Protein AF-0000000073405864 (afdb_homodimer)

Sequence (1328 aa):
MVEESKVNSRLVKSPLDPLDENEIEIAAQVIREKIVLEKGESIKFIAIMLNEPEKDDYLKWKRGEKSVERQALVKFYNPAEEGKVYEAIVSIESRSIVSVHEIKNVHAPITLDEFGECEKAVRNDKRVQEALQKRGILPNDLNLLIVDCWSPGYVNEAERNKRLAIGYMWIKKDLKDNNYARPVHGLMPWVDLNKMEVVRIDDFGEAPLPELSSDYTPERRKDIQVDSLKPIEILQPQGSSVEVNGYEIKWYRWRLRIGYTPREGLVIYDVRYNYKGRERQIIYRASVVDLMVPYGDPSPFHYRKMVLDAGDYGLGNFIVPLKHGNGELYDCDCLGEGIYHFDVVRASSDGKPVKVKKAICVHEEDFNVIWRHTDLRSGDSEVRRNRRLVVSFWATLANYDYGFFWHFYQDGSIELMVKLTGIINDDAAPKGQKRKYGTLVTPEVYGPIHIHWFNIRLDLDIDGQINRVYEVNLKPESIGPENPLGNAFYAEETLLKNELEARRHVNPQSGRYWKIVNLKKSNYLGEPVAYRFIPRENVACPLPDESFVRKRGGYINYHLWVTPYDPNERYATGDYPYERIGEGLPKYVEKNRSIVDKDIVLWYTLGVEHVVRVEDWPVMPVEMAGFMLRPDGFFDENPCIDLPRELPSNNENKYRMKHTHGSHMVEESKVNSRLVKSPLDPLDENEIEIAAQVIREKIVLEKGESIKFIAIMLNEPEKDDYLKWKRGEKSVERQALVKFYNPAEEGKVYEAIVSIESRSIVSVHEIKNVHAPITLDEFGECEKAVRNDKRVQEALQKRGILPNDLNLLIVDCWSPGYVNEAERNKRLAIGYMWIKKDLKDNNYARPVHGLMPWVDLNKMEVVRIDDFGEAPLPELSSDYTPERRKDIQVDSLKPIEILQPQGSSVEVNGYEIKWYRWRLRIGYTPREGLVIYDVRYNYKGRERQIIYRASVVDLMVPYGDPSPFHYRKMVLDAGDYGLGNFIVPLKHGNGELYDCDCLGEGIYHFDVVRASSDGKPVKVKKAICVHEEDFNVIWRHTDLRSGDSEVRRNRRLVVSFWATLANYDYGFFWHFYQDGSIELMVKLTGIINDDAAPKGQKRKYGTLVTPEVYGPIHIHWFNIRLDLDIDGQINRVYEVNLKPESIGPENPLGNAFYAEETLLKNELEARRHVNPQSGRYWKIVNLKKSNYLGEPVAYRFIPRENVACPLPDESFVRKRGGYINYHLWVTPYDPNERYATGDYPYERIGEGLPKYVEKNRSIVDKDIVLWYTLGVEHVVRVEDWPVMPVEMAGFMLRPDGFFDENPCIDLPRELPSNNENKYRMKHTHGSH

pLDDT: mean 91.91, std 14.3, range [20.2, 98.94]

Organism: Sulfolobus acidocaldarius (strain ATCC 33909 / DSM 639 / JCM 8929 / NBRC 15157 / NCIMB 11770) (NCBI:txid330779)

Radius of gyration: 32.43 Å; Cα contacts (8 Å, |Δi|>4): 3631; chains: 2; bounding box: 83×105×88 Å

Nearest PDB structures (foldseek):
  3wa2-assembly1_X  TM=9.561E-01  e=4.089E-72  Arthrobacter globiformis
  8j6g-assembly1_A  TM=9.573E-01  e=1.390E-70  Arthrobacter globiformis
  2yx9-assembly1_B  TM=9.577E-01  e=3.778E-70  Arthrobacter globiformis
  2cwt-assembly1_B  TM=9.562E-01  e=3.400E-70  Arthrobacter globiformis
  6l9c-assembly1_X  TM=9.553E-01  e=3.400E-70  Arthrobacter globiformis

Foldseek 3Di:
DFDAPPPVPPLPDQLFAKDDQLLLLLQLVLCVVPPDDDPPWDKWWLWKIWPRDDPVQNVCVVVVNDDDFTWIWTWIFILVVLTWIKIWIAGSVVSHTPDMDTDPPFHRFQEPVLQVLLLVQLLPDPVNQVVCVVLVRRDPDSLQKDWGWFFFLADDPVCSSFQKTKTWIAGAPDPQFDRAQWTQPAWIFMARSSVSHGDDITGPGDFHTDDDRQDDDPVPDDPDDPVDDDDDAAEDPPAAQWYDRNQWIDHQQWIWGWYQTQLFGTKIAFIWGQFPNDTFTWFGIKTWRWKWKQFDDCDPRRRRRTGTCRQRYHQNSQWAAADPPPDDPDDHPDGYPNKDADKDWIAGRSSRIDIHTRRKIKHKDWDAWPDKDADPVVRDIDTDTKMWIWIKTWGDDPFKIKIWIWIAILQGKIKIKIKIKGAARKHFDQFPDDDPQADDLDRTITGGWMKMKIKMKTQTAGSHQWKWKWKWFKDWDDDDPVHPPRPDIDIDTDTQWWFVSFQAADDVPRPIWMKIWDQVDAEPVRHTWIKIKFFDAADQDPDDPPDSSCFLQVLSNGFKGKDADDPLQRHQRHNRSRNHGCHHSNVRRVVGDTSHGGRMMMMGMGMDIDRDDSCPPPMHPMDMGIIMMHIDNSYHDRSCPPPDGDDDPPDPPPVPPPPPPPPD/DFDAPPPVPPLPDQLFAKDDQLLLLLQLVLCVVPPDDPPPWDKWWLWKIWPRDDPVQNVCVVVVNHDDFTWIWTWIFILVVLTWIKIWIAGSVVSHTPDMDTDPPFHRFQEPVLQVLLLVQLLPDPVNQVVCVVLVRRDPDSLQKDWGWFFFQADDPVCSSFQKTKTWIAGAPDPQFDRAQWTQPAWIFMARSSVSHGDDITGPGDFHTDDDRQDDDPVPDDPDDPVDDDDDAAEDPPAAQWYDRNQWIDHQQWIWGWYQTQLFGTKIAFIWGQFPNDTFTWFGIKTWRWKWKQFDDCDPRRRRRTGTCRQRYHQNSQWAAAAPPPDDPPPHPDGYPNKDADKDWIAGRSSRIDIHTRRKIKHKDWDAWPDKDADPVVRDIDTDTKMWIWIKTWGDDPFKIKIWIWIAILQGKIKIKMKIKGAARKHFDQFPDDDPQADDLDRTITGGWMKMKIKMKTQTAGSHQWKWKWKWFKDWDDDDPVHPPRPDIDIDTDTQWWFVSFQAADDVPRPIWMKIWDQVDAEPVRHTWIKIKFFDAADQDPDDPPDSSCFLQVLSNGFKGKDADDPLQRHQRHNRSRNHGCHHSNVRRVVGDTSHGGRMMMMGMGMDIDRDDSCPPPMHPMDMGIIMMHIDNSYHDRSCPPPDGDDDPPDPPPVVPPPPPPPD

Structure (mmCIF, N/CA/C/O backbone):
data_AF-0000000073405864-model_v1
#
loop_
_entity.id
_entity.type
_entity.pdbx_description
1 polymer 'Amine oxidase'
#
loop_
_atom_site.group_PDB
_atom_site.id
_atom_site.type_symbol
_atom_site.label_atom_id
_atom_site.label_alt_id
_atom_site.label_comp_id
_atom_site.label_asym_id
_atom_site.label_entity_id
_atom_site.label_seq_id
_atom_site.pdbx_PDB_ins_code
_atom_site.Cartn_x
_atom_site.Cartn_y
_atom_site.Cartn_z
_atom_site.occupancy
_atom_site.B_iso_or_equiv
_atom_site.auth_seq_id
_atom_site.auth_comp_id
_atom_site.auth_asym_id
_atom_site.auth_atom_id
_atom_site.pdbx_PDB_model_num
ATOM 1 N N . MET A 1 1 ? -2.008 -22 22.172 1 33.5 1 MET A N 1
ATOM 2 C CA . MET A 1 1 ? -2.783 -22.984 21.422 1 33.5 1 MET A CA 1
ATOM 3 C C . MET A 1 1 ? -4.133 -22.422 21 1 33.5 1 MET A C 1
ATOM 5 O O . MET A 1 1 ? -4.809 -21.766 21.797 1 33.5 1 MET A O 1
ATOM 9 N N . VAL A 1 2 ? -4.324 -22.328 19.781 1 44.97 2 VAL A N 1
ATOM 10 C CA . VAL A 1 2 ? -5.641 -21.969 19.266 1 44.97 2 VAL A CA 1
ATOM 11 C C . VAL A 1 2 ? -6.695 -22.938 19.812 1 44.97 2 VAL A C 1
ATOM 13 O O . VAL A 1 2 ? -6.48 -24.141 19.828 1 44.97 2 VAL A O 1
ATOM 16 N N . GLU A 1 3 ? -7.703 -22.484 20.562 1 39.84 3 GLU A N 1
ATOM 17 C CA . GLU A 1 3 ? -8.773 -23.312 21.094 1 39.84 3 GLU A CA 1
ATOM 18 C C . GLU A 1 3 ? -9.562 -23.984 19.969 1 39.84 3 GLU A C 1
ATOM 20 O O . GLU A 1 3 ? -10.094 -23.312 19.094 1 39.84 3 GLU A O 1
ATOM 25 N N . GLU A 1 4 ? -9.156 -25.172 19.797 1 45.38 4 GLU A N 1
ATOM 26 C CA . GLU A 1 4 ? -10.117 -25.938 19.031 1 45.38 4 GLU A CA 1
ATOM 27 C C . GLU A 1 4 ? -11.398 -26.188 19.828 1 45.38 4 GLU A C 1
ATOM 29 O O . GLU A 1 4 ? -11.352 -26.75 20.922 1 45.38 4 GLU A O 1
ATOM 34 N N . SER A 1 5 ? -12.344 -25.406 19.922 1 42.16 5 SER A N 1
ATOM 35 C CA . SER A 1 5 ? -13.578 -25.672 20.656 1 42.16 5 SER A CA 1
ATOM 36 C C . SER A 1 5 ? -14.039 -27.109 20.453 1 42.16 5 SER A C 1
ATOM 38 O O . SER A 1 5 ? -14.297 -27.531 19.328 1 42.16 5 SER A O 1
ATOM 40 N N . LYS A 1 6 ? -13.898 -27.969 21.469 1 38.06 6 LYS A N 1
ATOM 41 C CA . LYS A 1 6 ? -14.422 -29.328 21.547 1 38.06 6 LYS A CA 1
ATOM 42 C C . LYS A 1 6 ? -15.938 -29.328 21.656 1 38.06 6 LYS A C 1
ATOM 44 O O . LYS A 1 6 ? -16.484 -29.672 22.719 1 38.06 6 LYS A O 1
ATOM 49 N N . VAL A 1 7 ? -16.672 -28.547 21.172 1 36.38 7 VAL A N 1
ATOM 50 C CA . VAL A 1 7 ? -18.062 -28.953 21.266 1 36.38 7 VAL A CA 1
ATOM 51 C C . VAL A 1 7 ? -18.25 -30.312 20.594 1 36.38 7 VAL A C 1
ATOM 53 O O . VAL A 1 7 ? -17.906 -30.5 19.438 1 36.38 7 VAL A O 1
ATOM 56 N N . ASN A 1 8 ? -18.219 -31.391 21.359 1 34.47 8 ASN A N 1
ATOM 57 C CA . ASN A 1 8 ? -18.609 -32.75 20.953 1 34.47 8 ASN A CA 1
ATOM 58 C C . ASN A 1 8 ? -19.766 -32.719 19.969 1 34.47 8 ASN A C 1
ATOM 60 O O . ASN A 1 8 ? -20.547 -33.656 19.906 1 34.47 8 ASN A O 1
ATOM 64 N N . SER A 1 9 ? -20.406 -31.641 19.688 1 36.41 9 SER A N 1
ATOM 65 C CA . SER A 1 9 ? -21.5 -31.828 18.75 1 36.41 9 SER A CA 1
ATOM 66 C C . SER A 1 9 ? -21 -32.438 17.438 1 36.41 9 SER A C 1
ATOM 68 O O . SER A 1 9 ? -19.859 -32.219 17.031 1 36.41 9 SER A O 1
ATOM 70 N N . ARG A 1 10 ? -21.453 -33.438 17.078 1 38.75 10 ARG A N 1
ATOM 71 C CA . ARG A 1 10 ? -21.234 -34.062 15.766 1 38.75 10 ARG A CA 1
ATOM 72 C C . ARG A 1 10 ? -20.875 -32.969 14.734 1 38.75 10 ARG A C 1
ATOM 74 O O . ARG A 1 10 ? -21.734 -32.188 14.336 1 38.75 10 ARG A O 1
ATOM 81 N N . LEU A 1 11 ? -19.781 -32.406 14.711 1 49.97 11 LEU A N 1
ATOM 82 C CA . LEU A 1 11 ? -19.281 -31.406 13.758 1 49.97 11 LEU A CA 1
ATOM 83 C C . LEU A 1 11 ? -19.797 -31.703 12.352 1 49.97 11 LEU A C 1
ATOM 85 O O . LEU A 1 11 ? -19.375 -32.656 11.711 1 49.97 11 LEU A O 1
ATOM 89 N N . VAL A 1 12 ? -21.016 -31.469 12.102 1 59.59 12 VAL A N 1
ATOM 90 C CA . VAL A 1 12 ? -21.578 -31.594 10.758 1 59.59 12 VAL A CA 1
ATOM 91 C C . VAL A 1 12 ? -20.656 -30.875 9.758 1 59.59 12 VAL A C 1
ATOM 93 O O . VAL A 1 12 ? -20.406 -29.688 9.875 1 59.59 12 VAL A O 1
ATOM 96 N N . LYS A 1 13 ? -19.953 -31.594 8.961 1 84.12 13 LYS A N 1
ATOM 97 C CA . LYS A 1 13 ? -19.094 -31.125 7.871 1 84.12 13 LYS A CA 1
ATOM 98 C C . LYS A 1 13 ? -19.859 -30.156 6.961 1 84.12 13 LYS A C 1
ATOM 100 O O . LYS A 1 13 ? -21 -30.422 6.602 1 84.12 13 LYS A O 1
ATOM 105 N N . SER A 1 14 ? -19.281 -29.062 6.73 1 93.31 14 SER A N 1
ATOM 106 C CA . SER A 1 14 ? -19.859 -28.109 5.781 1 93.31 14 SER A CA 1
ATOM 107 C C . SER A 1 14 ? -19.75 -28.625 4.352 1 93.31 14 SER A C 1
ATOM 109 O O . SER A 1 14 ? -18.781 -29.297 3.992 1 93.31 14 SER A O 1
ATOM 111 N N . PRO A 1 15 ? -20.797 -28.328 3.572 1 95.81 15 PRO A N 1
ATOM 112 C CA . PRO A 1 15 ? -20.734 -28.688 2.154 1 95.81 15 PRO A CA 1
ATOM 113 C C . PRO A 1 15 ? -19.547 -28.031 1.437 1 95.81 15 PRO A C 1
ATOM 115 O O . PRO A 1 15 ? -19.188 -28.453 0.331 1 95.81 15 PRO A O 1
ATOM 118 N N . LEU A 1 16 ? -18.938 -27.016 2.002 1 97.38 16 LEU A N 1
ATOM 119 C CA . LEU A 1 16 ? -17.875 -26.281 1.332 1 97.38 16 LEU A CA 1
ATOM 120 C C . LEU A 1 16 ? -16.5 -26.672 1.883 1 97.38 16 LEU A C 1
ATOM 122 O O . LEU A 1 16 ? -15.477 -26.172 1.421 1 97.38 16 LEU A O 1
ATOM 126 N N . ASP A 1 17 ? -16.438 -27.578 2.855 1 96.88 17 ASP A N 1
ATOM 127 C CA . ASP A 1 17 ? -15.156 -28.062 3.346 1 96.88 17 ASP A CA 1
ATOM 128 C C . ASP A 1 17 ? -14.375 -28.766 2.238 1 96.88 17 ASP A C 1
ATOM 130 O O . ASP A 1 17 ? -14.953 -29.516 1.436 1 96.88 17 ASP A O 1
ATOM 134 N N . PRO A 1 18 ? -13.102 -28.516 2.16 1 97.38 18 PRO A N 1
ATOM 135 C CA . PRO A 1 18 ? -12.32 -29.266 1.168 1 97.38 18 PRO A CA 1
ATOM 136 C C . PRO A 1 18 ? -12.367 -30.781 1.401 1 97.38 18 PRO A C 1
ATOM 138 O O . PRO A 1 18 ? -12.672 -31.219 2.51 1 97.38 18 PRO A O 1
ATOM 141 N N . LEU A 1 19 ? -12.062 -31.516 0.382 1 97.69 19 LEU A N 1
ATOM 142 C CA . LEU A 1 19 ? -12.07 -32.969 0.521 1 97.69 19 LEU A CA 1
ATOM 143 C C . LEU A 1 19 ? -10.945 -33.438 1.45 1 97.69 19 LEU A C 1
ATOM 145 O O . LEU A 1 19 ? -9.852 -32.875 1.431 1 97.69 19 LEU A O 1
ATOM 149 N N . ASP A 1 20 ? -11.227 -34.406 2.262 1 96.38 20 ASP A N 1
ATOM 150 C CA . ASP A 1 20 ? -10.188 -35.031 3.078 1 96.38 20 ASP A CA 1
ATOM 151 C C . ASP A 1 20 ? -9.57 -36.219 2.365 1 96.38 20 ASP A C 1
ATOM 153 O O . ASP A 1 20 ? -9.906 -36.5 1.212 1 96.38 20 ASP A O 1
ATOM 157 N N . GLU A 1 21 ? -8.656 -36.906 2.977 1 97.88 21 GLU A N 1
ATOM 158 C CA . GLU A 1 21 ? -7.91 -38 2.373 1 97.88 21 GLU A CA 1
ATOM 159 C C . GLU A 1 21 ? -8.844 -39.156 1.962 1 97.88 21 GLU A C 1
ATOM 161 O O . GLU A 1 21 ? -8.719 -39.688 0.862 1 97.88 21 GLU A O 1
ATOM 166 N N . ASN A 1 22 ? -9.758 -39.469 2.859 1 97.31 22 ASN A N 1
ATOM 167 C CA . ASN A 1 22 ? -10.688 -40.562 2.582 1 97.31 22 ASN A CA 1
ATOM 168 C C . ASN A 1 22 ? -11.578 -40.25 1.383 1 97.31 22 ASN A C 1
ATOM 170 O O . ASN A 1 22 ? -11.812 -41.125 0.536 1 97.31 22 ASN A O 1
ATOM 174 N N . GLU A 1 23 ? -12.07 -39.094 1.326 1 97.88 23 GLU A N 1
ATOM 175 C CA . GLU A 1 23 ? -12.953 -38.688 0.232 1 97.88 23 GLU A CA 1
ATOM 176 C C . GLU A 1 23 ? -12.219 -38.719 -1.105 1 97.88 23 GLU A C 1
ATOM 178 O O . GLU A 1 23 ? -12.789 -39.094 -2.125 1 97.88 23 GLU A O 1
ATOM 183 N N . ILE A 1 24 ? -10.992 -38.312 -1.16 1 98.25 24 ILE A N 1
ATOM 184 C CA . ILE A 1 24 ? -10.188 -38.344 -2.373 1 98.25 24 ILE A CA 1
ATOM 185 C C . ILE A 1 24 ? -9.969 -39.781 -2.805 1 98.25 24 ILE A C 1
ATOM 187 O O . ILE A 1 24 ? -10.086 -40.125 -3.988 1 98.25 24 ILE A O 1
ATOM 191 N N . GLU A 1 25 ? -9.719 -40.625 -1.861 1 97.75 25 GLU A N 1
ATOM 192 C CA . GLU A 1 25 ? -9.523 -42.031 -2.16 1 97.75 25 GLU A CA 1
ATOM 193 C C . GLU A 1 25 ? -10.789 -42.656 -2.762 1 97.75 25 GLU A C 1
ATOM 195 O O . GLU A 1 25 ? -10.719 -43.406 -3.727 1 97.75 25 GLU A O 1
ATOM 200 N N . ILE A 1 26 ? -11.898 -42.312 -2.139 1 97.75 26 ILE A N 1
ATOM 201 C CA . ILE A 1 26 ? -13.18 -42.844 -2.625 1 97.75 26 ILE A CA 1
ATOM 202 C C . ILE A 1 26 ? -13.398 -42.375 -4.066 1 97.75 26 ILE A C 1
ATOM 204 O O . ILE A 1 26 ? -13.734 -43.188 -4.934 1 97.75 26 ILE A O 1
ATOM 208 N N . ALA A 1 27 ? -13.203 -41.156 -4.328 1 98.31 27 ALA A N 1
ATOM 209 C CA . ALA A 1 27 ? -13.438 -40.594 -5.66 1 98.31 27 ALA A CA 1
ATOM 210 C C . ALA A 1 27 ? -12.531 -41.281 -6.691 1 98.31 27 ALA A C 1
ATOM 212 O O . ALA A 1 27 ? -12.977 -41.625 -7.781 1 98.31 27 ALA A O 1
ATOM 213 N N . ALA A 1 28 ? -11.297 -41.406 -6.363 1 97.38 28 ALA A N 1
ATOM 214 C CA . ALA A 1 28 ? -10.344 -42.062 -7.27 1 97.38 28 ALA A CA 1
ATOM 215 C C . ALA A 1 28 ? -10.742 -43.5 -7.555 1 97.38 28 ALA A C 1
ATOM 217 O O . ALA A 1 28 ? -10.664 -43.938 -8.695 1 97.38 28 ALA A O 1
ATOM 218 N N . GLN A 1 29 ? -11.133 -44.188 -6.562 1 96.19 29 GLN A N 1
ATOM 219 C CA . GLN A 1 29 ? -11.523 -45.562 -6.691 1 96.19 29 GLN A CA 1
ATOM 220 C C . GLN A 1 29 ? -12.742 -45.719 -7.594 1 96.19 29 GLN A C 1
ATOM 222 O O . GLN A 1 29 ? -12.789 -46.625 -8.445 1 96.19 29 GLN A O 1
ATOM 227 N N . VAL A 1 30 ? -13.68 -44.875 -7.32 1 97 30 VAL A N 1
ATOM 228 C CA . VAL A 1 30 ? -14.906 -44.906 -8.109 1 97 30 VAL A CA 1
ATOM 229 C C . VAL A 1 30 ? -14.57 -44.719 -9.586 1 97 30 VAL A C 1
ATOM 231 O O . VAL A 1 30 ? -15.094 -45.438 -10.445 1 97 30 VAL A O 1
ATOM 234 N N . ILE A 1 31 ? -13.688 -43.812 -9.922 1 95.88 31 ILE A N 1
ATOM 235 C CA . ILE A 1 31 ? -13.305 -43.562 -11.297 1 95.88 31 ILE A CA 1
ATOM 236 C C . ILE A 1 31 ? -12.555 -44.75 -11.875 1 95.88 31 ILE A C 1
ATOM 238 O O . ILE A 1 31 ? -12.828 -45.188 -12.992 1 95.88 31 ILE A O 1
ATOM 242 N N . ARG A 1 32 ? -11.68 -45.375 -11.148 1 91.56 32 ARG A N 1
ATOM 243 C CA . ARG A 1 32 ? -10.891 -46.5 -11.617 1 91.56 32 ARG A CA 1
ATOM 244 C C . ARG A 1 32 ? -11.789 -47.719 -11.906 1 91.56 32 ARG A C 1
ATOM 246 O O . ARG A 1 32 ? -11.539 -48.469 -12.844 1 91.56 32 ARG A O 1
ATOM 253 N N . GLU A 1 33 ? -12.773 -47.812 -11.125 1 90.19 33 GLU A N 1
ATOM 254 C CA . GLU A 1 33 ? -13.648 -48.969 -11.25 1 90.19 33 GLU A CA 1
ATOM 255 C C . GLU A 1 33 ? -14.641 -48.781 -12.391 1 90.19 33 GLU A C 1
ATOM 257 O O . GLU A 1 33 ? -15.023 -49.781 -13.039 1 90.19 33 GLU A O 1
ATOM 262 N N . LYS A 1 34 ? -14.992 -47.625 -12.586 1 86.75 34 LYS A N 1
ATOM 263 C CA . LYS A 1 34 ? -16.141 -47.406 -13.469 1 86.75 34 LYS A CA 1
ATOM 264 C C . LYS A 1 34 ? -15.688 -47 -14.867 1 86.75 34 LYS A C 1
ATOM 266 O O . LYS A 1 34 ? -16.438 -47.156 -15.836 1 86.75 34 LYS A O 1
ATOM 271 N N . ILE A 1 35 ? -14.578 -46.5 -14.93 1 82.5 35 ILE A N 1
ATOM 272 C CA . ILE A 1 35 ? -14.102 -46.094 -16.25 1 82.5 35 ILE A CA 1
ATOM 273 C C . ILE A 1 35 ? -13.414 -47.281 -16.922 1 82.5 35 ILE A C 1
ATOM 275 O O . ILE A 1 35 ? -12.547 -47.938 -16.328 1 82.5 35 ILE A O 1
ATOM 279 N N . VAL A 1 36 ? -13.93 -47.625 -18 1 69.56 36 VAL A N 1
ATOM 280 C CA . VAL A 1 36 ? -13.438 -48.781 -18.75 1 69.56 36 VAL A CA 1
ATOM 281 C C . VAL A 1 36 ? -12.195 -48.375 -19.547 1 69.56 36 VAL A C 1
ATOM 283 O O . VAL A 1 36 ? -12.234 -47.469 -20.359 1 69.56 36 VAL A O 1
ATOM 286 N N . LEU A 1 37 ? -11.203 -48.875 -19.078 1 72.69 37 LEU A N 1
ATOM 287 C CA . LEU A 1 37 ? -9.938 -48.656 -19.766 1 72.69 37 LEU A CA 1
ATOM 288 C C . LEU A 1 37 ? -9.531 -49.875 -20.578 1 72.69 37 LEU A C 1
ATOM 290 O O . LEU A 1 37 ? -9.875 -51 -20.219 1 72.69 37 LEU A O 1
ATOM 294 N N . GLU A 1 38 ? -9.133 -49.594 -21.766 1 69.88 38 GLU A N 1
ATOM 295 C CA . GLU A 1 38 ? -8.539 -50.719 -22.516 1 69.88 38 GLU A CA 1
ATOM 296 C C . GLU A 1 38 ? -7.309 -51.25 -21.797 1 69.88 38 GLU A C 1
ATOM 298 O O . GLU A 1 38 ? -6.766 -50.594 -20.891 1 69.88 38 GLU A O 1
ATOM 303 N N . LYS A 1 39 ? -7.004 -52.531 -22.203 1 64.75 39 LYS A N 1
ATOM 304 C CA . LYS A 1 39 ? -5.859 -53.219 -21.594 1 64.75 39 LYS A CA 1
ATOM 305 C C . LYS A 1 39 ? -4.59 -52.375 -21.75 1 64.75 39 LYS A C 1
ATOM 307 O O . LYS A 1 39 ? -4.27 -51.906 -22.844 1 64.75 39 LYS A O 1
ATOM 312 N N . GLY A 1 40 ? -3.971 -52.062 -20.641 1 65.44 40 GLY A N 1
ATOM 313 C CA . GLY A 1 40 ? -2.713 -51.344 -20.656 1 65.44 40 GLY A CA 1
ATOM 314 C C . GLY A 1 40 ? -2.891 -49.844 -20.5 1 65.44 40 GLY A C 1
ATOM 315 O O . GLY A 1 40 ? -1.917 -49.125 -20.297 1 65.44 40 GLY A O 1
ATOM 316 N N . GLU A 1 41 ? -4.133 -49.469 -20.531 1 73.75 41 GLU A N 1
ATOM 317 C CA . GLU A 1 41 ? -4.387 -48.031 -20.391 1 73.75 41 GLU A CA 1
ATOM 318 C C . GLU A 1 41 ? -4.5 -47.625 -18.906 1 73.75 41 GLU A C 1
ATOM 320 O O . GLU A 1 41 ? -4.863 -48.469 -18.078 1 73.75 41 GLU A O 1
ATOM 325 N N . SER A 1 42 ? -3.893 -46.469 -18.75 1 83.12 42 SER A N 1
ATOM 326 C CA . SER A 1 42 ? -4.059 -45.906 -17.406 1 83.12 42 SER A CA 1
ATOM 327 C C . SER A 1 42 ? -4.496 -44.438 -17.469 1 83.12 42 SER A C 1
ATOM 329 O O . SER A 1 42 ? -4.152 -43.719 -18.406 1 83.12 42 SER A O 1
ATOM 331 N N . ILE A 1 43 ? -5.352 -44.156 -16.562 1 91.31 43 ILE A N 1
ATOM 332 C CA . ILE A 1 43 ? -5.758 -42.75 -16.469 1 91.31 43 ILE A CA 1
ATOM 333 C C . ILE A 1 43 ? -4.836 -42.031 -15.5 1 91.31 43 ILE A C 1
ATOM 335 O O . ILE A 1 43 ? -4.25 -42.625 -14.602 1 91.31 43 ILE A O 1
ATOM 339 N N . LYS A 1 44 ? -4.629 -40.781 -15.781 1 94.5 44 LYS A N 1
ATOM 340 C CA . LYS A 1 44 ? -3.92 -39.875 -14.875 1 94.5 44 LYS A CA 1
ATOM 341 C C . LYS A 1 44 ? -4.852 -38.812 -14.336 1 94.5 44 LYS A C 1
ATOM 343 O O . LYS A 1 44 ? -5.598 -38.188 -15.094 1 94.5 44 LYS A O 1
ATOM 348 N N . PHE A 1 45 ? -4.82 -38.656 -13.047 1 96.56 45 PHE A N 1
ATOM 349 C CA . PHE A 1 45 ? -5.664 -37.656 -12.406 1 96.56 45 PHE A CA 1
ATOM 350 C C . PHE A 1 45 ? -5.008 -36.281 -12.469 1 96.56 45 PHE A C 1
ATOM 352 O O . PHE A 1 45 ? -3.836 -36.125 -12.125 1 96.56 45 PHE A O 1
ATOM 359 N N . ILE A 1 46 ? -5.766 -35.312 -12.961 1 96.88 46 ILE A N 1
ATOM 360 C CA . ILE A 1 46 ? -5.355 -33.906 -12.969 1 96.88 46 ILE A CA 1
ATOM 361 C C . ILE A 1 46 ? -5.648 -33.281 -11.609 1 96.88 46 ILE A C 1
ATOM 363 O O . ILE A 1 46 ? -4.805 -32.594 -11.055 1 96.88 46 ILE A O 1
ATOM 367 N N . ALA A 1 47 ? -6.82 -33.5 -11.133 1 97.25 47 ALA A N 1
ATOM 368 C CA . ALA A 1 47 ? -7.281 -32.969 -9.859 1 97.25 47 ALA A CA 1
ATOM 369 C C . ALA A 1 47 ? -8.477 -33.75 -9.328 1 97.25 47 ALA A C 1
ATOM 371 O O . ALA A 1 47 ? -9.312 -34.219 -10.109 1 97.25 47 ALA A O 1
ATOM 372 N N . ILE A 1 48 ? -8.5 -33.969 -8.07 1 98.25 48 ILE A N 1
ATOM 373 C CA . ILE A 1 48 ? -9.672 -34.406 -7.312 1 98.25 48 ILE A CA 1
ATOM 374 C C . ILE A 1 48 ? -9.992 -33.375 -6.23 1 98.25 48 ILE A C 1
ATOM 376 O O . ILE A 1 48 ? -9.219 -33.188 -5.289 1 98.25 48 ILE A O 1
ATOM 380 N N . MET A 1 49 ? -11.109 -32.688 -6.402 1 98.12 49 MET A N 1
ATOM 381 C CA . MET A 1 49 ? -11.445 -31.594 -5.496 1 98.12 49 MET A CA 1
ATOM 382 C C . MET A 1 49 ? -12.953 -31.562 -5.23 1 98.12 49 MET A C 1
ATOM 384 O O . MET A 1 49 ? -13.711 -32.312 -5.824 1 98.12 49 MET A O 1
ATOM 388 N N . LEU A 1 50 ? -13.266 -30.719 -4.285 1 98.12 50 LEU A N 1
ATOM 389 C CA . LEU A 1 50 ? -14.672 -30.547 -3.953 1 98.12 50 LEU A CA 1
ATOM 390 C C . LEU A 1 50 ? -15.453 -30.031 -5.156 1 98.12 50 LEU A C 1
ATOM 392 O O . LEU A 1 50 ? -15.031 -29.094 -5.824 1 98.12 50 LEU A O 1
ATOM 396 N N . ASN A 1 51 ? -16.484 -30.75 -5.52 1 98.12 51 ASN A N 1
ATOM 397 C CA . ASN A 1 51 ? -17.5 -30.125 -6.355 1 98.12 51 ASN A CA 1
ATOM 398 C C . ASN A 1 51 ? -18.391 -29.188 -5.547 1 98.12 51 ASN A C 1
ATOM 400 O O . ASN A 1 51 ? -19.344 -29.625 -4.898 1 98.12 51 ASN A O 1
ATOM 404 N N . GLU A 1 52 ? -18.031 -27.953 -5.609 1 97.69 52 GLU A N 1
ATOM 405 C CA . GLU A 1 52 ? -18.781 -26.984 -4.809 1 97.69 52 GLU A CA 1
ATOM 406 C C . GLU A 1 52 ? -20.281 -27.062 -5.086 1 97.69 52 GLU A C 1
ATOM 408 O O . GLU A 1 52 ? -20.688 -27.219 -6.234 1 97.69 52 GLU A O 1
ATOM 413 N N . PRO A 1 53 ? -21.094 -27.031 -4.059 1 97.06 53 PRO A N 1
ATOM 414 C CA . PRO A 1 53 ? -22.531 -27.031 -4.277 1 97.06 53 PRO A CA 1
ATOM 415 C C . PRO A 1 53 ? -23.031 -25.766 -4.973 1 97.06 53 PRO A C 1
ATOM 417 O O . PRO A 1 53 ? -22.328 -24.75 -4.98 1 97.06 53 PRO A O 1
ATOM 420 N N . GLU A 1 54 ? -24.203 -25.953 -5.57 1 96.38 54 GLU A N 1
ATOM 421 C CA . GLU A 1 54 ? -24.859 -24.734 -6.039 1 96.38 54 GLU A CA 1
ATOM 422 C C . GLU A 1 54 ? -25 -23.719 -4.914 1 96.38 54 GLU A C 1
ATOM 424 O O . GLU A 1 54 ? -25.266 -24.078 -3.768 1 96.38 54 GLU A O 1
ATOM 429 N N . LYS A 1 55 ? -24.812 -22.484 -5.297 1 96.12 55 LYS A N 1
ATOM 430 C CA . LYS A 1 55 ? -24.875 -21.406 -4.316 1 96.12 55 LYS A CA 1
ATOM 431 C C . LYS A 1 55 ? -26.156 -21.453 -3.504 1 96.12 55 LYS A C 1
ATOM 433 O O . LYS A 1 55 ? -26.125 -21.359 -2.275 1 96.12 55 LYS A O 1
ATOM 438 N N . ASP A 1 56 ? -27.281 -21.609 -4.141 1 95.5 56 ASP A N 1
ATOM 439 C CA . ASP A 1 56 ? -28.578 -21.656 -3.473 1 95.5 56 ASP A CA 1
ATOM 440 C C . ASP A 1 56 ? -28.656 -22.844 -2.516 1 95.5 56 ASP A C 1
ATOM 442 O O . ASP A 1 56 ? -29.234 -22.734 -1.435 1 95.5 56 ASP A O 1
ATOM 446 N N . ASP A 1 57 ? -28.109 -23.953 -2.922 1 96.31 57 ASP A N 1
ATOM 447 C CA . ASP A 1 57 ? -28.125 -25.141 -2.07 1 96.31 57 ASP A CA 1
ATOM 448 C C . ASP A 1 57 ? -27.328 -24.906 -0.795 1 96.31 57 ASP A C 1
ATOM 450 O O . ASP A 1 57 ? -27.734 -25.312 0.291 1 96.31 57 ASP A O 1
ATOM 454 N N . TYR A 1 58 ? -26.203 -24.359 -0.866 1 96.31 58 TYR A N 1
ATOM 455 C CA . TYR A 1 58 ? -25.406 -24.047 0.311 1 96.31 58 TYR A CA 1
ATOM 456 C C . TYR A 1 58 ? -26.156 -23.109 1.252 1 96.31 58 TYR A C 1
ATOM 458 O O . TYR A 1 58 ? -26.156 -23.312 2.469 1 96.31 58 TYR A O 1
ATOM 466 N N . LEU A 1 59 ? -26.734 -22.031 0.612 1 95.62 59 LEU A N 1
ATOM 467 C CA . LEU A 1 59 ? -27.453 -21.047 1.43 1 95.62 59 LEU A CA 1
ATOM 468 C C . LEU A 1 59 ? -28.625 -21.703 2.148 1 95.62 59 LEU A C 1
ATOM 470 O O . LEU A 1 59 ? -28.891 -21.391 3.307 1 95.62 59 LEU A O 1
ATOM 474 N N . LYS A 1 60 ? -29.312 -22.625 1.493 1 96 60 LYS A N 1
ATOM 475 C CA . LYS A 1 60 ? -30.391 -23.375 2.123 1 96 60 LYS A CA 1
ATOM 476 C C . LYS A 1 60 ? -29.859 -24.297 3.217 1 96 60 LYS A C 1
ATOM 478 O O . LYS A 1 60 ? -30.5 -24.469 4.258 1 96 60 LYS A O 1
ATOM 483 N N . TRP A 1 61 ? -28.703 -24.906 2.965 1 96.19 61 TRP A N 1
ATOM 484 C CA . TRP A 1 61 ? -28.062 -25.734 3.971 1 96.19 61 TRP A CA 1
ATOM 485 C C . TRP A 1 61 ? -27.719 -24.922 5.215 1 96.19 61 TRP A C 1
ATOM 487 O O . TRP A 1 61 ? -27.953 -25.375 6.34 1 96.19 61 TRP A O 1
ATOM 497 N N . LYS A 1 62 ? -27.203 -23.797 4.945 1 93.69 62 LYS A N 1
ATOM 498 C CA . LYS A 1 62 ? -26.797 -22.906 6.035 1 93.69 62 LYS A CA 1
ATOM 499 C C . LYS A 1 62 ? -27.984 -22.562 6.926 1 93.69 62 LYS A C 1
ATOM 501 O O . LYS A 1 62 ? -27.828 -22.406 8.141 1 93.69 62 LYS A O 1
ATOM 506 N N . ARG A 1 63 ? -29.141 -22.516 6.312 1 93.94 63 ARG A N 1
ATOM 507 C CA . ARG A 1 63 ? -30.359 -22.188 7.055 1 93.94 63 ARG A CA 1
ATOM 508 C C . ARG A 1 63 ? -31.016 -23.438 7.629 1 93.94 63 ARG A C 1
ATOM 510 O O . ARG A 1 63 ? -32.062 -23.375 8.242 1 93.94 63 ARG A O 1
ATOM 517 N N . GLY A 1 64 ? -30.469 -24.531 7.398 1 93 64 GLY A N 1
ATOM 518 C CA . GLY A 1 64 ? -31.016 -25.781 7.891 1 93 64 GLY A CA 1
ATOM 519 C C . GLY A 1 64 ? -32.188 -26.297 7.07 1 93 64 GLY A C 1
ATOM 520 O O . GLY A 1 64 ? -32.969 -27.125 7.539 1 93 64 GLY A O 1
ATOM 521 N N . GLU A 1 65 ? -32.25 -25.859 5.875 1 95.06 65 GLU A N 1
ATOM 522 C CA . GLU A 1 65 ? -33.438 -26.156 5.074 1 95.06 65 GLU A CA 1
ATOM 523 C C . GLU A 1 65 ? -33.188 -27.328 4.133 1 95.06 65 GLU A C 1
ATOM 525 O O . GLU A 1 65 ? -34.125 -27.922 3.623 1 95.06 65 GLU A O 1
ATOM 530 N N . LYS A 1 66 ? -31.984 -27.531 3.85 1 93 66 LYS A N 1
ATOM 531 C CA . LYS A 1 66 ? -31.656 -28.547 2.844 1 93 66 LYS A CA 1
ATOM 532 C C . LYS A 1 66 ? -30.359 -29.266 3.195 1 93 66 LYS A C 1
ATOM 534 O O . LYS A 1 66 ? -29.406 -28.656 3.672 1 93 66 LYS A O 1
ATOM 539 N N . SER A 1 67 ? -30.422 -30.516 3.047 1 93.94 67 SER A N 1
ATOM 540 C CA . SER A 1 67 ? -29.172 -31.266 3.098 1 93.94 67 SER A CA 1
ATOM 541 C C . SER A 1 67 ? -28.469 -31.25 1.745 1 93.94 67 SER A C 1
ATOM 543 O O . SER A 1 67 ? -29.125 -31.266 0.7 1 93.94 67 SER A O 1
ATOM 545 N N . VAL A 1 68 ? -27.172 -31.203 1.826 1 95.12 68 VAL A N 1
ATOM 546 C CA . VAL A 1 68 ? -26.391 -31.172 0.597 1 95.12 68 VAL A CA 1
ATOM 547 C C . VAL A 1 68 ? -25.391 -32.344 0.589 1 95.12 68 VAL A C 1
ATOM 549 O O . VAL A 1 68 ? -24.594 -32.469 1.509 1 95.12 68 VAL A O 1
ATOM 552 N N . GLU A 1 69 ? -25.531 -33.156 -0.416 1 93.94 69 GLU A N 1
ATOM 553 C CA . GLU A 1 69 ? -24.578 -34.25 -0.57 1 93.94 69 GLU A CA 1
ATOM 554 C C . GLU A 1 69 ? -23.219 -33.75 -1.041 1 93.94 69 GLU A C 1
ATOM 556 O O . GLU A 1 69 ? -23.141 -32.875 -1.917 1 93.94 69 GLU A O 1
ATOM 561 N N . ARG A 1 70 ? -22.234 -34.281 -0.444 1 95.81 70 ARG A N 1
ATOM 562 C CA . ARG A 1 70 ? -20.875 -33.906 -0.857 1 95.81 70 ARG A CA 1
ATOM 563 C C . ARG A 1 70 ? -20.453 -34.688 -2.1 1 95.81 70 ARG A C 1
ATOM 565 O O . ARG A 1 70 ? -20.688 -35.875 -2.197 1 95.81 70 ARG A O 1
ATOM 572 N N . GLN A 1 71 ? -19.938 -33.969 -2.998 1 97.88 71 GLN A N 1
ATOM 573 C CA . GLN A 1 71 ? -19.5 -34.531 -4.27 1 97.88 71 GLN A CA 1
ATOM 574 C C . GLN A 1 71 ? -18.078 -34.094 -4.613 1 97.88 71 GLN A C 1
ATOM 576 O O . GLN A 1 71 ? -17.641 -33.031 -4.168 1 97.88 71 GLN A O 1
ATOM 581 N N . ALA A 1 72 ? -17.391 -34.906 -5.375 1 98.62 72 ALA A N 1
ATOM 582 C CA . ALA A 1 72 ? -16.062 -34.562 -5.875 1 98.62 72 ALA A CA 1
ATOM 583 C C . ALA A 1 72 ? -16.094 -34.281 -7.371 1 98.62 72 ALA A C 1
ATOM 585 O O . ALA A 1 72 ? -16.797 -34.938 -8.125 1 98.62 72 ALA A O 1
ATOM 586 N N . LEU A 1 73 ? -15.461 -33.219 -7.727 1 98.56 73 LEU A N 1
ATOM 587 C CA . LEU A 1 73 ? -15.109 -33 -9.125 1 98.56 73 LEU A CA 1
ATOM 588 C C . LEU A 1 73 ? -13.766 -33.656 -9.453 1 98.56 73 LEU A C 1
ATOM 590 O O . LEU A 1 73 ? -12.742 -33.281 -8.875 1 98.56 73 LEU A O 1
ATOM 594 N N . VAL A 1 74 ? -13.805 -34.625 -10.336 1 98.31 74 VAL A N 1
ATOM 595 C CA . VAL A 1 74 ? -12.602 -35.344 -10.727 1 98.31 74 VAL A CA 1
ATOM 596 C C . VAL A 1 74 ? -12.227 -35 -12.164 1 98.31 74 VAL A C 1
ATOM 598 O O . VAL A 1 74 ? -13.031 -35.188 -13.086 1 98.31 74 VAL A O 1
ATOM 601 N N . LYS A 1 75 ? -11.078 -34.5 -12.336 1 97.75 75 LYS A N 1
ATOM 602 C CA . LYS A 1 75 ? -10.492 -34.219 -13.648 1 97.75 75 LYS A CA 1
ATOM 603 C C . LYS A 1 75 ? -9.367 -35.188 -13.961 1 97.75 75 LYS A C 1
ATOM 605 O O . LYS A 1 75 ? -8.461 -35.375 -13.148 1 97.75 75 LYS A O 1
ATOM 610 N N . PHE A 1 76 ? -9.453 -35.844 -15.047 1 96.44 76 PHE A N 1
ATOM 611 C CA . PHE A 1 76 ? -8.438 -36.812 -15.414 1 96.44 76 PHE A CA 1
ATOM 612 C C . PHE A 1 76 ? -8.289 -36.906 -16.922 1 96.44 76 PHE A C 1
ATOM 614 O O . PHE A 1 76 ? -9.086 -36.344 -17.672 1 96.44 76 PHE A O 1
ATOM 621 N N . TYR A 1 77 ? -7.215 -37.531 -17.359 1 94.69 77 TYR A N 1
ATOM 622 C CA . TYR A 1 77 ? -6.984 -37.719 -18.781 1 94.69 77 TYR A CA 1
ATOM 623 C C . TYR A 1 77 ? -6.355 -39.094 -19.047 1 94.69 77 TYR A C 1
ATOM 625 O O . TYR A 1 77 ? -5.902 -39.75 -18.125 1 94.69 77 TYR A O 1
ATOM 633 N N . ASN A 1 78 ? -6.5 -39.5 -20.219 1 90.5 78 ASN A N 1
ATOM 634 C CA . ASN A 1 78 ? -5.914 -40.75 -20.703 1 90.5 78 ASN A CA 1
ATOM 635 C C . ASN A 1 78 ? -4.793 -40.5 -21.703 1 90.5 78 ASN A C 1
ATOM 637 O O . ASN A 1 78 ? -5.047 -40.219 -22.875 1 90.5 78 ASN A O 1
ATOM 641 N N . PRO A 1 79 ? -3.609 -40.719 -21.219 1 86.81 79 PRO A N 1
ATOM 642 C CA . PRO A 1 79 ? -2.488 -40.438 -22.125 1 86.81 79 PRO A CA 1
ATOM 643 C C . PRO A 1 79 ? -2.514 -41.281 -23.375 1 86.81 79 PRO A C 1
ATOM 645 O O . PRO A 1 79 ? -2.068 -40.844 -24.438 1 86.81 79 PRO A O 1
ATOM 648 N N . ALA A 1 80 ? -2.994 -42.469 -23.328 1 82.38 80 ALA A N 1
ATOM 649 C CA . ALA A 1 80 ? -2.992 -43.406 -24.453 1 82.38 80 ALA A CA 1
ATOM 650 C C . ALA A 1 80 ? -4.016 -43 -25.516 1 82.38 80 ALA A C 1
ATOM 652 O O . ALA A 1 80 ? -3.891 -43.375 -26.672 1 82.38 80 ALA A O 1
ATOM 653 N N . GLU A 1 81 ? -4.996 -42.312 -25.125 1 82.31 81 GLU A N 1
ATOM 654 C CA . GLU A 1 81 ? -6.004 -41.812 -26.062 1 82.31 81 GLU A CA 1
ATOM 655 C C . GLU A 1 81 ? -5.707 -40.375 -26.469 1 82.31 81 GLU A C 1
ATOM 657 O O . GLU A 1 81 ? -6.574 -39.5 -26.359 1 82.31 81 GLU A O 1
ATOM 662 N N . GLU A 1 82 ? -4.551 -40.125 -26.812 1 81.5 82 GLU A N 1
ATOM 663 C CA . GLU A 1 82 ? -4.086 -38.812 -27.266 1 81.5 82 GLU A CA 1
ATOM 664 C C . GLU A 1 82 ? -4.328 -37.719 -26.219 1 81.5 82 GLU A C 1
ATOM 666 O O . GLU A 1 82 ? -4.652 -36.594 -26.547 1 81.5 82 GLU A O 1
ATOM 671 N N . GLY A 1 83 ? -4.492 -38.188 -25.016 1 89.19 83 GLY A N 1
ATOM 672 C CA . GLY A 1 83 ? -4.578 -37.25 -23.922 1 89.19 83 GLY A CA 1
ATOM 673 C C . GLY A 1 83 ? -5.973 -36.688 -23.734 1 89.19 83 GLY A C 1
ATOM 674 O O . GLY A 1 83 ? -6.133 -35.562 -23.203 1 89.19 83 GLY A O 1
ATOM 675 N N . LYS A 1 84 ? -7 -37.406 -24.125 1 92.56 84 LYS A N 1
ATOM 676 C CA . LYS A 1 84 ? -8.367 -36.938 -23.938 1 92.56 84 LYS A CA 1
ATOM 677 C C . LYS A 1 84 ? -8.641 -36.625 -22.484 1 92.56 84 LYS A C 1
ATOM 679 O O . LYS A 1 84 ? -8.281 -37.375 -21.594 1 92.56 84 LYS A O 1
ATOM 684 N N . VAL A 1 85 ? -9.242 -35.438 -22.266 1 96.12 85 VAL A N 1
ATOM 685 C CA . VAL A 1 85 ? -9.508 -34.938 -20.922 1 96.12 85 VAL A CA 1
ATOM 686 C C . VAL A 1 85 ? -10.961 -35.219 -20.547 1 96.12 85 VAL A C 1
ATOM 688 O O . VAL A 1 85 ? -11.859 -35.062 -21.391 1 96.12 85 VAL A O 1
ATOM 691 N N . TYR A 1 86 ? -11.164 -35.625 -19.312 1 96.12 86 TYR A N 1
ATOM 692 C CA . TYR A 1 86 ? -12.5 -35.906 -18.812 1 96.12 86 TYR A CA 1
ATOM 693 C C . TYR A 1 86 ? -12.742 -35.188 -17.484 1 96.12 86 TYR A C 1
ATOM 695 O O . TYR A 1 86 ? -11.805 -34.938 -16.734 1 96.12 86 TYR A O 1
ATOM 703 N N . GLU A 1 87 ? -14.008 -34.844 -17.234 1 97.56 87 GLU A N 1
ATOM 704 C CA . GLU A 1 87 ? -14.5 -34.406 -15.938 1 97.56 87 GLU A CA 1
ATOM 705 C C . GLU A 1 87 ? -15.625 -35.312 -15.438 1 97.56 87 GLU A C 1
ATOM 707 O O . GLU A 1 87 ? -16.5 -35.688 -16.203 1 97.56 87 GLU A O 1
ATOM 712 N N . ALA A 1 88 ? -15.516 -35.656 -14.211 1 97.81 88 ALA A N 1
ATOM 713 C CA . ALA A 1 88 ? -16.562 -36.469 -13.586 1 97.81 88 ALA A CA 1
ATOM 714 C C . ALA A 1 88 ? -16.984 -35.906 -12.242 1 97.81 88 ALA A C 1
ATOM 716 O O . ALA A 1 88 ? -16.156 -35.344 -11.508 1 97.81 88 ALA A O 1
ATOM 717 N N . ILE A 1 89 ? -18.25 -35.969 -11.984 1 98.25 89 ILE A N 1
ATOM 718 C CA . ILE A 1 89 ? -18.781 -35.688 -10.656 1 98.25 89 ILE A CA 1
ATOM 719 C C . ILE A 1 89 ? -19.047 -37 -9.93 1 98.25 89 ILE A C 1
ATOM 721 O O . ILE A 1 89 ? -19.781 -37.875 -10.438 1 98.25 89 ILE A O 1
ATOM 725 N N . VAL A 1 90 ? -18.438 -37.188 -8.805 1 98.38 90 VAL A N 1
ATOM 726 C CA . VAL A 1 90 ? -18.578 -38.406 -8.031 1 98.38 90 VAL A CA 1
ATOM 727 C C . VAL A 1 90 ? -19.297 -38.125 -6.719 1 98.38 90 VAL A C 1
ATOM 729 O O . VAL A 1 90 ? -18.891 -37.219 -5.973 1 98.38 90 VAL A O 1
ATOM 732 N N . SER A 1 91 ? -20.359 -38.812 -6.426 1 97.81 91 SER A N 1
ATOM 733 C CA . SER A 1 91 ? -20.984 -38.781 -5.105 1 97.81 91 SER A CA 1
ATOM 734 C C . SER A 1 91 ? -20.141 -39.531 -4.082 1 97.81 91 SER A C 1
ATOM 736 O O . SER A 1 91 ? -19.906 -40.75 -4.234 1 97.81 91 SER A O 1
ATOM 738 N N . ILE A 1 92 ? -19.781 -38.906 -3.061 1 96.31 92 ILE A N 1
ATOM 739 C CA . ILE A 1 92 ? -18.938 -39.531 -2.051 1 96.31 92 ILE A CA 1
ATOM 740 C C . ILE A 1 92 ? -19.766 -40.531 -1.229 1 96.31 92 ILE A C 1
ATOM 742 O O . ILE A 1 92 ? -19.297 -41.625 -0.895 1 96.31 92 ILE A O 1
ATOM 746 N N . GLU A 1 93 ? -20.953 -40.156 -0.958 1 93.81 93 GLU A N 1
ATOM 747 C CA . GLU A 1 93 ? -21.828 -40.969 -0.116 1 93.81 93 GLU A CA 1
ATOM 748 C C . GLU A 1 93 ? -22.25 -42.25 -0.832 1 93.81 93 GLU A C 1
ATOM 750 O O . GLU A 1 93 ? -22.156 -43.344 -0.273 1 93.81 93 GLU A O 1
ATOM 755 N N . SER A 1 94 ? -22.688 -42.125 -2.064 1 96 94 SER A N 1
ATOM 756 C CA . SER A 1 94 ? -23.203 -43.281 -2.785 1 96 94 SER A CA 1
ATOM 757 C C . SER A 1 94 ? -22.078 -44 -3.533 1 96 94 SER A C 1
ATOM 759 O O . SER A 1 94 ? -22.312 -45.062 -4.102 1 96 94 SER A O 1
ATOM 761 N N . ARG A 1 95 ? -20.922 -43.406 -3.539 1 96.31 95 ARG A N 1
ATOM 762 C CA . ARG A 1 95 ? -19.781 -43.969 -4.246 1 96.31 95 ARG A CA 1
ATOM 763 C C . ARG A 1 95 ? -20.141 -44.312 -5.684 1 96.31 95 ARG A C 1
ATOM 765 O O . ARG A 1 95 ? -19.953 -45.469 -6.121 1 96.31 95 ARG A O 1
ATOM 772 N N . SER A 1 96 ? -20.656 -43.344 -6.367 1 96.69 96 SER A N 1
ATOM 773 C CA . SER A 1 96 ? -21.094 -43.531 -7.746 1 96.69 96 SER A CA 1
ATOM 774 C C . SER A 1 96 ? -20.766 -42.312 -8.602 1 96.69 96 SER A C 1
ATOM 776 O O . SER A 1 96 ? -20.578 -41.219 -8.078 1 96.69 96 SER A O 1
ATOM 778 N N . ILE A 1 97 ? -20.672 -42.531 -9.844 1 97.19 97 ILE A N 1
ATOM 779 C CA . ILE A 1 97 ? -20.484 -41.438 -10.789 1 97.19 97 ILE A CA 1
ATOM 780 C C . ILE A 1 97 ? -21.828 -40.781 -11.07 1 97.19 97 ILE A C 1
ATOM 782 O O . ILE A 1 97 ? -22.781 -41.406 -11.508 1 97.19 97 ILE A O 1
ATOM 786 N N . VAL A 1 98 ? -21.891 -39.531 -10.742 1 97.31 98 VAL A N 1
ATOM 787 C CA . VAL A 1 98 ? -23.078 -38.719 -11.031 1 97.31 98 VAL A CA 1
ATOM 788 C C . VAL A 1 98 ? -23.062 -38.312 -12.508 1 97.31 98 VAL A C 1
ATOM 790 O O . VAL A 1 98 ? -24.109 -38.344 -13.172 1 97.31 98 VAL A O 1
ATOM 793 N N . SER A 1 99 ? -21.984 -37.906 -13.062 1 96.88 99 SER A N 1
ATOM 794 C CA . SER A 1 99 ? -21.812 -37.531 -14.461 1 96.88 99 SER A CA 1
ATOM 795 C C . SER A 1 99 ? -20.344 -37.656 -14.883 1 96.88 99 SER A C 1
ATOM 797 O O . SER A 1 99 ? -19.453 -37.531 -14.047 1 96.88 99 SER A O 1
ATOM 799 N N . VAL A 1 100 ? -20.094 -37.906 -16.125 1 95.38 100 VAL A N 1
ATOM 800 C CA . VAL A 1 100 ? -18.766 -37.938 -16.719 1 95.38 100 VAL A CA 1
ATOM 801 C C . VAL A 1 100 ? -18.844 -37.469 -18.172 1 95.38 100 VAL A C 1
ATOM 803 O O . VAL A 1 100 ? -19.734 -37.844 -18.906 1 95.38 100 VAL A O 1
ATOM 806 N N . HIS A 1 101 ? -18.078 -36.531 -18.531 1 94.5 101 HIS A N 1
ATOM 807 C CA . HIS A 1 101 ? -18.062 -36.062 -19.906 1 94.5 101 HIS A CA 1
ATOM 808 C C . HIS A 1 101 ? -16.625 -35.781 -20.391 1 94.5 101 HIS A C 1
ATOM 810 O O . HIS A 1 101 ? -15.773 -35.406 -19.578 1 94.5 101 HIS A O 1
ATOM 816 N N . GLU A 1 102 ? -16.438 -36 -21.609 1 94.81 102 GLU A N 1
ATOM 817 C CA . GLU A 1 102 ? -15.188 -35.625 -22.25 1 94.81 102 GLU A CA 1
ATOM 818 C C . GLU A 1 102 ? -15.133 -34.156 -22.547 1 94.81 102 GLU A C 1
ATOM 820 O O . GLU A 1 102 ? -16.125 -33.562 -22.984 1 94.81 102 GLU A O 1
ATOM 825 N N . ILE A 1 103 ? -14.094 -33.531 -22.219 1 96.56 103 ILE A N 1
ATOM 826 C CA . ILE A 1 103 ? -13.844 -32.156 -22.625 1 96.56 103 ILE A CA 1
ATOM 827 C C . ILE A 1 103 ? -13.039 -32.156 -23.922 1 96.56 103 ILE A C 1
ATOM 829 O O . ILE A 1 103 ? -11.844 -32.469 -23.922 1 96.56 103 ILE A O 1
ATOM 833 N N . LYS A 1 104 ? -13.578 -31.688 -25 1 94.31 104 LYS A N 1
ATOM 834 C CA . LYS A 1 104 ? -12.992 -31.828 -26.328 1 94.31 104 LYS A CA 1
ATOM 835 C C . LYS A 1 104 ? -12.031 -30.688 -26.641 1 94.31 104 LYS A C 1
ATOM 837 O O . LYS A 1 104 ? -12.188 -29.578 -26.125 1 94.31 104 LYS A O 1
ATOM 842 N N . ASN A 1 105 ? -11.023 -30.984 -27.438 1 92.69 105 ASN A N 1
ATOM 843 C CA . ASN A 1 105 ? -10.094 -30.031 -28.031 1 92.69 105 ASN A CA 1
ATOM 844 C C . ASN A 1 105 ? -9.312 -29.266 -26.969 1 92.69 105 ASN A C 1
ATOM 846 O O . ASN A 1 105 ? -9.156 -28.047 -27.062 1 92.69 105 ASN A O 1
ATOM 850 N N . VAL A 1 106 ? -8.953 -29.969 -25.906 1 95.88 106 VAL A N 1
ATOM 851 C CA . VAL A 1 106 ? -8.133 -29.359 -24.875 1 95.88 106 VAL A CA 1
ATOM 852 C C . VAL A 1 106 ? -7 -30.297 -24.484 1 95.88 106 VAL A C 1
ATOM 854 O O . VAL A 1 106 ? -7.039 -31.484 -24.797 1 95.88 106 VAL A O 1
ATOM 857 N N . HIS A 1 107 ? -5.941 -29.734 -23.938 1 95.62 107 HIS A N 1
ATOM 858 C CA . HIS A 1 107 ? -4.895 -30.516 -23.266 1 95.62 107 HIS A CA 1
ATOM 859 C C . HIS A 1 107 ? -4.973 -30.344 -21.75 1 95.62 107 HIS A C 1
ATOM 861 O O . HIS A 1 107 ? -5.379 -29.297 -21.266 1 95.62 107 HIS A O 1
ATOM 867 N N . ALA A 1 108 ? -4.602 -31.422 -21.062 1 95.88 108 ALA A N 1
ATOM 868 C CA . ALA A 1 108 ? -4.492 -31.359 -19.594 1 95.88 108 ALA A CA 1
ATOM 869 C C . ALA A 1 108 ? -3.367 -30.422 -19.172 1 95.88 108 ALA A C 1
ATOM 871 O O . ALA A 1 108 ? -2.342 -30.328 -19.859 1 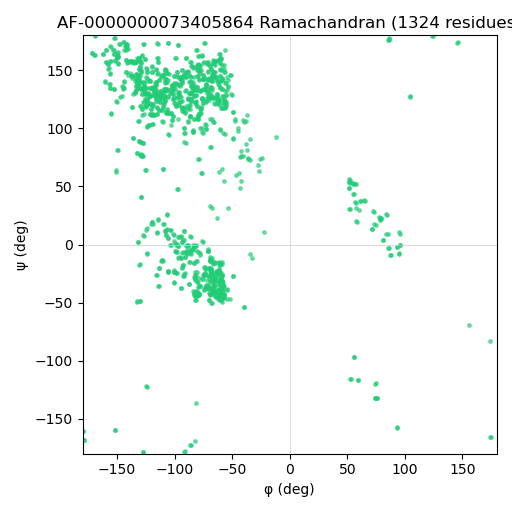95.88 108 ALA A O 1
ATOM 872 N N . PRO A 1 109 ? -3.555 -29.688 -18.062 1 95.94 109 PRO A N 1
ATOM 873 C CA . PRO A 1 109 ? -2.406 -28.984 -17.484 1 95.94 109 PRO A CA 1
ATOM 874 C C . PRO A 1 109 ? -1.288 -29.938 -17.062 1 95.94 109 PRO A C 1
ATOM 876 O O . PRO A 1 109 ? -1.493 -31.156 -17 1 95.94 109 PRO A O 1
ATOM 879 N N . ILE A 1 110 ? -0.119 -29.359 -16.844 1 96 110 ILE A N 1
ATOM 880 C CA . ILE A 1 110 ? 1.008 -30.172 -16.406 1 96 110 ILE A CA 1
ATOM 881 C C . ILE A 1 110 ? 0.846 -30.531 -14.93 1 96 110 ILE A C 1
ATOM 883 O O . ILE A 1 110 ? 0.726 -29.641 -14.078 1 96 110 ILE A O 1
ATOM 887 N N . THR A 1 111 ? 0.816 -31.797 -14.609 1 94 111 THR A N 1
ATOM 888 C CA . THR A 1 111 ? 0.686 -32.25 -13.227 1 94 111 THR A CA 1
ATOM 889 C C . THR A 1 111 ? 2.031 -32.156 -12.508 1 94 111 THR A C 1
ATOM 891 O O . THR A 1 111 ? 3.082 -32.125 -13.156 1 94 111 THR A O 1
ATOM 894 N N . LEU A 1 112 ? 2 -32.188 -11.227 1 91.44 112 LEU A N 1
ATOM 895 C CA . LEU A 1 112 ? 3.227 -32.125 -10.438 1 91.44 112 LEU A CA 1
ATOM 896 C C . LEU A 1 112 ? 4.113 -33.344 -10.742 1 91.44 112 LEU A C 1
ATOM 898 O O . LEU A 1 112 ? 5.34 -33.188 -10.805 1 91.44 112 LEU A O 1
ATOM 902 N N . ASP A 1 113 ? 3.545 -34.469 -10.898 1 92.5 113 ASP A N 1
ATOM 903 C CA . ASP A 1 113 ? 4.293 -35.688 -11.227 1 92.5 113 ASP A CA 1
ATOM 904 C C . ASP A 1 113 ? 4.984 -35.562 -12.586 1 92.5 113 ASP A C 1
ATOM 906 O O . ASP A 1 113 ? 6.125 -36 -12.75 1 92.5 113 ASP A O 1
ATOM 910 N N . GLU A 1 114 ? 4.273 -35.031 -13.461 1 94 114 GLU A N 1
ATOM 911 C CA . GLU A 1 114 ? 4.82 -34.875 -14.805 1 94 114 GLU A CA 1
ATOM 912 C C . GLU A 1 114 ? 6.023 -33.906 -14.805 1 94 114 GLU A C 1
ATOM 914 O O . GLU A 1 114 ? 6.902 -34.031 -15.656 1 94 114 GLU A O 1
ATOM 919 N N . PHE A 1 115 ? 6.031 -33 -13.898 1 89.88 115 PHE A N 1
ATOM 920 C CA . PHE A 1 115 ? 7.18 -32.125 -13.781 1 89.88 115 PHE A CA 1
ATOM 921 C C . PHE A 1 115 ? 8.461 -32.906 -13.562 1 89.88 115 PHE A C 1
ATOM 923 O O . PHE A 1 115 ? 9.469 -32.656 -14.234 1 89.88 115 PHE A O 1
ATOM 930 N N . GLY A 1 116 ? 8.43 -33.875 -12.68 1 91.31 116 GLY A N 1
ATOM 931 C CA . GLY A 1 116 ? 9.57 -34.75 -12.43 1 91.31 116 GLY A CA 1
ATOM 932 C C . GLY A 1 116 ? 9.852 -35.719 -13.562 1 91.31 116 GLY A C 1
ATOM 933 O O . GLY A 1 116 ? 11.008 -35.969 -13.898 1 91.31 116 GLY A O 1
ATOM 934 N N . GLU A 1 117 ? 8.82 -36.219 -14.156 1 95.5 117 GLU A N 1
ATOM 935 C CA . GLU A 1 117 ? 8.961 -37.156 -15.266 1 95.5 117 GLU A CA 1
ATOM 936 C C . GLU A 1 117 ? 9.602 -36.469 -16.469 1 95.5 117 GLU A C 1
ATOM 938 O O . GLU A 1 117 ? 10.445 -37.062 -17.141 1 95.5 117 GLU A O 1
ATOM 943 N N . CYS A 1 118 ? 9.156 -35.281 -16.688 1 97.19 118 CYS A N 1
ATOM 944 C CA . CYS A 1 118 ? 9.695 -34.531 -17.797 1 97.19 118 CYS A CA 1
ATOM 945 C C . CYS A 1 118 ? 11.188 -34.25 -17.609 1 97.19 118 CYS A C 1
ATOM 947 O O . CYS A 1 118 ? 11.969 -34.375 -18.547 1 97.19 118 CYS A O 1
ATOM 949 N N . GLU A 1 119 ? 11.578 -33.875 -16.406 1 97 119 GLU A N 1
ATOM 950 C CA . GLU A 1 119 ? 12.992 -33.656 -16.094 1 97 119 GLU A CA 1
ATOM 951 C C . GLU A 1 119 ? 13.812 -34.938 -16.375 1 97 119 GLU A C 1
ATOM 953 O O . GLU A 1 119 ? 14.875 -34.844 -17 1 97 119 GLU A O 1
ATOM 958 N N . LYS A 1 120 ? 13.305 -36.062 -16 1 97.06 120 LYS A N 1
ATOM 959 C CA . LYS A 1 120 ? 14 -37.312 -16.234 1 97.06 120 LYS A CA 1
ATOM 960 C C . LYS A 1 120 ? 14.109 -37.625 -17.719 1 97.06 120 LYS A C 1
ATOM 962 O O . LYS A 1 120 ? 15.148 -38.062 -18.188 1 97.06 120 LYS A O 1
ATOM 967 N N . ALA A 1 121 ? 13.047 -37.375 -18.422 1 98.25 121 ALA A N 1
ATOM 968 C CA . ALA A 1 121 ? 13.039 -37.625 -19.875 1 98.25 121 ALA A CA 1
ATOM 969 C C . ALA A 1 121 ? 14.102 -36.781 -20.578 1 98.25 121 ALA A C 1
ATOM 971 O O . ALA A 1 121 ? 14.82 -37.281 -21.438 1 98.25 121 ALA A O 1
ATOM 972 N N . VAL A 1 122 ? 14.219 -35.531 -20.203 1 98.56 122 VAL A N 1
ATOM 973 C CA . VAL A 1 122 ? 15.172 -34.625 -20.812 1 98.56 122 VAL A CA 1
ATOM 974 C C . VAL A 1 122 ? 16.594 -35.031 -20.438 1 98.56 122 VAL A C 1
ATOM 976 O O . VAL A 1 122 ? 17.484 -35.094 -21.297 1 98.56 122 VAL A O 1
ATOM 979 N N . ARG A 1 123 ? 16.828 -35.375 -19.188 1 97.81 123 ARG A N 1
ATOM 980 C CA . ARG A 1 123 ? 18.141 -35.812 -18.703 1 97.81 123 ARG A CA 1
ATOM 981 C C . ARG A 1 123 ? 18.641 -37.031 -19.469 1 97.81 123 ARG A C 1
ATOM 983 O O . ARG A 1 123 ? 19.828 -37.125 -19.781 1 97.81 123 ARG A O 1
ATOM 990 N N . ASN A 1 124 ? 17.734 -37.875 -19.781 1 97.5 124 ASN A N 1
ATOM 991 C CA . ASN A 1 124 ? 18.109 -39.188 -20.328 1 97.5 124 ASN A CA 1
ATOM 992 C C . ASN A 1 124 ? 18.125 -39.156 -21.859 1 97.5 124 ASN A C 1
ATOM 994 O O . ASN A 1 124 ? 18.531 -40.156 -22.484 1 97.5 124 ASN A O 1
ATOM 998 N N . ASP A 1 125 ? 17.703 -38.125 -22.453 1 98.44 125 ASP A N 1
ATOM 999 C CA . ASP A 1 125 ? 17.719 -38.031 -23.906 1 98.44 125 ASP A CA 1
ATOM 1000 C C . ASP A 1 125 ? 19.141 -37.906 -24.438 1 98.44 125 ASP A C 1
ATOM 1002 O O . ASP A 1 125 ? 19.859 -36.969 -24.078 1 98.44 125 ASP A O 1
ATOM 1006 N N . LYS A 1 126 ? 19.531 -38.781 -25.312 1 98.06 126 LYS A N 1
ATOM 1007 C CA . LYS A 1 126 ? 20.906 -38.844 -25.812 1 98.06 126 LYS A CA 1
ATOM 1008 C C . LYS A 1 126 ? 21.25 -37.594 -26.641 1 98.06 126 LYS A C 1
ATOM 1010 O O . LYS A 1 126 ? 22.391 -37.125 -26.625 1 98.06 126 LYS A O 1
ATOM 1015 N N . ARG A 1 127 ? 20.359 -37.062 -27.344 1 98.06 127 ARG A N 1
ATOM 1016 C CA . ARG A 1 127 ? 20.609 -35.875 -28.156 1 98.06 127 ARG A CA 1
ATOM 1017 C C . ARG A 1 127 ? 20.875 -34.656 -27.297 1 98.06 127 ARG A C 1
ATOM 1019 O O . ARG A 1 127 ? 21.703 -33.812 -27.625 1 98.06 127 ARG A O 1
ATOM 1026 N N . VAL A 1 128 ? 20.109 -34.562 -26.203 1 98.19 128 VAL A N 1
ATOM 1027 C CA . VAL A 1 128 ? 20.344 -33.5 -25.25 1 98.19 128 VAL A CA 1
ATOM 1028 C C . VAL A 1 128 ? 21.75 -33.625 -24.656 1 98.19 128 VAL A C 1
ATOM 1030 O O . VAL A 1 128 ? 22.484 -32.625 -24.578 1 98.19 128 VAL A O 1
ATOM 1033 N N . GLN A 1 129 ? 22.125 -34.812 -24.266 1 98.06 129 GLN A N 1
ATOM 1034 C CA . GLN A 1 129 ? 23.453 -35.062 -23.703 1 98.06 129 GLN A CA 1
ATOM 1035 C C . GLN A 1 129 ? 24.547 -34.719 -24.703 1 98.06 129 GLN A C 1
ATOM 1037 O O . GLN A 1 129 ? 25.562 -34.125 -24.344 1 98.06 129 GLN A O 1
ATOM 1042 N N . GLU A 1 130 ? 24.328 -35.094 -25.906 1 97.56 130 GLU A N 1
ATOM 1043 C CA . GLU A 1 130 ? 25.297 -34.812 -26.953 1 97.56 130 GLU A CA 1
ATOM 1044 C C . GLU A 1 130 ? 25.469 -33.312 -27.156 1 97.56 130 GLU A C 1
ATOM 1046 O O . GLU A 1 130 ? 26.578 -32.812 -27.344 1 97.56 130 GLU A O 1
ATOM 1051 N N . ALA A 1 131 ? 24.328 -32.688 -27.156 1 97.12 131 ALA A N 1
ATOM 1052 C CA . ALA A 1 131 ? 24.375 -31.234 -27.312 1 97.12 131 ALA A CA 1
ATOM 1053 C C . ALA A 1 131 ? 25.141 -30.578 -26.172 1 97.12 131 ALA A C 1
ATOM 1055 O O . ALA A 1 131 ? 25.922 -29.656 -26.375 1 97.12 131 ALA A O 1
ATOM 1056 N N . LEU A 1 132 ? 24.969 -31 -24.938 1 97.5 132 LEU A N 1
ATOM 1057 C CA . LEU A 1 132 ? 25.672 -30.484 -23.781 1 97.5 132 LEU A CA 1
ATOM 1058 C C . LEU A 1 132 ? 27.156 -30.828 -23.844 1 97.5 132 LEU A C 1
ATOM 1060 O O . LEU A 1 132 ? 28.016 -30.016 -23.484 1 97.5 132 LEU A O 1
ATOM 1064 N N . GLN A 1 133 ? 27.453 -32.031 -24.359 1 96.88 133 GLN A N 1
ATOM 1065 C CA . GLN A 1 133 ? 28.828 -32.469 -24.516 1 96.88 133 GLN A CA 1
ATOM 1066 C C . GLN A 1 133 ? 29.562 -31.594 -25.531 1 96.88 133 GLN A C 1
ATOM 1068 O O . GLN A 1 133 ? 30.719 -31.203 -25.312 1 96.88 133 GLN A O 1
ATOM 1073 N N . LYS A 1 134 ? 28.906 -31.344 -26.594 1 95.88 134 LYS A N 1
ATOM 1074 C CA . LYS A 1 134 ? 29.484 -30.5 -27.641 1 95.88 134 LYS A CA 1
ATOM 1075 C C . LYS A 1 134 ? 29.844 -29.125 -27.094 1 95.88 134 LYS A C 1
ATOM 1077 O O . LYS A 1 134 ? 30.812 -28.516 -27.531 1 95.88 134 LYS A O 1
ATOM 1082 N N . ARG A 1 135 ? 29.047 -28.703 -26.125 1 95.06 135 ARG A N 1
ATOM 1083 C CA . ARG A 1 135 ? 29.281 -27.391 -25.516 1 95.06 135 ARG A CA 1
ATOM 1084 C C . ARG A 1 135 ? 30.297 -27.5 -24.391 1 95.06 135 ARG A C 1
ATOM 1086 O O . ARG A 1 135 ? 30.719 -26.484 -23.812 1 95.06 135 ARG A O 1
ATOM 1093 N N . GLY A 1 136 ? 30.688 -28.672 -24.016 1 95.38 136 GLY A N 1
ATOM 1094 C CA . GLY A 1 136 ? 31.672 -28.891 -22.969 1 95.38 136 GLY A CA 1
ATOM 1095 C C . GLY A 1 136 ? 31.094 -28.734 -21.578 1 95.38 136 GLY A C 1
ATOM 1096 O O . GLY A 1 136 ? 31.812 -28.453 -20.609 1 95.38 136 GLY A O 1
ATOM 1097 N N . ILE A 1 137 ? 29.734 -28.906 -21.453 1 96.5 137 ILE A N 1
ATOM 1098 C CA . ILE A 1 137 ? 29.156 -28.578 -20.156 1 96.5 137 ILE A CA 1
ATOM 1099 C C . ILE A 1 137 ? 28.344 -29.766 -19.641 1 96.5 137 ILE A C 1
ATOM 1101 O O . ILE A 1 137 ? 27.594 -29.625 -18.656 1 96.5 137 ILE A O 1
ATOM 1105 N N . LEU A 1 138 ? 28.359 -30.906 -20.25 1 97.19 138 LEU A N 1
ATOM 1106 C CA . LEU A 1 138 ? 27.656 -32.094 -19.734 1 97.19 138 LEU A CA 1
ATOM 1107 C C . LEU A 1 138 ? 28.203 -32.469 -18.359 1 97.19 138 LEU A C 1
ATOM 1109 O O . LEU A 1 138 ? 29.391 -32.781 -18.234 1 97.19 138 LEU A O 1
ATOM 1113 N N . PRO A 1 139 ? 27.359 -32.469 -17.375 1 96.81 139 PRO A N 1
ATOM 1114 C CA . PRO A 1 139 ? 27.875 -32.875 -16.062 1 96.81 139 PRO A CA 1
ATOM 1115 C C . PRO A 1 139 ? 28.094 -34.375 -15.953 1 96.81 139 PRO A C 1
ATOM 1117 O O . PRO A 1 139 ? 27.422 -35.156 -16.625 1 96.81 139 PRO A O 1
ATOM 1120 N N . ASN A 1 140 ? 28.969 -34.781 -15.047 1 95.12 140 ASN A N 1
ATOM 1121 C CA . ASN A 1 140 ? 29.234 -36.188 -14.82 1 95.12 140 ASN A CA 1
ATOM 1122 C C . ASN A 1 140 ? 28.078 -36.906 -14.133 1 95.12 140 ASN A C 1
ATOM 1124 O O . ASN A 1 140 ? 27.828 -38.062 -14.367 1 95.12 140 ASN A O 1
ATOM 1128 N N . ASP A 1 141 ? 27.453 -36.188 -13.289 1 96.81 141 ASP A N 1
ATOM 1129 C CA . ASP A 1 141 ? 26.234 -36.656 -12.633 1 96.81 141 ASP A CA 1
ATOM 1130 C C . ASP A 1 141 ? 25 -35.938 -13.195 1 96.81 141 ASP A C 1
ATOM 1132 O O . ASP A 1 141 ? 24.828 -34.719 -12.984 1 96.81 141 ASP A O 1
ATOM 1136 N N . LEU A 1 142 ? 24.156 -36.656 -13.867 1 96.62 142 LEU A N 1
ATOM 1137 C CA . LEU A 1 142 ? 23.016 -36.062 -14.555 1 96.62 142 LEU A CA 1
ATOM 1138 C C . LEU A 1 142 ? 22.047 -35.438 -13.555 1 96.62 142 LEU A C 1
ATOM 1140 O O . LEU A 1 142 ? 21.188 -34.656 -13.938 1 96.62 142 LEU A O 1
ATOM 1144 N N . ASN A 1 143 ? 22.188 -35.781 -12.289 1 94.81 143 ASN A N 1
ATOM 1145 C CA . ASN A 1 143 ? 21.344 -35.188 -11.266 1 94.81 143 ASN A CA 1
ATOM 1146 C C . ASN A 1 143 ? 21.672 -33.719 -11.062 1 94.81 143 ASN A C 1
ATOM 1148 O O . ASN A 1 143 ? 20.906 -32.969 -10.438 1 94.81 143 ASN A O 1
ATOM 1152 N N . LEU A 1 144 ? 22.766 -33.281 -11.586 1 96.88 144 LEU A N 1
ATOM 1153 C CA . LEU A 1 144 ? 23.156 -31.859 -11.5 1 96.88 144 LEU A CA 1
ATOM 1154 C C . LEU A 1 144 ? 22.469 -31.047 -12.594 1 96.88 144 LEU A C 1
ATOM 1156 O O . LEU A 1 144 ? 22.484 -29.812 -12.539 1 96.88 144 LEU A O 1
ATOM 1160 N N . LEU A 1 145 ? 21.953 -31.766 -13.586 1 97.94 145 LEU A N 1
ATOM 1161 C CA . LEU A 1 145 ? 21.203 -31.094 -14.633 1 97.94 145 LEU A CA 1
ATOM 1162 C C . LEU A 1 145 ? 19.766 -30.797 -14.164 1 97.94 145 LEU A C 1
ATOM 1164 O O . LEU A 1 145 ? 18.953 -31.719 -14.047 1 97.94 145 LEU A O 1
ATOM 1168 N N . ILE A 1 146 ? 19.531 -29.531 -13.922 1 97.44 146 ILE A N 1
ATOM 1169 C CA . ILE A 1 146 ? 18.203 -29.094 -13.516 1 97.44 146 ILE A CA 1
ATOM 1170 C C . ILE A 1 146 ? 17.359 -28.797 -14.758 1 97.44 146 ILE A C 1
ATOM 1172 O O . ILE A 1 146 ? 17.812 -28.109 -15.672 1 97.44 146 ILE A O 1
ATOM 1176 N N . VAL A 1 147 ? 16.141 -29.359 -14.797 1 97.81 147 VAL A N 1
ATOM 1177 C CA . VAL A 1 147 ? 15.234 -29.141 -15.914 1 97.81 147 VAL A CA 1
ATOM 1178 C C . VAL A 1 147 ? 13.875 -28.688 -15.398 1 97.81 147 VAL A C 1
ATOM 1180 O O . VAL A 1 147 ? 13.227 -29.406 -14.625 1 97.81 147 VAL A O 1
ATOM 1183 N N . ASP A 1 148 ? 13.477 -27.5 -15.75 1 96.5 148 ASP A N 1
ATOM 1184 C CA . ASP A 1 148 ? 12.102 -27.062 -15.5 1 96.5 148 ASP A CA 1
ATOM 1185 C C . ASP A 1 148 ? 11.227 -27.281 -16.734 1 96.5 148 ASP A C 1
ATOM 1187 O O . ASP A 1 148 ? 11.555 -26.812 -17.828 1 96.5 148 ASP A O 1
ATOM 1191 N N . CYS A 1 149 ? 10.148 -27.938 -16.5 1 95.75 149 CYS A N 1
ATOM 1192 C CA . CYS A 1 149 ? 9.203 -28.234 -17.578 1 95.75 149 CYS A CA 1
ATOM 1193 C C . CYS A 1 149 ? 8.188 -27.109 -17.734 1 95.75 149 CYS A C 1
ATOM 1195 O O . CYS A 1 149 ? 7.219 -27.031 -16.969 1 95.75 149 CYS A O 1
ATOM 1197 N N . TRP A 1 150 ? 8.344 -26.312 -18.797 1 96.75 150 TRP A N 1
ATOM 1198 C CA . TRP A 1 150 ? 7.496 -25.141 -18.969 1 96.75 150 TRP A CA 1
ATOM 1199 C C . TRP A 1 150 ? 6.465 -25.375 -20.078 1 96.75 150 TRP A C 1
ATOM 1201 O O . TRP A 1 150 ? 6.785 -25.922 -21.125 1 96.75 150 TRP A O 1
ATOM 1211 N N . SER A 1 151 ? 5.227 -25.016 -19.75 1 96.25 151 SER A N 1
ATOM 1212 C CA . SER A 1 151 ? 4.238 -24.891 -20.812 1 96.25 151 SER A CA 1
ATOM 1213 C C . SER A 1 151 ? 4.621 -23.797 -21.797 1 96.25 151 SER A C 1
ATOM 1215 O O . SER A 1 151 ? 4.852 -22.656 -21.406 1 96.25 151 SER A O 1
ATOM 1217 N N . PRO A 1 152 ? 4.699 -24.141 -23.109 1 95.75 152 PRO A N 1
ATOM 1218 C CA . PRO A 1 152 ? 5.027 -23.078 -24.062 1 95.75 152 PRO A CA 1
ATOM 1219 C C . PRO A 1 152 ? 3.904 -22.062 -24.219 1 95.75 152 PRO A C 1
ATOM 1221 O O . PRO A 1 152 ? 2.74 -22.438 -24.375 1 95.75 152 PRO A O 1
ATOM 1224 N N . GLY A 1 153 ? 4.277 -20.828 -24.219 1 94.44 153 GLY A N 1
ATOM 1225 C CA . GLY A 1 153 ? 3.299 -19.781 -24.453 1 94.44 153 GLY A CA 1
ATOM 1226 C C . GLY A 1 153 ? 2.748 -19.781 -25.859 1 94.44 153 GLY A C 1
ATOM 1227 O O . GLY A 1 153 ? 1.65 -19.281 -26.109 1 94.44 153 GLY A O 1
ATOM 1228 N N . TYR A 1 154 ? 3.516 -20.312 -26.75 1 95.06 154 TYR A N 1
ATOM 1229 C CA . TYR A 1 154 ? 3.139 -20.375 -28.156 1 95.06 154 TYR A CA 1
ATOM 1230 C C . TYR A 1 154 ? 3.637 -21.672 -28.797 1 95.06 154 TYR A C 1
ATOM 1232 O O . TYR A 1 154 ? 4.781 -22.078 -28.578 1 95.06 154 TYR A O 1
ATOM 1240 N N . VAL A 1 155 ? 2.764 -22.266 -29.531 1 94.56 155 VAL A N 1
ATOM 1241 C CA . VAL A 1 155 ? 3.076 -23.438 -30.344 1 94.56 155 VAL A CA 1
ATOM 1242 C C . VAL A 1 155 ? 2.557 -23.234 -31.766 1 94.56 155 VAL A C 1
ATOM 1244 O O . VAL A 1 155 ? 1.442 -22.75 -31.969 1 94.56 155 VAL A O 1
ATOM 1247 N N . ASN A 1 156 ? 3.414 -23.578 -32.688 1 91.81 156 ASN A N 1
ATOM 1248 C CA . ASN A 1 156 ? 2.986 -23.5 -34.094 1 91.81 156 ASN A CA 1
ATOM 1249 C C . ASN A 1 156 ? 1.739 -24.344 -34.344 1 91.81 156 ASN A C 1
ATOM 1251 O O . ASN A 1 156 ? 1.569 -25.406 -33.75 1 91.81 156 ASN A O 1
ATOM 1255 N N . GLU A 1 157 ? 1.006 -23.906 -35.281 1 88.75 157 GLU A N 1
ATOM 1256 C CA . GLU A 1 157 ? -0.274 -24.547 -35.562 1 88.75 157 GLU A CA 1
ATOM 1257 C C . GLU A 1 157 ? -0.089 -26.031 -35.906 1 88.75 157 GLU A C 1
ATOM 1259 O O . GLU A 1 157 ? -0.895 -26.859 -35.5 1 88.75 157 GLU A O 1
ATOM 1264 N N . ALA A 1 158 ? 0.962 -26.312 -36.562 1 89 158 ALA A N 1
ATOM 1265 C CA . ALA A 1 158 ? 1.199 -27.672 -37.031 1 89 158 ALA A CA 1
ATOM 1266 C C . ALA A 1 158 ? 1.482 -28.609 -35.875 1 89 158 ALA A C 1
ATOM 1268 O O . ALA A 1 158 ? 1.337 -29.828 -36.031 1 89 158 ALA A O 1
ATOM 1269 N N . GLU A 1 159 ? 1.753 -28.078 -34.75 1 90.81 159 GLU A N 1
ATOM 1270 C CA . GLU A 1 159 ? 2.148 -28.922 -33.625 1 90.81 159 GLU A CA 1
ATOM 1271 C C . GLU A 1 159 ? 1.112 -28.859 -32.5 1 90.81 159 GLU A C 1
ATOM 1273 O O . GLU A 1 159 ? 1.311 -29.438 -31.438 1 90.81 159 GLU A O 1
ATOM 1278 N N . ARG A 1 160 ? -0.014 -28.297 -32.719 1 88.62 160 ARG A N 1
ATOM 1279 C CA . ARG A 1 160 ? -0.975 -28.016 -31.641 1 88.62 160 ARG A CA 1
ATOM 1280 C C . ARG A 1 160 ? -1.771 -29.266 -31.297 1 88.62 160 ARG A C 1
ATOM 1282 O O . ARG A 1 160 ? -2.498 -29.281 -30.297 1 88.62 160 ARG A O 1
ATOM 1289 N N . ASN A 1 161 ? -1.581 -30.281 -32.031 1 89.06 161 ASN A N 1
ATOM 1290 C CA . ASN A 1 161 ? -2.244 -31.531 -31.703 1 89.06 161 ASN A CA 1
ATOM 1291 C C . ASN A 1 161 ? -1.454 -32.312 -30.656 1 89.06 161 ASN A C 1
ATOM 1293 O O . ASN A 1 161 ? -1.934 -33.344 -30.156 1 89.06 161 ASN A O 1
ATOM 1297 N N . LYS A 1 162 ? -0.305 -31.859 -30.266 1 93.44 162 LYS A N 1
ATOM 1298 C CA . LYS A 1 162 ? 0.534 -32.469 -29.25 1 93.44 162 LYS A CA 1
ATOM 1299 C C . LYS A 1 162 ? 0.525 -31.656 -27.953 1 93.44 162 LYS A C 1
ATOM 1301 O O . LYS A 1 162 ? 0.45 -30.422 -28 1 93.44 162 LYS A O 1
ATOM 1306 N N . ARG A 1 163 ? 0.537 -32.406 -26.875 1 96.25 163 ARG A N 1
ATOM 1307 C CA . ARG A 1 163 ? 0.725 -31.766 -25.578 1 96.25 163 ARG A CA 1
ATOM 1308 C C . ARG A 1 163 ? 2.205 -31.547 -25.281 1 96.25 163 ARG A C 1
ATOM 1310 O O . ARG A 1 163 ? 2.875 -32.438 -24.75 1 96.25 163 ARG A O 1
ATOM 1317 N N . LEU A 1 164 ? 2.674 -30.312 -25.578 1 96.75 164 LEU A N 1
ATOM 1318 C CA . LEU A 1 164 ? 4.113 -30.078 -25.609 1 96.75 164 LEU A CA 1
ATOM 1319 C C . LEU A 1 164 ? 4.559 -29.25 -24.422 1 96.75 164 LEU A C 1
ATOM 1321 O O . LEU A 1 164 ? 3.783 -28.453 -23.875 1 96.75 164 LEU A O 1
ATOM 1325 N N . ALA A 1 165 ? 5.758 -29.469 -24 1 97.12 165 ALA A N 1
ATOM 1326 C CA . ALA A 1 165 ? 6.457 -28.656 -23 1 97.12 165 ALA A CA 1
ATOM 1327 C C . ALA A 1 165 ? 7.895 -28.391 -23.438 1 97.12 165 ALA A C 1
ATOM 1329 O O . ALA A 1 165 ? 8.414 -29.047 -24.344 1 97.12 165 ALA A O 1
ATOM 1330 N N . ILE A 1 166 ? 8.461 -27.375 -22.922 1 97.5 166 ILE A N 1
ATOM 1331 C CA . ILE A 1 166 ? 9.875 -27.062 -23.141 1 97.5 166 ILE A CA 1
ATOM 1332 C C . ILE A 1 166 ? 10.648 -27.266 -21.844 1 97.5 166 ILE A C 1
ATOM 1334 O O . ILE A 1 166 ? 10.234 -26.797 -20.781 1 97.5 166 ILE A O 1
ATOM 1338 N N . GLY A 1 167 ? 11.758 -28 -21.938 1 97.81 167 GLY A N 1
ATOM 1339 C CA . GLY A 1 167 ? 12.641 -28.156 -20.781 1 97.81 167 GLY A CA 1
ATOM 1340 C C . GLY A 1 167 ? 13.742 -27.109 -20.734 1 97.81 167 GLY A C 1
ATOM 1341 O O . GLY A 1 167 ? 14.766 -27.25 -21.406 1 97.81 167 GLY A O 1
ATOM 1342 N N . TYR A 1 168 ? 13.578 -26.078 -19.922 1 97.31 168 TYR A N 1
ATOM 1343 C CA . TYR A 1 168 ? 14.656 -25.125 -19.688 1 97.31 168 TYR A CA 1
ATOM 1344 C C . TYR A 1 168 ? 15.641 -25.672 -18.656 1 97.31 168 TYR A C 1
ATOM 1346 O O . TYR A 1 168 ? 15.242 -26.312 -17.688 1 97.31 168 TYR A O 1
ATOM 1354 N N . MET A 1 169 ? 16.969 -25.359 -18.828 1 97.88 169 MET A N 1
ATOM 1355 C CA . MET A 1 169 ? 17.938 -26.156 -18.078 1 97.88 169 MET A CA 1
ATOM 1356 C C . MET A 1 169 ? 18.938 -25.266 -17.359 1 97.88 169 MET A C 1
ATOM 1358 O O . MET A 1 169 ? 19.219 -24.156 -17.797 1 97.88 169 MET A O 1
ATOM 1362 N N . TRP A 1 170 ? 19.453 -25.703 -16.281 1 97.56 170 TRP A N 1
ATOM 1363 C CA . TRP A 1 170 ? 20.562 -25.203 -15.477 1 97.56 170 TRP A CA 1
ATOM 1364 C C . TRP A 1 170 ? 21.5 -26.344 -15.062 1 97.56 170 TRP A C 1
ATOM 1366 O O . TRP A 1 170 ? 21.094 -27.5 -15.055 1 97.56 170 TRP A O 1
ATOM 1376 N N . ILE A 1 171 ? 22.703 -26 -14.781 1 97.69 171 ILE A N 1
ATOM 1377 C CA . ILE A 1 171 ? 23.641 -27.016 -14.32 1 97.69 171 ILE A CA 1
ATOM 1378 C C . ILE A 1 171 ? 24.25 -26.594 -12.992 1 97.69 171 ILE A C 1
ATOM 1380 O O . ILE A 1 171 ? 24.922 -25.562 -12.906 1 97.69 171 ILE A O 1
ATOM 1384 N N . LYS A 1 172 ? 24.016 -27.422 -12 1 96.62 172 LYS A N 1
ATOM 1385 C CA . LYS A 1 172 ? 24.609 -27.172 -10.68 1 96.62 172 LYS A CA 1
ATOM 1386 C C . LYS A 1 172 ? 26.062 -27.609 -10.633 1 96.62 172 LYS A C 1
ATOM 1388 O O . LYS A 1 172 ? 26.469 -28.531 -11.352 1 96.62 172 LYS A O 1
ATOM 1393 N N . LYS A 1 173 ? 26.844 -27.016 -9.734 1 95.81 173 LYS A N 1
ATOM 1394 C CA . LYS A 1 173 ? 28.219 -27.438 -9.484 1 95.81 173 LYS A CA 1
ATOM 1395 C C . LYS A 1 173 ? 28.25 -28.672 -8.594 1 95.81 173 LYS A C 1
ATOM 1397 O O . LYS A 1 173 ? 29.141 -29.516 -8.727 1 95.81 173 LYS A O 1
ATOM 1402 N N . ASP A 1 174 ? 27.375 -28.719 -7.688 1 94.62 174 ASP A N 1
ATOM 1403 C CA . ASP A 1 174 ? 27.156 -29.844 -6.797 1 94.62 174 ASP A CA 1
ATOM 1404 C C . ASP A 1 174 ? 25.703 -29.906 -6.332 1 94.62 174 ASP A C 1
ATOM 1406 O O . ASP A 1 174 ? 24.906 -29.031 -6.672 1 94.62 174 ASP A O 1
ATOM 1410 N N . LEU A 1 175 ? 25.312 -30.875 -5.562 1 92.38 175 LEU A N 1
ATOM 1411 C CA . LEU A 1 175 ? 23.922 -31.141 -5.254 1 92.38 175 LEU A CA 1
ATOM 1412 C C . LEU A 1 175 ? 23.344 -30.047 -4.355 1 92.38 175 LEU A C 1
ATOM 1414 O O . LEU A 1 175 ? 22.125 -29.875 -4.277 1 92.38 175 LEU A O 1
ATOM 1418 N N . LYS A 1 176 ? 24.172 -29.297 -3.66 1 91.94 176 LYS A N 1
ATOM 1419 C CA . LYS A 1 176 ? 23.703 -28.281 -2.727 1 91.94 176 LYS A CA 1
ATOM 1420 C C . LYS A 1 176 ? 23.75 -26.891 -3.352 1 91.94 176 LYS A C 1
ATOM 1422 O O . LYS A 1 176 ? 23.328 -25.906 -2.738 1 91.94 176 LYS A O 1
ATOM 1427 N N . ASP A 1 177 ? 24.156 -26.859 -4.582 1 93.81 177 ASP A N 1
ATOM 1428 C CA . ASP A 1 177 ? 24.281 -25.594 -5.316 1 93.81 177 ASP A CA 1
ATOM 1429 C C . ASP A 1 177 ? 22.906 -25.016 -5.625 1 93.81 177 ASP A C 1
ATOM 1431 O O . ASP A 1 177 ? 21.891 -25.719 -5.531 1 93.81 177 ASP A O 1
ATOM 1435 N N . ASN A 1 178 ? 22.875 -23.703 -5.84 1 95.5 178 ASN A N 1
ATOM 1436 C CA . ASN A 1 178 ? 21.672 -23 -6.301 1 95.5 178 ASN A CA 1
ATOM 1437 C C . ASN A 1 178 ? 21.172 -23.578 -7.621 1 95.5 178 ASN A C 1
ATOM 1439 O O . ASN A 1 178 ? 21.891 -23.609 -8.617 1 95.5 178 ASN A O 1
ATOM 1443 N N . ASN A 1 179 ? 19.922 -23.984 -7.648 1 96.19 179 ASN A N 1
ATOM 1444 C CA . ASN A 1 179 ? 19.344 -24.641 -8.82 1 96.19 179 ASN A CA 1
ATOM 1445 C C . ASN A 1 179 ? 19.359 -23.719 -10.039 1 96.19 179 ASN A C 1
ATOM 1447 O O . ASN A 1 179 ? 19.344 -24.203 -11.172 1 96.19 179 ASN A O 1
ATOM 1451 N N . TYR A 1 180 ? 19.453 -22.406 -9.844 1 97.38 180 TYR A N 1
ATOM 1452 C CA . TYR A 1 180 ? 19.125 -21.5 -10.938 1 97.38 180 TYR A CA 1
ATOM 1453 C C . TYR A 1 180 ? 20.281 -20.562 -11.227 1 97.38 180 TYR A C 1
ATOM 1455 O O . TYR A 1 180 ? 20.125 -19.562 -11.945 1 97.38 180 TYR A O 1
ATOM 1463 N N . ALA A 1 181 ? 21.469 -20.828 -10.68 1 97.06 181 ALA A N 1
ATOM 1464 C CA . ALA A 1 181 ? 22.578 -19.906 -10.781 1 97.06 181 ALA A CA 1
ATOM 1465 C C . ALA A 1 181 ? 23.281 -20.016 -12.133 1 97.06 181 ALA A C 1
ATOM 1467 O O . ALA A 1 181 ? 23.953 -19.094 -12.586 1 97.06 181 ALA A O 1
ATOM 1468 N N . ARG A 1 182 ? 23.156 -21.172 -12.789 1 97.25 182 ARG A N 1
ATOM 1469 C CA . ARG A 1 182 ? 23.938 -21.438 -13.992 1 97.25 182 ARG A CA 1
ATOM 1470 C C . ARG A 1 182 ? 23.047 -21.938 -15.133 1 97.25 182 ARG A C 1
ATOM 1472 O O . ARG A 1 182 ? 23.141 -23.094 -15.539 1 97.25 182 ARG A O 1
ATOM 1479 N N . PRO A 1 183 ? 22.312 -21.031 -15.781 1 97.38 183 PRO A N 1
ATOM 1480 C CA . PRO A 1 183 ? 21.375 -21.391 -16.859 1 97.38 183 PRO A CA 1
ATOM 1481 C C . PRO A 1 183 ? 22.094 -21.812 -18.141 1 97.38 183 PRO A C 1
ATOM 1483 O O . PRO A 1 183 ? 23.141 -21.25 -18.484 1 97.38 183 PRO A O 1
ATOM 1486 N N . VAL A 1 184 ? 21.531 -22.812 -18.781 1 97.5 184 VAL A N 1
ATOM 1487 C CA . VAL A 1 184 ? 22 -23.234 -20.094 1 97.5 184 VAL A CA 1
ATOM 1488 C C . VAL A 1 184 ? 21.312 -22.406 -21.188 1 97.5 184 VAL A C 1
ATOM 1490 O O . VAL A 1 184 ? 20.156 -22.656 -21.531 1 97.5 184 VAL A O 1
ATOM 1493 N N . HIS A 1 185 ? 22.062 -21.578 -21.797 1 95.31 185 HIS A N 1
ATOM 1494 C CA . HIS A 1 185 ? 21.5 -20.625 -22.766 1 95.31 185 HIS A CA 1
ATOM 1495 C C . HIS A 1 185 ? 21.172 -21.328 -24.078 1 95.31 185 HIS A C 1
ATOM 1497 O O . HIS A 1 185 ? 22.016 -22.031 -24.641 1 95.31 185 HIS A O 1
ATOM 1503 N N . GLY A 1 186 ? 19.969 -21.188 -24.516 1 95.19 186 GLY A N 1
ATOM 1504 C CA . GLY A 1 186 ? 19.609 -21.375 -25.906 1 95.19 186 GLY A CA 1
ATOM 1505 C C . GLY A 1 186 ? 19.281 -22.828 -26.25 1 95.19 186 GLY A C 1
ATOM 1506 O O . GLY A 1 186 ? 18.875 -23.141 -27.359 1 95.19 186 GLY A O 1
ATOM 1507 N N . LEU A 1 187 ? 19.516 -23.734 -25.375 1 96.94 187 LEU A N 1
ATOM 1508 C CA . LEU A 1 187 ? 19.172 -25.125 -25.625 1 96.94 187 LEU A CA 1
ATOM 1509 C C . LEU A 1 187 ? 17.781 -25.453 -25.062 1 96.94 187 LEU A C 1
ATOM 1511 O O . LEU A 1 187 ? 17.562 -25.391 -23.859 1 96.94 187 LEU A O 1
ATOM 1515 N N . MET A 1 188 ? 16.859 -25.844 -26.016 1 97.38 188 MET A N 1
ATOM 1516 C CA . MET A 1 188 ? 15.453 -26 -25.641 1 97.38 188 MET A CA 1
ATOM 1517 C C . MET A 1 188 ? 14.906 -27.344 -26.109 1 97.38 188 MET A C 1
ATOM 1519 O O . MET A 1 188 ? 14.344 -27.453 -27.188 1 97.38 188 MET A O 1
ATOM 1523 N N . PRO A 1 189 ? 15.055 -28.344 -25.281 1 98.25 189 PRO A N 1
ATOM 1524 C CA . PRO A 1 189 ? 14.367 -29.594 -25.609 1 98.25 189 PRO A CA 1
ATOM 1525 C C . PRO A 1 189 ? 12.852 -29.484 -25.5 1 98.25 189 PRO A C 1
ATOM 1527 O O . PRO A 1 189 ? 12.336 -29 -24.5 1 98.25 189 PRO A O 1
ATOM 1530 N N . TRP A 1 190 ? 12.156 -29.906 -26.562 1 98 190 TRP A N 1
ATOM 1531 C CA . TRP A 1 190 ? 10.695 -29.984 -26.578 1 98 190 TRP A CA 1
ATOM 1532 C C . TRP A 1 190 ? 10.234 -31.391 -26.234 1 98 190 TRP A C 1
ATOM 1534 O O . TRP A 1 190 ? 10.727 -32.375 -26.797 1 98 190 TRP A O 1
ATOM 1544 N N . VAL A 1 191 ? 9.305 -31.5 -25.297 1 98.19 191 VAL A N 1
ATOM 1545 C CA . VAL A 1 191 ? 8.844 -32.781 -24.797 1 98.19 191 VAL A CA 1
ATOM 1546 C C . VAL A 1 191 ? 7.363 -32.969 -25.125 1 98.19 191 VAL A C 1
ATOM 1548 O O . VAL A 1 191 ? 6.547 -32.094 -24.875 1 98.19 191 VAL A O 1
ATOM 1551 N N . ASP A 1 192 ? 7.02 -34.094 -25.75 1 96.94 192 ASP A N 1
ATOM 1552 C CA . ASP A 1 192 ? 5.633 -34.531 -25.781 1 96.94 192 ASP A CA 1
ATOM 1553 C C . ASP A 1 192 ? 5.23 -35.188 -24.453 1 96.94 192 ASP A C 1
ATOM 1555 O O . ASP A 1 192 ? 5.652 -36.281 -24.141 1 96.94 192 ASP A O 1
ATOM 1559 N N . LEU A 1 193 ? 4.375 -34.562 -23.734 1 96.06 193 LEU A N 1
ATOM 1560 C CA . LEU A 1 193 ? 4.09 -34.969 -22.359 1 96.06 193 LEU A CA 1
ATOM 1561 C C . LEU A 1 193 ? 3.248 -36.25 -22.328 1 96.06 193 LEU A C 1
ATOM 1563 O O . LEU A 1 193 ? 3.275 -36.969 -21.344 1 96.06 193 LEU A O 1
ATOM 1567 N N . ASN A 1 194 ? 2.508 -36.5 -23.359 1 93.94 194 ASN A N 1
ATOM 1568 C CA . ASN A 1 194 ? 1.739 -37.719 -23.391 1 93.94 194 ASN A CA 1
ATOM 1569 C C . ASN A 1 194 ? 2.641 -38.938 -23.609 1 93.94 194 ASN A C 1
ATOM 1571 O O . ASN A 1 194 ? 2.398 -40 -23.031 1 93.94 194 ASN A O 1
ATOM 1575 N N . LYS A 1 195 ? 3.643 -38.719 -24.375 1 93.69 195 LYS A N 1
ATOM 1576 C CA . LYS A 1 195 ? 4.602 -39.781 -24.641 1 93.69 195 LYS A CA 1
ATOM 1577 C C . LYS A 1 195 ? 5.785 -39.719 -23.672 1 93.69 195 LYS A C 1
ATOM 1579 O O . LYS A 1 195 ? 6.543 -40.688 -23.531 1 93.69 195 LYS A O 1
ATOM 1584 N N . MET A 1 196 ? 5.949 -38.625 -23.109 1 95.56 196 MET A N 1
ATOM 1585 C CA . MET A 1 196 ? 7.07 -38.281 -22.219 1 95.56 196 MET A CA 1
ATOM 1586 C C . MET A 1 196 ? 8.398 -38.531 -22.922 1 95.56 196 MET A C 1
ATOM 1588 O O . MET A 1 196 ? 9.258 -39.25 -22.406 1 95.56 196 MET A O 1
ATOM 1592 N N . GLU A 1 197 ? 8.508 -37.938 -24.094 1 96.81 197 GLU A N 1
ATOM 1593 C CA . GLU A 1 197 ? 9.711 -38.062 -24.922 1 96.81 197 GLU A CA 1
ATOM 1594 C C . GLU A 1 197 ? 10.102 -36.719 -25.531 1 96.81 197 GLU A C 1
ATOM 1596 O O . GLU A 1 197 ? 9.234 -35.938 -25.906 1 96.81 197 GLU A O 1
ATOM 1601 N N . VAL A 1 198 ? 11.406 -36.531 -25.609 1 98.38 198 VAL A N 1
ATOM 1602 C CA . VAL A 1 198 ? 11.898 -35.375 -26.344 1 98.38 198 VAL A CA 1
ATOM 1603 C C . VAL A 1 198 ? 11.633 -35.531 -27.828 1 98.38 198 VAL A C 1
ATOM 1605 O O . VAL A 1 198 ? 12.078 -36.5 -28.438 1 98.38 198 VAL A O 1
ATOM 1608 N N . VAL A 1 199 ? 11.008 -34.531 -28.422 1 97 199 VAL A N 1
ATOM 1609 C CA . VAL A 1 199 ? 10.617 -34.688 -29.828 1 97 199 VAL A CA 1
ATOM 1610 C C . VAL A 1 199 ? 11.398 -33.719 -30.703 1 97 199 VAL A C 1
ATOM 1612 O O . VAL A 1 199 ? 11.477 -33.906 -31.922 1 97 199 VAL A O 1
ATOM 1615 N N . ARG A 1 200 ? 11.891 -32.75 -30.094 1 95.5 200 ARG A N 1
ATOM 1616 C CA . ARG A 1 200 ? 12.641 -31.703 -30.797 1 95.5 200 ARG A CA 1
ATOM 1617 C C . ARG A 1 200 ? 13.602 -30.984 -29.844 1 95.5 200 ARG A C 1
ATOM 1619 O O . ARG A 1 200 ? 13.375 -30.938 -28.641 1 95.5 200 ARG A O 1
ATOM 1626 N N . ILE A 1 201 ? 14.75 -30.562 -30.406 1 97.5 201 ILE A N 1
ATOM 1627 C CA . ILE A 1 201 ? 15.688 -29.734 -29.656 1 97.5 201 ILE A CA 1
ATOM 1628 C C . ILE A 1 201 ? 16.016 -28.469 -30.453 1 97.5 201 ILE A C 1
ATOM 1630 O O . ILE A 1 201 ? 16.594 -28.547 -31.547 1 97.5 201 ILE A O 1
ATOM 1634 N N . ASP A 1 202 ? 15.57 -27.328 -29.953 1 96.25 202 ASP A N 1
ATOM 1635 C CA . ASP A 1 202 ? 16.031 -26.062 -30.516 1 96.25 202 ASP A CA 1
ATOM 1636 C C . ASP A 1 202 ? 17.344 -25.625 -29.875 1 96.25 202 ASP A C 1
ATOM 1638 O O . ASP A 1 202 ? 17.531 -25.75 -28.656 1 96.25 202 ASP A O 1
ATOM 1642 N N . ASP A 1 203 ? 18.25 -25.188 -30.609 1 95.56 203 ASP A N 1
ATOM 1643 C CA . ASP A 1 203 ? 19.562 -24.781 -30.141 1 95.56 203 ASP A CA 1
ATOM 1644 C C . ASP A 1 203 ? 19.938 -23.406 -30.688 1 95.56 203 ASP A C 1
ATOM 1646 O O . ASP A 1 203 ? 20.328 -23.281 -31.859 1 95.56 203 ASP A O 1
ATOM 1650 N N . PHE A 1 204 ? 19.891 -22.422 -29.844 1 89.56 204 PHE A N 1
ATOM 1651 C CA . PHE A 1 204 ? 20.234 -21.047 -30.188 1 89.56 204 PHE A CA 1
ATOM 1652 C C . PHE A 1 204 ? 21.406 -20.547 -29.344 1 89.56 204 PHE A C 1
ATOM 1654 O O . PHE A 1 204 ? 21.578 -19.344 -29.172 1 89.56 204 PHE A O 1
ATOM 1661 N N . GLY A 1 205 ? 22.125 -21.375 -28.797 1 81.75 205 GLY A N 1
ATOM 1662 C CA . GLY A 1 205 ? 23.047 -21.094 -27.703 1 81.75 205 GLY A CA 1
ATOM 1663 C C . GLY A 1 205 ? 24.312 -20.391 -28.172 1 81.75 205 GLY A C 1
ATOM 1664 O O . GLY A 1 205 ? 24.938 -20.797 -29.141 1 81.75 205 GLY A O 1
ATOM 1665 N N . GLU A 1 206 ? 24.594 -19.266 -27.547 1 77.88 206 GLU A N 1
ATOM 1666 C CA . GLU A 1 206 ? 25.797 -18.5 -27.844 1 77.88 206 GLU A CA 1
ATOM 1667 C C . GLU A 1 206 ? 26.547 -18.125 -26.562 1 77.88 206 GLU A C 1
ATOM 1669 O O . GLU A 1 206 ? 27.75 -17.844 -26.594 1 77.88 206 GLU A O 1
ATOM 1674 N N . ALA A 1 207 ? 25.953 -18.188 -25.5 1 86.81 207 ALA A N 1
ATOM 1675 C CA . ALA A 1 207 ? 26.562 -17.719 -24.25 1 86.81 207 ALA A CA 1
ATOM 1676 C C . ALA A 1 207 ? 27.172 -18.875 -23.469 1 86.81 207 ALA A C 1
ATOM 1678 O O . ALA A 1 207 ? 26.594 -19.969 -23.406 1 86.81 207 ALA A O 1
ATOM 1679 N N . PRO A 1 208 ? 28.312 -18.594 -22.797 1 92.62 208 PRO A N 1
ATOM 1680 C CA . PRO A 1 208 ? 28.906 -19.609 -21.938 1 92.62 208 PRO A CA 1
ATOM 1681 C C . PRO A 1 208 ? 28.094 -19.859 -20.672 1 92.62 208 PRO A C 1
ATOM 1683 O O . PRO A 1 208 ? 27.344 -18.984 -20.234 1 92.62 208 PRO A O 1
ATOM 1686 N N . LEU A 1 209 ? 28.25 -21.078 -20.109 1 95.94 209 LEU A N 1
ATOM 1687 C CA . LEU A 1 209 ? 27.656 -21.375 -18.812 1 95.94 209 LEU A CA 1
ATOM 1688 C C . LEU A 1 209 ? 28.25 -20.5 -17.719 1 95.94 209 LEU A C 1
ATOM 1690 O O . LEU A 1 209 ? 29.469 -20.438 -17.562 1 95.94 209 LEU A O 1
ATOM 1694 N N . PRO A 1 210 ? 27.438 -19.828 -16.938 1 95.88 210 PRO A N 1
ATOM 1695 C CA . PRO A 1 210 ? 27.953 -18.969 -15.867 1 95.88 210 PRO A CA 1
ATOM 1696 C C . PRO A 1 210 ? 28.812 -19.75 -14.859 1 95.88 210 PRO A C 1
ATOM 1698 O O . PRO A 1 210 ? 28.562 -20.922 -14.609 1 95.88 210 PRO A O 1
ATOM 1701 N N . GLU A 1 211 ? 29.75 -19.016 -14.164 1 92.81 211 GLU A N 1
ATOM 1702 C CA . GLU A 1 211 ? 30.688 -19.656 -13.258 1 92.81 211 GLU A CA 1
ATOM 1703 C C . GLU A 1 211 ? 30.328 -19.406 -11.797 1 92.81 211 GLU A C 1
ATOM 1705 O O . GLU A 1 211 ? 30.656 -20.203 -10.922 1 92.81 211 GLU A O 1
ATOM 1710 N N . LEU A 1 212 ? 29.609 -18.375 -11.586 1 88.12 212 LEU A N 1
ATOM 1711 C CA . LEU A 1 212 ? 29.344 -18 -10.203 1 88.12 212 LEU A CA 1
ATOM 1712 C C . LEU A 1 212 ? 28.234 -18.859 -9.609 1 88.12 212 LEU A C 1
ATOM 1714 O O . LEU A 1 212 ? 27.219 -19.109 -10.273 1 88.12 212 LEU A O 1
ATOM 1718 N N . SER A 1 213 ? 28.328 -19.438 -8.414 1 82.75 213 SER A N 1
ATOM 1719 C CA . SER A 1 213 ? 27.328 -20.297 -7.773 1 82.75 213 SER A CA 1
ATOM 1720 C C . SER A 1 213 ? 26.156 -19.469 -7.23 1 82.75 213 SER A C 1
ATOM 1722 O O . SER A 1 213 ? 25.031 -19.969 -7.156 1 82.75 213 SER A O 1
ATOM 1724 N N . SER A 1 214 ? 26.297 -18.312 -6.844 1 93.44 214 SER A N 1
ATOM 1725 C CA . SER A 1 214 ? 25.25 -17.438 -6.328 1 93.44 214 SER A CA 1
ATOM 1726 C C . SER A 1 214 ? 24.469 -18.125 -5.207 1 93.44 214 SER A C 1
ATOM 1728 O O . SER A 1 214 ? 23.25 -18.188 -5.25 1 93.44 214 SER A O 1
ATOM 1730 N N . ASP A 1 215 ? 25.109 -18.625 -4.16 1 94.19 215 ASP A N 1
ATOM 1731 C CA . ASP A 1 215 ? 24.531 -19.375 -3.039 1 94.19 215 ASP A CA 1
ATOM 1732 C C . ASP A 1 215 ? 23.703 -18.453 -2.139 1 94.19 215 ASP A C 1
ATOM 1734 O O . ASP A 1 215 ? 24.016 -17.266 -2.008 1 94.19 215 ASP A O 1
ATOM 1738 N N . TYR A 1 216 ? 22.656 -19.062 -1.532 1 94.69 216 TYR A N 1
ATOM 1739 C CA . TYR A 1 216 ? 21.828 -18.266 -0.627 1 94.69 216 TYR A CA 1
ATOM 1740 C C . TYR A 1 216 ? 21.594 -19 0.688 1 94.69 216 TYR A C 1
ATOM 1742 O O . TYR A 1 216 ? 20.875 -18.5 1.562 1 94.69 216 TYR A O 1
ATOM 1750 N N . THR A 1 217 ? 22.125 -20.125 0.877 1 92.75 217 THR A N 1
ATOM 1751 C CA . THR A 1 217 ? 22.031 -20.844 2.143 1 92.75 217 THR A CA 1
ATOM 1752 C C . THR A 1 217 ? 23.188 -20.469 3.064 1 92.75 217 THR A C 1
ATOM 1754 O O . THR A 1 217 ? 24.312 -20.266 2.604 1 92.75 217 THR A O 1
ATOM 1757 N N . PRO A 1 218 ? 22.922 -20.391 4.363 1 88.75 218 PRO A N 1
ATOM 1758 C CA . PRO A 1 218 ? 23.969 -19.969 5.281 1 88.75 218 PRO A CA 1
ATOM 1759 C C . PRO A 1 218 ? 25.188 -20.906 5.266 1 88.75 218 PRO A C 1
ATOM 1761 O O . PRO A 1 218 ? 26.312 -20.469 5.477 1 88.75 218 PRO A O 1
ATOM 1764 N N . GLU A 1 219 ? 25 -22.188 5.031 1 90.19 219 GLU A N 1
ATOM 1765 C CA . GLU A 1 219 ? 26.078 -23.172 5.016 1 90.19 219 GLU A CA 1
ATOM 1766 C C . GLU A 1 219 ? 27.062 -22.891 3.885 1 90.19 219 GLU A C 1
ATOM 1768 O O . GLU A 1 219 ? 28.25 -23.234 3.984 1 90.19 219 GLU A O 1
ATOM 1773 N N . ARG A 1 220 ? 26.609 -22.219 2.939 1 92.69 220 ARG A N 1
ATOM 1774 C CA . ARG A 1 220 ? 27.422 -22.047 1.744 1 92.69 220 ARG A CA 1
ATOM 1775 C C . ARG A 1 220 ? 27.891 -20.609 1.598 1 92.69 220 ARG A C 1
ATOM 1777 O O . ARG A 1 220 ? 28.734 -20.312 0.743 1 92.69 220 ARG A O 1
ATOM 1784 N N . ARG A 1 221 ? 27.312 -19.812 2.34 1 91.25 221 ARG A N 1
ATOM 1785 C CA . ARG A 1 221 ? 27.734 -18.406 2.311 1 91.25 221 ARG A CA 1
ATOM 1786 C C . ARG A 1 221 ? 28.766 -18.125 3.395 1 91.25 221 ARG A C 1
ATOM 1788 O O . ARG A 1 221 ? 28.656 -18.625 4.516 1 91.25 221 ARG A O 1
ATOM 1795 N N . LYS A 1 222 ? 29.75 -17.312 3.068 1 85.38 222 LYS A N 1
ATOM 1796 C CA . LYS A 1 222 ? 30.828 -17.016 4.004 1 85.38 222 LYS A CA 1
ATOM 1797 C C . LYS A 1 222 ? 30.594 -15.68 4.715 1 85.38 222 LYS A C 1
ATOM 1799 O O . LYS A 1 222 ? 31.312 -15.336 5.656 1 85.38 222 LYS A O 1
ATOM 1804 N N . ASP A 1 223 ? 29.609 -14.969 4.352 1 84.44 223 ASP A N 1
ATOM 1805 C CA . ASP A 1 223 ? 29.453 -13.594 4.828 1 84.44 223 ASP A CA 1
ATOM 1806 C C . ASP A 1 223 ? 28.203 -13.469 5.707 1 84.44 223 ASP A C 1
ATOM 1808 O O . ASP A 1 223 ? 27.656 -12.375 5.863 1 84.44 223 ASP A O 1
ATOM 1812 N N . ILE A 1 224 ? 27.766 -14.555 6.242 1 84.25 224 ILE A N 1
ATOM 1813 C CA . ILE A 1 224 ? 26.562 -14.477 7.074 1 84.25 224 ILE A CA 1
ATOM 1814 C C . ILE A 1 224 ? 26.859 -13.641 8.32 1 84.25 224 ILE A C 1
ATOM 1816 O O . ILE A 1 224 ? 27.859 -13.859 9 1 84.25 224 ILE A O 1
ATOM 1820 N N . GLN A 1 225 ? 26.062 -12.57 8.445 1 72 225 GLN A N 1
ATOM 1821 C CA . GLN A 1 225 ? 26.234 -11.648 9.555 1 72 225 GLN A CA 1
ATOM 1822 C C . GLN A 1 225 ? 25.516 -12.148 10.805 1 72 225 GLN A C 1
ATOM 1824 O O . GLN A 1 225 ? 24.281 -12.203 10.836 1 72 225 GLN A O 1
ATOM 1829 N N . VAL A 1 226 ? 26.375 -12.57 11.727 1 58.22 226 VAL A N 1
ATOM 1830 C CA . VAL A 1 226 ? 25.828 -13.141 12.953 1 58.22 226 VAL A CA 1
ATOM 1831 C C . VAL A 1 226 ? 25.453 -12.023 13.922 1 58.22 226 VAL A C 1
ATOM 1833 O O . VAL A 1 226 ? 24.688 -12.242 14.867 1 58.22 226 VAL A O 1
ATOM 1836 N N . ASP A 1 227 ? 26.125 -10.852 13.891 1 58.59 227 ASP A N 1
ATOM 1837 C CA . ASP A 1 227 ? 25.812 -9.789 14.836 1 58.59 227 ASP A CA 1
ATOM 1838 C C . ASP A 1 227 ? 24.531 -9.062 14.43 1 58.59 227 ASP A C 1
ATOM 1840 O O . ASP A 1 227 ? 24.578 -7.93 13.953 1 58.59 227 ASP A O 1
ATOM 1844 N N . SER A 1 228 ? 23.484 -9.969 14.445 1 69.31 228 SER A N 1
ATOM 1845 C CA . SER A 1 228 ? 22.125 -9.734 13.953 1 69.31 228 SER A CA 1
ATOM 1846 C C . SER A 1 228 ? 21.297 -8.977 14.977 1 69.31 228 SER A C 1
ATOM 1848 O O . SER A 1 228 ? 21.766 -8.656 16.062 1 69.31 228 SER A O 1
ATOM 1850 N N . LEU A 1 229 ? 20.125 -8.453 14.625 1 84.75 229 LEU A N 1
ATOM 1851 C CA . LEU A 1 229 ? 19.109 -7.746 15.398 1 84.75 229 LEU A CA 1
ATOM 1852 C C . LEU A 1 229 ? 18.656 -8.586 16.594 1 84.75 229 LEU A C 1
ATOM 1854 O O . LEU A 1 229 ? 18.516 -9.805 16.484 1 84.75 229 LEU A O 1
ATOM 1858 N N . LYS A 1 230 ? 18.703 -7.902 17.844 1 89.56 230 LYS A N 1
ATOM 1859 C CA . LYS A 1 230 ? 18.141 -8.555 19.016 1 89.56 230 LYS A CA 1
ATOM 1860 C C . LYS A 1 230 ? 16.719 -9.039 18.766 1 89.56 230 LYS A C 1
ATOM 1862 O O . LYS A 1 230 ? 15.969 -8.414 18 1 89.56 230 LYS A O 1
ATOM 1867 N N . PRO A 1 231 ? 16.344 -10.164 19.375 1 87.75 231 PRO A N 1
ATOM 1868 C CA . PRO A 1 231 ? 15.078 -10.805 19.047 1 87.75 231 PRO A CA 1
ATOM 1869 C C . PRO A 1 231 ? 13.867 -9.984 19.469 1 87.75 231 PRO A C 1
ATOM 1871 O O . PRO A 1 231 ? 13.891 -9.32 20.516 1 87.75 231 PRO A O 1
ATOM 1874 N N . ILE A 1 232 ? 12.82 -10.062 18.703 1 88.88 232 ILE A N 1
ATOM 1875 C CA . ILE A 1 232 ? 11.469 -9.625 19.016 1 88.88 232 ILE A CA 1
ATOM 1876 C C . ILE A 1 232 ? 10.57 -10.844 19.219 1 88.88 232 ILE A C 1
ATOM 1878 O O . ILE A 1 232 ? 10.609 -11.789 18.422 1 88.88 232 ILE A O 1
ATOM 1882 N N . GLU A 1 233 ? 9.805 -10.852 20.297 1 88.94 233 GLU A N 1
ATOM 1883 C CA . GLU A 1 233 ? 8.867 -11.938 20.562 1 88.94 233 GLU A CA 1
ATOM 1884 C C . GLU A 1 233 ? 7.426 -11.422 20.594 1 88.94 233 GLU A C 1
ATOM 1886 O O . GLU A 1 233 ? 7.148 -10.367 21.156 1 88.94 233 GLU A O 1
ATOM 1891 N N . ILE A 1 234 ? 6.617 -12.109 19.891 1 90.81 234 ILE A N 1
ATOM 1892 C CA . ILE A 1 234 ? 5.188 -11.82 19.922 1 90.81 234 ILE A CA 1
ATOM 1893 C C . ILE A 1 234 ? 4.461 -12.906 20.719 1 90.81 234 ILE A C 1
ATOM 1895 O O . ILE A 1 234 ? 4.395 -14.055 20.281 1 90.81 234 ILE A O 1
ATOM 1899 N N . LEU A 1 235 ? 3.869 -12.516 21.812 1 90.81 235 LEU A N 1
ATOM 1900 C CA . LEU A 1 235 ? 3.254 -13.469 22.734 1 90.81 235 LEU A CA 1
ATOM 1901 C C . LEU A 1 235 ? 1.746 -13.25 22.812 1 90.81 235 LEU A C 1
ATOM 1903 O O . LEU A 1 235 ? 1.264 -12.141 22.594 1 90.81 235 LEU A O 1
ATOM 1907 N N . GLN A 1 236 ? 1.073 -14.211 23.047 1 90.56 236 GLN A N 1
ATOM 1908 C CA . GLN A 1 236 ? -0.353 -14.219 23.359 1 90.56 236 GLN A CA 1
ATOM 1909 C C . GLN A 1 236 ? -0.635 -15.008 24.641 1 90.56 236 GLN A C 1
ATOM 1911 O O . GLN A 1 236 ? -1.219 -16.094 24.578 1 90.56 236 GLN A O 1
ATOM 1916 N N . PRO A 1 237 ? -0.346 -14.375 25.734 1 88.69 237 PRO A N 1
ATOM 1917 C CA . PRO A 1 237 ? -0.35 -15.078 27.016 1 88.69 237 PRO A CA 1
ATOM 1918 C C . PRO A 1 237 ? -1.715 -15.672 27.359 1 88.69 237 PRO A C 1
ATOM 1920 O O . PRO A 1 237 ? -1.796 -16.656 28.094 1 88.69 237 PRO A O 1
ATOM 1923 N N . GLN A 1 238 ? -2.775 -15.156 26.828 1 90.69 238 GLN A N 1
ATOM 1924 C CA . GLN A 1 238 ? -4.113 -15.68 27.094 1 90.69 238 GLN A CA 1
ATOM 1925 C C . GLN A 1 238 ? -4.629 -16.516 25.938 1 90.69 238 GLN A C 1
ATOM 1927 O O . GLN A 1 238 ? -5.828 -16.797 25.844 1 90.69 238 GLN A O 1
ATOM 1932 N N . GLY A 1 239 ? -3.734 -16.828 25.062 1 91.25 239 GLY A N 1
ATOM 1933 C CA . GLY A 1 239 ? -4.121 -17.562 23.859 1 91.25 239 GLY A CA 1
ATOM 1934 C C . GLY A 1 239 ? -4.598 -16.672 22.734 1 91.25 239 GLY A C 1
ATOM 1935 O O . GLY A 1 239 ? -4.707 -15.453 22.906 1 91.25 239 GLY A O 1
ATOM 1936 N N . SER A 1 240 ? -4.887 -17.266 21.688 1 92.31 240 SER A N 1
ATOM 1937 C CA . SER A 1 240 ? -5.34 -16.547 20.5 1 92.31 240 SER A CA 1
ATOM 1938 C C . SER A 1 240 ? -6.82 -16.188 20.594 1 92.31 240 SER A C 1
ATOM 1940 O O . SER A 1 240 ? -7.582 -16.859 21.297 1 92.31 240 SER A O 1
ATOM 1942 N N . SER A 1 241 ? -7.191 -15.125 19.938 1 94.5 241 SER A N 1
ATOM 1943 C CA . SER A 1 241 ? -8.602 -14.773 19.859 1 94.5 241 SER A CA 1
ATOM 1944 C C . SER A 1 241 ? -9.289 -15.508 18.703 1 94.5 241 SER A C 1
ATOM 1946 O O . SER A 1 241 ? -10.508 -15.391 18.531 1 94.5 241 SER A O 1
ATOM 1948 N N . VAL A 1 242 ? -8.562 -16.25 17.922 1 95.94 242 VAL A N 1
ATOM 1949 C CA . VAL A 1 242 ? -9.094 -16.969 16.766 1 95.94 242 VAL A CA 1
ATOM 1950 C C . VAL A 1 242 ? -9.742 -18.281 17.219 1 95.94 242 VAL A C 1
ATOM 1952 O O . VAL A 1 242 ? -9.133 -19.047 17.969 1 95.94 242 VAL A O 1
ATOM 1955 N N . GLU A 1 243 ? -10.938 -18.484 16.797 1 96.19 243 GLU A N 1
ATOM 1956 C CA . GLU A 1 243 ? -11.633 -19.75 16.984 1 96.19 243 GLU A CA 1
ATOM 1957 C C . GLU A 1 243 ? -11.773 -20.5 15.656 1 96.19 243 GLU A C 1
ATOM 1959 O O . GLU A 1 243 ? -12.156 -19.906 14.648 1 96.19 243 GLU A O 1
ATOM 1964 N N . VAL A 1 244 ? -11.461 -21.75 15.75 1 95.81 244 VAL A N 1
ATOM 1965 C CA . VAL A 1 244 ? -11.539 -22.578 14.547 1 95.81 244 VAL A CA 1
ATOM 1966 C C . VAL A 1 244 ? -12.461 -23.766 14.797 1 95.81 244 VAL A C 1
ATOM 1968 O O . VAL A 1 244 ? -12.273 -24.516 15.766 1 95.81 244 VAL A O 1
ATOM 1971 N N . ASN A 1 245 ? -13.43 -23.906 14 1 95.12 245 ASN A N 1
ATOM 1972 C CA . ASN A 1 245 ? -14.328 -25.047 13.961 1 95.12 245 ASN A CA 1
ATOM 1973 C C . ASN A 1 245 ? -14.336 -25.703 12.586 1 95.12 245 ASN A C 1
ATOM 1975 O O . ASN A 1 245 ? -15.117 -25.312 11.711 1 95.12 245 ASN A O 1
ATOM 1979 N N . GLY A 1 246 ? -13.617 -26.844 12.539 1 94.81 246 GLY A N 1
ATOM 1980 C CA . GLY A 1 246 ? -13.391 -27.375 11.203 1 94.81 246 GLY A CA 1
ATOM 1981 C C . GLY A 1 246 ? -12.656 -26.406 10.297 1 94.81 246 GLY A C 1
ATOM 1982 O O . GLY A 1 246 ? -11.539 -25.984 10.602 1 94.81 246 GLY A O 1
ATOM 1983 N N . TYR A 1 247 ? -13.414 -26.062 9.273 1 96.88 247 TYR A N 1
ATOM 1984 C CA . TYR A 1 247 ? -12.797 -25.109 8.352 1 96.88 247 TYR A CA 1
ATOM 1985 C C . TYR A 1 247 ? -13.406 -23.719 8.492 1 96.88 247 TYR A C 1
ATOM 1987 O O . TYR A 1 247 ? -13.172 -22.844 7.66 1 96.88 247 TYR A O 1
ATOM 1995 N N . GLU A 1 248 ? -14.133 -23.5 9.5 1 97.12 248 GLU A N 1
ATOM 1996 C CA . GLU A 1 248 ? -14.695 -22.188 9.797 1 97.12 248 GLU A CA 1
ATOM 1997 C C . GLU A 1 248 ? -13.844 -21.438 10.82 1 97.12 248 GLU A C 1
ATOM 1999 O O . GLU A 1 248 ? -13.375 -22.031 11.789 1 97.12 248 GLU A O 1
ATOM 2004 N N . ILE A 1 249 ? -13.656 -20.188 10.562 1 97.5 249 ILE A N 1
ATOM 2005 C CA . ILE A 1 249 ? -12.906 -19.312 11.445 1 97.5 249 ILE A CA 1
ATOM 2006 C C . ILE A 1 249 ? -13.828 -18.219 11.992 1 97.5 249 ILE A C 1
ATOM 2008 O O . ILE A 1 249 ? -14.609 -17.625 11.25 1 97.5 249 ILE A O 1
ATOM 2012 N N . LYS A 1 250 ? -13.75 -18.016 13.258 1 97.19 250 LYS A N 1
ATOM 2013 C CA . LYS A 1 250 ? -14.352 -16.844 13.906 1 97.19 250 LYS A CA 1
ATOM 2014 C C . LYS A 1 250 ? -13.289 -15.984 14.586 1 97.19 250 LYS A C 1
ATOM 2016 O O . LYS A 1 250 ? -12.438 -16.5 15.312 1 97.19 250 LYS A O 1
ATOM 2021 N N . TRP A 1 251 ? -13.266 -14.773 14.336 1 96.94 251 TRP A N 1
ATOM 2022 C CA . TRP A 1 251 ? -12.352 -13.805 14.922 1 96.94 251 TRP A CA 1
ATOM 2023 C C . TRP A 1 251 ? -12.992 -12.422 15.008 1 96.94 251 TRP A C 1
ATOM 2025 O O . TRP A 1 251 ? -13.43 -11.875 13.992 1 96.94 251 TRP A O 1
ATOM 2035 N N . TYR A 1 252 ? -13.047 -11.875 16.281 1 94.81 252 TYR A N 1
ATOM 2036 C CA . TYR A 1 252 ? -13.727 -10.594 16.484 1 94.81 252 TYR A CA 1
ATOM 2037 C C . TYR A 1 252 ? -15.141 -10.641 15.922 1 94.81 252 TYR A C 1
ATOM 2039 O O . TYR A 1 252 ? -15.953 -11.484 16.312 1 94.81 252 TYR A O 1
ATOM 2047 N N . ARG A 1 253 ? -15.422 -9.898 14.984 1 96.12 253 ARG A N 1
ATOM 2048 C CA . ARG A 1 253 ? -16.766 -9.844 14.422 1 96.12 253 ARG A CA 1
ATOM 2049 C C . ARG A 1 253 ? -16.828 -10.555 13.07 1 96.12 253 ARG A C 1
ATOM 2051 O O . ARG A 1 253 ? -17.875 -10.609 12.438 1 96.12 253 ARG A O 1
ATOM 2058 N N . TRP A 1 254 ? -15.742 -11.18 12.688 1 97.81 254 TRP A N 1
ATOM 2059 C CA . TRP A 1 254 ? -15.656 -11.859 11.398 1 97.81 254 TRP A CA 1
ATOM 2060 C C . TRP A 1 254 ? -15.969 -13.344 11.547 1 97.81 254 TRP A C 1
ATOM 2062 O O . TRP A 1 254 ? -15.594 -13.969 12.539 1 97.81 254 TRP A O 1
ATOM 2072 N N . ARG A 1 255 ? -16.609 -13.828 10.57 1 98.06 255 ARG A N 1
ATOM 2073 C CA . ARG A 1 255 ? -16.797 -15.258 10.359 1 98.06 255 ARG A CA 1
ATOM 2074 C C . ARG A 1 255 ? -16.562 -15.633 8.898 1 98.06 255 ARG A C 1
ATOM 2076 O O . ARG A 1 255 ? -17.031 -14.953 7.992 1 98.06 255 ARG A O 1
ATOM 2083 N N . LEU A 1 256 ? -15.75 -16.625 8.617 1 98.5 256 LEU A N 1
ATOM 2084 C CA . LEU A 1 256 ? -15.453 -17.062 7.262 1 98.5 256 LEU A CA 1
ATOM 2085 C C . LEU A 1 256 ? -15.078 -18.547 7.238 1 98.5 256 LEU A C 1
ATOM 2087 O O . LEU A 1 256 ? -14.898 -19.156 8.289 1 98.5 256 LEU A O 1
ATOM 2091 N N . ARG A 1 257 ? -15.039 -19.094 6.074 1 98.12 257 ARG A N 1
ATOM 2092 C CA . ARG A 1 257 ? -14.672 -20.5 5.895 1 98.12 257 ARG A CA 1
ATOM 2093 C C . ARG A 1 257 ? -13.508 -20.641 4.918 1 98.12 257 ARG A C 1
ATOM 2095 O O . ARG A 1 257 ? -13.453 -19.938 3.902 1 98.12 257 ARG A O 1
ATOM 2102 N N . ILE A 1 258 ? -12.672 -21.609 5.242 1 97.94 258 ILE A N 1
ATOM 2103 C CA . ILE A 1 258 ? -11.461 -21.844 4.453 1 97.94 258 ILE A CA 1
ATOM 2104 C C . ILE A 1 258 ? -11.695 -23.016 3.502 1 97.94 258 ILE A C 1
ATOM 2106 O O . ILE A 1 258 ? -12.258 -24.047 3.893 1 97.94 258 ILE A O 1
ATOM 2110 N N . GLY A 1 259 ? -11.289 -22.797 2.295 1 98.25 259 GLY A N 1
ATOM 2111 C CA . GLY A 1 259 ? -11.273 -23.859 1.306 1 98.25 259 GLY A CA 1
ATOM 2112 C C . GLY A 1 259 ? -9.93 -24.016 0.614 1 98.25 259 GLY A C 1
ATOM 2113 O O . GLY A 1 259 ? -8.969 -23.328 0.964 1 98.25 259 GLY A O 1
ATOM 2114 N N . TYR A 1 260 ? -9.992 -24.984 -0.297 1 98.12 260 TYR A N 1
ATOM 2115 C CA . TYR A 1 260 ? -8.773 -25.281 -1.04 1 98.12 260 TYR A CA 1
ATOM 2116 C C . TYR A 1 260 ? -9.102 -25.953 -2.373 1 98.12 260 TYR A C 1
ATOM 2118 O O . TYR A 1 260 ? -9.992 -26.797 -2.449 1 98.12 260 TYR A O 1
ATOM 2126 N N . THR A 1 261 ? -8.383 -25.516 -3.393 1 98.06 261 THR A N 1
ATOM 2127 C CA . THR A 1 261 ? -8.359 -26.25 -4.652 1 98.06 261 THR A CA 1
ATOM 2128 C C . THR A 1 261 ? -6.938 -26.312 -5.211 1 98.06 261 THR A C 1
ATOM 2130 O O . THR A 1 261 ? -6.102 -25.453 -4.906 1 98.06 261 THR A O 1
ATOM 2133 N N . PRO A 1 262 ? -6.688 -27.312 -6.055 1 97.06 262 PRO A N 1
ATOM 2134 C CA . PRO A 1 262 ? -5.348 -27.438 -6.633 1 97.06 262 PRO A CA 1
ATOM 2135 C C . PRO A 1 262 ? -4.988 -26.266 -7.551 1 97.06 262 PRO A C 1
ATOM 2137 O O . PRO A 1 262 ? -3.809 -25.953 -7.707 1 97.06 262 PRO A O 1
ATOM 2140 N N . ARG A 1 263 ? -5.926 -25.625 -8.141 1 97.12 263 ARG A N 1
ATOM 2141 C CA . ARG A 1 263 ? -5.656 -24.5 -9.023 1 97.12 263 ARG A CA 1
ATOM 2142 C C . ARG A 1 263 ? -5.48 -23.219 -8.227 1 97.12 263 ARG A C 1
ATOM 2144 O O . ARG A 1 263 ? -4.52 -22.469 -8.445 1 97.12 263 ARG A O 1
ATOM 2151 N N . GLU A 1 264 ? -6.309 -23 -7.258 1 98.25 264 GLU A N 1
ATOM 2152 C CA . GLU A 1 264 ? -6.41 -21.688 -6.621 1 98.25 264 GLU A CA 1
ATOM 2153 C C . GLU A 1 264 ? -5.594 -21.641 -5.332 1 98.25 264 GLU A C 1
ATOM 2155 O O . GLU A 1 264 ? -5.184 -20.562 -4.895 1 98.25 264 GLU A O 1
ATOM 2160 N N . GLY A 1 265 ? -5.363 -22.688 -4.742 1 98.19 265 GLY A N 1
ATOM 2161 C CA . GLY A 1 265 ? -4.855 -22.672 -3.377 1 98.19 265 GLY A CA 1
ATOM 2162 C C . GLY A 1 265 ? -5.914 -22.312 -2.354 1 98.19 265 GLY A C 1
ATOM 2163 O O . GLY A 1 265 ? -6.965 -22.938 -2.281 1 98.19 265 GLY A O 1
ATOM 2164 N N . LEU A 1 266 ? -5.707 -21.266 -1.658 1 98.5 266 LEU A N 1
ATOM 2165 C CA . LEU A 1 266 ? -6.633 -20.781 -0.644 1 98.5 266 LEU A CA 1
ATOM 2166 C C . LEU A 1 266 ? -7.895 -20.219 -1.287 1 98.5 266 LEU A C 1
ATOM 2168 O O . LEU A 1 266 ? -7.812 -19.375 -2.189 1 98.5 266 LEU A O 1
ATOM 2172 N N . VAL A 1 267 ? -9.023 -20.719 -0.843 1 98.75 267 VAL A N 1
ATOM 2173 C CA . VAL A 1 267 ? -10.328 -20.172 -1.183 1 98.75 267 VAL A CA 1
ATOM 2174 C C . VAL A 1 267 ? -11.039 -19.703 0.086 1 98.75 267 VAL A C 1
ATOM 2176 O O . VAL A 1 267 ? -11.023 -20.391 1.104 1 98.75 267 VAL A O 1
ATOM 2179 N N . ILE A 1 268 ? -11.602 -18.547 0.025 1 98.81 268 ILE A N 1
ATOM 2180 C CA . ILE A 1 268 ? -12.344 -18 1.159 1 98.81 268 ILE A CA 1
ATOM 2181 C C . ILE A 1 268 ? -13.836 -18 0.844 1 98.81 268 ILE A C 1
ATOM 2183 O O . ILE A 1 268 ? -14.25 -17.516 -0.207 1 98.81 268 ILE A O 1
ATOM 2187 N N . TYR A 1 269 ? -14.641 -18.594 1.795 1 98.56 269 TYR A N 1
ATOM 2188 C CA . TYR A 1 269 ? -16.078 -18.672 1.592 1 98.56 269 TYR A CA 1
ATOM 2189 C C . TYR A 1 269 ? -16.828 -17.938 2.693 1 98.56 269 TYR A C 1
ATOM 2191 O O . TYR A 1 269 ? -16.344 -17.828 3.822 1 98.56 269 TYR A O 1
ATOM 2199 N N . ASP A 1 270 ? -17.969 -17.484 2.35 1 98.25 270 ASP A N 1
ATOM 2200 C CA . ASP A 1 270 ? -19.016 -17.094 3.295 1 98.25 270 ASP A CA 1
ATOM 2201 C C . ASP A 1 270 ? -18.484 -16.109 4.332 1 98.25 270 ASP A C 1
ATOM 2203 O O . ASP A 1 270 ? -18.562 -16.359 5.535 1 98.25 270 ASP A O 1
ATOM 2207 N N . VAL A 1 271 ? -17.938 -15.039 3.844 1 98.81 271 VAL A N 1
ATOM 2208 C CA . VAL A 1 271 ? -17.391 -14.008 4.715 1 98.81 271 VAL A CA 1
ATOM 2209 C C . VAL A 1 271 ? -18.516 -13.102 5.223 1 98.81 271 VAL A C 1
ATOM 2211 O O . VAL A 1 271 ? -19.234 -12.484 4.434 1 98.81 271 VAL A O 1
ATOM 2214 N N . ARG A 1 272 ? -18.594 -13.023 6.52 1 98.5 272 ARG A N 1
ATOM 2215 C CA . ARG A 1 272 ? -19.625 -12.219 7.168 1 98.5 272 ARG A CA 1
ATOM 2216 C C . ARG A 1 272 ? -19.047 -11.391 8.305 1 98.5 272 ARG A C 1
ATOM 2218 O O . ARG A 1 272 ? -17.984 -11.719 8.836 1 98.5 272 ARG A O 1
ATOM 2225 N N . TYR A 1 273 ? -19.734 -10.367 8.594 1 97.88 273 TYR A N 1
ATOM 2226 C CA . TYR A 1 273 ? -19.375 -9.469 9.688 1 97.88 273 TYR A CA 1
ATOM 2227 C C . TYR A 1 273 ? -20.562 -9.266 10.625 1 97.88 273 TYR A C 1
ATOM 2229 O O . TYR A 1 273 ? -21.641 -8.844 10.195 1 97.88 273 TYR A O 1
ATOM 2237 N N . ASN A 1 274 ? -20.359 -9.586 11.898 1 96.75 274 ASN A N 1
ATOM 2238 C CA . ASN A 1 274 ? -21.422 -9.367 12.891 1 96.75 274 ASN A CA 1
ATOM 2239 C C . ASN A 1 274 ? -21.469 -7.902 13.328 1 96.75 274 ASN A C 1
ATOM 2241 O O . ASN A 1 274 ? -20.562 -7.422 14 1 96.75 274 ASN A O 1
ATOM 2245 N N . TYR A 1 275 ? -22.516 -7.258 12.945 1 94.12 275 TYR A N 1
ATOM 2246 C CA . TYR A 1 275 ? -22.734 -5.863 13.312 1 94.12 275 TYR A CA 1
ATOM 2247 C C . TYR A 1 275 ? -24.016 -5.707 14.125 1 94.12 275 TYR A C 1
ATOM 2249 O O . TYR A 1 275 ? -25.109 -5.938 13.617 1 94.12 275 TYR A O 1
ATOM 2257 N N . LYS A 1 276 ? -23.828 -5.363 15.414 1 91.44 276 LYS A N 1
ATOM 2258 C CA . LYS A 1 276 ? -24.938 -5.141 16.328 1 91.44 276 LYS A CA 1
ATOM 2259 C C . LYS A 1 276 ? -25.844 -6.367 16.406 1 91.44 276 LYS A C 1
ATOM 2261 O O . LYS A 1 276 ? -27.078 -6.25 16.328 1 91.44 276 LYS A O 1
ATOM 2266 N N . GLY A 1 277 ? -25.25 -7.508 16.344 1 92.88 277 GLY A N 1
ATOM 2267 C CA . GLY A 1 277 ? -25.953 -8.758 16.594 1 92.88 277 GLY A CA 1
ATOM 2268 C C . GLY A 1 277 ? -26.438 -9.422 15.312 1 92.88 277 GLY A C 1
ATOM 2269 O O . GLY A 1 277 ? -27 -10.516 15.352 1 92.88 277 GLY A O 1
ATOM 2270 N N . ARG A 1 278 ? -26.156 -8.781 14.266 1 95.38 278 ARG A N 1
ATOM 2271 C CA . ARG A 1 278 ? -26.562 -9.359 12.984 1 95.38 278 ARG A CA 1
ATOM 2272 C C . ARG A 1 278 ? -25.359 -9.695 12.117 1 95.38 278 ARG A C 1
ATOM 2274 O O . ARG A 1 278 ? -24.531 -8.836 11.844 1 95.38 278 ARG A O 1
ATOM 2281 N N . GLU A 1 279 ? -25.281 -10.945 11.68 1 96.25 279 GLU A N 1
ATOM 2282 C CA . GLU A 1 279 ? -24.25 -11.32 10.727 1 96.25 279 GLU A CA 1
ATOM 2283 C C . GLU A 1 279 ? -24.609 -10.859 9.312 1 96.25 279 GLU A C 1
ATOM 2285 O O . GLU A 1 279 ? -25.594 -11.32 8.742 1 96.25 279 GLU A O 1
ATOM 2290 N N . ARG A 1 280 ? -23.828 -10.023 8.805 1 97.94 280 ARG A N 1
ATOM 2291 C CA . ARG A 1 280 ? -24.094 -9.438 7.496 1 97.94 280 ARG A CA 1
ATOM 2292 C C . ARG A 1 280 ? -23.109 -9.969 6.457 1 97.94 280 ARG A C 1
ATOM 2294 O O . ARG A 1 280 ? -21.891 -9.914 6.652 1 97.94 280 ARG A O 1
ATOM 2301 N N . GLN A 1 281 ? -23.641 -10.484 5.34 1 98.06 281 GLN A N 1
ATOM 2302 C CA . GLN A 1 281 ? -22.844 -11.125 4.305 1 98.06 281 GLN A CA 1
ATOM 2303 C C . GLN A 1 281 ? -22.062 -10.102 3.494 1 98.06 281 GLN A C 1
ATOM 2305 O O . GLN A 1 281 ? -22.578 -9.031 3.162 1 98.06 281 GLN A O 1
ATOM 2310 N N . ILE A 1 282 ? -20.812 -10.453 3.088 1 98.81 282 ILE A N 1
ATOM 2311 C CA . ILE A 1 282 ? -20 -9.562 2.275 1 98.81 282 ILE A CA 1
ATOM 2312 C C . ILE A 1 282 ? -19.453 -10.312 1.064 1 98.81 282 ILE A C 1
ATOM 2314 O O . ILE A 1 282 ? -19.531 -9.828 -0.066 1 98.81 282 ILE A O 1
ATOM 2318 N N . ILE A 1 283 ? -18.859 -11.523 1.272 1 98.81 283 ILE A N 1
ATOM 2319 C CA . ILE A 1 283 ? -18.297 -12.328 0.201 1 98.81 283 ILE A CA 1
ATOM 2320 C C . ILE A 1 283 ? -18.844 -13.75 0.269 1 98.81 283 ILE A C 1
ATOM 2322 O O . ILE A 1 283 ? -18.844 -14.375 1.33 1 98.81 283 ILE A O 1
ATOM 2326 N N . TYR A 1 284 ? -19.328 -14.219 -0.834 1 98.62 284 TYR A N 1
ATOM 2327 C CA . TYR A 1 284 ? -19.688 -15.633 -0.908 1 98.62 284 TYR A CA 1
ATOM 2328 C C . TYR A 1 284 ? -18.453 -16.5 -1.179 1 98.62 284 TYR A C 1
ATOM 2330 O O . TYR A 1 284 ? -18.266 -17.531 -0.539 1 98.62 284 TYR A O 1
ATOM 2338 N N . ARG A 1 285 ? -17.625 -16.016 -2.137 1 98.69 285 ARG A N 1
ATOM 2339 C CA . ARG A 1 285 ? -16.438 -16.766 -2.543 1 98.69 285 ARG A CA 1
ATOM 2340 C C . ARG A 1 285 ? -15.352 -15.82 -3.068 1 98.69 285 ARG A C 1
ATOM 2342 O O . ARG A 1 285 ? -15.648 -14.891 -3.828 1 98.69 285 ARG A O 1
ATOM 2349 N N . ALA A 1 286 ? -14.125 -16 -2.629 1 98.88 286 ALA A N 1
ATOM 2350 C CA . ALA A 1 286 ? -13.016 -15.203 -3.131 1 98.88 286 ALA A CA 1
ATOM 2351 C C . ALA A 1 286 ? -11.734 -16.031 -3.238 1 98.88 286 ALA A C 1
ATOM 2353 O O . ALA A 1 286 ? -11.445 -16.844 -2.357 1 98.88 286 ALA A O 1
ATOM 2354 N N . SER A 1 287 ? -10.961 -15.828 -4.309 1 98.75 287 SER A N 1
ATOM 2355 C CA . SER A 1 287 ? -9.672 -16.484 -4.48 1 98.75 287 SER A CA 1
ATOM 2356 C C . SER A 1 287 ? -8.891 -15.875 -5.645 1 98.75 287 SER A C 1
ATOM 2358 O O . SER A 1 287 ? -9.445 -15.117 -6.441 1 98.75 287 SER A O 1
ATOM 2360 N N . VAL A 1 288 ? -7.617 -16.125 -5.688 1 98.81 288 VAL A N 1
ATOM 2361 C CA . VAL A 1 288 ? -6.805 -15.852 -6.871 1 98.81 288 VAL A CA 1
ATOM 2362 C C . VAL A 1 288 ? -6.957 -17 -7.871 1 98.81 288 VAL A C 1
ATOM 2364 O O . VAL A 1 288 ? -6.586 -18.141 -7.582 1 98.81 288 VAL A O 1
ATOM 2367 N N . VAL A 1 289 ? -7.41 -16.641 -9.086 1 98.56 289 VAL A N 1
ATOM 2368 C CA . VAL A 1 289 ? -7.852 -17.734 -9.953 1 98.56 289 VAL A CA 1
ATOM 2369 C C . VAL A 1 289 ? -6.883 -17.875 -11.125 1 98.56 289 VAL A C 1
ATOM 2371 O O . VAL A 1 289 ? -6.922 -18.875 -11.844 1 98.56 289 VAL A O 1
ATOM 2374 N N . ASP A 1 290 ? -6.047 -16.844 -11.273 1 98.44 290 ASP A N 1
ATOM 2375 C CA . ASP A 1 290 ? -5.098 -16.938 -12.383 1 98.44 290 ASP A CA 1
ATOM 2376 C C . ASP A 1 290 ? -3.82 -16.156 -12.078 1 98.44 290 ASP A C 1
ATOM 2378 O O . ASP A 1 290 ? -3.82 -15.266 -11.234 1 98.44 290 ASP A O 1
ATOM 2382 N N . LEU A 1 291 ? -2.764 -16.5 -12.742 1 98.62 291 LEU A N 1
ATOM 2383 C CA . LEU A 1 291 ? -1.449 -15.867 -12.727 1 98.62 291 LEU A CA 1
ATOM 2384 C C . LEU A 1 291 ? -0.697 -16.156 -14.023 1 98.62 291 LEU A C 1
ATOM 2386 O O . LEU A 1 291 ? -0.394 -17.312 -14.328 1 98.62 291 LEU A O 1
ATOM 2390 N N . MET A 1 292 ? -0.486 -15.156 -14.781 1 98 292 MET A N 1
ATOM 2391 C CA . MET A 1 292 ? 0.327 -15.242 -15.992 1 98 292 MET A CA 1
ATOM 2392 C C . MET A 1 292 ? 1.601 -14.422 -15.859 1 98 292 MET A C 1
ATOM 2394 O O . MET A 1 292 ? 1.572 -13.312 -15.312 1 98 292 MET A O 1
ATOM 2398 N N . VAL A 1 293 ? 2.699 -14.945 -16.391 1 98.19 293 VAL A N 1
ATOM 2399 C CA . VAL A 1 293 ? 3.963 -14.227 -16.312 1 98.19 293 VAL A CA 1
ATOM 2400 C C . VAL A 1 293 ? 4.617 -14.18 -17.688 1 98.19 293 VAL A C 1
ATOM 2402 O O . VAL A 1 293 ? 5.48 -15 -18 1 98.19 293 VAL A O 1
ATOM 2405 N N . PRO A 1 294 ? 4.332 -13.219 -18.469 1 98.06 294 PRO A N 1
ATOM 2406 C CA . PRO A 1 294 ? 5.027 -13.039 -19.734 1 98.06 294 PRO A CA 1
ATOM 2407 C C . PRO A 1 294 ? 6.363 -12.32 -19.594 1 98.06 294 PRO A C 1
ATOM 2409 O O . PRO A 1 294 ? 6.453 -11.32 -18.875 1 98.06 294 PRO A O 1
ATOM 2412 N N . TYR A 1 295 ? 7.371 -12.828 -20.266 1 98.06 295 TYR A N 1
ATOM 2413 C CA . TYR A 1 295 ? 8.688 -12.195 -20.297 1 98.06 295 TYR A CA 1
ATOM 2414 C C . TYR A 1 295 ? 8.836 -11.312 -21.531 1 98.06 295 TYR A C 1
ATOM 2416 O O . TYR A 1 295 ? 8.336 -11.656 -22.609 1 98.06 295 TYR A O 1
ATOM 2424 N N . GLY A 1 296 ? 9.531 -10.203 -21.375 1 98.12 296 GLY A N 1
ATOM 2425 C CA . GLY A 1 296 ? 9.5 -9.141 -22.375 1 98.12 296 GLY A CA 1
ATOM 2426 C C . GLY A 1 296 ? 10.656 -9.211 -23.344 1 98.12 296 GLY A C 1
ATOM 2427 O O . GLY A 1 296 ? 10.852 -8.289 -24.156 1 98.12 296 GLY A O 1
ATOM 2428 N N . ASP A 1 297 ? 11.523 -10.234 -23.344 1 97.19 297 ASP A N 1
ATOM 2429 C CA . ASP A 1 297 ? 12.625 -10.422 -24.281 1 97.19 297 ASP A CA 1
ATOM 2430 C C . ASP A 1 297 ? 12.156 -11.141 -25.547 1 97.19 297 ASP A C 1
ATOM 2432 O O . ASP A 1 297 ? 11.625 -12.25 -25.469 1 97.19 297 ASP A O 1
ATOM 2436 N N . PRO A 1 298 ? 12.406 -10.547 -26.719 1 96.38 298 PRO A N 1
ATOM 2437 C CA . PRO A 1 298 ? 11.867 -11.109 -27.969 1 96.38 298 PRO A CA 1
ATOM 2438 C C . PRO A 1 298 ? 12.727 -12.234 -28.516 1 96.38 298 PRO A C 1
ATOM 2440 O O . PRO A 1 298 ? 12.383 -12.828 -29.547 1 96.38 298 PRO A O 1
ATOM 2443 N N . SER A 1 299 ? 13.812 -12.578 -27.891 1 93.69 299 SER A N 1
ATOM 2444 C CA . SER A 1 299 ? 14.703 -13.602 -28.422 1 93.69 299 SER A CA 1
ATOM 2445 C C . SER A 1 299 ? 14.016 -14.969 -28.453 1 93.69 299 SER A C 1
ATOM 2447 O O . SER A 1 299 ? 13.094 -15.219 -27.672 1 93.69 299 SER A O 1
ATOM 2449 N N . PRO A 1 300 ? 14.484 -15.852 -29.266 1 92.81 300 PRO A N 1
ATOM 2450 C CA . PRO A 1 300 ? 13.844 -17.156 -29.422 1 92.81 300 PRO A CA 1
ATOM 2451 C C . PRO A 1 300 ? 13.867 -17.984 -28.125 1 92.81 300 PRO A C 1
ATOM 2453 O O . PRO A 1 300 ? 12.992 -18.828 -27.906 1 92.81 300 PRO A O 1
ATOM 2456 N N . PHE A 1 301 ? 14.766 -17.688 -27.328 1 92.62 301 PHE A N 1
ATOM 2457 C CA . PHE A 1 301 ? 14.867 -18.391 -26.062 1 92.62 301 PHE A CA 1
ATOM 2458 C C . PHE A 1 301 ? 13.781 -17.938 -25.094 1 92.62 301 PHE A C 1
ATOM 2460 O O . PHE A 1 301 ? 13.344 -18.719 -24.234 1 92.62 301 PHE A O 1
ATOM 2467 N N . HIS A 1 302 ? 13.297 -16.688 -25.281 1 95.19 302 HIS A N 1
ATOM 2468 C CA . HIS A 1 302 ? 12.461 -16.109 -24.234 1 95.19 302 HIS A CA 1
ATOM 2469 C C . HIS A 1 302 ? 11.047 -15.859 -24.734 1 95.19 302 HIS A C 1
ATOM 2471 O O . HIS A 1 302 ? 10.109 -15.766 -23.938 1 95.19 302 HIS A O 1
ATOM 2477 N N . TYR A 1 303 ? 10.758 -15.648 -25.984 1 95.06 303 TYR A N 1
ATOM 2478 C CA . TYR A 1 303 ? 9.508 -15.062 -26.469 1 95.06 303 TYR A CA 1
ATOM 2479 C C . TYR A 1 303 ? 8.344 -16.016 -26.25 1 95.06 303 TYR A C 1
ATOM 2481 O O . TYR A 1 303 ? 7.18 -15.625 -26.344 1 95.06 303 TYR A O 1
ATOM 2489 N N . ARG A 1 304 ? 8.617 -17.312 -25.875 1 95.25 304 ARG A N 1
ATOM 2490 C CA . ARG A 1 304 ? 7.547 -18.266 -25.578 1 95.25 304 ARG A CA 1
ATOM 2491 C C . ARG A 1 304 ? 7.285 -18.344 -24.078 1 95.25 304 ARG A C 1
ATOM 2493 O O . ARG A 1 304 ? 6.398 -19.078 -23.625 1 95.25 304 ARG A O 1
ATOM 2500 N N . LYS A 1 305 ? 8.039 -17.609 -23.328 1 96 305 LYS A N 1
ATOM 2501 C CA . LYS A 1 305 ? 7.859 -17.594 -21.875 1 96 305 LYS A CA 1
ATOM 2502 C C . LYS A 1 305 ? 6.688 -16.703 -21.469 1 96 305 LYS A C 1
ATOM 2504 O O . LYS A 1 305 ? 6.887 -15.602 -20.953 1 96 305 LYS A O 1
ATOM 2509 N N . MET A 1 306 ? 5.527 -17.156 -21.703 1 94.69 306 MET A N 1
ATOM 2510 C CA . MET A 1 306 ? 4.273 -16.547 -21.266 1 94.69 306 MET A CA 1
ATOM 2511 C C . MET A 1 306 ? 3.434 -17.547 -20.469 1 94.69 306 MET A C 1
ATOM 2513 O O . MET A 1 306 ? 2.281 -17.812 -20.828 1 94.69 306 MET A O 1
ATOM 2517 N N . VAL A 1 307 ? 3.928 -17.922 -19.422 1 91.62 307 VAL A N 1
ATOM 2518 C CA . VAL A 1 307 ? 3.408 -19.078 -18.703 1 91.62 307 VAL A CA 1
ATOM 2519 C C . VAL A 1 307 ? 2.182 -18.672 -17.891 1 91.62 307 VAL A C 1
ATOM 2521 O O . VAL A 1 307 ? 2.168 -17.609 -17.266 1 91.62 307 VAL A O 1
ATOM 2524 N N . LEU A 1 308 ? 1.167 -19.5 -17.953 1 96.19 308 LEU A N 1
ATOM 2525 C CA . LEU A 1 308 ? 0.015 -19.391 -17.062 1 96.19 308 LEU A CA 1
ATOM 2526 C C . LEU A 1 308 ? 0.214 -20.25 -15.828 1 96.19 308 LEU A C 1
ATOM 2528 O O . LEU A 1 308 ? -0.302 -21.375 -15.75 1 96.19 308 LEU A O 1
ATOM 2532 N N . ASP A 1 309 ? 0.817 -19.688 -14.867 1 95.5 309 ASP A N 1
ATOM 2533 C CA . ASP A 1 309 ? 1.217 -20.422 -13.672 1 95.5 309 ASP A CA 1
ATOM 2534 C C . ASP A 1 309 ? 0.01 -21.062 -12.992 1 95.5 309 ASP A C 1
ATOM 2536 O O . ASP A 1 309 ? 0.087 -22.203 -12.516 1 95.5 309 ASP A O 1
ATOM 2540 N N . ALA A 1 310 ? -1.025 -20.359 -12.969 1 95.94 310 ALA A N 1
ATOM 2541 C CA . ALA A 1 310 ? -2.221 -20.906 -12.336 1 95.94 310 ALA A CA 1
ATOM 2542 C C . ALA A 1 310 ? -2.938 -21.875 -13.273 1 95.94 310 ALA A C 1
ATOM 2544 O O . ALA A 1 310 ? -3.275 -23 -12.883 1 95.94 310 ALA A O 1
ATOM 2545 N N . GLY A 1 311 ? -3.066 -21.531 -14.5 1 95.38 311 GLY A N 1
ATOM 2546 C CA . GLY A 1 311 ? -3.855 -22.312 -15.438 1 95.38 311 GLY A CA 1
ATOM 2547 C C . GLY A 1 311 ? -3.141 -23.547 -15.93 1 95.38 311 GLY A C 1
ATOM 2548 O O . GLY A 1 311 ? -3.768 -24.594 -16.141 1 95.38 311 GLY A O 1
ATOM 2549 N N . ASP A 1 312 ? -1.878 -23.453 -16.109 1 95.69 312 ASP A N 1
ATOM 2550 C CA . ASP A 1 312 ? -1.129 -24.547 -16.719 1 95.69 312 ASP A CA 1
ATOM 2551 C C . ASP A 1 312 ? -0.573 -25.484 -15.641 1 95.69 312 ASP A C 1
ATOM 2553 O O . ASP A 1 312 ? -0.149 -26.594 -15.945 1 95.69 312 ASP A O 1
ATOM 2557 N N . TYR A 1 313 ? -0.504 -25.047 -14.406 1 95.06 313 TYR A N 1
ATOM 2558 C CA . TYR A 1 313 ? 0.112 -25.844 -13.352 1 95.06 313 TYR A CA 1
ATOM 2559 C C . TYR A 1 313 ? -0.775 -25.891 -12.109 1 95.06 313 TYR A C 1
ATOM 2561 O O . TYR A 1 313 ? -1.034 -26.969 -11.562 1 95.06 313 TYR A O 1
ATOM 2569 N N . GLY A 1 314 ? -1.239 -24.703 -11.695 1 95.25 314 GLY A N 1
ATOM 2570 C CA . GLY A 1 314 ? -2.035 -24.609 -10.484 1 95.25 314 GLY A CA 1
ATOM 2571 C C . GLY A 1 314 ? -1.26 -24.031 -9.312 1 95.25 314 GLY A C 1
ATOM 2572 O O . GLY A 1 314 ? -0.25 -24.609 -8.891 1 95.25 314 GLY A O 1
ATOM 2573 N N . LEU A 1 315 ? -1.794 -22.984 -8.672 1 96.69 315 LEU A N 1
ATOM 2574 C CA . LEU A 1 315 ? -1.194 -22.375 -7.484 1 96.69 315 LEU A CA 1
ATOM 2575 C C . LEU A 1 315 ? -1.287 -23.312 -6.289 1 96.69 315 LEU A C 1
ATOM 2577 O O . LEU A 1 315 ? -0.313 -23.5 -5.551 1 96.69 315 LEU A O 1
ATOM 2581 N N . GLY A 1 316 ? -2.43 -23.938 -6.137 1 97.06 316 GLY A N 1
ATOM 2582 C CA . GLY A 1 316 ? -2.652 -24.844 -5.016 1 97.06 316 GLY A CA 1
ATOM 2583 C C . GLY A 1 316 ? -1.806 -26.094 -5.086 1 97.06 316 GLY A C 1
ATOM 2584 O O . GLY A 1 316 ? -1.462 -26.672 -4.055 1 97.06 316 GLY A O 1
ATOM 2585 N N . ASN A 1 317 ? -1.498 -26.547 -6.289 1 96 317 ASN A N 1
ATOM 2586 C CA . ASN A 1 317 ? -0.626 -27.703 -6.449 1 96 317 ASN A CA 1
ATOM 2587 C C . ASN A 1 317 ? 0.761 -27.438 -5.867 1 96 317 ASN A C 1
ATOM 2589 O O . ASN A 1 317 ? 1.427 -28.375 -5.406 1 96 317 ASN A O 1
ATOM 2593 N N . PHE A 1 318 ? 1.087 -26.172 -5.84 1 95.31 318 PHE A N 1
ATOM 2594 C CA . PHE A 1 318 ? 2.453 -25.828 -5.465 1 95.31 318 PHE A CA 1
ATOM 2595 C C . PHE A 1 318 ? 2.488 -25.172 -4.086 1 95.31 318 PHE A C 1
ATOM 2597 O O . PHE A 1 318 ? 3.445 -24.469 -3.75 1 95.31 318 PHE A O 1
ATOM 2604 N N . ILE A 1 319 ? 1.432 -25.344 -3.359 1 95.62 319 ILE A N 1
ATOM 2605 C CA . ILE A 1 319 ? 1.41 -24.875 -1.978 1 95.62 319 ILE A CA 1
ATOM 2606 C C . ILE A 1 319 ? 2.51 -25.578 -1.18 1 95.62 319 ILE A C 1
ATOM 2608 O O . ILE A 1 319 ? 2.736 -26.781 -1.339 1 95.62 319 ILE A O 1
ATOM 2612 N N . VAL A 1 320 ? 3.299 -24.859 -0.351 1 93.25 320 VAL A N 1
ATOM 2613 C CA . VAL A 1 320 ? 4.391 -25.438 0.418 1 93.25 320 VAL A CA 1
ATOM 2614 C C . VAL A 1 320 ? 4.082 -25.344 1.91 1 93.25 320 VAL A C 1
ATOM 2616 O O . VAL A 1 320 ? 3.42 -24.406 2.355 1 93.25 320 VAL A O 1
ATOM 2619 N N . PRO A 1 321 ? 4.562 -26.328 2.631 1 91.06 321 PRO A N 1
ATOM 2620 C CA . PRO A 1 321 ? 4.348 -26.266 4.078 1 91.06 321 PRO A CA 1
ATOM 2621 C C . PRO A 1 321 ? 5.059 -25.078 4.727 1 91.06 321 PRO A C 1
ATOM 2623 O O . PRO A 1 321 ? 6.172 -24.719 4.324 1 91.06 321 PRO A O 1
ATOM 2626 N N . LEU A 1 322 ? 4.375 -24.562 5.719 1 86.12 322 LEU A N 1
ATOM 2627 C CA . LEU A 1 322 ? 4.918 -23.406 6.434 1 86.12 322 LEU A CA 1
ATOM 2628 C C . LEU A 1 322 ? 5.562 -23.844 7.746 1 86.12 322 LEU A C 1
ATOM 2630 O O . LEU A 1 322 ? 5.18 -24.859 8.328 1 86.12 322 LEU A O 1
ATOM 2634 N N . LYS A 1 323 ? 6.629 -23.125 8.047 1 75.38 323 LYS A N 1
ATOM 2635 C CA . LYS A 1 323 ? 7.289 -23.328 9.336 1 75.38 323 LYS A CA 1
ATOM 2636 C C . LYS A 1 323 ? 7.039 -22.141 10.273 1 75.38 323 LYS A C 1
ATOM 2638 O O . LYS A 1 323 ? 6.84 -21.016 9.82 1 75.38 323 LYS A O 1
ATOM 2643 N N . HIS A 1 324 ? 6.824 -22.5 11.641 1 62.56 324 HIS A N 1
ATOM 2644 C CA . HIS A 1 324 ? 6.512 -21.453 12.617 1 62.56 324 HIS A CA 1
ATOM 2645 C C . HIS A 1 324 ? 7.707 -21.156 13.508 1 62.56 324 HIS A C 1
ATOM 2647 O O . HIS A 1 324 ? 8.445 -22.078 13.891 1 62.56 324 HIS A O 1
ATOM 2653 N N . GLY A 1 325 ? 8.055 -19.766 13.945 1 47.53 325 GLY A N 1
ATOM 2654 C CA . GLY A 1 325 ? 9.133 -19.266 14.789 1 47.53 325 GLY A CA 1
ATOM 2655 C C . GLY A 1 325 ? 8.828 -19.391 16.266 1 47.53 325 GLY A C 1
ATOM 2656 O O . GLY A 1 325 ? 7.727 -19.797 16.656 1 47.53 325 GLY A O 1
ATOM 2657 N N . ASN A 1 326 ? 8.781 -19.344 17.578 1 45.56 326 ASN A N 1
ATOM 2658 C CA . ASN A 1 326 ? 8.977 -19.484 19.016 1 45.56 326 ASN A CA 1
ATOM 2659 C C . ASN A 1 326 ? 8.922 -20.938 19.453 1 45.56 326 ASN A C 1
ATOM 2661 O O . ASN A 1 326 ? 7.969 -21.359 20.109 1 45.56 326 ASN A O 1
ATOM 2665 N N . GLY A 1 327 ? 9.758 -22.031 18.891 1 43.41 327 GLY A N 1
ATOM 2666 C CA . GLY A 1 327 ? 10.195 -23.359 19.328 1 43.41 327 GLY A CA 1
ATOM 2667 C C . GLY A 1 327 ? 10.547 -24.266 18.172 1 43.41 327 GLY A C 1
ATOM 2668 O O . GLY A 1 327 ? 11.148 -25.328 18.375 1 43.41 327 GLY A O 1
ATOM 2669 N N . GLU A 1 328 ? 9.82 -24.75 17.359 1 45.94 328 GLU A N 1
ATOM 2670 C CA . GLU A 1 328 ? 10.422 -25.719 16.453 1 45.94 328 GLU A CA 1
ATOM 2671 C C . GLU A 1 328 ? 11.453 -25.062 15.539 1 45.94 328 GLU A C 1
ATOM 2673 O O . GLU A 1 328 ? 11.414 -23.844 15.336 1 45.94 328 GLU A O 1
ATOM 2678 N N . LEU A 1 329 ? 12.961 -25.688 15.445 1 42.06 329 LEU A N 1
ATOM 2679 C CA . LEU A 1 329 ? 14.188 -25.375 14.719 1 42.06 329 LEU A CA 1
ATOM 2680 C C . LEU A 1 329 ? 13.883 -24.562 13.469 1 42.06 329 LEU A C 1
ATOM 2682 O O . LEU A 1 329 ? 14.773 -24.312 12.648 1 42.06 329 LEU A O 1
ATOM 2686 N N . TYR A 1 330 ? 12.703 -23.844 12.906 1 45 330 TYR A N 1
ATOM 2687 C CA . TYR A 1 330 ? 12.188 -23.75 11.539 1 45 330 TYR A CA 1
ATOM 2688 C C . TYR A 1 330 ? 12.359 -22.344 10.984 1 45 330 TYR A C 1
ATOM 2690 O O . TYR A 1 330 ? 12.516 -21.391 11.742 1 45 330 TYR A O 1
ATOM 2698 N N . ASP A 1 331 ? 12.656 -21.922 9.547 1 55.91 331 ASP A N 1
ATOM 2699 C CA . ASP A 1 331 ? 12.203 -21.125 8.414 1 55.91 331 ASP A CA 1
ATOM 2700 C C . ASP A 1 331 ? 10.773 -20.641 8.625 1 55.91 331 ASP A C 1
ATOM 2702 O O . ASP A 1 331 ? 9.82 -21.406 8.5 1 55.91 331 ASP A O 1
ATOM 2706 N N . CYS A 1 332 ? 10.688 -19.297 9.258 1 63.59 332 CYS A N 1
ATOM 2707 C CA . CYS A 1 332 ? 9.414 -18.859 9.828 1 63.59 332 CYS A CA 1
ATOM 2708 C C . CYS A 1 332 ? 8.656 -17.984 8.844 1 63.59 332 CYS A C 1
ATOM 2710 O O . CYS A 1 332 ? 9.047 -16.844 8.602 1 63.59 332 CYS A O 1
ATOM 2712 N N . ASP A 1 333 ? 7.797 -18.5 8.43 1 75.62 333 ASP A N 1
ATOM 2713 C CA . ASP A 1 333 ? 6.887 -17.781 7.543 1 75.62 333 ASP A CA 1
ATOM 2714 C C . ASP A 1 333 ? 5.938 -16.891 8.336 1 75.62 333 ASP A C 1
ATOM 2716 O O . ASP A 1 333 ? 5.57 -15.805 7.883 1 75.62 333 ASP A O 1
ATOM 2720 N N . CYS A 1 334 ? 5.641 -17.25 9.516 1 79.31 334 CYS A N 1
ATOM 2721 C CA . CYS A 1 334 ? 4.766 -16.516 10.422 1 79.31 334 CYS A CA 1
ATOM 2722 C C . CYS A 1 334 ? 5.383 -16.422 11.812 1 79.31 334 CYS A C 1
ATOM 2724 O O . CYS A 1 334 ? 5.977 -17.391 12.305 1 79.31 334 CYS A O 1
ATOM 2726 N N . LEU A 1 335 ? 5.25 -15.266 12.484 1 83.81 335 LEU A N 1
ATOM 2727 C CA . LEU A 1 335 ? 5.922 -15.055 13.758 1 83.81 335 LEU A CA 1
ATOM 2728 C C . LEU A 1 335 ? 4.91 -14.82 14.875 1 83.81 335 LEU A C 1
ATOM 2730 O O . LEU A 1 335 ? 3.951 -14.062 14.703 1 83.81 335 LEU A O 1
ATOM 2734 N N . GLY A 1 336 ? 5.168 -15.508 15.953 1 86.56 336 GLY A N 1
ATOM 2735 C CA . GLY A 1 336 ? 4.383 -15.242 17.156 1 86.56 336 GLY A CA 1
ATOM 2736 C C . GLY A 1 336 ? 3.697 -16.484 17.703 1 86.56 336 GLY A C 1
ATOM 2737 O O . GLY A 1 336 ? 3.898 -17.594 17.188 1 86.56 336 GLY A O 1
ATOM 2738 N N . GLU A 1 337 ? 2.99 -16.312 18.797 1 87.06 337 GLU A N 1
ATOM 2739 C CA . GLU A 1 337 ? 2.186 -17.359 19.406 1 87.06 337 GLU A CA 1
ATOM 2740 C C . GLU A 1 337 ? 0.763 -17.359 18.859 1 87.06 337 GLU A C 1
ATOM 2742 O O . GLU A 1 337 ? 0.343 -16.406 18.203 1 87.06 337 GLU A O 1
ATOM 2747 N N . GLY A 1 338 ? 0.144 -18.469 19.047 1 88.75 338 GLY A N 1
ATOM 2748 C CA . GLY A 1 338 ? -1.271 -18.547 18.719 1 88.75 338 GLY A CA 1
ATOM 2749 C C . GLY A 1 338 ? -1.535 -18.719 17.234 1 88.75 338 GLY A C 1
ATOM 2750 O O . GLY A 1 338 ? -2.617 -18.391 16.75 1 88.75 338 GLY A O 1
ATOM 2751 N N . ILE A 1 339 ? -0.589 -19.203 16.516 1 91.19 339 ILE A N 1
ATOM 2752 C CA . ILE A 1 339 ? -0.736 -19.406 15.078 1 91.19 339 ILE A CA 1
ATOM 2753 C C . ILE A 1 339 ? -1.393 -20.766 14.805 1 91.19 339 ILE A C 1
ATOM 2755 O O . ILE A 1 339 ? -0.987 -21.781 15.375 1 91.19 339 ILE A O 1
ATOM 2759 N N . TYR A 1 340 ? -2.367 -20.766 14.008 1 93.31 340 TYR A N 1
ATOM 2760 C CA . TYR A 1 340 ? -3.031 -22 13.586 1 93.31 340 TYR A CA 1
ATOM 2761 C C . TYR A 1 340 ? -2.732 -22.297 12.117 1 93.31 340 TYR A C 1
ATOM 2763 O O . TYR A 1 340 ? -2.605 -21.391 11.305 1 93.31 340 TYR A O 1
ATOM 2771 N N . HIS A 1 341 ? -2.635 -23.609 11.805 1 93.56 341 HIS A N 1
ATOM 2772 C CA . HIS A 1 341 ? -2.414 -24.016 10.422 1 93.56 341 HIS A CA 1
ATOM 2773 C C . HIS A 1 341 ? -3.459 -25.031 9.969 1 93.56 341 HIS A C 1
ATOM 2775 O O . HIS A 1 341 ? -3.836 -25.922 10.734 1 93.56 341 HIS A O 1
ATOM 2781 N N . PHE A 1 342 ? -3.906 -24.828 8.805 1 95.62 342 PHE A N 1
ATOM 2782 C CA . PHE A 1 342 ? -4.695 -25.859 8.141 1 95.62 342 PHE A CA 1
ATOM 2783 C C . PHE A 1 342 ? -3.811 -26.734 7.273 1 95.62 342 PHE A C 1
ATOM 2785 O O . PHE A 1 342 ? -2.891 -26.25 6.613 1 95.62 342 PHE A O 1
ATOM 2792 N N . ASP A 1 343 ? -4.117 -28.031 7.324 1 95.31 343 ASP A N 1
ATOM 2793 C CA . ASP A 1 343 ? -3.623 -28.953 6.301 1 95.31 343 ASP A CA 1
ATOM 2794 C C . ASP A 1 343 ? -4.547 -28.969 5.082 1 95.31 343 ASP A C 1
ATOM 2796 O O . ASP A 1 343 ? -5.73 -28.641 5.191 1 95.31 343 ASP A O 1
ATOM 2800 N N . VAL A 1 344 ? -3.969 -29.297 3.969 1 96.06 344 VAL A N 1
ATOM 2801 C CA . VAL A 1 344 ? -4.805 -29.516 2.793 1 96.06 344 VAL A CA 1
ATOM 2802 C C . VAL A 1 344 ? -4.395 -30.812 2.109 1 96.06 344 VAL A C 1
ATOM 2804 O O . VAL A 1 344 ? -3.334 -31.375 2.4 1 96.06 344 VAL A O 1
ATOM 2807 N N . VAL A 1 345 ? -5.344 -31.328 1.287 1 97.5 345 VAL A N 1
ATOM 2808 C CA . VAL A 1 345 ? -5.082 -32.594 0.62 1 97.5 345 VAL A CA 1
ATOM 2809 C C . VAL A 1 345 ? -5.281 -32.438 -0.886 1 97.5 345 VAL A C 1
ATOM 2811 O O . VAL A 1 345 ? -6.324 -31.969 -1.334 1 97.5 345 VAL A O 1
ATOM 2814 N N . ARG A 1 346 ? -4.324 -32.781 -1.649 1 96.19 346 ARG A N 1
ATOM 2815 C CA . ARG A 1 346 ? -4.453 -32.906 -3.1 1 96.19 346 ARG A CA 1
ATOM 2816 C C . ARG A 1 346 ? -4.262 -34.344 -3.553 1 96.19 346 ARG A C 1
ATOM 2818 O O . ARG A 1 346 ? -3.961 -35.219 -2.74 1 96.19 346 ARG A O 1
ATOM 2825 N N . ALA A 1 347 ? -4.5 -34.562 -4.832 1 97.12 347 ALA A N 1
ATOM 2826 C CA . ALA A 1 347 ? -4.332 -35.906 -5.383 1 97.12 347 ALA A CA 1
ATOM 2827 C C . ALA A 1 347 ? -3.09 -36 -6.266 1 97.12 347 ALA A C 1
ATOM 2829 O O . ALA A 1 347 ? -2.791 -35.062 -7.016 1 97.12 347 ALA A O 1
ATOM 2830 N N . SER A 1 348 ? -2.428 -37.094 -6.129 1 95.81 348 SER A N 1
ATOM 2831 C CA . SER A 1 348 ? -1.384 -37.375 -7.105 1 95.81 348 SER A CA 1
ATOM 2832 C C . SER A 1 348 ? -1.981 -37.812 -8.445 1 95.81 348 SER A C 1
ATOM 2834 O O . SER A 1 348 ? -3.195 -38 -8.555 1 95.81 348 SER A O 1
ATOM 2836 N N . SER A 1 349 ? -1.132 -37.969 -9.453 1 94.5 349 SER A N 1
ATOM 2837 C CA . SER A 1 349 ? -1.618 -38.312 -10.781 1 94.5 349 SER A CA 1
ATOM 2838 C C . SER A 1 349 ? -2.188 -39.719 -10.82 1 94.5 349 SER A C 1
ATOM 2840 O O . SER A 1 349 ? -2.951 -40.062 -11.727 1 94.5 349 SER A O 1
ATOM 2842 N N . ASP A 1 350 ? -1.815 -40.562 -9.891 1 93.44 350 ASP A N 1
ATOM 2843 C CA . ASP A 1 350 ? -2.369 -41.906 -9.828 1 93.44 350 ASP A CA 1
ATOM 2844 C C . ASP A 1 350 ? -3.574 -41.969 -8.891 1 93.44 350 ASP A C 1
ATOM 2846 O O . ASP A 1 350 ? -4.09 -43.031 -8.602 1 93.44 350 ASP A O 1
ATOM 2850 N N . GLY A 1 351 ? -3.955 -40.812 -8.32 1 95.12 351 GLY A N 1
ATOM 2851 C CA . GLY A 1 351 ? -5.195 -40.719 -7.57 1 95.12 351 GLY A CA 1
ATOM 2852 C C . GLY A 1 351 ? -5.004 -40.906 -6.078 1 95.12 351 GLY A C 1
ATOM 2853 O O . GLY A 1 351 ? -5.98 -41.031 -5.332 1 95.12 351 GLY A O 1
ATOM 2854 N N . LYS A 1 352 ? -3.805 -40.938 -5.605 1 97 352 LYS A N 1
ATOM 2855 C CA . LYS A 1 352 ? -3.545 -41.062 -4.172 1 97 352 LYS A CA 1
ATOM 2856 C C . LYS A 1 352 ? -3.596 -39.688 -3.479 1 97 352 LYS A C 1
ATOM 2858 O O . LYS A 1 352 ? -3.129 -38.688 -4.027 1 97 352 LYS A O 1
ATOM 2863 N N . PRO A 1 353 ? -4.203 -39.688 -2.27 1 97.75 353 PRO A N 1
ATOM 2864 C CA . PRO A 1 353 ? -4.195 -38.438 -1.522 1 97.75 353 PRO A CA 1
ATOM 2865 C C . PRO A 1 353 ? -2.797 -38.031 -1.051 1 97.75 353 PRO A C 1
ATOM 2867 O O . PRO A 1 353 ? -2.037 -38.875 -0.581 1 97.75 353 PRO A O 1
ATOM 2870 N N . VAL A 1 354 ? -2.447 -36.812 -1.241 1 96.88 354 VAL A N 1
ATOM 2871 C CA . VAL A 1 354 ? -1.213 -36.219 -0.748 1 96.88 354 VAL A CA 1
ATOM 2872 C C . VAL A 1 354 ? -1.541 -35.094 0.221 1 96.88 354 VAL A C 1
ATOM 2874 O O . VAL A 1 354 ? -2.02 -34.031 -0.192 1 96.88 354 VAL A O 1
ATOM 2877 N N . LYS A 1 355 ? -1.234 -35.312 1.469 1 96.38 355 LYS A N 1
ATOM 2878 C CA . LYS A 1 355 ? -1.512 -34.312 2.498 1 96.38 355 LYS A CA 1
ATOM 2879 C C . LYS A 1 355 ? -0.358 -33.312 2.627 1 96.38 355 LYS A C 1
ATOM 2881 O O . LYS A 1 355 ? 0.798 -33.719 2.777 1 96.38 355 LYS A O 1
ATOM 2886 N N . VAL A 1 356 ? -0.64 -32.031 2.508 1 94.81 356 VAL A N 1
ATOM 2887 C CA . VAL A 1 356 ? 0.316 -30.969 2.797 1 94.81 356 VAL A CA 1
ATOM 2888 C C . VAL A 1 356 ? 0.028 -30.375 4.172 1 94.81 356 VAL A C 1
ATOM 2890 O O . VAL A 1 356 ? -0.983 -29.703 4.363 1 94.81 356 VAL A O 1
ATOM 2893 N N . LYS A 1 357 ? 0.917 -30.625 5.082 1 93.44 357 LYS A N 1
ATOM 2894 C CA . LYS A 1 357 ? 0.736 -30.125 6.445 1 93.44 357 LYS A CA 1
ATOM 2895 C C . LYS A 1 357 ? 1.094 -28.641 6.543 1 93.44 357 LYS A C 1
ATOM 2897 O O . LYS A 1 357 ? 1.931 -28.156 5.781 1 93.44 357 LYS A O 1
ATOM 2902 N N . LYS A 1 358 ? 0.408 -27.906 7.43 1 93.06 358 LYS A N 1
ATOM 2903 C CA . LYS A 1 358 ? 0.65 -26.484 7.691 1 93.06 358 LYS A CA 1
ATOM 2904 C C . LYS A 1 358 ? 0.647 -25.688 6.398 1 93.06 358 LYS A C 1
ATOM 2906 O O . LYS A 1 358 ? 1.568 -24.906 6.141 1 93.06 358 LYS A O 1
ATOM 2911 N N . ALA A 1 359 ? -0.396 -25.953 5.633 1 95.44 359 ALA A N 1
ATOM 2912 C CA . ALA A 1 359 ? -0.471 -25.391 4.289 1 95.44 359 ALA A CA 1
ATOM 2913 C C . ALA A 1 359 ? -0.97 -23.953 4.328 1 95.44 359 ALA A C 1
ATOM 2915 O O . ALA A 1 359 ? -0.502 -23.094 3.564 1 95.44 359 ALA A O 1
ATOM 2916 N N . ILE A 1 360 ? -1.948 -23.672 5.188 1 96.56 360 ILE A N 1
ATOM 2917 C CA . ILE A 1 360 ? -2.568 -22.344 5.305 1 96.56 360 ILE A CA 1
ATOM 2918 C C . ILE A 1 360 ? -2.408 -21.828 6.734 1 96.56 360 ILE A C 1
ATOM 2920 O O . ILE A 1 360 ? -2.764 -22.531 7.691 1 96.56 360 ILE A O 1
ATOM 2924 N N . CYS A 1 361 ? -1.902 -20.641 6.82 1 95.06 361 CYS A N 1
ATOM 2925 C CA . CYS A 1 361 ? -1.629 -20.047 8.125 1 95.06 361 CYS A CA 1
ATOM 2926 C C . CYS A 1 361 ? -2.729 -19.062 8.516 1 95.06 361 CYS A C 1
ATOM 2928 O O . CYS A 1 361 ? -3.215 -18.297 7.684 1 95.06 361 CYS A O 1
ATOM 2930 N N . VAL A 1 362 ? -3.154 -19.125 9.812 1 96.06 362 VAL A N 1
ATOM 2931 C CA . VAL A 1 362 ? -4.141 -18.203 10.375 1 96.06 362 VAL A CA 1
ATOM 2932 C C . VAL A 1 362 ? -3.611 -17.625 11.68 1 96.06 362 VAL A C 1
ATOM 2934 O O . VAL A 1 362 ? -3.314 -18.359 12.625 1 96.06 362 VAL A O 1
ATOM 2937 N N . HIS A 1 363 ? -3.457 -16.328 11.742 1 94.31 363 HIS A N 1
ATOM 2938 C CA . HIS A 1 363 ? -3.025 -15.68 12.969 1 94.31 363 HIS A CA 1
ATOM 2939 C C . HIS A 1 363 ? -3.482 -14.227 13.008 1 94.31 363 HIS A C 1
ATOM 2941 O O . HIS A 1 363 ? -4.055 -13.727 12.039 1 94.31 363 HIS A O 1
ATOM 2947 N N . GLU A 1 364 ? -3.35 -13.602 14.109 1 93.81 364 GLU A N 1
ATOM 2948 C CA . GLU A 1 364 ? -3.678 -12.188 14.273 1 93.81 364 GLU A CA 1
ATOM 2949 C C . GLU A 1 364 ? -2.416 -11.336 14.406 1 93.81 364 GLU A C 1
ATOM 2951 O O . GLU A 1 364 ? -1.388 -11.82 14.891 1 93.81 364 GLU A O 1
ATOM 2956 N N . GLU A 1 365 ? -2.494 -10.141 13.977 1 94.12 365 GLU A N 1
ATOM 2957 C CA . GLU A 1 365 ? -1.389 -9.195 14.078 1 94.12 365 GLU A CA 1
ATOM 2958 C C . GLU A 1 365 ? -1.863 -7.848 14.609 1 94.12 365 GLU A C 1
ATOM 2960 O O . GLU A 1 365 ? -2.994 -7.43 14.344 1 94.12 365 GLU A O 1
ATOM 2965 N N . ASP A 1 366 ? -0.979 -7.234 15.445 1 92.12 366 ASP A N 1
ATOM 2966 C CA . ASP A 1 366 ? -1.146 -5.805 15.703 1 92.12 366 ASP A CA 1
ATOM 2967 C C . ASP A 1 366 ? -0.721 -4.98 14.492 1 92.12 366 ASP A C 1
ATOM 2969 O O . ASP A 1 366 ? 0.33 -5.234 13.898 1 92.12 366 ASP A O 1
ATOM 2973 N N . PHE A 1 367 ? -1.546 -4.059 14.172 1 93.88 367 PHE A N 1
ATOM 2974 C CA . PHE A 1 367 ? -1.268 -3.25 12.992 1 93.88 367 PHE A CA 1
ATOM 2975 C C . PHE A 1 367 ? -1.365 -1.764 13.32 1 93.88 367 PHE A C 1
ATOM 2977 O O . PHE A 1 367 ? -1.972 -0.997 12.562 1 93.88 367 PHE A O 1
ATOM 2984 N N . ASN A 1 368 ? -0.902 -1.412 14.359 1 93.06 368 ASN A N 1
ATOM 2985 C CA . ASN A 1 368 ? -0.794 -0.03 14.812 1 93.06 368 ASN A CA 1
ATOM 2986 C C . ASN A 1 368 ? -2.15 0.531 15.227 1 93.06 368 ASN A C 1
ATOM 2988 O O . ASN A 1 368 ? -2.854 -0.073 16.047 1 93.06 368 ASN A O 1
ATOM 2992 N N . VAL A 1 369 ? -2.531 1.769 14.75 1 94.94 369 VAL A N 1
ATOM 2993 C CA . VAL A 1 369 ? -3.678 2.523 15.242 1 94.94 369 VAL A CA 1
ATOM 2994 C C . VAL A 1 369 ? -4.844 2.393 14.266 1 94.94 369 VAL A C 1
ATOM 2996 O O . VAL A 1 369 ? -4.66 2.518 13.055 1 94.94 369 VAL A O 1
ATOM 2999 N N . ILE A 1 370 ? -6.043 2.129 14.828 1 95.94 370 ILE A N 1
ATOM 3000 C CA . ILE A 1 370 ? -7.223 2.041 13.977 1 95.94 370 ILE A CA 1
ATOM 3001 C C . ILE A 1 370 ? -7.93 3.393 13.93 1 95.94 370 ILE A C 1
ATOM 3003 O O . ILE A 1 370 ? -8.516 3.762 12.914 1 95.94 370 ILE A O 1
ATOM 3007 N N . TRP A 1 371 ? -7.945 4.086 15.055 1 96.62 371 TRP A N 1
ATOM 3008 C CA . TRP A 1 371 ? -8.367 5.484 15.078 1 96.62 371 TRP A CA 1
ATOM 3009 C C . TRP A 1 371 ? -7.844 6.188 16.328 1 96.62 371 TRP A C 1
ATOM 3011 O O . TRP A 1 371 ? -7.492 5.539 17.312 1 96.62 371 TRP A O 1
ATOM 3021 N N . ARG A 1 372 ? -7.719 7.48 16.312 1 95.81 372 ARG A N 1
ATOM 3022 C CA . ARG A 1 372 ? -7.332 8.289 17.469 1 95.81 372 ARG A CA 1
ATOM 3023 C C . ARG A 1 372 ? -7.832 9.727 17.312 1 95.81 372 ARG A C 1
ATOM 3025 O O . ARG A 1 372 ? -8.094 10.18 16.203 1 95.81 372 ARG A O 1
ATOM 3032 N N . HIS A 1 373 ? -7.934 10.344 18.391 1 96.06 373 HIS A N 1
ATOM 3033 C CA . HIS A 1 373 ? -8.172 11.789 18.391 1 96.06 373 HIS A CA 1
ATOM 3034 C C . HIS A 1 373 ? -7.691 12.422 19.688 1 96.06 373 HIS A C 1
ATOM 3036 O O . HIS A 1 373 ? -7.887 11.867 20.766 1 96.06 373 HIS A O 1
ATOM 3042 N N . THR A 1 374 ? -7.023 13.5 19.562 1 93.69 374 THR A N 1
ATOM 3043 C CA . THR A 1 374 ? -6.625 14.32 20.703 1 93.69 374 THR A CA 1
ATOM 3044 C C . THR A 1 374 ? -7.426 15.617 20.734 1 93.69 374 THR A C 1
ATOM 3046 O O . THR A 1 374 ? -7.477 16.359 19.75 1 93.69 374 THR A O 1
ATOM 3049 N N . ASP A 1 375 ? -8.102 15.852 21.828 1 92.5 375 ASP A N 1
ATOM 3050 C CA . ASP A 1 375 ? -8.734 17.141 22.094 1 92.5 375 ASP A CA 1
ATOM 3051 C C . ASP A 1 375 ? -7.703 18.172 22.547 1 92.5 375 ASP A C 1
ATOM 3053 O O . ASP A 1 375 ? -7.23 18.109 23.688 1 92.5 375 ASP A O 1
ATOM 3057 N N . LEU A 1 376 ? -7.484 19.156 21.734 1 89.06 376 LEU A N 1
ATOM 3058 C CA . LEU A 1 376 ? -6.414 20.125 22 1 89.06 376 LEU A CA 1
ATOM 3059 C C . LEU A 1 376 ? -6.797 21.062 23.141 1 89.06 376 LEU A C 1
ATOM 3061 O O . LEU A 1 376 ? -5.934 21.719 23.719 1 89.06 376 LEU A O 1
ATOM 3065 N N . ARG A 1 377 ? -8.031 21.156 23.438 1 90.19 377 ARG A N 1
ATOM 3066 C CA . ARG A 1 377 ? -8.484 22.062 24.484 1 90.19 377 ARG A CA 1
ATOM 3067 C C . ARG A 1 377 ? -8.305 21.422 25.859 1 90.19 377 ARG A C 1
ATOM 3069 O O . ARG A 1 377 ? -7.773 22.047 26.781 1 90.19 377 ARG A O 1
ATOM 3076 N N . SER A 1 378 ? -8.656 20.172 25.969 1 87.44 378 SER A N 1
ATOM 3077 C CA . SER A 1 378 ? -8.508 19.469 27.234 1 87.44 378 SER A CA 1
ATOM 3078 C C . SER A 1 378 ? -7.16 18.766 27.328 1 87.44 378 SER A C 1
ATOM 3080 O O . SER A 1 378 ? -6.68 18.469 28.422 1 87.44 378 SER A O 1
ATOM 3082 N N . GLY A 1 379 ? -6.602 18.453 26.188 1 86.94 379 GLY A N 1
ATOM 3083 C CA . GLY A 1 379 ? -5.387 17.641 26.141 1 86.94 379 GLY A CA 1
ATOM 3084 C C . GLY A 1 379 ? -5.652 16.156 26.172 1 86.94 379 GLY A C 1
ATOM 3085 O O . GLY A 1 379 ? -4.73 15.352 26.016 1 86.94 379 GLY A O 1
ATOM 3086 N N . ASP A 1 380 ? -6.898 15.797 26.297 1 88.38 380 ASP A N 1
ATOM 3087 C CA . ASP A 1 380 ? -7.242 14.383 26.359 1 88.38 380 ASP A CA 1
ATOM 3088 C C . ASP A 1 380 ? -7.086 13.719 25 1 88.38 380 ASP A C 1
ATOM 3090 O O . ASP A 1 380 ? -7.422 14.312 23.969 1 88.38 380 ASP A O 1
ATOM 3094 N N . SER A 1 381 ? -6.5 12.516 25.047 1 90.81 381 SER A N 1
ATOM 3095 C CA . SER A 1 381 ? -6.316 11.758 23.812 1 90.81 381 SER A CA 1
ATOM 3096 C C . SER A 1 381 ? -6.926 10.367 23.922 1 90.81 381 SER A C 1
ATOM 3098 O O . SER A 1 381 ? -6.832 9.727 24.969 1 90.81 381 SER A O 1
ATOM 3100 N N . GLU A 1 382 ? -7.621 9.992 22.922 1 91.69 382 GLU A N 1
ATOM 3101 C CA . GLU A 1 382 ? -8.141 8.641 22.766 1 91.69 382 GLU A CA 1
ATOM 3102 C C . GLU A 1 382 ? -7.465 7.91 21.609 1 91.69 382 GLU A C 1
ATOM 3104 O O . GLU A 1 382 ? -7.305 8.469 20.531 1 91.69 382 GLU A O 1
ATOM 3109 N N . VAL A 1 383 ? -6.969 6.684 21.891 1 92.88 383 VAL A N 1
ATOM 3110 C CA . VAL A 1 383 ? -6.355 5.852 20.859 1 92.88 383 VAL A CA 1
ATOM 3111 C C . VAL A 1 383 ? -6.895 4.426 20.953 1 92.88 383 VAL A C 1
ATOM 3113 O O . VAL A 1 383 ? -7.074 3.896 22.047 1 92.88 383 VAL A O 1
ATOM 3116 N N . ARG A 1 384 ? -7.211 3.84 19.812 1 92.44 384 ARG A N 1
ATOM 3117 C CA . ARG A 1 384 ? -7.543 2.422 19.719 1 92.44 384 ARG A CA 1
ATOM 3118 C C . ARG A 1 384 ? -6.598 1.699 18.766 1 92.44 384 ARG A C 1
ATOM 3120 O O . ARG A 1 384 ? -6.246 2.229 17.719 1 92.44 384 ARG A O 1
ATOM 3127 N N . ARG A 1 385 ? -6.234 0.483 19.156 1 90.88 385 ARG A N 1
ATOM 3128 C CA . ARG A 1 385 ? -5.309 -0.315 18.359 1 90.88 385 ARG A CA 1
ATOM 3129 C C . ARG A 1 385 ? -6.031 -0.989 17.188 1 90.88 385 ARG A C 1
ATOM 3131 O O . ARG A 1 385 ? -7.195 -1.367 17.312 1 90.88 385 ARG A O 1
ATOM 3138 N N . ASN A 1 386 ? -5.23 -1.136 16.219 1 93.38 386 ASN A N 1
ATOM 3139 C CA . ASN A 1 386 ? -5.684 -1.883 15.055 1 93.38 386 ASN A CA 1
ATOM 3140 C C . ASN A 1 386 ? -5.191 -3.326 15.086 1 93.38 386 ASN A C 1
ATOM 3142 O O . ASN A 1 386 ? -3.986 -3.576 15.109 1 93.38 386 ASN A O 1
ATOM 3146 N N . ARG A 1 387 ? -6.125 -4.266 15.109 1 94 387 ARG A N 1
ATOM 3147 C CA . ARG A 1 387 ? -5.836 -5.688 14.984 1 94 387 ARG A CA 1
ATOM 3148 C C . ARG A 1 387 ? -6.379 -6.238 13.664 1 94 387 ARG A C 1
ATOM 3150 O O . ARG A 1 387 ? -7.395 -5.762 13.156 1 94 387 ARG A O 1
ATOM 3157 N N . ARG A 1 388 ? -5.641 -7.184 13.094 1 96.44 388 ARG A N 1
ATOM 3158 C CA . ARG A 1 388 ? -6.156 -7.812 11.883 1 96.44 388 ARG A CA 1
ATOM 3159 C C . ARG A 1 388 ? -5.949 -9.32 11.922 1 96.44 388 ARG A C 1
ATOM 3161 O O . ARG A 1 388 ? -5 -9.812 12.539 1 96.44 388 ARG A O 1
ATOM 3168 N N . LEU A 1 389 ? -6.918 -10 11.32 1 97.31 389 LEU A N 1
ATOM 3169 C CA . LEU A 1 389 ? -6.777 -11.43 11.039 1 97.31 389 LEU A CA 1
ATOM 3170 C C . LEU A 1 389 ? -6.035 -11.648 9.727 1 97.31 389 LEU A C 1
ATOM 3172 O O . LEU A 1 389 ? -6.344 -11.008 8.719 1 97.31 389 LEU A O 1
ATOM 3176 N N . VAL A 1 390 ? -5.055 -12.57 9.781 1 97.12 390 VAL A N 1
ATOM 3177 C CA . VAL A 1 390 ? -4.281 -12.906 8.594 1 97.12 390 VAL A CA 1
ATOM 3178 C C . VAL A 1 390 ? -4.527 -14.367 8.211 1 97.12 390 VAL A C 1
ATOM 3180 O O . VAL A 1 390 ? -4.328 -15.266 9.023 1 97.12 390 VAL A O 1
ATOM 3183 N N . VAL A 1 391 ? -4.953 -14.609 7.02 1 98.12 391 VAL A N 1
ATOM 3184 C CA . VAL A 1 391 ? -5.043 -15.938 6.414 1 98.12 391 VAL A CA 1
ATOM 3185 C C . VAL A 1 391 ? -4.164 -15.992 5.164 1 98.12 391 VAL A C 1
ATOM 3187 O O . VAL A 1 391 ? -4.371 -15.227 4.219 1 98.12 391 VAL A O 1
ATOM 3190 N N . SER A 1 392 ? -3.193 -16.906 5.203 1 96.88 392 SER A N 1
ATOM 3191 C CA . SER A 1 392 ? -2.223 -16.797 4.117 1 96.88 392 SER A CA 1
ATOM 3192 C C . SER A 1 392 ? -1.643 -18.156 3.764 1 96.88 392 SER A C 1
ATOM 3194 O O . SER A 1 392 ? -1.762 -19.109 4.539 1 96.88 392 SER A O 1
ATOM 3196 N N . PHE A 1 393 ? -1.07 -18.266 2.592 1 96.94 393 PHE A N 1
ATOM 3197 C CA . PHE A 1 393 ? -0.281 -19.406 2.164 1 96.94 393 PHE A CA 1
ATOM 3198 C C . PHE A 1 393 ? 0.811 -18.984 1.19 1 96.94 393 PHE A C 1
ATOM 3200 O O . PHE A 1 393 ? 0.8 -17.859 0.691 1 96.94 393 PHE A O 1
ATOM 3207 N N . TRP A 1 394 ? 1.795 -19.844 1.028 1 96.38 394 TRP A N 1
ATOM 3208 C CA . TRP A 1 394 ? 2.863 -19.656 0.052 1 96.38 394 TRP A CA 1
ATOM 3209 C C . TRP A 1 394 ? 2.838 -20.75 -1.001 1 96.38 394 TRP A C 1
ATOM 3211 O O . TRP A 1 394 ? 2.584 -21.922 -0.684 1 96.38 394 TRP A O 1
ATOM 3221 N N . ALA A 1 395 ? 3.07 -20.359 -2.201 1 97.06 395 ALA A N 1
ATOM 3222 C CA . ALA A 1 395 ? 3.264 -21.297 -3.309 1 97.06 395 ALA A CA 1
ATOM 3223 C C . ALA A 1 395 ? 4.605 -21.062 -3.998 1 97.06 395 ALA A C 1
ATOM 3225 O O . ALA A 1 395 ? 4.957 -19.922 -4.305 1 97.06 395 ALA A O 1
ATOM 3226 N N . THR A 1 396 ? 5.336 -22.094 -4.176 1 95.81 396 THR A N 1
ATOM 3227 C CA . THR A 1 396 ? 6.582 -22 -4.93 1 95.81 396 THR A CA 1
ATOM 3228 C C . THR A 1 396 ? 6.414 -22.609 -6.32 1 95.81 396 THR A C 1
ATOM 3230 O O . THR A 1 396 ? 6.203 -23.812 -6.457 1 95.81 396 THR A O 1
ATOM 3233 N N . LEU A 1 397 ? 6.488 -21.812 -7.242 1 95 397 LEU A N 1
ATOM 3234 C CA . LEU A 1 397 ? 6.445 -22.25 -8.625 1 95 397 LEU A CA 1
ATOM 3235 C C . LEU A 1 397 ? 7.836 -22.203 -9.258 1 95 397 LEU A C 1
ATOM 3237 O O . LEU A 1 397 ? 8.227 -21.172 -9.82 1 95 397 LEU A O 1
ATOM 3241 N N . ALA A 1 398 ? 8.484 -23.281 -9.219 1 93.69 398 ALA A N 1
ATOM 3242 C CA . ALA A 1 398 ? 9.859 -23.406 -9.688 1 93.69 398 ALA A CA 1
ATOM 3243 C C . ALA A 1 398 ? 10.781 -22.406 -8.992 1 93.69 398 ALA A C 1
ATOM 3245 O O . ALA A 1 398 ? 11.156 -22.609 -7.836 1 93.69 398 ALA A O 1
ATOM 3246 N N . ASN A 1 399 ? 11.023 -21.312 -9.641 1 96.12 399 ASN A N 1
ATOM 3247 C CA . ASN A 1 399 ? 12.008 -20.344 -9.141 1 96.12 399 ASN A CA 1
ATOM 3248 C C . ASN A 1 399 ? 11.352 -19.281 -8.258 1 96.12 399 ASN A C 1
ATOM 3250 O O . ASN A 1 399 ? 11.984 -18.781 -7.332 1 96.12 399 ASN A O 1
ATOM 3254 N N . TYR A 1 400 ? 10.125 -19.016 -8.469 1 97.25 400 TYR A N 1
ATOM 3255 C CA . TYR A 1 400 ? 9.461 -17.922 -7.746 1 97.25 400 TYR A CA 1
ATOM 3256 C C . TYR A 1 400 ? 8.68 -18.469 -6.555 1 97.25 400 TYR A C 1
ATOM 3258 O O . TYR A 1 400 ? 8.172 -19.578 -6.594 1 97.25 400 TYR A O 1
ATOM 3266 N N . ASP A 1 401 ? 8.609 -17.672 -5.527 1 97.38 401 ASP A N 1
ATOM 3267 C CA . ASP A 1 401 ? 7.727 -17.875 -4.383 1 97.38 401 ASP A CA 1
ATOM 3268 C C . ASP A 1 401 ? 6.664 -16.781 -4.305 1 97.38 401 ASP A C 1
ATOM 3270 O O . ASP A 1 401 ? 6.988 -15.586 -4.293 1 97.38 401 ASP A O 1
ATOM 3274 N N . TYR A 1 402 ? 5.438 -17.219 -4.234 1 97.88 402 TYR A N 1
ATOM 3275 C CA . TYR A 1 402 ? 4.312 -16.297 -4.145 1 97.88 402 TYR A CA 1
ATOM 3276 C C . TYR A 1 402 ? 3.596 -16.438 -2.807 1 97.88 402 TYR A C 1
ATOM 3278 O O . TYR A 1 402 ? 3.234 -17.547 -2.408 1 97.88 402 TYR A O 1
ATOM 3286 N N . GLY A 1 403 ? 3.428 -15.344 -2.107 1 97.69 403 GLY A N 1
ATOM 3287 C CA . GLY A 1 403 ? 2.574 -15.289 -0.931 1 97.69 403 GLY A CA 1
ATOM 3288 C C . GLY A 1 403 ? 1.228 -14.648 -1.198 1 97.69 403 GLY A C 1
ATOM 3289 O O . GLY A 1 403 ? 1.142 -13.656 -1.929 1 97.69 403 GLY A O 1
ATOM 3290 N N . PHE A 1 404 ? 0.237 -15.242 -0.663 1 98.25 404 PHE A N 1
ATOM 3291 C CA . PHE A 1 404 ? -1.118 -14.711 -0.755 1 98.25 404 PHE A CA 1
ATOM 3292 C C . PHE A 1 404 ? -1.698 -14.461 0.632 1 98.25 404 PHE A C 1
ATOM 3294 O O . PHE A 1 404 ? -1.977 -15.406 1.372 1 98.25 404 PHE A O 1
ATOM 3301 N N . PHE A 1 405 ? -1.906 -13.219 0.973 1 98.19 405 PHE A N 1
ATOM 3302 C CA . PHE A 1 405 ? -2.311 -12.828 2.32 1 98.19 405 PHE A CA 1
ATOM 3303 C C . PHE A 1 405 ? -3.648 -12.102 2.295 1 98.19 405 PHE A C 1
ATOM 3305 O O . PHE A 1 405 ? -3.76 -11.016 1.714 1 98.19 405 PHE A O 1
ATOM 3312 N N . TRP A 1 406 ? -4.617 -12.68 2.91 1 98.75 406 TRP A N 1
ATOM 3313 C CA . TRP A 1 406 ? -5.891 -12.008 3.152 1 98.75 406 TRP A CA 1
ATOM 3314 C C . TRP A 1 406 ? -5.93 -11.414 4.555 1 98.75 406 TRP A C 1
ATOM 3316 O O . TRP A 1 406 ? -5.68 -12.109 5.539 1 98.75 406 TRP A O 1
ATOM 3326 N N . HIS A 1 407 ? -6.238 -10.148 4.621 1 98.62 407 HIS A N 1
ATOM 3327 C CA . HIS A 1 407 ? -6.363 -9.445 5.891 1 98.62 407 HIS A CA 1
ATOM 3328 C C . HIS A 1 407 ? -7.809 -9.039 6.156 1 98.62 407 HIS A C 1
ATOM 3330 O O . HIS A 1 407 ? -8.484 -8.508 5.27 1 98.62 407 HIS A O 1
ATOM 3336 N N . PHE A 1 408 ? -8.266 -9.305 7.312 1 98.56 408 PHE A N 1
ATOM 3337 C CA . PHE A 1 408 ? -9.57 -8.859 7.789 1 98.56 408 PHE A CA 1
ATOM 3338 C C . PHE A 1 408 ? -9.422 -7.898 8.961 1 98.56 408 PHE A C 1
ATOM 3340 O O . PHE A 1 408 ? -8.938 -8.289 10.031 1 98.56 408 PHE A O 1
ATOM 3347 N N . TYR A 1 409 ? -9.867 -6.707 8.797 1 98.06 409 TYR A N 1
ATOM 3348 C CA . TYR A 1 409 ? -9.648 -5.656 9.781 1 98.06 409 TYR A CA 1
ATOM 3349 C C . TYR A 1 409 ? -10.883 -5.473 10.664 1 98.06 409 TYR A C 1
ATOM 3351 O O . TYR A 1 409 ? -11.992 -5.812 10.258 1 98.06 409 TYR A O 1
ATOM 3359 N N . GLN A 1 410 ? -10.648 -4.859 11.781 1 96.56 410 GLN A N 1
ATOM 3360 C CA . GLN A 1 410 ? -11.734 -4.633 12.734 1 96.56 410 GLN A CA 1
ATOM 3361 C C . GLN A 1 410 ? -12.75 -3.629 12.18 1 96.56 410 GLN A C 1
ATOM 3363 O O . GLN A 1 410 ? -13.93 -3.668 12.547 1 96.56 410 GLN A O 1
ATOM 3368 N N . ASP A 1 411 ? -12.344 -2.793 11.289 1 97.38 411 ASP A N 1
ATOM 3369 C CA . ASP A 1 411 ? -13.242 -1.756 10.781 1 97.38 411 ASP A CA 1
ATOM 3370 C C . ASP A 1 411 ? -14.07 -2.27 9.609 1 97.38 411 ASP A C 1
ATOM 3372 O O . ASP A 1 411 ? -14.688 -1.483 8.891 1 97.38 411 ASP A O 1
ATOM 3376 N N . GLY A 1 412 ? -13.992 -3.525 9.328 1 98.12 412 GLY A N 1
ATOM 3377 C CA . GLY A 1 412 ? -14.789 -4.129 8.273 1 98.12 412 GLY A CA 1
ATOM 3378 C C . GLY A 1 412 ? -14.086 -4.18 6.938 1 98.12 412 GLY A C 1
ATOM 3379 O O . GLY A 1 412 ? -14.602 -4.742 5.973 1 98.12 412 GLY A O 1
ATOM 3380 N N . SER A 1 413 ? -12.93 -3.678 6.816 1 98.56 413 SER A N 1
ATOM 3381 C CA . SER A 1 413 ? -12.172 -3.709 5.566 1 98.56 413 SER A CA 1
ATOM 3382 C C . SER A 1 413 ? -11.555 -5.078 5.328 1 98.56 413 SER A C 1
ATOM 3384 O O . SER A 1 413 ? -11.25 -5.805 6.277 1 98.56 413 SER A O 1
ATOM 3386 N N . ILE A 1 414 ? -11.406 -5.41 4.086 1 98.88 414 ILE A N 1
ATOM 3387 C CA . ILE A 1 414 ? -10.734 -6.625 3.633 1 98.88 414 ILE A CA 1
ATOM 3388 C C . ILE A 1 414 ? -9.641 -6.266 2.625 1 98.88 414 ILE A C 1
ATOM 3390 O O . ILE A 1 414 ? -9.859 -5.449 1.728 1 98.88 414 ILE A O 1
ATOM 3394 N N . GLU A 1 415 ? -8.469 -6.863 2.84 1 98.56 415 GLU A N 1
ATOM 3395 C CA . GLU A 1 415 ? -7.34 -6.602 1.95 1 98.56 415 GLU A CA 1
ATOM 3396 C C . GLU A 1 415 ? -6.723 -7.906 1.442 1 98.56 415 GLU A C 1
ATOM 3398 O O . GLU A 1 415 ? -6.574 -8.867 2.201 1 98.56 415 GLU A O 1
ATOM 3403 N N . LEU A 1 416 ? -6.473 -7.906 0.139 1 98.75 416 LEU A N 1
ATOM 3404 C CA . LEU A 1 416 ? -5.555 -8.914 -0.378 1 98.75 416 LEU A CA 1
ATOM 3405 C C . LEU A 1 416 ? -4.191 -8.305 -0.679 1 98.75 416 LEU A C 1
ATOM 3407 O O . LEU A 1 416 ? -4.102 -7.258 -1.319 1 98.75 416 LEU A O 1
ATOM 3411 N N . MET A 1 417 ? -3.174 -8.977 -0.17 1 98.06 417 MET A N 1
ATOM 3412 C CA . MET A 1 417 ? -1.787 -8.617 -0.465 1 98.06 417 MET A CA 1
ATOM 3413 C C . MET A 1 417 ? -1.025 -9.82 -1.021 1 98.06 417 MET A C 1
ATOM 3415 O O . MET A 1 417 ? -0.898 -10.844 -0.349 1 98.06 417 MET A O 1
ATOM 3419 N N . VAL A 1 418 ? -0.541 -9.672 -2.242 1 98.56 418 VAL A N 1
ATOM 3420 C CA . VAL A 1 418 ? 0.354 -10.688 -2.779 1 98.56 418 VAL A CA 1
ATOM 3421 C C . VAL A 1 418 ? 1.805 -10.297 -2.504 1 98.56 418 VAL A C 1
ATOM 3423 O O . VAL A 1 418 ? 2.15 -9.117 -2.512 1 98.56 418 VAL A O 1
ATOM 3426 N N . LYS A 1 419 ? 2.576 -11.266 -2.244 1 98.06 419 LYS A N 1
ATOM 3427 C CA . LYS A 1 419 ? 4.012 -11.102 -2.021 1 98.06 419 LYS A CA 1
ATOM 3428 C C . LYS A 1 419 ? 4.816 -11.945 -3.004 1 98.06 419 LYS A C 1
ATOM 3430 O O . LYS A 1 419 ? 4.547 -13.141 -3.172 1 98.06 419 LYS A O 1
ATOM 3435 N N . LEU A 1 420 ? 5.734 -11.312 -3.68 1 98.56 420 LEU A N 1
ATOM 3436 C CA . LEU A 1 420 ? 6.578 -12 -4.652 1 98.56 420 LEU A CA 1
ATOM 3437 C C . LEU A 1 420 ? 8.031 -12.031 -4.184 1 98.56 420 LEU A C 1
ATOM 3439 O O . LEU A 1 420 ? 8.586 -10.992 -3.807 1 98.56 420 LEU A O 1
ATOM 3443 N N . THR A 1 421 ? 8.609 -13.109 -4.168 1 98.31 421 THR A N 1
ATOM 3444 C CA . THR A 1 421 ? 10.016 -13.312 -3.865 1 98.31 421 THR A CA 1
ATOM 3445 C C . THR A 1 421 ? 10.547 -14.562 -4.57 1 98.31 421 THR A C 1
ATOM 3447 O O . THR A 1 421 ? 10.055 -14.93 -5.641 1 98.31 421 THR A O 1
ATOM 3450 N N . GLY A 1 422 ? 11.617 -15.086 -4.094 1 98.06 422 GLY A N 1
ATOM 3451 C CA . GLY A 1 422 ? 12.242 -16.203 -4.785 1 98.06 422 GLY A CA 1
ATOM 3452 C C . GLY A 1 422 ? 13.328 -15.773 -5.754 1 98.06 422 GLY A C 1
ATOM 3453 O O . GLY A 1 422 ? 13.984 -14.75 -5.547 1 98.06 422 GLY A O 1
ATOM 3454 N N . ILE A 1 423 ? 13.586 -16.672 -6.723 1 98.31 423 ILE A N 1
ATOM 3455 C CA . ILE A 1 423 ? 14.68 -16.453 -7.668 1 98.31 423 ILE A CA 1
ATOM 3456 C C . ILE A 1 423 ? 14.109 -16.047 -9.023 1 98.31 423 ILE A C 1
ATOM 3458 O O . ILE A 1 423 ? 13.234 -16.719 -9.57 1 98.31 423 ILE A O 1
ATOM 3462 N N . ILE A 1 424 ? 14.602 -14.938 -9.539 1 98.06 424 ILE A N 1
ATOM 3463 C CA . ILE A 1 424 ? 14.102 -14.453 -10.828 1 98.06 424 ILE A CA 1
ATOM 3464 C C . ILE A 1 424 ? 14.461 -15.453 -11.922 1 98.06 424 ILE A C 1
ATOM 3466 O O . ILE A 1 424 ? 15.469 -16.156 -11.836 1 98.06 424 ILE A O 1
ATOM 3470 N N . ASN A 1 425 ? 13.578 -15.523 -12.945 1 97.44 425 ASN A N 1
ATOM 3471 C CA . ASN A 1 425 ? 14.008 -16.234 -14.141 1 97.44 425 ASN A CA 1
ATOM 3472 C C . ASN A 1 425 ? 15.195 -15.555 -14.812 1 97.44 425 ASN A C 1
ATOM 3474 O O . ASN A 1 425 ? 15.266 -14.32 -14.852 1 97.44 425 ASN A O 1
ATOM 3478 N N . ASP A 1 426 ? 16.062 -16.375 -15.273 1 96.56 426 ASP A N 1
ATOM 3479 C CA . ASP A 1 426 ? 17.344 -15.82 -15.727 1 96.56 426 ASP A CA 1
ATOM 3480 C C . ASP A 1 426 ? 17.828 -16.531 -16.984 1 96.56 426 ASP A C 1
ATOM 3482 O O . ASP A 1 426 ? 17.156 -17.422 -17.5 1 96.56 426 ASP A O 1
ATOM 3486 N N . ASP A 1 427 ? 18.828 -16.016 -17.516 1 96.06 427 ASP A N 1
ATOM 3487 C CA . ASP A 1 427 ? 19.562 -16.562 -18.656 1 96.06 427 ASP A CA 1
ATOM 3488 C C . ASP A 1 427 ? 21.047 -16.188 -18.594 1 96.06 427 ASP A C 1
ATOM 3490 O O . ASP A 1 427 ? 21.422 -15.266 -17.875 1 96.06 427 ASP A O 1
ATOM 3494 N N . ALA A 1 428 ? 21.828 -17.047 -19.266 1 96 428 ALA A N 1
ATOM 3495 C CA . ALA A 1 428 ? 23.25 -16.734 -19.375 1 96 428 ALA A CA 1
ATOM 3496 C C . ALA A 1 428 ? 23.484 -15.625 -20.406 1 96 428 ALA A C 1
ATOM 3498 O O . ALA A 1 428 ? 22.781 -15.547 -21.406 1 96 428 ALA A O 1
ATOM 3499 N N . ALA A 1 429 ? 24.391 -14.789 -20.109 1 92.56 429 ALA A N 1
ATOM 3500 C CA . ALA A 1 429 ? 24.812 -13.727 -21.016 1 92.56 429 ALA A CA 1
ATOM 3501 C C . ALA A 1 429 ? 26.328 -13.656 -21.109 1 92.56 429 ALA A C 1
ATOM 3503 O O . ALA A 1 429 ? 27.031 -13.969 -20.156 1 92.56 429 ALA A O 1
ATOM 3504 N N . PRO A 1 430 ? 26.766 -13.25 -22.422 1 88.38 430 PRO A N 1
ATOM 3505 C CA . PRO A 1 430 ? 28.188 -12.922 -22.453 1 88.38 430 PRO A CA 1
ATOM 3506 C C . PRO A 1 430 ? 28.578 -11.836 -21.453 1 88.38 430 PRO A C 1
ATOM 3508 O O . PRO A 1 430 ? 27.797 -10.906 -21.219 1 88.38 430 PRO A O 1
ATOM 3511 N N . LYS A 1 431 ? 29.734 -12.016 -21.047 1 84.12 431 LYS A N 1
ATOM 3512 C CA . LYS A 1 431 ? 30.172 -11.156 -19.953 1 84.12 431 LYS A CA 1
ATOM 3513 C C . LYS A 1 431 ? 30.031 -9.68 -20.344 1 84.12 431 LYS A C 1
ATOM 3515 O O . LYS A 1 431 ? 30.547 -9.25 -21.359 1 84.12 431 LYS A O 1
ATOM 3520 N N . GLY A 1 432 ? 29.234 -8.984 -19.516 1 77.19 432 GLY A N 1
ATOM 3521 C CA . GLY A 1 432 ? 29.125 -7.539 -19.578 1 77.19 432 GLY A CA 1
ATOM 3522 C C . GLY A 1 432 ? 28.188 -7.062 -20.672 1 77.19 432 GLY A C 1
ATOM 3523 O O . GLY A 1 432 ? 27.984 -5.855 -20.859 1 77.19 432 GLY A O 1
ATOM 3524 N N . GLN A 1 433 ? 27.547 -7.891 -21.359 1 81.19 433 GLN A N 1
ATOM 3525 C CA . GLN A 1 433 ? 26.672 -7.465 -22.438 1 81.19 433 GLN A CA 1
ATOM 3526 C C . GLN A 1 433 ? 25.344 -6.922 -21.891 1 81.19 433 GLN A C 1
ATOM 3528 O O . GLN A 1 433 ? 24.594 -7.645 -21.234 1 81.19 433 GLN A O 1
ATOM 3533 N N . LYS A 1 434 ? 25.172 -5.656 -22.219 1 80.75 434 LYS A N 1
ATOM 3534 C CA . LYS A 1 434 ? 23.922 -5.043 -21.797 1 80.75 434 LYS A CA 1
ATOM 3535 C C . LYS A 1 434 ? 22.781 -5.438 -22.719 1 80.75 434 LYS A C 1
ATOM 3537 O O . LYS A 1 434 ? 22.969 -5.562 -23.938 1 80.75 434 LYS A O 1
ATOM 3542 N N . ARG A 1 435 ? 21.656 -5.617 -22 1 84.75 435 ARG A N 1
ATOM 3543 C CA . ARG A 1 435 ? 20.484 -6.02 -22.766 1 84.75 435 ARG A CA 1
ATOM 3544 C C . ARG A 1 435 ? 19.328 -5.039 -22.547 1 84.75 435 ARG A C 1
ATOM 3546 O O . ARG A 1 435 ? 19.062 -4.613 -21.422 1 84.75 435 ARG A O 1
ATOM 3553 N N . LYS A 1 436 ? 18.625 -4.766 -23.609 1 93.75 436 LYS A N 1
ATOM 3554 C CA . LYS A 1 436 ? 17.516 -3.805 -23.625 1 93.75 436 LYS A CA 1
ATOM 3555 C C . LYS A 1 436 ? 16.328 -4.316 -22.844 1 93.75 436 LYS A C 1
ATOM 3557 O O . LYS A 1 436 ? 15.602 -3.529 -22.219 1 93.75 436 LYS A O 1
ATOM 3562 N N . TYR A 1 437 ? 16.141 -5.594 -22.812 1 97.56 437 TYR A N 1
ATOM 3563 C CA . TYR A 1 437 ? 14.898 -6.172 -22.328 1 97.56 437 TYR A CA 1
ATOM 3564 C C . TYR A 1 437 ? 15.094 -6.816 -20.953 1 97.56 437 TYR A C 1
ATOM 3566 O O . TYR A 1 437 ? 14.422 -7.793 -20.625 1 97.56 437 TYR A O 1
ATOM 3574 N N . GLY A 1 438 ? 16.094 -6.324 -20.219 1 96.31 438 GLY A N 1
ATOM 3575 C CA . GLY A 1 438 ? 16.344 -6.84 -18.891 1 96.31 438 GLY A CA 1
ATOM 3576 C C . GLY A 1 438 ? 17.594 -6.258 -18.25 1 96.31 438 GLY A C 1
ATOM 3577 O O . GLY A 1 438 ? 18.047 -5.176 -18.641 1 96.31 438 GLY A O 1
ATOM 3578 N N . THR A 1 439 ? 18.047 -6.914 -17.141 1 96.19 439 THR A N 1
ATOM 3579 C CA . THR A 1 439 ? 19.156 -6.395 -16.359 1 96.19 439 THR A CA 1
ATOM 3580 C C . THR A 1 439 ? 20.156 -7.504 -16.047 1 96.19 439 THR A C 1
ATOM 3582 O O . THR A 1 439 ? 19.766 -8.633 -15.734 1 96.19 439 THR A O 1
ATOM 3585 N N . LEU A 1 440 ? 21.484 -7.188 -16.266 1 96.38 440 LEU A N 1
ATOM 3586 C CA . LEU A 1 440 ? 22.5 -8.078 -15.711 1 96.38 440 LEU A CA 1
ATOM 3587 C C . LEU A 1 440 ? 22.484 -8.039 -14.188 1 96.38 440 LEU A C 1
ATOM 3589 O O . LEU A 1 440 ? 22.547 -6.965 -13.586 1 96.38 440 LEU A O 1
ATOM 3593 N N . VAL A 1 441 ? 22.375 -9.195 -13.602 1 96.62 441 VAL A N 1
ATOM 3594 C CA . VAL A 1 441 ? 22.391 -9.25 -12.141 1 96.62 441 VAL A CA 1
ATOM 3595 C C . VAL A 1 441 ? 23.719 -9.797 -11.648 1 96.62 441 VAL A C 1
ATOM 3597 O O . VAL A 1 441 ? 24.078 -9.633 -10.477 1 96.62 441 VAL A O 1
ATOM 3600 N N . THR A 1 442 ? 24.438 -10.508 -12.383 1 96.31 442 THR A N 1
ATOM 3601 C CA . THR A 1 442 ? 25.875 -10.805 -12.312 1 96.31 442 THR A CA 1
ATOM 3602 C C . THR A 1 442 ? 26.547 -10.523 -13.656 1 96.31 442 THR A C 1
ATOM 3604 O O . THR A 1 442 ? 25.875 -10.219 -14.641 1 96.31 442 THR A O 1
ATOM 3607 N N . PRO A 1 443 ? 27.875 -10.602 -13.68 1 94.5 443 PRO A N 1
ATOM 3608 C CA . PRO A 1 443 ? 28.516 -10.367 -14.977 1 94.5 443 PRO A CA 1
ATOM 3609 C C . PRO A 1 443 ? 28.078 -11.375 -16.047 1 94.5 443 PRO A C 1
ATOM 3611 O O . PRO A 1 443 ? 28.234 -11.117 -17.234 1 94.5 443 PRO A O 1
ATOM 3614 N N . GLU A 1 444 ? 27.469 -12.5 -15.625 1 95 444 GLU A N 1
ATOM 3615 C CA . GLU A 1 444 ? 27.203 -13.578 -16.562 1 95 444 GLU A CA 1
ATOM 3616 C C . GLU A 1 444 ? 25.719 -13.945 -16.578 1 95 444 GLU A C 1
ATOM 3618 O O . GLU A 1 444 ? 25.281 -14.781 -17.375 1 95 444 GLU A O 1
ATOM 3623 N N . VAL A 1 445 ? 24.938 -13.383 -15.672 1 95.94 445 VAL A N 1
ATOM 3624 C CA . VAL A 1 445 ? 23.547 -13.758 -15.547 1 95.94 445 VAL A CA 1
ATOM 3625 C C . VAL A 1 445 ? 22.656 -12.555 -15.828 1 95.94 445 VAL A C 1
ATOM 3627 O O . VAL A 1 445 ? 22.875 -11.477 -15.266 1 95.94 445 VAL A O 1
ATOM 3630 N N . TYR A 1 446 ? 21.703 -12.797 -16.625 1 94.12 446 TYR A N 1
ATOM 3631 C CA . TYR A 1 446 ? 20.734 -11.812 -17.109 1 94.12 446 TYR A CA 1
ATOM 3632 C C . TYR A 1 446 ? 19.328 -12.141 -16.656 1 94.12 446 TYR A C 1
ATOM 3634 O O . TYR A 1 446 ? 18.922 -13.305 -16.688 1 94.12 446 TYR A O 1
ATOM 3642 N N . GLY A 1 447 ? 18.578 -11.133 -16.047 1 97.25 447 GLY A N 1
ATOM 3643 C CA . GLY A 1 447 ? 17.156 -11.297 -15.758 1 97.25 447 GLY A CA 1
ATOM 3644 C C . GLY A 1 447 ? 16.266 -10.477 -16.672 1 97.25 447 GLY A C 1
ATOM 3645 O O . GLY A 1 447 ? 16.281 -9.25 -16.625 1 97.25 447 GLY A O 1
ATOM 3646 N N . PRO A 1 448 ? 15.469 -11.109 -17.516 1 97.81 448 PRO A N 1
ATOM 3647 C CA . PRO A 1 448 ? 14.57 -10.375 -18.406 1 97.81 448 PRO A CA 1
ATOM 3648 C C . PRO A 1 448 ? 13.438 -9.672 -17.672 1 97.81 448 PRO A C 1
ATOM 3650 O O . PRO A 1 448 ? 12.969 -10.164 -16.641 1 97.81 448 PRO A O 1
ATOM 3653 N N . ILE A 1 449 ? 12.977 -8.562 -18.25 1 98.31 449 ILE A N 1
ATOM 3654 C CA . ILE A 1 449 ? 11.82 -7.844 -17.734 1 98.31 449 ILE A CA 1
ATOM 3655 C C . ILE A 1 449 ? 10.57 -8.711 -17.875 1 98.31 449 ILE A C 1
ATOM 3657 O O . ILE A 1 449 ? 10.453 -9.492 -18.812 1 98.31 449 ILE A O 1
ATOM 3661 N N . HIS A 1 450 ? 9.672 -8.633 -16.953 1 98.56 450 HIS A N 1
ATOM 3662 C CA . HIS A 1 450 ? 8.438 -9.406 -17 1 98.56 450 HIS A CA 1
ATOM 3663 C C . HIS A 1 450 ? 7.367 -8.789 -16.109 1 98.56 450 HIS A C 1
ATOM 3665 O O . HIS A 1 450 ? 7.645 -7.859 -15.344 1 98.56 450 HIS A O 1
ATOM 3671 N N . ILE A 1 451 ? 6.152 -9.211 -16.234 1 98.44 451 ILE A N 1
ATOM 3672 C CA . ILE A 1 451 ? 5.031 -8.781 -15.414 1 98.44 451 ILE A CA 1
ATOM 3673 C C . ILE A 1 451 ? 4.297 -10 -14.859 1 98.44 451 ILE A C 1
ATOM 3675 O O . ILE A 1 451 ? 4.082 -10.984 -15.57 1 98.44 451 ILE A O 1
ATOM 3679 N N . HIS A 1 452 ? 3.975 -9.992 -13.57 1 98.69 452 HIS A N 1
ATOM 3680 C CA . HIS A 1 452 ? 3.076 -10.969 -12.969 1 98.69 452 HIS A CA 1
ATOM 3681 C C . HIS A 1 452 ? 1.63 -10.484 -13 1 98.69 452 HIS A C 1
ATOM 3683 O O . HIS A 1 452 ? 1.281 -9.516 -12.336 1 98.69 452 HIS A O 1
ATOM 3689 N N . TRP A 1 453 ? 0.817 -11.164 -13.766 1 98.69 453 TRP A N 1
ATOM 3690 C CA . TRP A 1 453 ? -0.595 -10.812 -13.883 1 98.69 453 TRP A CA 1
ATOM 3691 C C . TRP A 1 453 ? -1.46 -11.758 -13.055 1 98.69 453 TRP A C 1
ATOM 3693 O O . TRP A 1 453 ? -1.745 -12.883 -13.469 1 98.69 453 TRP A O 1
ATOM 3703 N N . PHE A 1 454 ? -1.962 -11.258 -11.992 1 98.81 454 PHE A N 1
ATOM 3704 C CA . PHE A 1 454 ? -2.916 -12 -11.18 1 98.81 454 PHE A CA 1
ATOM 3705 C C . PHE A 1 454 ? -4.348 -11.664 -11.578 1 98.81 454 PHE A C 1
ATOM 3707 O O . PHE A 1 454 ? -4.625 -10.555 -12.039 1 98.81 454 PHE A O 1
ATOM 3714 N N . ASN A 1 455 ? -5.18 -12.578 -11.406 1 98.88 455 ASN A N 1
ATOM 3715 C CA . ASN A 1 455 ? -6.609 -12.297 -11.43 1 98.88 455 ASN A CA 1
ATOM 3716 C C . ASN A 1 455 ? -7.305 -12.797 -10.164 1 98.88 455 ASN A C 1
ATOM 3718 O O . ASN A 1 455 ? -7.086 -13.93 -9.742 1 98.88 455 ASN A O 1
ATOM 3722 N N . ILE A 1 456 ? -8.055 -11.969 -9.57 1 98.94 456 ILE A N 1
ATOM 3723 C CA . ILE A 1 456 ? -8.789 -12.273 -8.344 1 98.94 456 ILE A CA 1
ATOM 3724 C C . ILE A 1 456 ? -10.289 -12.289 -8.641 1 98.94 456 ILE A C 1
ATOM 3726 O O . ILE A 1 456 ? -10.836 -11.32 -9.172 1 98.94 456 ILE A O 1
ATOM 3730 N N . ARG A 1 457 ? -10.898 -13.375 -8.352 1 98.88 457 ARG A N 1
ATOM 3731 C CA . ARG A 1 457 ? -12.344 -13.547 -8.5 1 98.88 457 ARG A CA 1
ATOM 3732 C C . ARG A 1 457 ? -13.055 -13.297 -7.176 1 98.88 457 ARG A C 1
ATOM 3734 O O . ARG A 1 457 ? -12.766 -13.953 -6.176 1 98.88 457 ARG A O 1
ATOM 3741 N N . LEU A 1 458 ? -13.984 -12.352 -7.18 1 98.88 458 LEU A N 1
ATOM 3742 C CA . LEU A 1 458 ? -14.734 -11.945 -5.996 1 98.88 458 LEU A CA 1
ATOM 3743 C C . LEU A 1 458 ? -16.234 -12.078 -6.23 1 98.88 458 LEU A C 1
ATOM 3745 O O . LEU A 1 458 ? -16.859 -11.203 -6.84 1 98.88 458 LEU A O 1
ATOM 3749 N N . ASP A 1 459 ? -16.75 -13.117 -5.707 1 98.75 459 ASP A N 1
ATOM 3750 C CA . ASP A 1 459 ? -18.203 -13.242 -5.648 1 98.75 459 ASP A CA 1
ATOM 3751 C C . ASP A 1 459 ? -18.766 -12.516 -4.434 1 98.75 459 ASP A C 1
ATOM 3753 O O . ASP A 1 459 ? -18.875 -13.094 -3.35 1 98.75 459 ASP A O 1
ATOM 3757 N N . LEU A 1 460 ? -19.234 -11.344 -4.66 1 98.06 460 LEU A N 1
ATOM 3758 C CA . LEU A 1 460 ? -19.625 -10.461 -3.57 1 98.06 460 LEU A CA 1
ATOM 3759 C C . LEU A 1 460 ? -21.109 -10.562 -3.295 1 98.06 460 LEU A C 1
ATOM 3761 O O . LEU A 1 460 ? -21.922 -10.656 -4.227 1 98.06 460 LEU A O 1
ATOM 3765 N N . ASP A 1 461 ? -21.453 -10.602 -2.1 1 98.19 461 ASP A N 1
ATOM 3766 C CA . ASP A 1 461 ? -22.812 -10.562 -1.584 1 98.19 461 ASP A CA 1
ATOM 3767 C C . ASP A 1 461 ? -22.969 -9.484 -0.516 1 98.19 461 ASP A C 1
ATOM 3769 O O . ASP A 1 461 ? -23.062 -9.789 0.675 1 98.19 461 ASP A O 1
ATOM 3773 N N . ILE A 1 462 ? -23.047 -8.266 -0.932 1 98.75 462 ILE A N 1
ATOM 3774 C CA . ILE A 1 462 ? -23.156 -7.16 0.015 1 98.75 462 ILE A CA 1
ATOM 3775 C C . ILE A 1 462 ? -24.547 -7.145 0.635 1 98.75 462 ILE A C 1
ATOM 3777 O O . ILE A 1 462 ? -25.484 -6.59 0.056 1 98.75 462 ILE A O 1
ATOM 3781 N N . ASP A 1 463 ? -24.672 -7.668 1.819 1 98 463 ASP A N 1
ATOM 3782 C CA . ASP A 1 463 ? -25.938 -7.832 2.537 1 98 463 ASP A CA 1
ATOM 3783 C C . ASP A 1 463 ? -26.969 -8.539 1.668 1 98 463 ASP A C 1
ATOM 3785 O O . ASP A 1 463 ? -28.156 -8.195 1.699 1 98 463 ASP A O 1
ATOM 3789 N N . GLY A 1 464 ? -26.547 -9.367 0.828 1 97.25 464 GLY A N 1
ATOM 3790 C CA . GLY A 1 464 ? -27.406 -10.141 -0.059 1 97.25 464 GLY A CA 1
ATOM 3791 C C . GLY A 1 464 ? -26.781 -10.398 -1.418 1 97.25 464 GLY A C 1
ATOM 3792 O O . GLY A 1 464 ? -25.75 -9.812 -1.753 1 97.25 464 GLY A O 1
ATOM 3793 N N . GLN A 1 465 ? -27.438 -11.195 -2.24 1 97.56 465 GLN A N 1
ATOM 3794 C CA . GLN A 1 465 ? -26.875 -11.68 -3.496 1 97.56 465 GLN A CA 1
ATOM 3795 C C . GLN A 1 465 ? -27.031 -10.633 -4.602 1 97.56 465 GLN A C 1
ATOM 3797 O O . GLN A 1 465 ? -26.266 -10.633 -5.57 1 97.56 465 GLN A O 1
ATOM 3802 N N . ILE A 1 466 ? -28.031 -9.773 -4.488 1 98.31 466 ILE A N 1
ATOM 3803 C CA . ILE A 1 466 ? -28.375 -8.844 -5.562 1 98.31 466 ILE A CA 1
ATOM 3804 C C . ILE A 1 466 ? -27.625 -7.531 -5.367 1 98.31 466 ILE A C 1
ATOM 3806 O O . ILE A 1 466 ? -27.828 -6.836 -4.367 1 98.31 466 ILE A O 1
ATOM 3810 N N . ASN A 1 467 ? -26.75 -7.203 -6.344 1 98.75 467 ASN A N 1
ATOM 3811 C CA . ASN A 1 467 ? -25.922 -6.008 -6.27 1 98.75 467 ASN A CA 1
ATOM 3812 C C . ASN A 1 467 ? -25.781 -5.344 -7.637 1 98.75 467 ASN A C 1
ATOM 3814 O O . ASN A 1 467 ? -26.203 -5.898 -8.648 1 98.75 467 ASN A O 1
ATOM 3818 N N . ARG A 1 468 ? -25.219 -4.227 -7.672 1 98.81 468 ARG A N 1
ATOM 3819 C CA . ARG A 1 468 ? -24.812 -3.48 -8.859 1 98.81 468 ARG A CA 1
ATOM 3820 C C . ARG A 1 468 ? -23.5 -2.74 -8.609 1 98.81 468 ARG A C 1
ATOM 3822 O O . ARG A 1 468 ? -23.047 -2.639 -7.473 1 98.81 468 ARG A O 1
ATOM 3829 N N . VAL A 1 469 ? -22.859 -2.213 -9.727 1 98.88 469 VAL A N 1
ATOM 3830 C CA . VAL A 1 469 ? -21.547 -1.591 -9.586 1 98.88 469 VAL A CA 1
ATOM 3831 C C . VAL A 1 469 ? -21.594 -0.17 -10.141 1 98.88 469 VAL A C 1
ATOM 3833 O O . VAL A 1 469 ? -22.047 0.052 -11.266 1 98.88 469 VAL A O 1
ATOM 3836 N N . TYR A 1 470 ? -21.125 0.783 -9.359 1 98.88 470 TYR A N 1
ATOM 3837 C CA . TYR A 1 470 ? -20.859 2.141 -9.82 1 98.88 470 TYR A CA 1
ATOM 3838 C C . TYR A 1 470 ? -19.359 2.396 -9.945 1 98.88 470 TYR A C 1
ATOM 3840 O O . TYR A 1 470 ? -18.578 1.971 -9.086 1 98.88 470 TYR A O 1
ATOM 3848 N N . GLU A 1 471 ? -18.969 2.986 -11.047 1 98.88 471 GLU A N 1
ATOM 3849 C CA . GLU A 1 471 ? -17.641 3.58 -11.141 1 98.88 471 GLU A CA 1
ATOM 3850 C C . GLU A 1 471 ? -17.625 5.012 -10.609 1 98.88 471 GLU A C 1
ATOM 3852 O O . GLU A 1 471 ? -18.484 5.816 -10.977 1 98.88 471 GLU A O 1
ATOM 3857 N N . VAL A 1 472 ? -16.688 5.281 -9.742 1 98.69 472 VAL A N 1
ATOM 3858 C CA . VAL A 1 472 ? -16.656 6.602 -9.125 1 98.69 472 VAL A CA 1
ATOM 3859 C C . VAL A 1 472 ? -15.383 7.34 -9.523 1 98.69 472 VAL A C 1
ATOM 3861 O O . VAL A 1 472 ? -14.289 6.793 -9.406 1 98.69 472 VAL A O 1
ATOM 3864 N N . ASN A 1 473 ? -15.477 8.523 -9.992 1 98.5 473 ASN A N 1
ATOM 3865 C CA . ASN A 1 473 ? -14.383 9.422 -10.352 1 98.5 473 ASN A CA 1
ATOM 3866 C C . ASN A 1 473 ? -14.594 10.812 -9.773 1 98.5 473 ASN A C 1
ATOM 3868 O O . ASN A 1 473 ? -15.727 11.289 -9.672 1 98.5 473 ASN A O 1
ATOM 3872 N N . LEU A 1 474 ? -13.539 11.453 -9.406 1 98.56 474 LEU A N 1
ATOM 3873 C CA . LEU A 1 474 ? -13.625 12.859 -9.031 1 98.56 474 LEU A CA 1
ATOM 3874 C C . LEU A 1 474 ? -13.789 13.742 -10.266 1 98.56 474 LEU A C 1
ATOM 3876 O O . LEU A 1 474 ? -13.094 13.547 -11.266 1 98.56 474 LEU A O 1
ATOM 3880 N N . LYS A 1 475 ? -14.695 14.648 -10.172 1 98.12 475 LYS A N 1
ATOM 3881 C CA . LYS A 1 475 ? -14.969 15.578 -11.258 1 98.12 475 LYS A CA 1
ATOM 3882 C C . LYS A 1 475 ? -15.055 17.016 -10.75 1 98.12 475 LYS A C 1
ATOM 3884 O O . LYS A 1 475 ? -15.609 17.266 -9.68 1 98.12 475 LYS A O 1
ATOM 3889 N N . PRO A 1 476 ? -14.5 17.969 -11.477 1 97.94 476 PRO A N 1
ATOM 3890 C CA . PRO A 1 476 ? -14.602 19.391 -11.086 1 97.94 476 PRO A CA 1
ATOM 3891 C C . PRO A 1 476 ? -15.953 20 -11.453 1 97.94 476 PRO A C 1
ATOM 3893 O O . PRO A 1 476 ? -16.641 19.5 -12.352 1 97.94 476 PRO A O 1
ATOM 3896 N N . GLU A 1 477 ? -16.312 21 -10.727 1 97.56 477 GLU A N 1
ATOM 3897 C CA . GLU A 1 477 ? -17.312 21.953 -11.203 1 97.56 477 GLU A CA 1
ATOM 3898 C C . GLU A 1 477 ? -16.672 23.062 -12.039 1 97.56 477 GLU A C 1
ATOM 3900 O O . GLU A 1 477 ? -15.57 23.516 -11.727 1 97.56 477 GLU A O 1
ATOM 3905 N N . SER A 1 478 ? -17.406 23.5 -13.047 1 97.12 478 SER A N 1
ATOM 3906 C CA . SER A 1 478 ? -16.906 24.641 -13.812 1 97.12 478 SER A CA 1
ATOM 3907 C C . SER A 1 478 ? -16.891 25.906 -12.977 1 97.12 478 SER A C 1
ATOM 3909 O O . SER A 1 478 ? -17.719 26.078 -12.086 1 97.12 478 SER A O 1
ATOM 3911 N N . ILE A 1 479 ? -15.938 26.781 -13.266 1 97.62 479 ILE A N 1
ATOM 3912 C CA . ILE A 1 479 ? -15.906 28.094 -12.609 1 97.62 479 ILE A CA 1
ATOM 3913 C C . ILE A 1 479 ? -17.047 28.953 -13.125 1 97.62 479 ILE A C 1
ATOM 3915 O O . ILE A 1 479 ? -17.281 29.031 -14.336 1 97.62 479 ILE A O 1
ATOM 3919 N N . GLY A 1 480 ? -17.734 29.578 -12.258 1 96.75 480 GLY A N 1
ATOM 3920 C CA . GLY A 1 480 ? -18.875 30.438 -12.531 1 96.75 480 GLY A CA 1
ATOM 3921 C C . GLY A 1 480 ? -19.469 31.062 -11.281 1 96.75 480 GLY A C 1
ATOM 3922 O O . GLY A 1 480 ? -18.844 31.031 -10.211 1 96.75 480 GLY A O 1
ATOM 3923 N N . PRO A 1 481 ? -20.625 31.656 -11.359 1 96 481 PRO A N 1
ATOM 3924 C CA . PRO A 1 481 ? -21.234 32.312 -10.195 1 96 481 PRO A CA 1
ATOM 3925 C C . PRO A 1 481 ? -21.469 31.359 -9.031 1 96 481 PRO A C 1
ATOM 3927 O O . PRO A 1 481 ? -21.422 31.781 -7.871 1 96 481 PRO A O 1
ATOM 3930 N N . GLU A 1 482 ? -21.672 30.094 -9.352 1 95.38 482 GLU A N 1
ATOM 3931 C CA . GLU A 1 482 ? -21.969 29.109 -8.305 1 95.38 482 GLU A CA 1
ATOM 3932 C C . GLU A 1 482 ? -20.672 28.484 -7.777 1 95.38 482 GLU A C 1
ATOM 3934 O O . GLU A 1 482 ? -20.719 27.688 -6.828 1 95.38 482 GLU A O 1
ATOM 3939 N N . ASN A 1 483 ? -19.594 28.781 -8.359 1 97.31 483 ASN A N 1
ATOM 3940 C CA . ASN A 1 483 ? -18.266 28.297 -8 1 97.31 483 ASN A CA 1
ATOM 3941 C C . ASN A 1 483 ? -17.188 29.297 -8.359 1 97.31 483 ASN A C 1
ATOM 3943 O O . ASN A 1 483 ? -16.281 29 -9.148 1 97.31 483 ASN A O 1
ATOM 3947 N N . PRO A 1 484 ? -17.281 30.406 -7.746 1 95 484 PRO A N 1
ATOM 3948 C CA . PRO A 1 484 ? -16.484 31.547 -8.203 1 95 484 PRO A CA 1
ATOM 3949 C C . PRO A 1 484 ? -14.984 31.312 -8.016 1 95 484 PRO A C 1
ATOM 3951 O O . PRO A 1 484 ? -14.172 31.844 -8.781 1 95 484 PRO A O 1
ATOM 3954 N N . LEU A 1 485 ? -14.578 30.547 -7.043 1 96.62 485 LEU A N 1
ATOM 3955 C CA . LEU A 1 485 ? -13.156 30.375 -6.766 1 96.62 485 LEU A CA 1
ATOM 3956 C C . LEU A 1 485 ? -12.633 29.094 -7.387 1 96.62 485 LEU A C 1
ATOM 3958 O O . LEU A 1 485 ? -11.43 28.812 -7.34 1 96.62 485 LEU A O 1
ATOM 3962 N N . GLY A 1 486 ? -13.531 28.266 -7.961 1 98 486 GLY A N 1
ATOM 3963 C CA . GLY A 1 486 ? -13.141 27.031 -8.633 1 98 486 GLY A CA 1
ATOM 3964 C C . GLY A 1 486 ? -12.711 25.938 -7.668 1 98 486 GLY A C 1
ATOM 3965 O O . GLY A 1 486 ? -11.875 25.094 -8.008 1 98 486 GLY A O 1
ATOM 3966 N N . ASN A 1 487 ? -13.211 25.922 -6.457 1 98.19 487 ASN A N 1
ATOM 3967 C CA . ASN A 1 487 ? -12.812 24.938 -5.457 1 98.19 487 ASN A CA 1
ATOM 3968 C C . ASN A 1 487 ? -13.703 23.703 -5.496 1 98.19 487 ASN A C 1
ATOM 3970 O O . ASN A 1 487 ? -13.375 22.672 -4.898 1 98.19 487 ASN A O 1
ATOM 3974 N N . ALA A 1 488 ? -14.812 23.703 -6.215 1 98.5 488 ALA A N 1
ATOM 3975 C CA . ALA A 1 488 ? -15.836 22.672 -6.082 1 98.5 488 ALA A CA 1
ATOM 3976 C C . ALA A 1 488 ? -15.5 21.453 -6.934 1 98.5 488 ALA A C 1
ATOM 3978 O O . ALA A 1 488 ? -15.07 21.594 -8.086 1 98.5 488 ALA A O 1
ATOM 3979 N N . PHE A 1 489 ? -15.656 20.312 -6.418 1 98.44 489 PHE A N 1
ATOM 3980 C CA . PHE A 1 489 ? -15.578 19.016 -7.098 1 98.44 489 PHE A CA 1
ATOM 3981 C C . PHE A 1 489 ? -16.438 17.984 -6.391 1 98.44 489 PHE A C 1
ATOM 3983 O O . PHE A 1 489 ? -16.938 18.234 -5.297 1 98.44 489 PHE A O 1
ATOM 3990 N N . TYR A 1 490 ? -16.734 16.922 -7 1 98.38 490 TYR A N 1
ATOM 3991 C CA . TYR A 1 490 ? -17.609 15.891 -6.453 1 98.38 490 TYR A CA 1
ATOM 3992 C C . TYR A 1 490 ? -17.234 14.508 -6.98 1 98.38 490 TYR A C 1
ATOM 3994 O O . TYR A 1 490 ? -16.453 14.391 -7.922 1 98.38 490 TYR A O 1
ATOM 4002 N N . ALA A 1 491 ? -17.688 13.516 -6.277 1 98.19 491 ALA A N 1
ATOM 4003 C CA . ALA A 1 491 ? -17.531 12.133 -6.723 1 98.19 491 ALA A CA 1
ATOM 4004 C C . ALA A 1 491 ? -18.672 11.719 -7.645 1 98.19 491 ALA A C 1
ATOM 4006 O O . ALA A 1 491 ? -19.812 11.555 -7.199 1 98.19 491 ALA A O 1
ATOM 4007 N N . GLU A 1 492 ? -18.328 11.539 -8.859 1 98.38 492 GLU A N 1
ATOM 4008 C CA . GLU A 1 492 ? -19.344 11.148 -9.836 1 98.38 492 GLU A CA 1
ATOM 4009 C C . GLU A 1 492 ? -19.5 9.633 -9.898 1 98.38 492 GLU A C 1
ATOM 4011 O O . GLU A 1 492 ? -18.516 8.914 -10.102 1 98.38 492 GLU A O 1
ATOM 4016 N N . GLU A 1 493 ? -20.719 9.227 -9.719 1 97.94 493 GLU A N 1
ATOM 4017 C CA . GLU A 1 493 ? -21.016 7.805 -9.836 1 97.94 493 GLU A CA 1
ATOM 4018 C C . GLU A 1 493 ? -21.625 7.477 -11.195 1 97.94 493 GLU A C 1
ATOM 4020 O O . GLU A 1 493 ? -22.578 8.133 -11.633 1 97.94 493 GLU A O 1
ATOM 4025 N N . THR A 1 494 ? -21.016 6.531 -11.844 1 98.75 494 THR A N 1
ATOM 4026 C CA . THR A 1 494 ? -21.531 6.035 -13.109 1 98.75 494 THR A CA 1
ATOM 4027 C C . THR A 1 494 ? -21.875 4.551 -13.016 1 98.75 494 THR A C 1
ATOM 4029 O O . THR A 1 494 ? -21 3.729 -12.711 1 98.75 494 THR A O 1
ATOM 4032 N N . LEU A 1 495 ? -23.109 4.23 -13.258 1 98.81 495 LEU A N 1
ATOM 4033 C CA . LEU A 1 495 ? -23.547 2.84 -13.211 1 98.81 495 LEU A CA 1
ATOM 4034 C C . LEU A 1 495 ? -22.938 2.039 -14.359 1 98.81 495 LEU A C 1
ATOM 4036 O O . LEU A 1 495 ? -23 2.469 -15.516 1 98.81 495 LEU A O 1
ATOM 4040 N N . LEU A 1 496 ? -22.312 0.954 -14.062 1 98.88 496 LEU A N 1
ATOM 4041 C CA . LEU A 1 496 ? -21.906 0.003 -15.094 1 98.88 496 LEU A CA 1
ATOM 4042 C C . LEU A 1 496 ? -23.047 -0.972 -15.406 1 98.88 496 LEU A C 1
ATOM 4044 O O . LEU A 1 496 ? -23.453 -1.755 -14.539 1 98.88 496 LEU A O 1
ATOM 4048 N N . LYS A 1 497 ? -23.453 -1.04 -16.641 1 98.88 497 LYS A N 1
ATOM 4049 C CA . LYS A 1 497 ? -24.75 -1.639 -16.922 1 98.88 497 LYS A CA 1
ATOM 4050 C C . LYS A 1 497 ? -24.609 -3.08 -17.406 1 98.88 497 LYS A C 1
ATOM 4052 O O . LYS A 1 497 ? -25.516 -3.893 -17.234 1 98.88 497 LYS A O 1
ATOM 4057 N N . ASN A 1 498 ? -23.562 -3.35 -18.078 1 98.81 498 ASN A N 1
ATOM 4058 C CA . ASN A 1 498 ? -23.375 -4.676 -18.656 1 98.81 498 ASN A CA 1
ATOM 4059 C C . ASN A 1 498 ? -21.906 -5.094 -18.641 1 98.81 498 ASN A C 1
ATOM 4061 O O . ASN A 1 498 ? -21.047 -4.305 -18.266 1 98.81 498 ASN A O 1
ATOM 4065 N N . GLU A 1 499 ? -21.656 -6.305 -19.031 1 98.88 499 GLU A N 1
ATOM 4066 C CA . GLU A 1 499 ? -20.344 -6.914 -18.922 1 98.88 499 GLU A CA 1
ATOM 4067 C C . GLU A 1 499 ? -19.312 -6.16 -19.766 1 98.88 499 GLU A C 1
ATOM 4069 O O . GLU A 1 499 ? -18.172 -5.961 -19.344 1 98.88 499 GLU A O 1
ATOM 4074 N N . LEU A 1 500 ? -19.625 -5.777 -20.938 1 98.75 500 LEU A N 1
ATOM 4075 C CA . LEU A 1 500 ? -18.688 -5.098 -21.828 1 98.75 500 LEU A CA 1
ATOM 4076 C C . LEU A 1 500 ? -18.375 -3.697 -21.297 1 98.75 500 LEU A C 1
ATOM 4078 O O . LEU A 1 500 ? -17.219 -3.258 -21.344 1 98.75 500 LEU A O 1
ATOM 4082 N N . GLU A 1 501 ? -19.344 -3.023 -20.734 1 98.19 501 GLU A N 1
ATOM 4083 C CA . GLU A 1 501 ? -19.141 -1.706 -20.141 1 98.19 501 GLU A CA 1
ATOM 4084 C C . GLU A 1 501 ? -18.297 -1.797 -18.875 1 98.19 501 GLU A C 1
ATOM 4086 O O . GLU A 1 501 ? -17.625 -0.834 -18.516 1 98.19 501 GLU A O 1
ATOM 4091 N N . ALA A 1 502 ? -18.281 -2.912 -18.297 1 98.69 502 ALA A N 1
ATOM 4092 C CA . ALA A 1 502 ? -17.625 -3.076 -17.016 1 98.69 502 ALA A CA 1
ATOM 4093 C C . ALA A 1 502 ? -16.156 -3.432 -17.188 1 98.69 502 ALA A C 1
ATOM 4095 O O . ALA A 1 502 ? -15.43 -3.619 -16.203 1 98.69 502 ALA A O 1
ATOM 4096 N N . ARG A 1 503 ? -15.727 -3.549 -18.469 1 98.75 503 ARG A N 1
ATOM 4097 C CA . ARG A 1 503 ? -14.289 -3.648 -18.719 1 98.75 503 ARG A CA 1
ATOM 4098 C C . ARG A 1 503 ? -13.602 -2.303 -18.5 1 98.75 503 ARG A C 1
ATOM 4100 O O . ARG A 1 503 ? -13.688 -1.417 -19.359 1 98.75 503 ARG A O 1
ATOM 4107 N N . ARG A 1 504 ? -12.922 -2.209 -17.328 1 98.56 504 ARG A N 1
ATOM 4108 C CA . ARG A 1 504 ? -12.406 -0.898 -16.953 1 98.56 504 ARG A CA 1
ATOM 4109 C C . ARG A 1 504 ? -10.938 -0.986 -16.547 1 98.56 504 ARG A C 1
ATOM 4111 O O . ARG A 1 504 ? -10.43 -2.068 -16.25 1 98.56 504 ARG A O 1
ATOM 4118 N N . HIS A 1 505 ? -10.266 0.149 -16.625 1 97.94 505 HIS A N 1
ATOM 4119 C CA . HIS A 1 505 ? -8.898 0.32 -16.125 1 97.94 505 HIS A CA 1
ATOM 4120 C C . HIS A 1 505 ? -8.883 1.15 -14.844 1 97.94 505 HIS A C 1
ATOM 4122 O O . HIS A 1 505 ? -9.758 1.991 -14.633 1 97.94 505 HIS A O 1
ATOM 4128 N N . VAL A 1 506 ? -7.914 0.807 -14 1 97.25 506 VAL A N 1
ATOM 4129 C CA . VAL A 1 506 ? -7.664 1.69 -12.867 1 97.25 506 VAL A CA 1
ATOM 4130 C C . VAL A 1 506 ? -7.262 3.076 -13.367 1 97.25 506 VAL A C 1
ATOM 4132 O O . VAL A 1 506 ? -6.75 3.217 -14.484 1 97.25 506 VAL A O 1
ATOM 4135 N N . ASN A 1 507 ? -7.578 4.055 -12.586 1 95.44 507 ASN A N 1
ATOM 4136 C CA . ASN A 1 507 ? -7.219 5.434 -12.883 1 95.44 507 ASN A CA 1
ATOM 4137 C C . ASN A 1 507 ? -7.02 6.246 -11.609 1 95.44 507 ASN A C 1
ATOM 4139 O O . ASN A 1 507 ? -7.898 7.016 -11.211 1 95.44 507 ASN A O 1
ATOM 4143 N N . PRO A 1 508 ? -5.879 6.105 -11.039 1 90.56 508 PRO A N 1
ATOM 4144 C CA . PRO A 1 508 ? -5.652 6.855 -9.805 1 90.56 508 PRO A CA 1
ATOM 4145 C C . PRO A 1 508 ? -5.719 8.367 -10.008 1 90.56 508 PRO A C 1
ATOM 4147 O O . PRO A 1 508 ? -6.027 9.102 -9.07 1 90.56 508 PRO A O 1
ATOM 4150 N N . GLN A 1 509 ? -5.512 8.867 -11.156 1 92.94 509 GLN A N 1
ATOM 4151 C CA . GLN A 1 509 ? -5.523 10.305 -11.406 1 92.94 509 GLN A CA 1
ATOM 4152 C C . GLN A 1 509 ? -6.887 10.914 -11.078 1 92.94 509 GLN A C 1
ATOM 4154 O O . GLN A 1 509 ? -6.965 12.023 -10.562 1 92.94 509 GLN A O 1
ATOM 4159 N N . SER A 1 510 ? -7.879 10.164 -11.32 1 96.06 510 SER A N 1
ATOM 4160 C CA . SER A 1 510 ? -9.219 10.672 -11.031 1 96.06 510 SER A CA 1
ATOM 4161 C C . SER A 1 510 ? -9.742 10.117 -9.711 1 96.06 510 SER A C 1
ATOM 4163 O O . SER A 1 510 ? -10.938 10.234 -9.414 1 96.06 510 SER A O 1
ATOM 4165 N N . GLY A 1 511 ? -8.898 9.453 -9 1 96.69 511 GLY A N 1
ATOM 4166 C CA . GLY A 1 511 ? -9.359 8.844 -7.762 1 96.69 511 GLY A CA 1
ATOM 4167 C C . GLY A 1 511 ? -10.391 7.75 -7.984 1 96.69 511 GLY A C 1
ATOM 4168 O O . GLY A 1 511 ? -11.328 7.605 -7.195 1 96.69 511 GLY A O 1
ATOM 4169 N N . ARG A 1 512 ? -10.227 6.965 -9.031 1 97.62 512 ARG A N 1
ATOM 4170 C CA . ARG A 1 512 ? -11.25 5.996 -9.43 1 97.62 512 ARG A CA 1
ATOM 4171 C C . ARG A 1 512 ? -11.312 4.836 -8.438 1 97.62 512 ARG A C 1
ATOM 4173 O O . ARG A 1 512 ? -10.281 4.277 -8.062 1 97.62 512 ARG A O 1
ATOM 4180 N N . TYR A 1 513 ? -12.438 4.496 -8.008 1 98.44 513 TYR A N 1
ATOM 4181 C CA . TYR A 1 513 ? -12.773 3.25 -7.324 1 98.44 513 TYR A CA 1
ATOM 4182 C C . TYR A 1 513 ? -14.141 2.744 -7.766 1 98.44 513 TYR A C 1
ATOM 4184 O O . TYR A 1 513 ? -14.836 3.408 -8.539 1 98.44 513 TYR A O 1
ATOM 4192 N N . TRP A 1 514 ? -14.461 1.568 -7.41 1 98.88 514 TRP A N 1
ATOM 4193 C CA . TRP A 1 514 ? -15.758 0.998 -7.762 1 98.88 514 TRP A CA 1
ATOM 4194 C C . TRP A 1 514 ? -16.578 0.709 -6.512 1 98.88 514 TRP A C 1
ATOM 4196 O O . TRP A 1 514 ? -16.047 0.262 -5.496 1 98.88 514 TRP A O 1
ATOM 4206 N N . LYS A 1 515 ? -17.797 1.031 -6.57 1 98.81 515 LYS A N 1
ATOM 4207 C CA . LYS A 1 515 ? -18.719 0.852 -5.457 1 98.81 515 LYS A CA 1
ATOM 4208 C C . LYS A 1 515 ? -19.734 -0.254 -5.754 1 98.81 515 LYS A C 1
ATOM 4210 O O . LYS A 1 515 ? -20.438 -0.198 -6.758 1 98.81 515 LYS A O 1
ATOM 4215 N N . ILE A 1 516 ? -19.75 -1.274 -4.961 1 98.94 516 ILE A N 1
ATOM 4216 C CA . ILE A 1 516 ? -20.719 -2.355 -5.055 1 98.94 516 ILE A CA 1
ATOM 4217 C C . ILE A 1 516 ? -21.891 -2.078 -4.109 1 98.94 516 ILE A C 1
ATOM 4219 O O . ILE A 1 516 ? -21.703 -1.978 -2.895 1 98.94 516 ILE A O 1
ATOM 4223 N N . VAL A 1 517 ? -23.094 -2.045 -4.691 1 98.81 517 VAL A N 1
ATOM 4224 C CA . VAL A 1 517 ? -24.219 -1.492 -3.945 1 98.81 517 VAL A CA 1
ATOM 4225 C C . VAL A 1 517 ? -25.375 -2.496 -3.926 1 98.81 517 VAL A C 1
ATOM 4227 O O . VAL A 1 517 ? -25.656 -3.148 -4.934 1 98.81 517 VAL A O 1
ATOM 4230 N N . ASN A 1 518 ? -25.984 -2.666 -2.766 1 98.81 518 ASN A N 1
ATOM 4231 C CA . ASN A 1 518 ? -27.266 -3.34 -2.605 1 98.81 518 ASN A CA 1
ATOM 4232 C C . ASN A 1 518 ? -28.406 -2.342 -2.395 1 98.81 518 ASN A C 1
ATOM 4234 O O . ASN A 1 518 ? -28.531 -1.765 -1.315 1 98.81 518 ASN A O 1
ATOM 4238 N N . LEU A 1 519 ? -29.328 -2.209 -3.311 1 98.12 519 LEU A N 1
ATOM 4239 C CA . LEU A 1 519 ? -30.391 -1.216 -3.234 1 98.12 519 LEU A CA 1
ATOM 4240 C C . LEU A 1 519 ? -31.516 -1.695 -2.322 1 98.12 519 LEU A C 1
ATOM 4242 O O . LEU A 1 519 ? -32.375 -0.905 -1.915 1 98.12 519 LEU A O 1
ATOM 4246 N N . LYS A 1 520 ? -31.516 -2.879 -2.027 1 97.75 520 LYS A N 1
ATOM 4247 C CA . LYS A 1 520 ? -32.625 -3.451 -1.262 1 97.75 520 LYS A CA 1
ATOM 4248 C C . LYS A 1 520 ? -32.375 -3.291 0.238 1 97.75 520 LYS A C 1
ATOM 4250 O O . LYS A 1 520 ? -33.281 -3.531 1.04 1 97.75 520 LYS A O 1
ATOM 4255 N N . LYS A 1 521 ? -31.219 -3 0.553 1 97.69 521 LYS A N 1
ATOM 4256 C CA . LYS A 1 521 ? -30.859 -2.785 1.954 1 97.69 521 LYS A CA 1
ATOM 4257 C C . LYS A 1 521 ? -30.406 -1.35 2.191 1 97.69 521 LYS A C 1
ATOM 4259 O O . LYS A 1 521 ? -29.688 -0.774 1.366 1 97.69 521 LYS A O 1
ATOM 4264 N N . SER A 1 522 ? -30.844 -0.801 3.283 1 97.25 522 SER A N 1
ATOM 4265 C CA . SER A 1 522 ? -30.484 0.575 3.605 1 97.25 522 SER A CA 1
ATOM 4266 C C . SER A 1 522 ? -29.828 0.665 4.977 1 97.25 522 SER A C 1
ATOM 4268 O O . SER A 1 522 ? -30.094 -0.151 5.859 1 97.25 522 SER A O 1
ATOM 4270 N N . ASN A 1 523 ? -28.984 1.639 5.125 1 96.06 523 ASN A N 1
ATOM 4271 C CA . ASN A 1 523 ? -28.406 1.934 6.434 1 96.06 523 ASN A CA 1
ATOM 4272 C C . ASN A 1 523 ? -29.312 2.861 7.242 1 96.06 523 ASN A C 1
ATOM 4274 O O . ASN A 1 523 ? -30.453 3.135 6.836 1 96.06 523 ASN A O 1
ATOM 4278 N N . TYR A 1 524 ? -28.812 3.316 8.391 1 93.31 524 TYR A N 1
ATOM 4279 C CA . TYR A 1 524 ? -29.641 4.066 9.328 1 93.31 524 TYR A CA 1
ATOM 4280 C C . TYR A 1 524 ? -30.016 5.426 8.75 1 93.31 524 TYR A C 1
ATOM 4282 O O . TYR A 1 524 ? -30.969 6.066 9.227 1 93.31 524 TYR A O 1
ATOM 4290 N N . LEU A 1 525 ? -29.391 5.859 7.707 1 95.06 525 LEU A N 1
ATOM 4291 C CA . LEU A 1 525 ? -29.688 7.137 7.07 1 95.06 525 LEU A CA 1
ATOM 4292 C C . LEU A 1 525 ? -30.594 6.941 5.863 1 95.06 525 LEU A C 1
ATOM 4294 O O . LEU A 1 525 ? -30.906 7.902 5.156 1 95.06 525 LEU A O 1
ATOM 4298 N N . GLY A 1 526 ? -30.938 5.746 5.598 1 95.19 526 GLY A N 1
ATOM 4299 C CA . GLY A 1 526 ? -31.828 5.438 4.484 1 95.19 526 GLY A CA 1
ATOM 4300 C C . GLY A 1 526 ? -31.094 5.289 3.164 1 95.19 526 GLY A C 1
ATOM 4301 O O . GLY A 1 526 ? -31.719 5.219 2.104 1 95.19 526 GLY A O 1
ATOM 4302 N N . GLU A 1 527 ? -29.812 5.27 3.193 1 95.62 527 GLU A N 1
ATOM 4303 C CA . GLU A 1 527 ? -29.016 5.117 1.988 1 95.62 527 GLU A CA 1
ATOM 4304 C C . GLU A 1 527 ? -28.688 3.648 1.72 1 95.62 527 GLU A C 1
ATOM 4306 O O . GLU A 1 527 ? -28.531 2.861 2.656 1 95.62 527 GLU A O 1
ATOM 4311 N N . PRO A 1 528 ? -28.609 3.283 0.422 1 97.75 528 PRO A N 1
ATOM 4312 C CA . PRO A 1 528 ? -28.234 1.898 0.121 1 97.75 528 PRO A CA 1
ATOM 4313 C C . PRO A 1 528 ? -26.875 1.511 0.701 1 97.75 528 PRO A C 1
ATOM 4315 O O . PRO A 1 528 ? -25.938 2.314 0.684 1 97.75 528 PRO A O 1
ATOM 4318 N N . VAL A 1 529 ? -26.781 0.26 1.159 1 98.56 529 VAL A N 1
ATOM 4319 C CA . VAL A 1 529 ? -25.516 -0.199 1.718 1 98.56 529 VAL A CA 1
ATOM 4320 C C . VAL A 1 529 ? -24.547 -0.548 0.589 1 98.56 529 VAL A C 1
ATOM 4322 O O . VAL A 1 529 ? -24.969 -0.918 -0.508 1 98.56 529 VAL A O 1
ATOM 4325 N N . ALA A 1 530 ? -23.219 -0.444 0.913 1 98.81 530 ALA A N 1
ATOM 4326 C CA . ALA A 1 530 ? -22.25 -0.651 -0.158 1 98.81 530 ALA A CA 1
ATOM 4327 C C . ALA A 1 530 ? -20.859 -0.947 0.408 1 98.81 530 ALA A C 1
ATOM 4329 O O . ALA A 1 530 ? -20.625 -0.796 1.61 1 98.81 530 ALA A O 1
ATOM 4330 N N . TYR A 1 531 ? -20.031 -1.454 -0.446 1 98.81 531 TYR A N 1
ATOM 4331 C CA . TYR A 1 531 ? -18.578 -1.524 -0.281 1 98.81 531 TYR A CA 1
ATOM 4332 C C . TYR A 1 531 ? -17.875 -0.849 -1.444 1 98.81 531 TYR A C 1
ATOM 4334 O O . TYR A 1 531 ? -18.344 -0.901 -2.584 1 98.81 531 TYR A O 1
ATOM 4342 N N . ARG A 1 532 ? -16.672 -0.255 -1.095 1 98.12 532 ARG A N 1
ATOM 4343 C CA . ARG A 1 532 ? -15.758 0.243 -2.125 1 98.12 532 ARG A CA 1
ATOM 4344 C C . ARG A 1 532 ? -14.672 -0.78 -2.439 1 98.12 532 ARG A C 1
ATOM 4346 O O . ARG A 1 532 ? -14.109 -1.396 -1.531 1 98.12 532 ARG A O 1
ATOM 4353 N N . PHE A 1 533 ? -14.539 -0.976 -3.744 1 98.62 533 PHE A N 1
ATOM 4354 C CA . PHE A 1 533 ? -13.32 -1.629 -4.207 1 98.62 533 PHE A CA 1
ATOM 4355 C C . PHE A 1 533 ? -12.258 -0.599 -4.582 1 98.62 533 PHE A C 1
ATOM 4357 O O . PHE A 1 533 ? -12.43 0.145 -5.551 1 98.62 533 PHE A O 1
ATOM 4364 N N . ILE A 1 534 ? -11.094 -0.604 -3.869 1 98.19 534 ILE A N 1
ATOM 4365 C CA . ILE A 1 534 ? -10.055 0.405 -4.035 1 98.19 534 ILE A CA 1
ATOM 4366 C C . ILE A 1 534 ? -8.789 -0.244 -4.594 1 98.19 534 ILE A C 1
ATOM 4368 O O . ILE A 1 534 ? -8.102 -0.985 -3.887 1 98.19 534 ILE A O 1
ATOM 4372 N N . PRO A 1 535 ? -8.469 0.116 -5.836 1 96.44 535 PRO A N 1
ATOM 4373 C CA . PRO A 1 535 ? -7.203 -0.386 -6.367 1 96.44 535 PRO A CA 1
ATOM 4374 C C . PRO A 1 535 ? -5.988 0.241 -5.688 1 96.44 535 PRO A C 1
ATOM 4376 O O . PRO A 1 535 ? -6.074 1.353 -5.16 1 96.44 535 PRO A O 1
ATOM 4379 N N . ARG A 1 536 ? -4.902 -0.457 -5.68 1 93.94 536 ARG A N 1
ATOM 4380 C CA . ARG A 1 536 ? -3.607 0.037 -5.223 1 93.94 536 ARG A CA 1
ATOM 4381 C C . ARG A 1 536 ? -2.547 -0.124 -6.305 1 93.94 536 ARG A C 1
ATOM 4383 O O . ARG A 1 536 ? -2.705 0.381 -7.418 1 93.94 536 ARG A O 1
ATOM 4390 N N . GLU A 1 537 ? -1.491 -0.841 -5.98 1 90.5 537 GLU A N 1
ATOM 4391 C CA . GLU A 1 537 ? -0.462 -1.068 -6.992 1 90.5 537 GLU A CA 1
ATOM 4392 C C . GLU A 1 537 ? -1.035 -1.778 -8.211 1 90.5 537 GLU A C 1
ATOM 4394 O O . GLU A 1 537 ? -1.788 -2.746 -8.078 1 90.5 537 GLU A O 1
ATOM 4399 N N . ASN A 1 538 ? -0.67 -1.246 -9.414 1 96.56 538 ASN A N 1
ATOM 4400 C CA . ASN A 1 538 ? -1.086 -1.901 -10.648 1 96.56 538 ASN A CA 1
ATOM 4401 C C . ASN A 1 538 ? -0.414 -1.277 -11.867 1 96.56 538 ASN A C 1
ATOM 4403 O O . ASN A 1 538 ? 0.252 -0.247 -11.75 1 96.56 538 ASN A O 1
ATOM 4407 N N . VAL A 1 539 ? -0.448 -1.942 -12.984 1 97.62 539 VAL A N 1
ATOM 4408 C CA . VAL A 1 539 ? 0.066 -1.466 -14.266 1 97.62 539 VAL A CA 1
ATOM 4409 C C . VAL A 1 539 ? -0.859 -1.914 -15.398 1 97.62 539 VAL A C 1
ATOM 4411 O O . VAL A 1 539 ? -1.552 -2.928 -15.273 1 97.62 539 VAL A O 1
ATOM 4414 N N . ALA A 1 540 ? -0.954 -1.132 -16.422 1 97.5 540 ALA A N 1
ATOM 4415 C CA . ALA A 1 540 ? -1.671 -1.573 -17.609 1 97.5 540 ALA A CA 1
ATOM 4416 C C . ALA A 1 540 ? -0.77 -2.408 -18.516 1 97.5 540 ALA A C 1
ATOM 4418 O O . ALA A 1 540 ? 0.455 -2.268 -18.484 1 97.5 540 ALA A O 1
ATOM 4419 N N . CYS A 1 541 ? -1.378 -3.295 -19.25 1 98.06 541 CYS A N 1
ATOM 4420 C CA . CYS A 1 541 ? -0.61 -4.109 -20.188 1 98.06 541 CYS A CA 1
ATOM 4421 C C . CYS A 1 541 ? 0.122 -3.232 -21.203 1 98.06 541 CYS A C 1
ATOM 4423 O O . CYS A 1 541 ? -0.509 -2.502 -21.969 1 98.06 541 CYS A O 1
ATOM 4425 N N . PRO A 1 542 ? 1.405 -3.275 -21.219 1 98.12 542 PRO A N 1
ATOM 4426 C CA . PRO A 1 542 ? 2.154 -2.389 -22.109 1 98.12 542 PRO A CA 1
ATOM 4427 C C . PRO A 1 542 ? 2.23 -2.918 -23.531 1 98.12 542 PRO A C 1
ATOM 4429 O O . PRO A 1 542 ? 2.75 -2.236 -24.422 1 98.12 542 PRO A O 1
ATOM 4432 N N . LEU A 1 543 ? 1.701 -4.012 -23.875 1 98.5 543 LEU A N 1
ATOM 4433 C CA . LEU A 1 543 ? 1.905 -4.703 -25.141 1 98.5 543 LEU A CA 1
ATOM 4434 C C . LEU A 1 543 ? 0.936 -4.195 -26.203 1 98.5 543 LEU A C 1
ATOM 4436 O O . LEU A 1 543 ? -0.15 -3.709 -25.875 1 98.5 543 LEU A O 1
ATOM 4440 N N . PRO A 1 544 ? 1.323 -4.375 -27.438 1 97.88 544 PRO A N 1
ATOM 4441 C CA . PRO A 1 544 ? 0.393 -3.984 -28.5 1 97.88 544 PRO A CA 1
ATOM 4442 C C . PRO A 1 544 ? -0.907 -4.785 -28.469 1 97.88 544 PRO A C 1
ATOM 4444 O O . PRO A 1 544 ? -0.924 -5.922 -28 1 97.88 544 PRO A O 1
ATOM 4447 N N . ASP A 1 545 ? -1.929 -4.266 -29.047 1 96.31 545 ASP A N 1
ATOM 4448 C CA . ASP A 1 545 ? -3.256 -4.875 -29.016 1 96.31 545 ASP A CA 1
ATOM 4449 C C . ASP A 1 545 ? -3.244 -6.246 -29.688 1 96.31 545 ASP A C 1
ATOM 4451 O O . ASP A 1 545 ? -3.979 -7.148 -29.281 1 96.31 545 ASP A O 1
ATOM 4455 N N . GLU A 1 546 ? -2.354 -6.406 -30.656 1 97 546 GLU A N 1
ATOM 4456 C CA . GLU A 1 546 ? -2.359 -7.637 -31.453 1 97 546 GLU A CA 1
ATOM 4457 C C . GLU A 1 546 ? -1.406 -8.672 -30.859 1 97 546 GLU A C 1
ATOM 4459 O O . GLU A 1 546 ? -1.227 -9.75 -31.438 1 97 546 GLU A O 1
ATOM 4464 N N . SER A 1 547 ? -0.843 -8.359 -29.766 1 97.88 547 SER A N 1
ATOM 4465 C CA . SER A 1 547 ? 0.089 -9.266 -29.109 1 97.88 547 SER A CA 1
ATOM 4466 C C . SER A 1 547 ? -0.559 -10.625 -28.844 1 97.88 547 SER A C 1
ATOM 4468 O O . SER A 1 547 ? -1.722 -10.695 -28.438 1 97.88 547 SER A O 1
ATOM 4470 N N . PHE A 1 548 ? 0.236 -11.664 -29.078 1 97.25 548 PHE A N 1
ATOM 4471 C CA . PHE A 1 548 ? -0.246 -13.008 -28.781 1 97.25 548 PHE A CA 1
ATOM 4472 C C . PHE A 1 548 ? -0.473 -13.188 -27.281 1 97.25 548 PHE A C 1
ATOM 4474 O O . PHE A 1 548 ? -1.365 -13.93 -26.875 1 97.25 548 PHE A O 1
ATOM 4481 N N . VAL A 1 549 ? 0.318 -12.516 -26.484 1 97.88 549 VAL A N 1
ATOM 4482 C CA . VAL A 1 549 ? 0.168 -12.57 -25.031 1 97.88 549 VAL A CA 1
ATOM 4483 C C . VAL A 1 549 ? -1.23 -12.102 -24.641 1 97.88 549 VAL A C 1
ATOM 4485 O O . VAL A 1 549 ? -1.885 -12.719 -23.797 1 97.88 549 VAL A O 1
ATOM 4488 N N . ARG A 1 550 ? -1.741 -11.062 -25.234 1 97.69 550 ARG A N 1
ATOM 4489 C CA . ARG A 1 550 ? -3.049 -10.484 -24.969 1 97.69 550 ARG A CA 1
ATOM 4490 C C . ARG A 1 550 ? -4.172 -11.422 -25.391 1 97.69 550 ARG A C 1
ATOM 4492 O O . ARG A 1 550 ? -5.297 -11.32 -24.906 1 97.69 550 ARG A O 1
ATOM 4499 N N . LYS A 1 551 ? -3.842 -12.258 -26.312 1 96.88 551 LYS A N 1
ATOM 4500 C CA . LYS A 1 551 ? -4.824 -13.242 -26.766 1 96.88 551 LYS A CA 1
ATOM 4501 C C . LYS A 1 551 ? -4.844 -14.453 -25.844 1 96.88 551 LYS A C 1
ATOM 4503 O O . LYS A 1 551 ? -5.91 -14.984 -25.531 1 96.88 551 LYS A O 1
ATOM 4508 N N . ARG A 1 552 ? -3.686 -14.883 -25.422 1 96.31 552 ARG A N 1
ATOM 4509 C CA . ARG A 1 552 ? -3.549 -16.062 -24.562 1 96.31 552 ARG A CA 1
ATOM 4510 C C . ARG A 1 552 ? -4.133 -15.805 -23.188 1 96.31 552 ARG A C 1
ATOM 4512 O O . ARG A 1 552 ? -4.867 -16.641 -22.656 1 96.31 552 ARG A O 1
ATOM 4519 N N . GLY A 1 553 ? -3.721 -14.703 -22.609 1 97.38 553 GLY A N 1
ATOM 4520 C CA . GLY A 1 553 ? -4.25 -14.266 -21.312 1 97.38 553 GLY A CA 1
ATOM 4521 C C . GLY A 1 553 ? -5.121 -13.031 -21.422 1 97.38 553 GLY A C 1
ATOM 4522 O O . GLY A 1 553 ? -4.805 -11.992 -20.828 1 97.38 553 GLY A O 1
ATOM 4523 N N . GLY A 1 554 ? -6.215 -13.141 -22.078 1 98.06 554 GLY A N 1
ATOM 4524 C CA . GLY A 1 554 ? -7.016 -11.992 -22.469 1 98.06 554 GLY A CA 1
ATOM 4525 C C . GLY A 1 554 ? -7.516 -11.195 -21.281 1 98.06 554 GLY A C 1
ATOM 4526 O O . GLY A 1 554 ? -7.867 -10.023 -21.422 1 98.06 554 GLY A O 1
ATOM 4527 N N . TYR A 1 555 ? -7.516 -11.734 -20.062 1 98.56 555 TYR A N 1
ATOM 4528 C CA . TYR A 1 555 ? -7.992 -11.023 -18.891 1 98.56 555 TYR A CA 1
ATOM 4529 C C . TYR A 1 555 ? -7.082 -9.852 -18.562 1 98.56 555 TYR A C 1
ATOM 4531 O O . TYR A 1 555 ? -7.488 -8.922 -17.859 1 98.56 555 TYR A O 1
ATOM 4539 N N . ILE A 1 556 ? -5.836 -9.766 -19.094 1 98.56 556 ILE A N 1
ATOM 4540 C CA . ILE A 1 556 ? -4.867 -8.727 -18.734 1 98.56 556 ILE A CA 1
ATOM 4541 C C . ILE A 1 556 ? -5.227 -7.426 -19.453 1 98.56 556 ILE A C 1
ATOM 4543 O O . ILE A 1 556 ? -4.668 -6.371 -19.141 1 98.56 556 ILE A O 1
ATOM 4547 N N . ASN A 1 557 ? -6.211 -7.473 -20.375 1 98.5 557 ASN A N 1
ATOM 4548 C CA . ASN A 1 557 ? -6.539 -6.316 -21.203 1 98.5 557 ASN A CA 1
ATOM 4549 C C . ASN A 1 557 ? -7.281 -5.246 -20.406 1 98.5 557 ASN A C 1
ATOM 4551 O O . ASN A 1 557 ? -7.363 -4.094 -20.828 1 98.5 557 ASN A O 1
ATOM 4555 N N . TYR A 1 558 ? -7.883 -5.641 -19.312 1 98.5 558 TYR A N 1
ATOM 4556 C CA . TYR A 1 558 ? -8.555 -4.711 -18.422 1 98.5 558 TYR A CA 1
ATOM 4557 C C . TYR A 1 558 ? -8.273 -5.059 -16.953 1 98.5 558 TYR A C 1
ATOM 4559 O O . TYR A 1 558 ? -7.867 -6.18 -16.656 1 98.5 558 TYR A O 1
ATOM 4567 N N . HIS A 1 559 ? -8.445 -4.062 -16.172 1 98.62 559 HIS A N 1
ATOM 4568 C CA . HIS A 1 559 ? -8.195 -4.289 -14.742 1 98.62 559 HIS A CA 1
ATOM 4569 C C . HIS A 1 559 ? -9.453 -4.801 -14.047 1 98.62 559 HIS A C 1
ATOM 4571 O O . HIS A 1 559 ? -9.359 -5.582 -13.094 1 98.62 559 HIS A O 1
ATOM 4577 N N . LEU A 1 560 ? -10.578 -4.367 -14.469 1 98.88 560 LEU A N 1
ATOM 4578 C CA . LEU A 1 560 ? -11.844 -4.793 -13.883 1 98.88 560 LEU A CA 1
ATOM 4579 C C . LEU A 1 560 ? -12.719 -5.477 -14.922 1 98.88 560 LEU A C 1
ATOM 4581 O O . LEU A 1 560 ? -12.82 -5.012 -16.062 1 98.88 560 LEU A O 1
ATOM 4585 N N . TRP A 1 561 ? -13.289 -6.539 -14.547 1 98.88 561 TRP A N 1
ATOM 4586 C CA . TRP A 1 561 ? -14.383 -7.234 -15.227 1 98.88 561 TRP A CA 1
ATOM 4587 C C . TRP A 1 561 ? -15.508 -7.555 -14.25 1 98.88 561 TRP A C 1
ATOM 4589 O O . TRP A 1 561 ? -15.266 -7.809 -13.07 1 98.88 561 TRP A O 1
ATOM 4599 N N . VAL A 1 562 ? -16.734 -7.492 -14.727 1 98.94 562 VAL A N 1
ATOM 4600 C CA . VAL A 1 562 ? -17.875 -7.895 -13.906 1 98.94 562 VAL A CA 1
ATOM 4601 C C . VAL A 1 562 ? -18.812 -8.781 -14.727 1 98.94 562 VAL A C 1
ATOM 4603 O O . VAL A 1 562 ? -19.109 -8.469 -15.883 1 98.94 562 VAL A O 1
ATOM 4606 N N . THR A 1 563 ? -19.203 -9.883 -14.18 1 98.88 563 THR A N 1
ATOM 4607 C CA . THR A 1 563 ? -20.188 -10.766 -14.797 1 98.88 563 THR A CA 1
ATOM 4608 C C . THR A 1 563 ? -21.297 -11.125 -13.805 1 98.88 563 THR A C 1
ATOM 4610 O O . THR A 1 563 ? -21.094 -11.047 -12.594 1 98.88 563 THR A O 1
ATOM 4613 N N . PRO A 1 564 ? -22.5 -11.508 -14.359 1 98.69 564 PRO A N 1
ATOM 4614 C CA . PRO A 1 564 ? -23.391 -12.227 -13.445 1 98.69 564 PRO A CA 1
ATOM 4615 C C . PRO A 1 564 ? -22.828 -13.578 -13 1 98.69 564 PRO A C 1
ATOM 4617 O O . PRO A 1 564 ? -22.031 -14.188 -13.727 1 98.69 564 PRO A O 1
ATOM 4620 N N . TYR A 1 565 ? -23.281 -13.977 -11.883 1 98.38 565 TYR A N 1
ATOM 4621 C CA . TYR A 1 565 ? -22.828 -15.258 -11.352 1 98.38 565 TYR A CA 1
ATOM 4622 C C . TYR A 1 565 ? -23.219 -16.406 -12.289 1 98.38 565 TYR A C 1
ATOM 4624 O O . TYR A 1 565 ? -24.359 -16.5 -12.719 1 98.38 565 TYR A O 1
ATOM 4632 N N . ASP A 1 566 ? -22.297 -17.125 -12.648 1 97.75 566 ASP A N 1
ATOM 4633 C CA . ASP A 1 566 ? -22.406 -18.391 -13.359 1 97.75 566 ASP A CA 1
ATOM 4634 C C . ASP A 1 566 ? -21.453 -19.438 -12.797 1 97.75 566 ASP A C 1
ATOM 4636 O O . ASP A 1 566 ? -20.234 -19.25 -12.82 1 97.75 566 ASP A O 1
ATOM 4640 N N . PRO A 1 567 ? -22.016 -20.547 -12.273 1 95.88 567 PRO A N 1
ATOM 4641 C CA . PRO A 1 567 ? -21.156 -21.531 -11.602 1 95.88 567 PRO A CA 1
ATOM 4642 C C . PRO A 1 567 ? -20.109 -22.125 -12.531 1 95.88 567 PRO A C 1
ATOM 4644 O O . PRO A 1 567 ? -19.125 -22.703 -12.062 1 95.88 567 PRO A O 1
ATOM 4647 N N . ASN A 1 568 ? -20.266 -21.969 -13.82 1 95.62 568 ASN A N 1
ATOM 4648 C CA . ASN A 1 568 ? -19.328 -22.562 -14.773 1 95.62 568 ASN A CA 1
ATOM 4649 C C . ASN A 1 568 ? -18.234 -21.578 -15.172 1 95.62 568 ASN A C 1
ATOM 4651 O O . ASN A 1 568 ? -17.266 -21.953 -15.836 1 95.62 568 ASN A O 1
ATOM 4655 N N . GLU A 1 569 ? -18.375 -20.312 -14.844 1 98 569 GLU A N 1
ATOM 4656 C CA . GLU A 1 569 ? -17.344 -19.312 -15.07 1 98 569 GLU A CA 1
ATOM 4657 C C . GLU A 1 569 ? -16.422 -19.188 -13.852 1 98 569 GLU A C 1
ATOM 4659 O O . GLU A 1 569 ? -16.688 -18.375 -12.953 1 98 569 GLU A O 1
ATOM 4664 N N . ARG A 1 570 ? -15.297 -19.922 -13.953 1 97.38 570 ARG A N 1
ATOM 4665 C CA . ARG A 1 570 ? -14.531 -20.109 -12.727 1 97.38 570 ARG A CA 1
ATOM 4666 C C . ARG A 1 570 ? -13.18 -19.422 -12.812 1 97.38 570 ARG A C 1
ATOM 4668 O O . ARG A 1 570 ? -12.648 -18.938 -11.805 1 97.38 570 ARG A O 1
ATOM 4675 N N . TYR A 1 571 ? -12.594 -19.438 -13.977 1 98.5 571 TYR A N 1
ATOM 4676 C CA . TYR A 1 571 ? -11.219 -18.984 -14.102 1 98.5 571 TYR A CA 1
ATOM 4677 C C . TYR A 1 571 ? -11.078 -17.953 -15.227 1 98.5 571 TYR A C 1
ATOM 4679 O O . TYR A 1 571 ? -11.766 -18.047 -16.25 1 98.5 571 TYR A O 1
ATOM 4687 N N . ALA A 1 572 ? -10.18 -17.031 -15.094 1 98.62 572 ALA A N 1
ATOM 4688 C CA . ALA A 1 572 ? -10.047 -15.906 -16.016 1 98.62 572 ALA A CA 1
ATOM 4689 C C . ALA A 1 572 ? -9.547 -16.375 -17.375 1 98.62 572 ALA A C 1
ATOM 4691 O O . ALA A 1 572 ? -9.797 -15.719 -18.391 1 98.62 572 ALA A O 1
ATOM 4692 N N . THR A 1 573 ? -8.805 -17.484 -17.422 1 98.12 573 THR A N 1
ATOM 4693 C CA . THR A 1 573 ? -8.328 -18.016 -18.688 1 98.12 573 THR A CA 1
ATOM 4694 C C . THR A 1 573 ? -9.078 -19.297 -19.062 1 98.12 573 THR A C 1
ATOM 4696 O O . THR A 1 573 ? -8.625 -20.062 -19.922 1 98.12 573 THR A O 1
ATOM 4699 N N . GLY A 1 574 ? -10.148 -19.594 -18.359 1 97.44 574 GLY A N 1
ATOM 4700 C CA . GLY A 1 574 ? -10.898 -20.812 -18.609 1 97.44 574 GLY A CA 1
ATOM 4701 C C . GLY A 1 574 ? -10.344 -22.016 -17.875 1 97.44 574 GLY A C 1
ATOM 4702 O O . GLY A 1 574 ? -9.297 -21.922 -17.234 1 97.44 574 GLY A O 1
ATOM 4703 N N . ASP A 1 575 ? -11.039 -23.109 -18 1 96.75 575 ASP A N 1
ATOM 4704 C CA . ASP A 1 575 ? -10.719 -24.312 -17.25 1 96.75 575 ASP A CA 1
ATOM 4705 C C . ASP A 1 575 ? -9.445 -24.984 -17.781 1 96.75 575 ASP A C 1
ATOM 4707 O O . ASP A 1 575 ? -8.672 -25.547 -17 1 96.75 575 ASP A O 1
ATOM 4711 N N . TYR A 1 576 ? -9.273 -24.938 -19.078 1 96.88 576 TYR A N 1
ATOM 4712 C CA . TYR A 1 576 ? -8.156 -25.625 -19.703 1 96.88 576 TYR A CA 1
ATOM 4713 C C . TYR A 1 576 ? -7.445 -24.719 -20.703 1 96.88 576 TYR A C 1
ATOM 4715 O O . TYR A 1 576 ? -7.543 -24.906 -21.922 1 96.88 576 TYR A O 1
ATOM 4723 N N . PRO A 1 577 ? -6.633 -23.828 -20.234 1 96.06 577 PRO A N 1
ATOM 4724 C CA . PRO A 1 577 ? -6.027 -22.828 -21.109 1 96.06 577 PRO A CA 1
ATOM 4725 C C . PRO A 1 577 ? -4.781 -23.344 -21.828 1 96.06 577 PRO A C 1
ATOM 4727 O O . PRO A 1 577 ? -4.23 -22.656 -22.688 1 96.06 577 PRO A O 1
ATOM 4730 N N . TYR A 1 578 ? -4.367 -24.531 -21.594 1 95.62 578 TYR A N 1
ATOM 4731 C CA . TYR A 1 578 ? -3.119 -25.062 -22.141 1 95.62 578 TYR A CA 1
ATOM 4732 C C . TYR A 1 578 ? -3.109 -24.953 -23.672 1 95.62 578 TYR A C 1
ATOM 4734 O O . TYR A 1 578 ? -3.941 -25.578 -24.344 1 95.62 578 TYR A O 1
ATOM 4742 N N . GLU A 1 579 ? -2.162 -24.172 -24.297 1 93.12 579 GLU A N 1
ATOM 4743 C CA . GLU A 1 579 ? -1.964 -23.969 -25.719 1 93.12 579 GLU A CA 1
ATOM 4744 C C . GLU A 1 579 ? -3.221 -23.422 -26.391 1 93.12 579 GLU A C 1
ATOM 4746 O O . GLU A 1 579 ? -3.533 -23.766 -27.531 1 93.12 579 GLU A O 1
ATOM 4751 N N . ARG A 1 580 ? -3.99 -22.656 -25.656 1 93.5 580 ARG A N 1
ATOM 4752 C CA . ARG A 1 580 ? -5.219 -22.062 -26.188 1 93.5 580 ARG A CA 1
ATOM 4753 C C . ARG A 1 580 ? -5.227 -20.547 -26 1 93.5 580 ARG A C 1
ATOM 4755 O O . ARG A 1 580 ? -4.473 -20.016 -25.188 1 93.5 580 ARG A O 1
ATOM 4762 N N . ILE A 1 581 ? -6.074 -19.859 -26.812 1 93.25 581 ILE A N 1
ATOM 4763 C CA . ILE A 1 581 ? -6.254 -18.422 -26.734 1 93.25 581 ILE A CA 1
ATOM 4764 C C . ILE A 1 581 ? -7.742 -18.078 -26.688 1 93.25 581 ILE A C 1
ATOM 4766 O O . ILE A 1 581 ? -8.586 -18.906 -27.062 1 93.25 581 ILE A O 1
ATOM 4770 N N . GLY A 1 582 ? -8.062 -16.922 -26.234 1 93.88 582 GLY A N 1
ATOM 4771 C CA . GLY A 1 582 ? -9.406 -16.375 -26.328 1 93.88 582 GLY A CA 1
ATOM 4772 C C . GLY A 1 582 ? -10.383 -17.016 -25.344 1 93.88 582 GLY A C 1
ATOM 4773 O O . GLY A 1 582 ? -11.594 -16.875 -25.5 1 93.88 582 GLY A O 1
ATOM 4774 N N . GLU A 1 583 ? -9.93 -17.688 -24.344 1 95.44 583 GLU A N 1
ATOM 4775 C CA . GLU A 1 583 ? -10.781 -18.375 -23.375 1 95.44 583 GLU A CA 1
ATOM 4776 C C . GLU A 1 583 ? -10.977 -17.516 -22.125 1 95.44 583 GLU A C 1
ATOM 4778 O O . GLU A 1 583 ? -10.375 -16.453 -21.984 1 95.44 583 GLU A O 1
ATOM 4783 N N . GLY A 1 584 ? -11.883 -17.953 -21.234 1 97.88 584 GLY A N 1
ATOM 4784 C CA . GLY A 1 584 ? -12.086 -17.266 -19.969 1 97.88 584 GLY A CA 1
ATOM 4785 C C . GLY A 1 584 ? -12.883 -15.977 -20.125 1 97.88 584 GLY A C 1
ATOM 4786 O O . GLY A 1 584 ? -13.922 -15.961 -20.781 1 97.88 584 GLY A O 1
ATOM 4787 N N . LEU A 1 585 ? -12.414 -14.922 -19.547 1 98.62 585 LEU A N 1
ATOM 4788 C CA . LEU A 1 585 ? -13.148 -13.68 -19.375 1 98.62 585 LEU A CA 1
ATOM 4789 C C . LEU A 1 585 ? -13.492 -13.062 -20.734 1 98.62 585 LEU A C 1
ATOM 4791 O O . LEU A 1 585 ? -14.617 -12.602 -20.938 1 98.62 585 LEU A O 1
ATOM 4795 N N . PRO A 1 586 ? -12.508 -13.078 -21.703 1 98.06 586 PRO A N 1
ATOM 4796 C CA . PRO A 1 586 ? -12.906 -12.539 -23 1 98.06 586 PRO A CA 1
ATOM 4797 C C . PRO A 1 586 ? -14.109 -13.266 -23.594 1 98.06 586 PRO A C 1
ATOM 4799 O O . PRO A 1 586 ? -14.953 -12.641 -24.25 1 98.06 586 PRO A O 1
ATOM 4802 N N . LYS A 1 587 ? -14.195 -14.508 -23.375 1 98 587 LYS A N 1
ATOM 4803 C CA . LYS A 1 587 ? -15.305 -15.305 -23.891 1 98 587 LYS A CA 1
ATOM 4804 C C . LYS A 1 587 ? -16.562 -15.117 -23.031 1 98 587 LYS A C 1
ATOM 4806 O O . LYS A 1 587 ? -17.672 -15.016 -23.547 1 98 587 LYS A O 1
ATOM 4811 N N . TYR A 1 588 ? -16.406 -15.109 -21.688 1 98.62 588 TYR A N 1
ATOM 4812 C CA . TYR A 1 588 ? -17.531 -14.977 -20.781 1 98.62 588 TYR A CA 1
ATOM 4813 C C . TYR A 1 588 ? -18.359 -13.734 -21.094 1 98.62 588 TYR A C 1
ATOM 4815 O O . TYR A 1 588 ? -19.578 -13.758 -21.047 1 98.62 588 TYR A O 1
ATOM 4823 N N . VAL A 1 589 ? -17.719 -12.625 -21.438 1 98.56 589 VAL A N 1
ATOM 4824 C CA . VAL A 1 589 ? -18.391 -11.336 -21.516 1 98.56 589 VAL A CA 1
ATOM 4825 C C . VAL A 1 589 ? -19 -11.141 -22.891 1 98.56 589 VAL A C 1
ATOM 4827 O O . VAL A 1 589 ? -19.656 -10.133 -23.156 1 98.56 589 VAL A O 1
ATOM 4830 N N . GLU A 1 590 ? -18.75 -12.062 -23.812 1 97.56 590 GLU A N 1
ATOM 4831 C CA . GLU A 1 590 ? -19.328 -11.953 -25.141 1 97.56 590 GLU A CA 1
ATOM 4832 C C . GLU A 1 590 ? -20.844 -11.914 -25.094 1 97.56 590 GLU A C 1
ATOM 4834 O O . GLU A 1 590 ? -21.484 -11.305 -25.953 1 97.56 590 GLU A O 1
ATOM 4839 N N . LYS A 1 591 ? -21.344 -12.461 -24.094 1 97.06 591 LYS A N 1
ATOM 4840 C CA . LYS A 1 591 ? -22.781 -12.484 -23.906 1 97.06 591 LYS A CA 1
ATOM 4841 C C . LYS A 1 591 ? -23.312 -11.094 -23.562 1 97.06 591 LYS A C 1
ATOM 4843 O O . LYS A 1 591 ? -24.5 -10.812 -23.766 1 97.06 591 LYS A O 1
ATOM 4848 N N . ASN A 1 592 ? -22.516 -10.297 -22.984 1 98.62 592 ASN A N 1
ATOM 4849 C CA . ASN A 1 592 ? -22.797 -8.914 -22.625 1 98.62 592 ASN A CA 1
ATOM 4850 C C . ASN A 1 592 ? -24.047 -8.805 -21.75 1 98.62 592 ASN A C 1
ATOM 4852 O O . ASN A 1 592 ? -24.938 -8.016 -22.047 1 98.62 592 ASN A O 1
ATOM 4856 N N . ARG A 1 593 ? -24.219 -9.648 -20.797 1 98.56 593 ARG A N 1
ATOM 4857 C CA . ARG A 1 593 ? -25.359 -9.695 -19.906 1 98.56 593 ARG A CA 1
ATOM 4858 C C . ARG A 1 593 ? -25.406 -8.461 -19 1 98.56 593 ARG A C 1
ATOM 4860 O O . ARG A 1 593 ? -24.391 -7.824 -18.766 1 98.56 593 ARG A O 1
ATOM 4867 N N . SER A 1 594 ? -26.578 -8.172 -18.547 1 98.75 594 SER A N 1
ATOM 4868 C CA . SER A 1 594 ? -26.734 -7.102 -17.562 1 98.75 594 SER A CA 1
ATOM 4869 C C . SER A 1 594 ? -26.109 -7.469 -16.234 1 98.75 594 SER A C 1
ATOM 4871 O O . SER A 1 594 ? -26.203 -8.617 -15.789 1 98.75 594 SER A O 1
ATOM 4873 N N . ILE A 1 595 ? -25.516 -6.492 -15.602 1 98.81 595 ILE A N 1
ATOM 4874 C CA . ILE A 1 595 ? -24.969 -6.695 -14.266 1 98.81 595 ILE A CA 1
ATOM 4875 C C . ILE A 1 595 ? -25.656 -5.766 -13.273 1 98.81 595 ILE A C 1
ATOM 4877 O O . ILE A 1 595 ? -25.109 -5.465 -12.211 1 98.81 595 ILE A O 1
ATOM 4881 N N . VAL A 1 596 ? -26.812 -5.234 -13.648 1 98.81 596 VAL A N 1
ATOM 4882 C CA . VAL A 1 596 ? -27.578 -4.332 -12.797 1 98.81 596 VAL A CA 1
ATOM 4883 C C . VAL A 1 596 ? -28.531 -5.137 -11.906 1 98.81 596 VAL A C 1
ATOM 4885 O O . VAL A 1 596 ? -29.438 -5.809 -12.406 1 98.81 596 VAL A O 1
ATOM 4888 N N . ASP A 1 597 ? -28.344 -5.035 -10.625 1 98.56 597 ASP A N 1
ATOM 4889 C CA . ASP A 1 597 ? -29.188 -5.699 -9.641 1 98.56 597 ASP A CA 1
ATOM 4890 C C . ASP A 1 597 ? -29.234 -7.207 -9.875 1 98.56 597 ASP A C 1
ATOM 4892 O O . ASP A 1 597 ? -30.312 -7.797 -9.992 1 98.56 597 ASP A O 1
ATOM 4896 N N . LYS A 1 598 ? -28.078 -7.746 -9.961 1 98.5 598 LYS A N 1
ATOM 4897 C CA . LYS A 1 598 ? -27.859 -9.172 -10.18 1 98.5 598 LYS A CA 1
ATOM 4898 C C . LYS A 1 598 ? -26.906 -9.758 -9.148 1 98.5 598 LYS A C 1
ATOM 4900 O O . LYS A 1 598 ? -26.297 -9.016 -8.383 1 98.5 598 LYS A O 1
ATOM 4905 N N . ASP A 1 599 ? -26.938 -11.062 -9.055 1 98.5 599 ASP A N 1
ATOM 4906 C CA . ASP A 1 599 ? -25.812 -11.75 -8.43 1 98.5 599 ASP A CA 1
ATOM 4907 C C . ASP A 1 599 ? -24.547 -11.602 -9.273 1 98.5 599 ASP A C 1
ATOM 4909 O O . ASP A 1 599 ? -24.406 -12.242 -10.312 1 98.5 599 ASP A O 1
ATOM 4913 N N . ILE A 1 600 ? -23.641 -10.758 -8.812 1 98.56 600 ILE A N 1
ATOM 4914 C CA . ILE A 1 600 ? -22.547 -10.391 -9.703 1 98.56 600 ILE A CA 1
ATOM 4915 C C . ILE A 1 600 ? -21.219 -10.914 -9.141 1 98.56 600 ILE A C 1
ATOM 4917 O O . ILE A 1 600 ? -21.109 -11.18 -7.945 1 98.56 600 ILE A O 1
ATOM 4921 N N . VAL A 1 601 ? -20.266 -11.07 -10.008 1 98.88 601 VAL A N 1
ATOM 4922 C CA . VAL A 1 601 ? -18.891 -11.461 -9.711 1 98.88 601 VAL A CA 1
ATOM 4923 C C . VAL A 1 601 ? -17.922 -10.414 -10.273 1 98.88 601 VAL A C 1
ATOM 4925 O O . VAL A 1 601 ? -17.969 -10.086 -11.461 1 98.88 601 VAL A O 1
ATOM 4928 N N . LEU A 1 602 ? -17.109 -9.898 -9.391 1 98.88 602 LEU A N 1
ATOM 4929 C CA . LEU A 1 602 ? -16.016 -9.023 -9.82 1 98.88 602 LEU A CA 1
ATOM 4930 C C . LEU A 1 602 ? -14.75 -9.82 -10.102 1 98.88 602 LEU A C 1
ATOM 4932 O O . LEU A 1 602 ? -14.398 -10.719 -9.328 1 98.88 602 LEU A O 1
ATOM 4936 N N . TRP A 1 603 ? -14.148 -9.531 -11.234 1 98.88 603 TRP A N 1
ATOM 4937 C CA . TRP A 1 603 ? -12.836 -10.055 -11.586 1 98.88 603 TRP A CA 1
ATOM 4938 C C . TRP A 1 603 ? -11.797 -8.938 -11.648 1 98.88 603 TRP A C 1
ATOM 4940 O O . TRP A 1 603 ? -11.883 -8.055 -12.508 1 98.88 603 TRP A O 1
ATOM 4950 N N . TYR A 1 604 ? -10.812 -8.984 -10.766 1 98.88 604 TYR A N 1
ATOM 4951 C CA . TYR A 1 604 ? -9.82 -7.918 -10.719 1 98.88 604 TYR A CA 1
ATOM 4952 C C . TYR A 1 604 ? -8.461 -8.422 -11.203 1 98.88 604 TY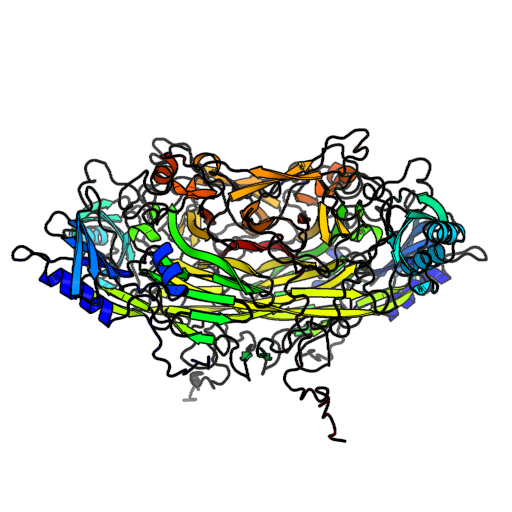R A C 1
ATOM 4954 O O . TYR A 1 604 ? -7.941 -9.414 -10.688 1 98.88 604 TYR A O 1
ATOM 4962 N N . THR A 1 605 ? -7.906 -7.711 -12.18 1 98.81 605 THR A N 1
ATOM 4963 C CA . THR A 1 605 ? -6.582 -8.008 -12.711 1 98.81 605 THR A CA 1
ATOM 4964 C C . THR A 1 605 ? -5.527 -7.121 -12.062 1 98.81 605 THR A C 1
ATOM 4966 O O . THR A 1 605 ? -5.598 -5.895 -12.148 1 98.81 605 THR A O 1
ATOM 4969 N N . LEU A 1 606 ? -4.621 -7.734 -11.438 1 98.69 606 LEU A N 1
ATOM 4970 C CA . LEU A 1 606 ? -3.51 -7.059 -10.773 1 98.69 606 LEU A CA 1
ATOM 4971 C C . LEU A 1 606 ? -2.193 -7.344 -11.492 1 98.69 606 LEU A C 1
ATOM 4973 O O . LEU A 1 606 ? -1.765 -8.492 -11.578 1 98.69 606 LEU A O 1
ATOM 4977 N N . GLY A 1 607 ? -1.601 -6.277 -12.039 1 98.38 607 GLY A N 1
ATOM 4978 C CA . GLY A 1 607 ? -0.293 -6.395 -12.672 1 98.38 607 GLY A CA 1
ATOM 4979 C C . GLY A 1 607 ? 0.836 -5.887 -11.797 1 98.38 607 GLY A C 1
ATOM 4980 O O . GLY A 1 607 ? 0.771 -4.77 -11.273 1 98.38 607 GLY A O 1
ATOM 4981 N N . VAL A 1 608 ? 1.837 -6.719 -11.664 1 98.19 608 VAL A N 1
ATOM 4982 C CA . VAL A 1 608 ? 3.053 -6.34 -10.953 1 98.19 608 VAL A CA 1
ATOM 4983 C C . VAL A 1 608 ? 4.25 -6.406 -11.898 1 98.19 608 VAL A C 1
ATOM 4985 O O . VAL A 1 608 ? 4.762 -7.492 -12.18 1 98.19 608 VAL A O 1
ATOM 4988 N N . GLU A 1 609 ? 4.664 -5.27 -12.305 1 97.88 609 GLU A N 1
ATOM 4989 C CA . GLU A 1 609 ? 5.809 -5.234 -13.211 1 97.88 609 GLU A CA 1
ATOM 4990 C C . GLU A 1 609 ? 7.113 -5.496 -12.461 1 97.88 609 GLU A C 1
ATOM 4992 O O . GLU A 1 609 ? 7.258 -5.102 -11.305 1 97.88 609 GLU A O 1
ATOM 4997 N N . HIS A 1 610 ? 7.988 -6.129 -13.094 1 98.25 610 HIS A N 1
ATOM 4998 C CA . HIS A 1 610 ? 9.312 -6.406 -12.539 1 98.25 610 HIS A CA 1
ATOM 4999 C C . HIS A 1 610 ? 10.414 -5.949 -13.492 1 98.25 610 HIS A C 1
ATOM 5001 O O . HIS A 1 610 ? 10.891 -6.734 -14.32 1 98.25 610 HIS A O 1
ATOM 5007 N N . VAL A 1 611 ? 10.789 -4.738 -13.383 1 98.31 611 VAL A N 1
ATOM 5008 C CA . VAL A 1 611 ? 12.062 -4.289 -13.938 1 98.31 611 VAL A CA 1
ATOM 5009 C C . VAL A 1 611 ? 13.203 -4.754 -13.039 1 98.31 611 VAL A C 1
ATOM 5011 O O . VAL A 1 611 ? 13.523 -4.102 -12.039 1 98.31 611 VAL A O 1
ATOM 5014 N N . VAL A 1 612 ? 13.828 -5.766 -13.422 1 98.19 612 VAL A N 1
ATOM 5015 C CA . VAL A 1 612 ? 14.75 -6.504 -12.562 1 98.19 612 VAL A CA 1
ATOM 5016 C C . VAL A 1 612 ? 15.875 -5.582 -12.102 1 98.19 612 VAL A C 1
ATOM 5018 O O . VAL A 1 612 ? 16.375 -4.766 -12.875 1 98.19 612 VAL A O 1
ATOM 5021 N N . ARG A 1 613 ? 16.312 -5.699 -10.844 1 97.88 613 ARG A N 1
ATOM 5022 C CA . ARG A 1 613 ? 17.438 -4.977 -10.242 1 97.88 613 ARG A CA 1
ATOM 5023 C C . ARG A 1 613 ? 18.562 -5.926 -9.875 1 97.88 613 ARG A C 1
ATOM 5025 O O . ARG A 1 613 ? 18.344 -7.125 -9.695 1 97.88 613 ARG A O 1
ATOM 5032 N N . VAL A 1 614 ? 19.719 -5.336 -9.711 1 97.38 614 VAL A N 1
ATOM 5033 C CA . VAL A 1 614 ? 20.859 -6.117 -9.234 1 97.38 614 VAL A CA 1
ATOM 5034 C C . VAL A 1 614 ? 20.547 -6.699 -7.855 1 97.38 614 VAL A C 1
ATOM 5036 O O . VAL A 1 614 ? 20.938 -7.828 -7.551 1 97.38 614 VAL A O 1
ATOM 5039 N N . GLU A 1 615 ? 19.797 -5.984 -7.078 1 98.38 615 GLU A N 1
ATOM 5040 C CA . GLU A 1 615 ? 19.438 -6.355 -5.711 1 98.38 615 GLU A CA 1
ATOM 5041 C C . GLU A 1 615 ? 18.453 -7.527 -5.695 1 98.38 615 GLU A C 1
ATOM 5043 O O . GLU A 1 615 ? 18.172 -8.094 -4.637 1 98.38 615 GLU A O 1
ATOM 5048 N N . ASP A 1 616 ? 17.984 -8 -6.848 1 98.44 616 ASP A N 1
ATOM 5049 C CA . ASP A 1 616 ? 17.016 -9.094 -6.914 1 98.44 616 ASP A CA 1
ATOM 5050 C C . ASP A 1 616 ? 17.719 -10.445 -7.043 1 98.44 616 ASP A C 1
ATOM 5052 O O . ASP A 1 616 ? 17.078 -11.453 -7.359 1 98.44 616 ASP A O 1
ATOM 5056 N N . TRP A 1 617 ? 18.969 -10.516 -6.855 1 98 617 TRP A N 1
ATOM 5057 C CA . TRP A 1 617 ? 19.797 -11.711 -6.988 1 98 617 TRP A CA 1
ATOM 5058 C C . TRP A 1 617 ? 20.609 -11.945 -5.727 1 98 617 TRP A C 1
ATOM 5060 O O . TRP A 1 617 ? 21.141 -11.008 -5.129 1 98 617 TRP A O 1
ATOM 5070 N N . PRO A 1 618 ? 20.734 -13.234 -5.293 1 97.62 618 PRO A N 1
ATOM 5071 C CA . PRO A 1 618 ? 20.281 -14.5 -5.875 1 97.62 618 PRO A CA 1
ATOM 5072 C C . PRO A 1 618 ? 18.812 -14.805 -5.543 1 97.62 618 PRO A C 1
ATOM 5074 O O . PRO A 1 618 ? 18.172 -15.57 -6.258 1 97.62 618 PRO A O 1
ATOM 5077 N N . VAL A 1 619 ? 18.328 -14.289 -4.379 1 98.25 619 VAL A N 1
ATOM 5078 C CA . VAL A 1 619 ? 16.922 -14.367 -4.012 1 98.25 619 VAL A CA 1
ATOM 5079 C C . VAL A 1 619 ? 16.359 -12.961 -3.801 1 98.25 619 VAL A C 1
ATOM 5081 O O . VAL A 1 619 ? 16.891 -12.203 -2.98 1 98.25 619 VAL A O 1
ATOM 5084 N N . MET A 1 620 ? 15.375 -12.609 -4.527 1 98.44 620 MET A N 1
ATOM 5085 C CA . MET A 1 620 ? 14.93 -11.219 -4.52 1 98.44 620 MET A CA 1
ATOM 5086 C C . MET A 1 620 ? 14.164 -10.898 -3.236 1 98.44 620 MET A C 1
ATOM 5088 O O . MET A 1 620 ? 13.43 -11.742 -2.719 1 98.44 620 MET A O 1
ATOM 5092 N N . PRO A 1 621 ? 14.359 -9.609 -2.674 1 98.25 621 PRO A N 1
ATOM 5093 C CA . PRO A 1 621 ? 13.469 -9.188 -1.587 1 98.25 621 PRO A CA 1
ATOM 5094 C C . PRO A 1 621 ? 12 -9.141 -2.008 1 98.25 621 PRO A C 1
ATOM 5096 O O . PRO A 1 621 ? 11.703 -8.961 -3.189 1 98.25 621 PRO A O 1
ATOM 5099 N N . VAL A 1 622 ? 11.117 -9.25 -1.048 1 98.25 622 VAL A N 1
ATOM 5100 C CA . VAL A 1 622 ? 9.688 -9.336 -1.291 1 98.25 622 VAL A CA 1
ATOM 5101 C C . VAL A 1 622 ? 9.195 -8.055 -1.958 1 98.25 622 VAL A C 1
ATOM 5103 O O . VAL A 1 622 ? 9.523 -6.953 -1.517 1 98.25 622 VAL A O 1
ATOM 5106 N N . GLU A 1 623 ? 8.492 -8.242 -3.02 1 97.62 623 GLU A N 1
ATOM 5107 C CA . GLU A 1 623 ? 7.652 -7.207 -3.613 1 97.62 623 GLU A CA 1
ATOM 5108 C C . GLU A 1 623 ? 6.18 -7.43 -3.273 1 97.62 623 GLU A C 1
ATOM 5110 O O . GLU A 1 623 ? 5.699 -8.562 -3.297 1 97.62 623 GLU A O 1
ATOM 5115 N N . MET A 1 624 ? 5.48 -6.367 -2.924 1 97.31 624 MET A N 1
ATOM 5116 C CA . MET A 1 624 ? 4.094 -6.5 -2.496 1 97.31 624 MET A CA 1
ATOM 5117 C C . MET A 1 624 ? 3.162 -5.711 -3.41 1 97.31 624 MET A C 1
ATOM 5119 O O . MET A 1 624 ? 3.535 -4.648 -3.912 1 97.31 624 MET A O 1
ATOM 5123 N N . ALA A 1 625 ? 1.944 -6.16 -3.604 1 97.69 625 ALA A N 1
ATOM 5124 C CA . ALA A 1 625 ? 0.866 -5.477 -4.312 1 97.69 625 ALA A CA 1
ATOM 5125 C C . ALA A 1 625 ? -0.498 -6.016 -3.889 1 97.69 625 ALA A C 1
ATOM 5127 O O . ALA A 1 625 ? -0.604 -7.148 -3.416 1 97.69 625 ALA A O 1
ATOM 5128 N N . GLY A 1 626 ? -1.562 -5.219 -4.027 1 97.69 626 GLY A N 1
ATOM 5129 C CA . GLY A 1 626 ? -2.875 -5.703 -3.637 1 97.69 626 GLY A CA 1
ATOM 5130 C C . GLY A 1 626 ? -3.98 -4.691 -3.871 1 97.69 626 GLY A C 1
ATOM 5131 O O . GLY A 1 626 ? -3.873 -3.842 -4.758 1 97.69 626 GLY A O 1
ATOM 5132 N N . PHE A 1 627 ? -5.094 -4.922 -3.166 1 98 627 PHE A N 1
ATOM 5133 C CA . PHE A 1 627 ? -6.254 -4.039 -3.205 1 98 627 PHE A CA 1
ATOM 5134 C C . PHE A 1 627 ? -6.977 -4.035 -1.863 1 98 627 PHE A C 1
ATOM 5136 O O . PHE A 1 627 ? -6.613 -4.785 -0.955 1 98 627 PHE A O 1
ATOM 5143 N N . MET A 1 628 ? -7.957 -3.145 -1.746 1 98.06 628 MET A N 1
ATOM 5144 C CA . MET A 1 628 ? -8.734 -3.029 -0.517 1 98.06 628 MET A CA 1
ATOM 5145 C C . MET A 1 628 ? -10.227 -3.008 -0.821 1 98.06 628 MET A C 1
ATOM 5147 O O . MET A 1 628 ? -10.664 -2.373 -1.784 1 98.06 628 MET A O 1
ATOM 5151 N N . LEU A 1 629 ? -11.008 -3.768 -0.051 1 98.69 629 LEU A N 1
ATOM 5152 C CA . LEU A 1 629 ? -12.453 -3.602 0.077 1 98.69 629 LEU A CA 1
ATOM 5153 C C . LEU A 1 629 ? -12.805 -2.881 1.374 1 98.69 629 LEU A C 1
ATOM 5155 O O . LEU A 1 629 ? -12.43 -3.332 2.459 1 98.69 629 LEU A O 1
ATOM 5159 N N . ARG A 1 630 ? -13.531 -1.808 1.229 1 98.44 630 ARG A N 1
ATOM 5160 C CA . ARG A 1 630 ? -13.852 -0.995 2.4 1 98.44 630 ARG A CA 1
ATOM 5161 C C . ARG A 1 630 ? -15.344 -0.694 2.473 1 98.44 630 ARG A C 1
ATOM 5163 O O . ARG A 1 630 ? -15.977 -0.414 1.451 1 98.44 630 ARG A O 1
ATOM 5170 N N . PRO A 1 631 ? -15.938 -0.74 3.703 1 98.69 631 PRO A N 1
ATOM 5171 C CA . PRO A 1 631 ? -17.359 -0.384 3.822 1 98.69 631 PRO A CA 1
ATOM 5172 C C . PRO A 1 631 ? -17.641 1.058 3.404 1 98.69 631 PRO A C 1
ATOM 5174 O O . PRO A 1 631 ? -16.828 1.952 3.676 1 98.69 631 PRO A O 1
ATOM 5177 N N . ASP A 1 632 ? -18.688 1.237 2.768 1 98.31 632 ASP A N 1
ATOM 5178 C CA . ASP A 1 632 ? -19.188 2.541 2.34 1 98.31 632 ASP A CA 1
ATOM 5179 C C . ASP A 1 632 ? -20.703 2.662 2.588 1 98.31 632 ASP A C 1
ATOM 5181 O O . ASP A 1 632 ? -21.5 2.447 1.679 1 98.31 632 ASP A O 1
ATOM 5185 N N . GLY A 1 633 ? -21.016 3.166 3.75 1 98 633 GLY A N 1
ATOM 5186 C CA . GLY A 1 633 ? -22.406 3.193 4.164 1 98 633 GLY A CA 1
ATOM 5187 C C . GLY A 1 633 ? -22.953 1.82 4.508 1 98 633 GLY A C 1
ATOM 5188 O O . GLY A 1 633 ? -24.172 1.616 4.52 1 98 633 GLY A O 1
ATOM 5189 N N . PHE A 1 634 ? -22.094 0.842 4.656 1 98.56 634 PHE A N 1
ATOM 5190 C CA . PHE A 1 634 ? -22.484 -0.498 5.078 1 98.56 634 PHE A CA 1
ATOM 5191 C C . PHE A 1 634 ? -22.859 -0.513 6.555 1 98.56 634 PHE A C 1
ATOM 5193 O O . PHE A 1 634 ? -23.781 -1.239 6.957 1 98.56 634 PHE A O 1
ATOM 5200 N N . PHE A 1 635 ? -22.125 0.273 7.336 1 98.06 635 PHE A N 1
ATOM 5201 C CA . PHE A 1 635 ? -22.391 0.451 8.758 1 98.06 635 PHE A CA 1
ATOM 5202 C C . PHE A 1 635 ? -23.016 1.817 9.031 1 98.06 635 PHE A C 1
ATOM 5204 O O . PHE A 1 635 ? -23.109 2.65 8.125 1 98.06 635 PHE A O 1
ATOM 5211 N N . ASP A 1 636 ? -23.406 2.025 10.25 1 96.81 636 ASP A N 1
ATOM 5212 C CA . ASP A 1 636 ? -24.141 3.234 10.609 1 96.81 636 ASP A CA 1
ATOM 5213 C C . ASP A 1 636 ? -23.203 4.297 11.188 1 96.81 636 ASP A C 1
ATOM 5215 O O . ASP A 1 636 ? -23.625 5.438 11.406 1 96.81 636 ASP A O 1
ATOM 5219 N N . GLU A 1 637 ? -22.047 4.008 11.492 1 96.81 637 GLU A N 1
ATOM 5220 C CA . GLU A 1 637 ? -20.953 4.82 12.031 1 96.81 637 GLU A CA 1
ATOM 5221 C C . GLU A 1 637 ? -19.625 4.066 11.992 1 96.81 637 GLU A C 1
ATOM 5223 O O . GLU A 1 637 ? -19.547 2.967 11.438 1 96.81 637 GLU A O 1
ATOM 5228 N N . ASN A 1 638 ? -18.547 4.691 12.453 1 97.38 638 ASN A N 1
ATOM 5229 C CA . ASN A 1 638 ? -17.312 3.945 12.641 1 97.38 638 ASN A CA 1
ATOM 5230 C C . ASN A 1 638 ? -17.547 2.65 13.414 1 97.38 638 ASN A C 1
ATOM 5232 O O . ASN A 1 638 ? -17.875 2.684 14.594 1 97.38 638 ASN A O 1
ATOM 5236 N N . PRO A 1 639 ? -17.328 1.532 12.727 1 96.12 639 PRO A N 1
ATOM 5237 C CA . PRO A 1 639 ? -17.656 0.273 13.398 1 96.12 639 PRO A CA 1
ATOM 5238 C C . PRO A 1 639 ? -16.688 -0.06 14.531 1 96.12 639 PRO A C 1
ATOM 5240 O O . PRO A 1 639 ? -16.906 -1.02 15.273 1 96.12 639 PRO A O 1
ATOM 5243 N N . CYS A 1 640 ? -15.641 0.727 14.695 1 95.25 640 CYS A N 1
ATOM 5244 C CA . CYS A 1 640 ? -14.656 0.471 15.742 1 95.25 640 CYS A CA 1
ATOM 5245 C C . CYS A 1 640 ? -14.773 1.493 16.875 1 95.25 640 CYS A C 1
ATOM 5247 O O . CYS A 1 640 ? -13.938 1.534 17.766 1 95.25 640 CYS A O 1
ATOM 5249 N N . ILE A 1 641 ? -15.789 2.297 16.828 1 95.38 641 ILE A N 1
ATOM 5250 C CA . ILE A 1 641 ? -15.922 3.371 17.812 1 95.38 641 ILE A CA 1
ATOM 5251 C C . ILE A 1 641 ? -16.219 2.783 19.188 1 95.38 641 ILE A C 1
ATOM 5253 O O . ILE A 1 641 ? -16.016 3.443 20.203 1 95.38 641 ILE A O 1
ATOM 5257 N N . ASP A 1 642 ? -16.703 1.546 19.234 1 93 642 ASP A N 1
ATOM 5258 C CA . ASP A 1 642 ? -17.109 0.893 20.484 1 93 642 ASP A CA 1
ATOM 5259 C C . ASP A 1 642 ? -15.969 0.042 21.047 1 93 642 ASP A C 1
ATOM 5261 O O . ASP A 1 642 ? -16.172 -0.722 21.984 1 93 642 ASP A O 1
ATOM 5265 N N . LEU A 1 643 ? -14.789 0.122 20.438 1 91.62 643 LEU A N 1
ATOM 5266 C CA . LEU A 1 643 ? -13.641 -0.601 20.969 1 91.62 643 LEU A CA 1
ATOM 5267 C C . LEU A 1 643 ? -13.195 -0.006 22.312 1 91.62 643 LEU A C 1
ATOM 5269 O O . LEU A 1 643 ? -13.203 1.215 22.484 1 91.62 643 LEU A O 1
ATOM 5273 N N . PRO A 1 644 ? -12.789 -0.845 23.25 1 87.69 644 PRO A N 1
ATOM 5274 C CA . PRO A 1 644 ? -12.25 -0.326 24.516 1 87.69 644 PRO A CA 1
ATOM 5275 C C . PRO A 1 644 ? -10.828 0.209 24.375 1 87.69 644 PRO A C 1
ATOM 5277 O O . PRO A 1 644 ? -10.141 -0.094 23.391 1 87.69 644 PRO A O 1
ATOM 5280 N N . ARG A 1 645 ? -10.453 0.996 25.375 1 84 645 ARG A N 1
ATOM 5281 C CA . ARG A 1 645 ? -9.039 1.348 25.484 1 84 645 ARG A CA 1
ATOM 5282 C C . ARG A 1 645 ? -8.18 0.104 25.656 1 84 645 ARG A C 1
ATOM 5284 O O . ARG A 1 645 ? -8.633 -0.895 26.219 1 84 645 ARG A O 1
ATOM 5291 N N . GLU A 1 646 ? -6.973 0.141 25.062 1 76.06 646 GLU A N 1
ATOM 5292 C CA . GLU A 1 646 ? -6.066 -0.985 25.25 1 76.06 646 GLU A CA 1
ATOM 5293 C C . GLU A 1 646 ? -5.691 -1.144 26.719 1 76.06 646 GLU A C 1
ATOM 5295 O O . GLU A 1 646 ? -5.418 -0.156 27.406 1 76.06 646 GLU A O 1
ATOM 5300 N N . LEU A 1 647 ? -5.988 -2.428 27.328 1 62.59 647 LEU A N 1
ATOM 5301 C CA . LEU A 1 647 ? -5.699 -2.709 28.734 1 62.59 647 LEU A CA 1
ATOM 5302 C C . LEU A 1 647 ? -4.258 -3.168 28.922 1 62.59 647 LEU A C 1
ATOM 5304 O O . LEU A 1 647 ? -3.693 -3.814 28.031 1 62.59 647 LEU A O 1
ATOM 5308 N N . PRO A 1 648 ? -3.562 -2.635 30.016 1 55.44 648 PRO A N 1
ATOM 5309 C CA . PRO A 1 648 ? -2.244 -3.203 30.312 1 55.44 648 PRO A CA 1
ATOM 5310 C C . PRO A 1 648 ? -2.297 -4.703 30.578 1 55.44 648 PRO A C 1
ATOM 5312 O O . PRO A 1 648 ? -3.312 -5.211 31.062 1 55.44 648 PRO A O 1
ATOM 5315 N N . SER A 1 649 ? -1.5 -5.504 29.922 1 50.59 649 SER A N 1
ATOM 5316 C CA . SER A 1 649 ? -1.471 -6.949 30.125 1 50.59 649 SER A CA 1
ATOM 5317 C C . SER A 1 649 ? -1.616 -7.32 31.594 1 50.59 649 SER A C 1
ATOM 5319 O O . SER A 1 649 ? -2.256 -8.32 31.922 1 50.59 649 SER A O 1
ATOM 5321 N N . ASN A 1 650 ? -0.742 -6.746 32.531 1 43 650 ASN A N 1
ATOM 5322 C CA . ASN A 1 650 ? -0.728 -7.18 33.906 1 43 650 ASN A CA 1
ATOM 5323 C C . ASN A 1 650 ? -1.938 -6.652 34.688 1 43 650 ASN A C 1
ATOM 5325 O O . ASN A 1 650 ? -2.014 -6.789 35.906 1 43 650 ASN A O 1
ATOM 5329 N N . ASN A 1 651 ? -2.564 -5.52 34.312 1 37.91 651 ASN A N 1
ATOM 5330 C CA . ASN A 1 651 ? -3.508 -4.953 35.281 1 37.91 651 ASN A CA 1
ATOM 5331 C C . ASN A 1 651 ? -4.754 -5.824 35.438 1 37.91 651 ASN A C 1
ATOM 5333 O O . ASN A 1 651 ? -5.383 -6.18 34.438 1 37.91 651 ASN A O 1
ATOM 5337 N N . GLU A 1 652 ? -4.973 -6.535 36.531 1 37.25 652 GLU A N 1
ATOM 5338 C CA . GLU A 1 652 ? -6.195 -6.617 37.344 1 37.25 652 GLU A CA 1
ATOM 5339 C C . GLU A 1 652 ? -7.02 -5.336 37.219 1 37.25 652 GLU A C 1
ATOM 5341 O O . GLU A 1 652 ? -6.613 -4.281 37.688 1 37.25 652 GLU A O 1
ATOM 5346 N N . ASN A 1 653 ? -7.473 -4.988 36.281 1 31.47 653 ASN A N 1
ATOM 5347 C CA . ASN A 1 653 ? -8.477 -3.934 36.312 1 31.47 653 ASN A CA 1
ATOM 5348 C C . ASN A 1 653 ? -9.414 -4.082 37.531 1 31.47 653 ASN A C 1
ATOM 5350 O O . ASN A 1 653 ? -10.258 -4.98 37.531 1 31.47 653 ASN A O 1
ATOM 5354 N N . LYS A 1 654 ? -9.078 -3.561 38.688 1 31.16 654 LYS A N 1
ATOM 5355 C CA . LYS A 1 654 ? -9.922 -3.201 39.844 1 31.16 654 LYS A CA 1
ATOM 5356 C C . LYS A 1 654 ? -11.125 -2.371 39.406 1 31.16 654 LYS A C 1
ATOM 5358 O O . LYS A 1 654 ? -11.992 -2.045 40.219 1 31.16 654 LYS A O 1
ATOM 5363 N N . TYR A 1 655 ? -10.977 -1.646 38.281 1 27.72 655 TYR A N 1
ATOM 5364 C CA . TYR A 1 655 ? -12.172 -0.845 38.031 1 27.72 655 TYR A CA 1
ATOM 5365 C C . TYR A 1 655 ? -13.297 -1.709 37.5 1 27.72 655 TYR A C 1
ATOM 5367 O O . TYR A 1 655 ? -14.25 -1.195 36.875 1 27.72 655 TYR A O 1
ATOM 5375 N N . ARG A 1 656 ? -13.195 -2.941 37.344 1 29.8 656 ARG A N 1
ATOM 5376 C CA . ARG A 1 656 ? -14.477 -3.641 37.312 1 29.8 656 ARG A CA 1
ATOM 5377 C C . ARG A 1 656 ? -15.258 -3.418 38.594 1 29.8 656 ARG A C 1
ATOM 5379 O O . ARG A 1 656 ? -14.922 -3.994 39.625 1 29.8 656 ARG A O 1
ATOM 5386 N N . MET A 1 657 ? -15.672 -2.137 38.844 1 24.88 657 MET A N 1
ATOM 5387 C CA . MET A 1 657 ? -16.625 -2.018 39.938 1 24.88 657 MET A CA 1
ATOM 5388 C C . MET A 1 657 ? -17.703 -3.1 39.844 1 24.88 657 MET A C 1
ATOM 5390 O O . MET A 1 657 ? -18.328 -3.264 38.812 1 24.88 657 MET A O 1
ATOM 5394 N N . LYS A 1 658 ? -17.5 -4.09 40.562 1 27.78 658 LYS A N 1
ATOM 5395 C CA . LYS A 1 658 ? -18.594 -4.961 40.969 1 27.78 658 LYS A CA 1
ATOM 5396 C C . LYS A 1 658 ? -19.828 -4.148 41.375 1 27.78 658 LYS A C 1
ATOM 5398 O O . LYS A 1 658 ? -19.781 -3.355 42.312 1 27.78 658 LYS A O 1
ATOM 5403 N N . HIS A 1 659 ? -20.672 -3.545 40.469 1 25.69 659 HIS A N 1
ATOM 5404 C CA . HIS A 1 659 ? -22.016 -3.242 40.969 1 25.69 659 HIS A CA 1
ATOM 5405 C C . HIS A 1 659 ? -22.578 -4.414 41.75 1 25.69 659 HIS A C 1
ATOM 5407 O O . HIS A 1 659 ? -22.984 -5.426 41.188 1 25.69 659 HIS A O 1
ATOM 5413 N N . THR A 1 660 ? -21.953 -4.859 42.875 1 25.17 660 THR A N 1
ATOM 5414 C CA . THR A 1 660 ? -22.688 -5.637 43.844 1 25.17 660 THR A CA 1
ATOM 5415 C C . THR A 1 660 ? -24.016 -4.961 44.188 1 25.17 660 THR A C 1
ATOM 5417 O O . THR A 1 660 ? -24.047 -3.799 44.625 1 25.17 660 THR A O 1
ATOM 5420 N N . HIS A 1 661 ? -25.141 -5.234 43.5 1 24.22 661 HIS A N 1
ATOM 5421 C CA . HIS A 1 661 ? -26.5 -5.172 44.031 1 24.22 661 HIS A CA 1
ATOM 5422 C C . HIS A 1 661 ? -26.562 -5.734 45.438 1 24.22 661 HIS A C 1
ATOM 5424 O O . HIS A 1 661 ? -26.188 -6.891 45.688 1 24.22 661 HIS A O 1
ATOM 5430 N N . GLY A 1 662 ? -26.109 -5.008 46.5 1 21.45 662 GLY A N 1
ATOM 5431 C CA . GLY A 1 662 ? -26.656 -5.23 47.812 1 21.45 662 GLY A CA 1
ATOM 5432 C C . GLY A 1 662 ? -28.141 -5.523 47.844 1 21.45 662 GLY A C 1
ATOM 5433 O O . GLY A 1 662 ? -28.906 -4.914 47.062 1 21.45 662 GLY A O 1
ATOM 5434 N N . SER A 1 663 ? -28.578 -6.746 48.188 1 22.86 663 SER A N 1
ATOM 5435 C CA . SER A 1 663 ? -29.812 -7.238 48.781 1 22.86 663 SER A CA 1
ATOM 5436 C C . SER A 1 663 ? -30.266 -6.344 49.938 1 22.86 663 SER A C 1
ATOM 5438 O O . SER A 1 663 ? -31.234 -6.648 50.625 1 22.86 663 SER A O 1
ATOM 5440 N N . HIS A 1 664 ? -30.359 -4.977 49.906 1 20.7 664 HIS A N 1
ATOM 5441 C CA . HIS A 1 664 ? -31.516 -4.707 50.75 1 20.7 664 HIS A CA 1
ATOM 5442 C C . HIS A 1 664 ? -32.812 -4.992 49.969 1 20.7 664 HIS A C 1
ATOM 5444 O O . HIS A 1 664 ? -32.906 -4.762 48.781 1 20.7 664 HIS A O 1
ATOM 5450 N N . MET B 1 1 ? 14.664 -1.439 27.719 1 33.34 1 MET B N 1
ATOM 5451 C CA . MET B 1 1 ? 15.242 -0.101 27.75 1 33.34 1 MET B CA 1
ATOM 5452 C C . MET B 1 1 ? 16.203 0.106 26.578 1 33.34 1 MET B C 1
ATOM 5454 O O . MET B 1 1 ? 17 -0.779 26.25 1 33.34 1 MET B O 1
ATOM 5458 N N . VAL B 1 2 ? 15.883 0.992 25.781 1 44.91 2 VAL B N 1
ATOM 5459 C CA . VAL B 1 2 ? 16.812 1.381 24.719 1 44.91 2 VAL B CA 1
ATOM 5460 C C . VAL B 1 2 ? 18.141 1.809 25.344 1 44.91 2 VAL B C 1
ATOM 5462 O O . VAL B 1 2 ? 18.172 2.557 26.312 1 44.91 2 VAL B O 1
ATOM 5465 N N . GLU B 1 3 ? 19.25 1.131 25.047 1 40.03 3 GLU B N 1
ATOM 5466 C CA . GLU B 1 3 ? 20.578 1.482 25.562 1 40.03 3 GLU B CA 1
ATOM 5467 C C . GLU B 1 3 ? 20.984 2.887 25.125 1 40.03 3 GLU B C 1
ATOM 5469 O O . GLU B 1 3 ? 21 3.188 23.922 1 40.03 3 GLU B O 1
ATOM 5474 N N . GLU B 1 4 ? 20.781 3.723 26.047 1 45.44 4 GLU B N 1
ATOM 5475 C CA . GLU B 1 4 ? 21.484 4.977 25.812 1 45.44 4 GLU B CA 1
ATOM 5476 C C . GLU B 1 4 ? 23 4.793 25.953 1 45.44 4 GLU B C 1
ATOM 5478 O O . GLU B 1 4 ? 23.469 4.336 26.984 1 45.44 4 GLU B O 1
ATOM 5483 N N . SER B 1 5 ? 23.75 4.387 25.062 1 41.16 5 SER B N 1
ATOM 5484 C CA . SER B 1 5 ? 25.188 4.246 25.188 1 41.16 5 SER B CA 1
ATOM 5485 C C . SER B 1 5 ? 25.797 5.41 25.969 1 41.16 5 SER B C 1
ATOM 5487 O O . SER B 1 5 ? 25.672 6.566 25.562 1 41.16 5 SER B O 1
ATOM 5489 N N . LYS B 1 6 ? 26.203 5.203 27.234 1 36.78 6 LYS B N 1
ATOM 5490 C CA . LYS B 1 6 ? 26.969 6.125 28.078 1 36.78 6 LYS B CA 1
ATOM 5491 C C . LYS B 1 6 ? 28.391 6.309 27.547 1 36.78 6 LYS B C 1
ATOM 5493 O O . LYS B 1 6 ? 29.344 5.762 28.109 1 36.78 6 LYS B O 1
ATOM 5498 N N . VAL B 1 7 ? 28.719 6.258 26.422 1 36.12 7 VAL B N 1
ATOM 5499 C CA . VAL B 1 7 ? 30.094 6.691 26.234 1 36.12 7 VAL B CA 1
ATOM 5500 C C . VAL B 1 7 ? 30.281 8.094 26.797 1 36.12 7 VAL B C 1
ATOM 5502 O O . VAL B 1 7 ? 29.547 9.016 26.438 1 36.12 7 VAL B O 1
ATOM 5505 N N . ASN B 1 8 ? 30.734 8.242 28.031 1 34.5 8 ASN B N 1
ATOM 5506 C CA . ASN B 1 8 ? 31.203 9.469 28.656 1 34.5 8 ASN B CA 1
ATOM 5507 C C . ASN B 1 8 ? 31.875 10.391 27.641 1 34.5 8 ASN B C 1
ATOM 5509 O O . ASN B 1 8 ? 32.75 11.195 28 1 34.5 8 ASN B O 1
ATOM 5513 N N . SER B 1 9 ? 32.188 10.016 26.469 1 36.5 9 SER B N 1
ATOM 5514 C CA . SER B 1 9 ? 32.844 11.031 25.656 1 36.5 9 SER B CA 1
ATOM 5515 C C . SER B 1 9 ? 32 12.297 25.562 1 36.5 9 SER B C 1
ATOM 5517 O O . SER B 1 9 ? 30.766 12.227 25.578 1 36.5 9 SER B O 1
ATOM 5519 N N . ARG B 1 10 ? 32.438 13.312 25.938 1 38.66 10 ARG B N 1
ATOM 5520 C CA . ARG B 1 10 ? 31.844 14.625 25.719 1 38.66 10 ARG B CA 1
ATOM 5521 C C . ARG B 1 10 ? 30.953 14.617 24.484 1 38.66 10 ARG B C 1
ATOM 5523 O O . ARG B 1 10 ? 31.438 14.547 23.359 1 38.66 10 ARG B O 1
ATOM 5530 N N . LEU B 1 11 ? 29.828 14.078 24.453 1 49.94 11 LEU B N 1
ATOM 5531 C CA . LEU B 1 11 ? 28.828 14.047 23.391 1 49.94 11 LEU B CA 1
ATOM 5532 C C . LEU B 1 11 ? 28.828 15.359 22.609 1 49.94 11 LEU B C 1
ATOM 5534 O O . LEU B 1 11 ? 28.375 16.391 23.109 1 49.94 11 LEU B O 1
ATOM 5538 N N . VAL B 1 12 ? 29.781 15.609 21.828 1 59.22 12 VAL B N 1
ATOM 5539 C CA . VAL B 1 12 ? 29.797 16.766 20.938 1 59.22 12 VAL B CA 1
ATOM 5540 C C . VAL B 1 12 ? 28.469 16.875 20.203 1 59.22 12 VAL B C 1
ATOM 5542 O O . VAL B 1 12 ? 28.062 15.961 19.484 1 59.22 12 VAL B O 1
ATOM 5545 N N . LYS B 1 13 ? 27.641 17.797 20.547 1 83.81 13 LYS B N 1
ATOM 5546 C CA . LYS B 1 13 ? 26.375 18.141 19.906 1 83.81 13 LYS B CA 1
ATOM 5547 C C . LYS B 1 13 ? 26.547 18.312 18.406 1 83.81 13 LYS B C 1
ATOM 5549 O O . LYS B 1 13 ? 27.5 18.938 17.953 1 83.81 13 LYS B O 1
ATOM 5554 N N . SER B 1 14 ? 25.734 17.656 17.688 1 93.19 14 SER B N 1
ATOM 5555 C CA . SER B 1 14 ? 25.719 17.828 16.234 1 93.19 14 SER B CA 1
ATOM 5556 C C . SER B 1 14 ? 25.172 19.203 15.852 1 93.19 14 SER B C 1
ATOM 5558 O O . SER B 1 14 ? 24.281 19.734 16.516 1 93.19 14 SER B O 1
ATOM 5560 N N . PRO B 1 15 ? 25.797 19.766 14.789 1 95.75 15 PRO B N 1
ATOM 5561 C CA . PRO B 1 15 ? 25.25 21.031 14.289 1 95.75 15 PRO B CA 1
ATOM 5562 C C . PRO B 1 15 ? 23.797 20.922 13.844 1 95.75 15 PRO B C 1
ATOM 5564 O O . PRO B 1 15 ? 23.125 21.938 13.656 1 95.75 15 PRO B O 1
ATOM 5567 N N . LEU B 1 16 ? 23.25 19.719 13.656 1 97.38 16 LEU B N 1
ATOM 5568 C CA . LEU B 1 16 ? 21.906 19.547 13.141 1 97.38 16 LEU B CA 1
ATOM 5569 C C . LEU B 1 16 ? 20.938 19.156 14.266 1 97.38 16 LEU B C 1
ATOM 5571 O O . LEU B 1 16 ? 19.734 18.984 14.031 1 97.38 16 LEU B O 1
ATOM 5575 N N . ASP B 1 17 ? 21.422 19.031 15.5 1 96.88 17 ASP B N 1
ATOM 5576 C CA . ASP B 1 17 ? 20.531 18.766 16.625 1 96.88 17 ASP B CA 1
ATOM 5577 C C . ASP B 1 17 ? 19.516 19.906 16.812 1 96.88 17 ASP B C 1
ATOM 5579 O O . ASP B 1 17 ? 19.875 21.078 16.672 1 96.88 17 ASP B O 1
ATOM 5583 N N . PRO B 1 18 ? 18.281 19.562 17.062 1 97.38 18 PRO B N 1
ATOM 5584 C CA . PRO B 1 18 ? 17.344 20.641 17.344 1 97.38 18 PRO B CA 1
ATOM 5585 C C . PRO B 1 18 ? 17.734 21.469 18.562 1 97.38 18 PRO B C 1
ATOM 5587 O O . PRO B 1 18 ? 18.516 21.016 19.406 1 97.38 18 PRO B O 1
ATOM 5590 N N . LEU B 1 19 ? 17.203 22.672 18.656 1 97.69 19 LEU B N 1
ATOM 5591 C CA . LEU B 1 19 ? 17.516 23.516 19.797 1 97.69 19 LEU B CA 1
ATOM 5592 C C . LEU B 1 19 ? 16.938 22.938 21.078 1 97.69 19 LEU B C 1
ATOM 5594 O O . LEU B 1 19 ? 15.836 22.391 21.078 1 97.69 19 LEU B O 1
ATOM 5598 N N . ASP B 1 20 ? 17.672 23.031 22.141 1 96.38 20 ASP B N 1
ATOM 5599 C CA . ASP B 1 20 ? 17.141 22.656 23.453 1 96.38 20 ASP B CA 1
ATOM 5600 C C . ASP B 1 20 ? 16.531 23.859 24.156 1 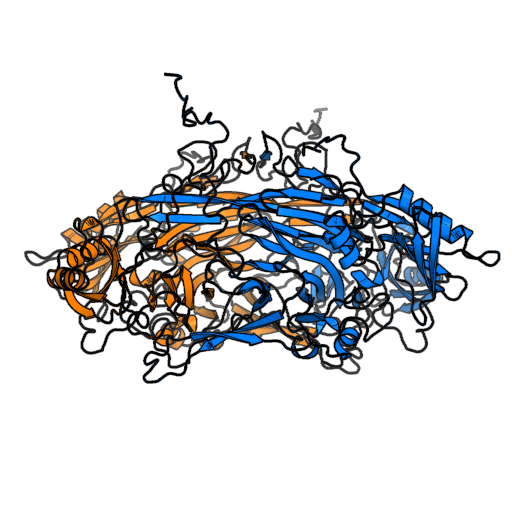96.38 20 ASP B C 1
ATOM 5602 O O . ASP B 1 20 ? 16.438 24.953 23.594 1 96.38 20 ASP B O 1
ATOM 5606 N N . GLU B 1 21 ? 16.047 23.703 25.344 1 97.88 21 GLU B N 1
ATOM 5607 C CA . GLU B 1 21 ? 15.344 24.734 26.094 1 97.88 21 GLU B CA 1
ATOM 5608 C C . GLU B 1 21 ? 16.234 25.953 26.344 1 97.88 21 GLU B C 1
ATOM 5610 O O . GLU B 1 21 ? 15.805 27.094 26.172 1 97.88 21 GLU B O 1
ATOM 5615 N N . ASN B 1 22 ? 17.469 25.672 26.75 1 97.31 22 ASN B N 1
ATOM 5616 C CA . ASN B 1 22 ? 18.406 26.75 27.047 1 97.31 22 ASN B CA 1
ATOM 5617 C C . ASN B 1 22 ? 18.703 27.594 25.797 1 97.31 22 ASN B C 1
ATOM 5619 O O . ASN B 1 22 ? 18.75 28.812 25.859 1 97.31 22 ASN B O 1
ATOM 5623 N N . GLU B 1 23 ? 18.922 26.953 24.719 1 97.88 23 GLU B N 1
ATOM 5624 C CA . GLU B 1 23 ? 19.234 27.641 23.469 1 97.88 23 GLU B CA 1
ATOM 5625 C C . GLU B 1 23 ? 18.062 28.516 23.016 1 97.88 23 GLU B C 1
ATOM 5627 O O . GLU B 1 23 ? 18.266 29.609 22.5 1 97.88 23 GLU B O 1
ATOM 5632 N N . ILE B 1 24 ? 16.859 28.062 23.141 1 98.25 24 ILE B N 1
ATOM 5633 C CA . ILE B 1 24 ? 15.672 28.844 22.797 1 98.25 24 ILE B CA 1
ATOM 5634 C C . ILE B 1 24 ? 15.57 30.062 23.703 1 98.25 24 ILE B C 1
ATOM 5636 O O . ILE B 1 24 ? 15.281 31.172 23.219 1 98.25 24 ILE B O 1
ATOM 5640 N N . GLU B 1 25 ? 15.836 29.875 24.938 1 97.75 25 GLU B N 1
ATOM 5641 C CA . GLU B 1 25 ? 15.805 31 25.875 1 97.75 25 GLU B CA 1
ATOM 5642 C C . GLU B 1 25 ? 16.828 32.062 25.5 1 97.75 25 GLU B C 1
ATOM 5644 O O . GLU B 1 25 ? 16.531 33.25 25.547 1 97.75 25 GLU B O 1
ATOM 5649 N N . ILE B 1 26 ? 18.016 31.578 25.188 1 97.75 26 ILE B N 1
ATOM 5650 C CA . ILE B 1 26 ? 19.094 32.5 24.812 1 97.75 26 ILE B CA 1
ATOM 5651 C C . ILE B 1 26 ? 18.656 33.312 23.578 1 97.75 26 ILE B C 1
ATOM 5653 O O . ILE B 1 26 ? 18.797 34.531 23.547 1 97.75 26 ILE B O 1
ATOM 5657 N N . ALA B 1 27 ? 18.172 32.656 22.594 1 98.31 27 ALA B N 1
ATOM 5658 C CA . ALA B 1 27 ? 17.766 33.312 21.359 1 98.31 27 ALA B CA 1
ATOM 5659 C C . ALA B 1 27 ? 16.672 34.344 21.609 1 98.31 27 ALA B C 1
ATOM 5661 O O . ALA B 1 27 ? 16.734 35.438 21.078 1 98.31 27 ALA B O 1
ATOM 5662 N N . ALA B 1 28 ? 15.703 33.969 22.375 1 97.31 28 ALA B N 1
ATOM 5663 C CA . ALA B 1 28 ? 14.609 34.875 22.688 1 97.31 28 ALA B CA 1
ATOM 5664 C C . ALA B 1 28 ? 15.117 36.094 23.422 1 97.31 28 ALA B C 1
ATOM 5666 O O . ALA B 1 28 ? 14.695 37.219 23.141 1 97.31 28 ALA B O 1
ATOM 5667 N N . GLN B 1 29 ? 15.969 35.906 24.344 1 96.19 29 GLN B N 1
ATOM 5668 C CA . GLN B 1 29 ? 16.531 36.969 25.141 1 96.19 29 GLN B CA 1
ATOM 5669 C C . GLN B 1 29 ? 17.312 37.969 24.281 1 96.19 29 GLN B C 1
ATOM 5671 O O . GLN B 1 29 ? 17.203 39.188 24.422 1 96.19 29 GLN B O 1
ATOM 5676 N N . VAL B 1 30 ? 18.125 37.375 23.453 1 97 30 VAL B N 1
ATOM 5677 C CA . VAL B 1 30 ? 18.938 38.188 22.578 1 97 30 VAL B CA 1
ATOM 5678 C C . VAL B 1 30 ? 18.047 39.094 21.734 1 97 30 VAL B C 1
ATOM 5680 O O . VAL B 1 30 ? 18.328 40.281 21.562 1 97 30 VAL B O 1
ATOM 5683 N N . ILE B 1 31 ? 16.953 38.562 21.203 1 95.88 31 ILE B N 1
ATOM 5684 C CA . ILE B 1 31 ? 16.031 39.344 20.375 1 95.88 31 ILE B CA 1
ATOM 5685 C C . ILE B 1 31 ? 15.352 40.406 21.219 1 95.88 31 ILE B C 1
ATOM 5687 O O . ILE B 1 31 ? 15.25 41.562 20.797 1 95.88 31 ILE B O 1
ATOM 5691 N N . ARG B 1 32 ? 14.93 40.156 22.406 1 91.56 32 ARG B N 1
ATOM 5692 C CA . ARG B 1 32 ? 14.242 41.094 23.281 1 91.56 32 ARG B CA 1
ATOM 5693 C C . ARG B 1 32 ? 15.156 42.25 23.656 1 91.56 32 ARG B C 1
ATOM 5695 O O . ARG B 1 32 ? 14.703 43.375 23.781 1 91.56 32 ARG B O 1
ATOM 5702 N N . GLU B 1 33 ? 16.375 41.906 23.797 1 90.12 33 GLU B N 1
ATOM 5703 C CA . GLU B 1 33 ? 17.328 42.906 24.25 1 90.12 33 GLU B CA 1
ATOM 5704 C C . GLU B 1 33 ? 17.766 43.812 23.109 1 90.12 33 GLU B C 1
ATOM 5706 O O . GLU B 1 33 ? 18.047 45 23.312 1 90.12 33 GLU B O 1
ATOM 5711 N N . LYS B 1 34 ? 17.812 43.25 21.984 1 86.81 34 LYS B N 1
ATOM 5712 C CA . LYS B 1 34 ? 18.484 43.969 20.906 1 86.81 34 LYS B CA 1
ATOM 5713 C C . LYS B 1 34 ? 17.469 44.656 19.984 1 86.81 34 LYS B C 1
ATOM 5715 O O . LYS B 1 34 ? 17.812 45.594 19.266 1 86.81 34 LYS B O 1
ATOM 5720 N N . ILE B 1 35 ? 16.344 44.156 20 1 82.62 35 ILE B N 1
ATOM 5721 C CA . ILE B 1 35 ? 15.336 44.781 19.141 1 82.62 35 ILE B CA 1
ATOM 5722 C C . ILE B 1 35 ? 14.664 45.938 19.891 1 82.62 35 ILE B C 1
ATOM 5724 O O . ILE B 1 35 ? 14.227 45.75 21.031 1 82.62 35 ILE B O 1
ATOM 5728 N N . VAL B 1 36 ? 14.789 47.031 19.359 1 69.5 36 VAL B N 1
ATOM 5729 C CA . VAL B 1 36 ? 14.266 48.25 19.969 1 69.5 36 VAL B CA 1
ATOM 5730 C C . VAL B 1 36 ? 12.758 48.344 19.703 1 69.5 36 VAL B C 1
ATOM 5732 O O . VAL B 1 36 ? 12.328 48.344 18.547 1 69.5 36 VAL B O 1
ATOM 5735 N N . LEU B 1 37 ? 12.117 48.188 20.672 1 72.75 37 LEU B N 1
ATOM 5736 C CA . LEU B 1 37 ? 10.672 48.312 20.609 1 72.75 37 LEU B CA 1
ATOM 5737 C C . LEU B 1 37 ? 10.219 49.625 21.203 1 72.75 37 LEU B C 1
ATOM 5739 O O . LEU B 1 37 ? 10.859 50.188 22.109 1 72.75 37 LEU B O 1
ATOM 5743 N N . GLU B 1 38 ? 9.367 50.25 20.484 1 70 38 GLU B N 1
ATOM 5744 C CA . GLU B 1 38 ? 8.742 51.438 21.094 1 70 38 GLU B CA 1
ATOM 5745 C C . GLU B 1 38 ? 7.984 51.031 22.359 1 70 38 GLU B C 1
ATOM 5747 O O . GLU B 1 38 ? 7.707 49.875 22.594 1 70 38 GLU B O 1
ATOM 5752 N N . LYS B 1 39 ? 7.781 52.156 23.172 1 64.44 39 LYS B N 1
ATOM 5753 C CA . LYS B 1 39 ? 7.086 51.938 24.438 1 64.44 39 LYS B CA 1
ATOM 5754 C C . LYS B 1 39 ? 5.73 51.281 24.219 1 64.44 39 LYS B C 1
ATOM 5756 O O . LYS B 1 39 ? 4.941 51.719 23.391 1 64.44 39 LYS B O 1
ATOM 5761 N N . GLY B 1 40 ? 5.531 50.156 24.859 1 65.62 40 GLY B N 1
ATOM 5762 C CA . GLY B 1 40 ? 4.254 49.469 24.797 1 65.62 40 GLY B CA 1
ATOM 5763 C C . GLY B 1 40 ? 4.215 48.375 23.719 1 65.62 40 GLY B C 1
ATOM 5764 O O . GLY B 1 40 ? 3.275 47.594 23.672 1 65.62 40 GLY B O 1
ATOM 5765 N N . GLU B 1 41 ? 5.254 48.375 22.953 1 73.88 41 GLU B N 1
ATOM 5766 C CA . GLU B 1 41 ? 5.289 47.375 21.891 1 73.88 41 GLU B CA 1
ATOM 5767 C C . GLU B 1 41 ? 5.879 46.062 22.406 1 73.88 41 GLU B C 1
ATOM 5769 O O . GLU B 1 41 ? 6.668 46.062 23.344 1 73.88 41 GLU B O 1
ATOM 5774 N N . SER B 1 42 ? 5.188 45.062 21.859 1 83.12 42 SER B N 1
ATOM 5775 C CA . SER B 1 42 ? 5.742 43.719 22.141 1 83.12 42 SER B CA 1
ATOM 5776 C C . SER B 1 42 ? 5.859 42.906 20.875 1 83.12 42 SER B C 1
ATOM 5778 O O . SER B 1 42 ? 5.07 43.062 19.938 1 83.12 42 SER B O 1
ATOM 5780 N N . ILE B 1 43 ? 6.926 42.188 20.859 1 91.31 43 ILE B N 1
ATOM 5781 C CA . ILE B 1 43 ? 7.082 41.25 19.734 1 91.31 43 ILE B CA 1
ATOM 5782 C C . ILE B 1 43 ? 6.48 39.906 20.094 1 91.31 43 ILE B C 1
ATOM 5784 O O . ILE B 1 43 ? 6.387 39.531 21.266 1 91.31 43 ILE B O 1
ATOM 5788 N N . LYS B 1 44 ? 5.98 39.25 19.109 1 94.5 44 LYS B N 1
ATOM 5789 C CA . LYS B 1 44 ? 5.523 37.875 19.234 1 94.5 44 LYS B CA 1
ATOM 5790 C C . LYS B 1 44 ? 6.379 36.938 18.391 1 94.5 44 LYS B C 1
ATOM 5792 O O . LYS B 1 44 ? 6.656 37.219 17.219 1 94.5 44 LYS B O 1
ATOM 5797 N N . PHE B 1 45 ? 6.812 35.906 19.031 1 96.56 45 PHE B N 1
ATOM 5798 C CA . PHE B 1 45 ? 7.641 34.938 18.328 1 96.56 45 PHE B CA 1
ATOM 5799 C C . PHE B 1 45 ? 6.773 33.938 17.547 1 96.56 45 PHE B C 1
ATOM 5801 O O . PHE B 1 45 ? 5.816 33.375 18.078 1 96.56 45 PHE B O 1
ATOM 5808 N N . ILE B 1 46 ? 7.098 33.812 16.266 1 96.81 46 ILE B N 1
ATOM 5809 C CA . ILE B 1 46 ? 6.473 32.812 15.398 1 96.81 46 ILE B CA 1
ATOM 5810 C C . ILE B 1 46 ? 7.145 31.469 15.594 1 96.81 46 ILE B C 1
ATOM 5812 O O . ILE B 1 46 ? 6.465 30.438 15.703 1 96.81 46 ILE B O 1
ATOM 5816 N N . ALA B 1 47 ? 8.43 31.484 15.57 1 97.19 47 ALA B N 1
ATOM 5817 C CA . ALA B 1 47 ? 9.234 30.266 15.719 1 97.19 47 ALA B CA 1
ATOM 5818 C C . ALA B 1 47 ? 10.664 30.609 16.141 1 97.19 47 ALA B C 1
ATOM 5820 O O . ALA B 1 47 ? 11.211 31.625 15.727 1 97.19 47 ALA B O 1
ATOM 5821 N N . ILE B 1 48 ? 11.211 29.844 17.016 1 98.25 48 ILE B N 1
ATOM 5822 C CA . ILE B 1 48 ? 12.641 29.766 17.297 1 98.25 48 ILE B CA 1
ATOM 5823 C C . ILE B 1 48 ? 13.156 28.359 17.047 1 98.25 48 ILE B C 1
ATOM 5825 O O . ILE B 1 48 ? 12.781 27.406 17.734 1 98.25 48 ILE B O 1
ATOM 5829 N N . MET B 1 49 ? 13.977 28.234 16.031 1 98.12 49 MET B N 1
ATOM 5830 C CA . MET B 1 49 ? 14.43 26.906 15.617 1 98.12 49 MET B CA 1
ATOM 5831 C C . MET B 1 49 ? 15.891 26.953 15.164 1 98.12 49 MET B C 1
ATOM 5833 O O . MET B 1 49 ? 16.484 28.031 15.094 1 98.12 49 MET B O 1
ATOM 5837 N N . LEU B 1 50 ? 16.391 25.766 14.969 1 98.12 50 LEU B N 1
ATOM 5838 C CA . LEU B 1 50 ? 17.766 25.656 14.492 1 98.12 50 LEU B CA 1
ATOM 5839 C C . LEU B 1 50 ? 17.922 26.328 13.141 1 98.12 50 LEU B C 1
ATOM 5841 O O . LEU B 1 50 ? 17.109 26.125 12.234 1 98.12 50 LEU B O 1
ATOM 5845 N N . ASN B 1 51 ? 18.844 27.25 13.07 1 98.06 51 ASN B N 1
ATOM 5846 C CA . ASN B 1 51 ? 19.344 27.625 11.758 1 98.06 51 ASN B CA 1
ATOM 5847 C C . ASN B 1 51 ? 20.281 26.578 11.18 1 98.06 51 ASN B C 1
ATOM 5849 O O . ASN B 1 51 ? 21.469 26.562 11.5 1 98.06 51 ASN B O 1
ATOM 5853 N N . GLU B 1 52 ? 19.719 25.75 10.375 1 97.69 52 GLU B N 1
ATOM 5854 C CA . GLU B 1 52 ? 20.531 24.656 9.836 1 97.69 52 GLU B CA 1
ATOM 5855 C C . GLU B 1 52 ? 21.797 25.188 9.172 1 97.69 52 GLU B C 1
ATOM 5857 O O . GLU B 1 52 ? 21.766 26.203 8.477 1 97.69 52 GLU B O 1
ATOM 5862 N N . PRO B 1 53 ? 22.922 24.547 9.414 1 97 53 PRO B N 1
ATOM 5863 C CA . PRO B 1 53 ? 24.156 24.969 8.742 1 97 53 PRO B CA 1
ATOM 5864 C C . PRO B 1 53 ? 24.109 24.734 7.234 1 97 53 PRO B C 1
ATOM 5866 O O . PRO B 1 53 ? 23.297 23.938 6.754 1 97 53 PRO B O 1
ATOM 5869 N N . GLU B 1 54 ? 24.984 25.5 6.594 1 96.25 54 GLU B N 1
ATOM 5870 C CA . GLU B 1 54 ? 25.172 25.172 5.188 1 96.25 54 GLU B CA 1
ATOM 5871 C C . GLU B 1 54 ? 25.547 23.688 5.023 1 96.25 54 GLU B C 1
ATOM 5873 O O . GLU B 1 54 ? 26.297 23.141 5.836 1 96.25 54 GLU B O 1
ATOM 5878 N N . LYS B 1 55 ? 25.031 23.141 3.957 1 96.12 55 LYS B N 1
ATOM 5879 C CA . LYS B 1 55 ? 25.25 21.719 3.701 1 96.12 55 LYS B CA 1
ATOM 5880 C C . LYS B 1 55 ? 26.75 21.391 3.711 1 96.12 55 LYS B C 1
ATOM 5882 O O . LYS B 1 55 ? 27.172 20.438 4.352 1 96.12 55 LYS B O 1
ATOM 5887 N N . ASP B 1 56 ? 27.547 22.156 3.045 1 95.44 56 ASP B N 1
ATOM 5888 C CA . ASP B 1 56 ? 28.984 21.922 2.963 1 95.44 56 ASP B CA 1
ATOM 5889 C C . ASP B 1 56 ? 29.641 22.016 4.34 1 95.44 56 ASP B C 1
ATOM 5891 O O . ASP B 1 56 ? 30.562 21.266 4.652 1 95.44 56 ASP B O 1
ATOM 5895 N N . ASP B 1 57 ? 29.188 22.953 5.141 1 96.19 57 ASP B N 1
ATOM 5896 C CA . ASP B 1 57 ? 29.734 23.109 6.484 1 96.19 57 ASP B CA 1
ATOM 5897 C C . ASP B 1 57 ? 29.438 21.875 7.344 1 96.19 57 ASP B C 1
ATOM 5899 O O . ASP B 1 57 ? 30.297 21.422 8.102 1 96.19 57 ASP B O 1
ATOM 5903 N N . TYR B 1 58 ? 28.312 21.375 7.32 1 96.25 58 TYR B N 1
ATOM 5904 C CA . TYR B 1 58 ? 27.969 20.156 8.062 1 96.25 58 TYR B CA 1
ATOM 5905 C C . TYR B 1 58 ? 28.844 18.984 7.621 1 96.25 58 TYR B C 1
ATOM 5907 O O . TYR B 1 58 ? 29.344 18.219 8.461 1 96.25 58 TYR B O 1
ATOM 5915 N N . LEU B 1 59 ? 28.922 18.844 6.238 1 95.5 59 LEU B N 1
ATOM 5916 C CA . LEU B 1 59 ? 29.703 17.734 5.719 1 95.5 59 LEU B CA 1
ATOM 5917 C C . LEU B 1 59 ? 31.156 17.844 6.16 1 95.5 59 LEU B C 1
ATOM 5919 O O . LEU B 1 59 ? 31.797 16.844 6.477 1 95.5 59 LEU B O 1
ATOM 5923 N N . LYS B 1 60 ? 31.719 19.062 6.195 1 95.88 60 LYS B N 1
ATOM 5924 C CA . LYS B 1 60 ? 33.062 19.281 6.691 1 95.88 60 LYS B CA 1
ATOM 5925 C C . LYS B 1 60 ? 33.156 18.984 8.188 1 95.88 60 LYS B C 1
ATOM 5927 O O . LYS B 1 60 ? 34.156 18.453 8.664 1 95.88 60 LYS B O 1
ATOM 5932 N N . TRP B 1 61 ? 32.125 19.375 8.93 1 96.12 61 TRP B N 1
ATOM 5933 C CA . TRP B 1 61 ? 32.062 19.078 10.359 1 96.12 61 TRP B CA 1
ATOM 5934 C C . TRP B 1 61 ? 32.062 17.562 10.594 1 96.12 61 TRP B C 1
ATOM 5936 O O . TRP B 1 61 ? 32.781 17.078 11.469 1 96.12 61 TRP B O 1
ATOM 5946 N N . LYS B 1 62 ? 31.297 16.922 9.812 1 93.56 62 LYS B N 1
ATOM 5947 C CA . LYS B 1 62 ? 31.188 15.469 9.93 1 93.56 62 LYS B CA 1
ATOM 5948 C C . LYS B 1 62 ? 32.531 14.789 9.727 1 93.56 62 LYS B C 1
ATOM 5950 O O . LYS B 1 62 ? 32.844 13.773 10.359 1 93.56 62 LYS B O 1
ATOM 5955 N N . ARG B 1 63 ? 33.375 15.414 8.906 1 93.81 63 ARG B N 1
ATOM 5956 C CA . ARG B 1 63 ? 34.688 14.875 8.625 1 93.81 63 ARG B CA 1
ATOM 5957 C C . ARG B 1 63 ? 35.719 15.391 9.625 1 93.81 63 ARG B C 1
ATOM 5959 O O . ARG B 1 63 ? 36.906 15.086 9.516 1 93.81 63 ARG B O 1
ATOM 5966 N N . GLY B 1 64 ? 35.344 16.188 10.508 1 92.94 64 GLY B N 1
ATOM 5967 C CA . GLY B 1 64 ? 36.25 16.734 11.492 1 92.94 64 GLY B CA 1
ATOM 5968 C C . GLY B 1 64 ? 37.094 17.891 10.953 1 92.94 64 GLY B C 1
ATOM 5969 O O . GLY B 1 64 ? 38.125 18.219 11.531 1 92.94 64 GLY B O 1
ATOM 5970 N N . GLU B 1 65 ? 36.594 18.484 9.938 1 94.94 65 GLU B N 1
ATOM 5971 C CA . GLU B 1 65 ? 37.438 19.469 9.25 1 94.94 65 GLU B CA 1
ATOM 5972 C C . GLU B 1 65 ? 37.062 20.891 9.672 1 94.94 65 GLU B C 1
ATOM 5974 O O . GLU B 1 65 ? 37.812 21.828 9.461 1 94.94 65 GLU B O 1
ATOM 5979 N N . LYS B 1 66 ? 35.906 21.031 10.133 1 92.94 66 LYS B N 1
ATOM 5980 C CA . LYS B 1 66 ? 35.406 22.375 10.422 1 92.94 66 LYS B CA 1
ATOM 5981 C C . LYS B 1 66 ? 34.5 22.359 11.648 1 92.94 66 LYS B C 1
ATOM 5983 O O . LYS B 1 66 ? 33.688 21.438 11.828 1 92.94 66 LYS B O 1
ATOM 5988 N N . SER B 1 67 ? 34.688 23.297 12.445 1 93.81 67 SER B N 1
ATOM 5989 C CA . SER B 1 67 ? 33.719 23.516 13.5 1 93.81 67 SER B CA 1
ATOM 5990 C C . SER B 1 67 ? 32.562 24.391 13 1 93.81 67 SER B C 1
ATOM 5992 O O . SER B 1 67 ? 32.75 25.266 12.164 1 93.81 67 SER B O 1
ATOM 5994 N N . VAL B 1 68 ? 31.406 24.062 13.492 1 95.06 68 VAL B N 1
ATOM 5995 C CA . VAL B 1 68 ? 30.219 24.812 13.07 1 95.06 68 VAL B CA 1
ATOM 5996 C C . VAL B 1 68 ? 29.531 25.406 14.297 1 95.06 68 VAL B C 1
ATOM 5998 O O . VAL B 1 68 ? 29.172 24.672 15.227 1 95.06 68 VAL B O 1
ATOM 6001 N N . GLU B 1 69 ? 29.422 26.703 14.273 1 93.94 69 GLU B N 1
ATOM 6002 C CA . GLU B 1 69 ? 28.703 27.375 15.352 1 93.94 69 GLU B CA 1
ATOM 6003 C C . GLU B 1 69 ? 27.203 27.141 15.234 1 93.94 69 GLU B C 1
ATOM 6005 O O . GLU B 1 69 ? 26.641 27.203 14.141 1 93.94 69 GLU B O 1
ATOM 6010 N N . ARG B 1 70 ? 26.609 26.891 16.344 1 95.75 70 ARG B N 1
ATOM 6011 C CA . ARG B 1 70 ? 25.156 26.703 16.344 1 95.75 70 ARG B CA 1
ATOM 6012 C C . ARG B 1 70 ? 24.438 28.047 16.375 1 95.75 70 ARG B C 1
ATOM 6014 O O . ARG B 1 70 ? 24.828 28.953 17.109 1 95.75 70 ARG B O 1
ATOM 6021 N N . GLN B 1 71 ? 23.516 28.141 15.539 1 97.88 71 GLN B N 1
ATOM 6022 C CA . GLN B 1 71 ? 22.734 29.359 15.398 1 97.88 71 GLN B CA 1
ATOM 6023 C C . GLN B 1 71 ? 21.234 29.062 15.422 1 97.88 71 GLN B C 1
ATOM 6025 O O . GLN B 1 71 ? 20.812 27.969 15.07 1 97.88 71 GLN B O 1
ATOM 6030 N N . ALA B 1 72 ? 20.469 30.047 15.844 1 98.62 72 ALA B N 1
ATOM 6031 C CA . ALA B 1 72 ? 19 29.969 15.82 1 98.62 72 ALA B CA 1
ATOM 6032 C C . ALA B 1 72 ? 18.422 30.875 14.75 1 98.62 72 ALA B C 1
ATOM 6034 O O . ALA B 1 72 ? 18.891 32 14.547 1 98.62 72 ALA B O 1
ATOM 6035 N N . LEU B 1 73 ? 17.531 30.312 14.016 1 98.5 73 LEU B N 1
ATOM 6036 C CA . LEU B 1 73 ? 16.641 31.141 13.203 1 98.5 73 LEU B CA 1
ATOM 6037 C C . LEU B 1 73 ? 15.406 31.547 13.992 1 98.5 73 LEU B C 1
ATOM 6039 O O . LEU B 1 73 ? 14.633 30.703 14.438 1 98.5 73 LEU B O 1
ATOM 6043 N N . VAL B 1 74 ? 15.281 32.844 14.195 1 98.31 74 VAL B N 1
ATOM 6044 C CA . VAL B 1 74 ? 14.172 33.406 14.961 1 98.31 74 VAL B CA 1
ATOM 6045 C C . VAL B 1 74 ? 13.219 34.156 14.031 1 98.31 74 VAL B C 1
ATOM 6047 O O . VAL B 1 74 ? 13.633 35.094 13.336 1 98.31 74 VAL B O 1
ATOM 6050 N N . LYS B 1 75 ? 12.016 33.75 14 1 97.75 75 LYS B N 1
ATOM 6051 C CA . LYS B 1 75 ? 10.945 34.438 13.281 1 97.75 75 LYS B CA 1
ATOM 6052 C C . LYS B 1 75 ? 9.977 35.094 14.242 1 97.75 75 LYS B C 1
ATOM 6054 O O . LYS B 1 75 ? 9.492 34.469 15.188 1 97.75 75 LYS B O 1
ATOM 6059 N N . PHE B 1 76 ? 9.75 36.344 14.07 1 96.44 76 PHE B N 1
ATOM 6060 C CA . PHE B 1 76 ? 8.867 37.062 14.969 1 96.44 76 PHE B CA 1
ATOM 6061 C C . PHE B 1 76 ? 8.18 38.219 14.234 1 96.44 76 PHE B C 1
ATOM 6063 O O . PHE B 1 76 ? 8.516 38.531 13.094 1 96.44 76 PHE B O 1
ATOM 6070 N N . TYR B 1 77 ? 7.137 38.75 14.844 1 94.69 77 TYR B N 1
ATOM 6071 C CA . TYR B 1 77 ? 6.422 39.875 14.266 1 94.69 77 TYR B CA 1
ATOM 6072 C C . TYR B 1 77 ? 5.992 40.844 15.352 1 94.69 77 TYR B C 1
ATOM 6074 O O . TYR B 1 77 ? 6.055 40.531 16.547 1 94.69 77 TYR B O 1
ATOM 6082 N N . ASN B 1 78 ? 5.754 42.031 14.953 1 90.5 78 ASN B N 1
ATOM 6083 C CA . ASN B 1 78 ? 5.266 43.094 15.82 1 90.5 78 ASN B CA 1
ATOM 6084 C C . ASN B 1 78 ? 3.818 43.469 15.492 1 90.5 78 ASN B C 1
ATOM 6086 O O . ASN B 1 78 ? 3.559 44.188 14.531 1 90.5 78 ASN B O 1
ATOM 6090 N N . PRO B 1 79 ? 2.967 43.031 16.375 1 86.81 79 PRO B N 1
ATOM 6091 C CA . PRO B 1 79 ? 1.558 43.312 16.078 1 86.81 79 PRO B CA 1
ATOM 6092 C C . PRO B 1 79 ? 1.255 44.781 15.984 1 86.81 79 PRO B C 1
ATOM 6094 O O . PRO B 1 79 ? 0.368 45.188 15.234 1 86.81 79 PRO B O 1
ATOM 6097 N N . ALA B 1 80 ? 1.924 45.625 16.688 1 82.38 80 ALA B N 1
ATOM 6098 C CA . ALA B 1 80 ? 1.666 47.062 16.75 1 82.38 80 ALA B CA 1
ATOM 6099 C C . ALA B 1 80 ? 2.123 47.75 15.461 1 82.38 80 ALA B C 1
ATOM 6101 O O . ALA B 1 80 ? 1.637 48.844 15.125 1 82.38 80 ALA B O 1
ATOM 6102 N N . GLU B 1 81 ? 3.023 47.188 14.797 1 82.31 81 GLU B N 1
ATOM 6103 C CA . GLU B 1 81 ? 3.492 47.719 13.523 1 82.31 81 GLU B CA 1
ATOM 6104 C C . GLU B 1 81 ? 2.812 47 12.352 1 82.31 81 GLU B C 1
ATOM 6106 O O . GLU B 1 81 ? 3.484 46.5 11.445 1 82.31 81 GLU B O 1
ATOM 6111 N N . GLU B 1 82 ? 1.582 46.875 12.406 1 81.5 82 GLU B N 1
ATOM 6112 C CA . GLU B 1 82 ? 0.756 46.281 11.367 1 81.5 82 GLU B CA 1
ATOM 6113 C C . GLU B 1 82 ? 1.193 44.844 11.094 1 81.5 82 GLU B C 1
ATOM 6115 O O . GLU B 1 82 ? 1.159 44.375 9.945 1 81.5 82 GLU B O 1
ATOM 6120 N N . GLY B 1 83 ? 1.883 44.312 12.039 1 89.19 83 GLY B N 1
ATOM 6121 C CA . GLY B 1 83 ? 2.209 42.875 11.938 1 89.19 83 GLY B CA 1
ATOM 6122 C C . GLY B 1 83 ? 3.449 42.625 11.102 1 89.19 83 GLY B C 1
ATOM 6123 O O . GLY B 1 83 ? 3.598 41.531 10.523 1 89.19 83 GLY B O 1
ATOM 6124 N N . LYS B 1 84 ? 4.355 43.594 11.008 1 92.56 84 LYS B N 1
ATOM 6125 C CA . LYS B 1 84 ? 5.59 43.375 10.258 1 92.56 84 LYS B CA 1
ATOM 6126 C C . LYS B 1 84 ? 6.332 42.156 10.742 1 92.56 84 LYS B C 1
ATOM 6128 O O . LYS B 1 84 ? 6.477 41.938 11.945 1 92.56 84 LYS B O 1
ATOM 6133 N N . VAL B 1 85 ? 6.754 41.344 9.781 1 96.12 85 VAL B N 1
ATOM 6134 C CA . VAL B 1 85 ? 7.414 40.062 10.078 1 96.12 85 VAL B CA 1
ATOM 6135 C C . VAL B 1 85 ? 8.93 40.219 9.922 1 96.12 85 VAL B C 1
ATOM 6137 O O . VAL B 1 85 ? 9.398 40.906 9 1 96.12 85 VAL B O 1
ATOM 6140 N N . TYR B 1 86 ? 9.648 39.625 10.844 1 96.12 86 TYR B N 1
ATOM 6141 C CA . TYR B 1 86 ? 11.109 39.688 10.836 1 96.12 86 TYR B CA 1
ATOM 6142 C C . TYR B 1 86 ? 11.703 38.281 10.961 1 96.12 86 TYR B C 1
ATOM 6144 O O . TYR B 1 86 ? 11.086 37.406 11.555 1 96.12 86 TYR B O 1
ATOM 6152 N N . GLU B 1 87 ? 12.883 38.094 10.383 1 97.56 87 GLU B N 1
ATOM 6153 C CA . GLU B 1 87 ? 13.742 36.938 10.609 1 97.56 87 GLU B CA 1
ATOM 6154 C C . GLU B 1 87 ? 15.117 37.375 11.125 1 97.56 87 GLU B C 1
ATOM 6156 O O . GLU B 1 87 ? 15.695 38.344 10.641 1 97.56 87 GLU B O 1
ATOM 6161 N N . ALA B 1 88 ? 15.547 36.688 12.117 1 97.81 88 ALA B N 1
ATOM 6162 C CA . ALA B 1 88 ? 16.875 36.938 12.672 1 97.81 88 ALA B CA 1
ATOM 6163 C C . ALA B 1 88 ? 17.656 35.656 12.844 1 97.81 88 ALA B C 1
ATOM 6165 O O . ALA B 1 88 ? 17.094 34.625 13.172 1 97.81 88 ALA B O 1
ATOM 6166 N N . ILE B 1 89 ? 18.922 35.75 12.57 1 98.25 89 ILE B N 1
ATOM 6167 C CA . ILE B 1 89 ? 19.859 34.688 12.922 1 98.25 89 ILE B CA 1
ATOM 6168 C C . ILE B 1 89 ? 20.625 35.062 14.188 1 98.25 89 ILE B C 1
ATOM 6170 O O . ILE B 1 89 ? 21.234 36.125 14.25 1 98.25 89 ILE B O 1
ATOM 6174 N N . VAL B 1 90 ? 20.531 34.25 15.188 1 98.38 90 VAL B N 1
ATOM 6175 C CA . VAL B 1 90 ? 21.172 34.5 16.469 1 98.38 90 VAL B CA 1
ATOM 6176 C C . VAL B 1 90 ? 22.266 33.469 16.734 1 98.38 90 VAL B C 1
ATOM 6178 O O . VAL B 1 90 ? 22.016 32.281 16.641 1 98.38 90 VAL B O 1
ATOM 6181 N N . SER B 1 91 ? 23.453 33.906 17 1 97.81 91 SER B N 1
ATOM 6182 C CA . SER B 1 91 ? 24.516 33.031 17.484 1 97.81 91 SER B CA 1
ATOM 6183 C C . SER B 1 91 ? 24.281 32.625 18.938 1 97.81 91 SER B C 1
ATOM 6185 O O . SER B 1 91 ? 24.203 33.5 19.812 1 97.81 91 SER B O 1
ATOM 6187 N N . ILE B 1 92 ? 24.219 31.406 19.188 1 96.31 92 ILE B N 1
ATOM 6188 C CA . ILE B 1 92 ? 23.953 30.938 20.547 1 96.31 92 ILE B CA 1
ATOM 6189 C C . ILE B 1 92 ? 25.188 31.125 21.406 1 96.31 92 ILE B C 1
ATOM 6191 O O . ILE B 1 92 ? 25.078 31.516 22.578 1 96.31 92 ILE B O 1
ATOM 6195 N N . GLU B 1 93 ? 26.312 30.891 20.859 1 93.88 93 GLU B N 1
ATOM 6196 C CA . GLU B 1 93 ? 27.562 30.969 21.594 1 93.88 93 GLU B CA 1
ATOM 6197 C C . GLU B 1 93 ? 27.906 32.406 21.953 1 93.88 93 GLU B C 1
ATOM 6199 O O . GLU B 1 93 ? 28.234 32.688 23.109 1 93.88 93 GLU B O 1
ATOM 6204 N N . SER B 1 94 ? 27.812 33.281 21 1 95.94 94 SER B N 1
ATOM 6205 C CA . SER B 1 94 ? 28.219 34.688 21.25 1 95.94 94 SER B CA 1
ATOM 6206 C C . SER B 1 94 ? 27.047 35.5 21.781 1 95.94 94 SER B C 1
ATOM 6208 O O . SER B 1 94 ? 27.219 36.656 22.156 1 95.94 94 SER B O 1
ATOM 6210 N N . ARG B 1 95 ? 25.875 34.906 21.766 1 96.25 95 ARG B N 1
ATOM 6211 C CA . ARG B 1 95 ? 24.672 35.594 22.219 1 96.25 95 ARG B CA 1
ATOM 6212 C C . ARG B 1 95 ? 24.516 36.938 21.516 1 96.25 95 ARG B C 1
ATOM 6214 O O . ARG B 1 95 ? 24.375 37.969 22.172 1 96.25 95 ARG B O 1
ATOM 6221 N N . SER B 1 96 ? 24.562 36.906 20.234 1 96.62 96 SER B N 1
ATOM 6222 C CA . SER B 1 96 ? 24.469 38.125 19.422 1 96.62 96 SER B CA 1
ATOM 6223 C C . SER B 1 96 ? 23.625 37.875 18.172 1 96.62 96 SER B C 1
ATOM 6225 O O . SER B 1 96 ? 23.453 36.75 17.734 1 96.62 96 SER B O 1
ATOM 6227 N N . ILE B 1 97 ? 23.109 38.906 17.656 1 97.19 97 ILE B N 1
ATOM 6228 C CA . ILE B 1 97 ? 22.391 38.844 16.391 1 97.19 97 ILE B CA 1
ATOM 6229 C C . ILE B 1 97 ? 23.375 38.844 15.234 1 97.19 97 ILE B C 1
ATOM 6231 O O . ILE B 1 97 ? 24.188 39.781 15.094 1 97.19 97 ILE B O 1
ATOM 6235 N N . VAL B 1 98 ? 23.344 37.812 14.484 1 97.25 98 VAL B N 1
ATOM 6236 C CA . VAL B 1 98 ? 24.156 37.719 13.281 1 97.25 98 VAL B CA 1
ATOM 6237 C C . VAL B 1 98 ? 23.531 38.5 12.156 1 97.25 98 VAL B C 1
ATOM 6239 O O . VAL B 1 98 ? 24.219 39.219 11.406 1 97.25 98 VAL B O 1
ATOM 6242 N N . SER B 1 99 ? 22.25 38.469 11.945 1 96.81 99 SER B N 1
ATOM 6243 C CA . SER B 1 99 ? 21.5 39.219 10.953 1 96.81 99 SER B CA 1
ATOM 6244 C C . SER B 1 99 ? 20.031 39.344 11.352 1 96.81 99 SER B C 1
ATOM 6246 O O . SER B 1 99 ? 19.516 38.5 12.086 1 96.81 99 SER B O 1
ATOM 6248 N N . VAL B 1 100 ? 19.375 40.375 10.953 1 95.38 100 VAL B N 1
ATOM 6249 C CA . VAL B 1 100 ? 17.953 40.594 11.133 1 95.38 100 VAL B CA 1
ATOM 6250 C C . VAL B 1 100 ? 17.391 41.344 9.938 1 95.38 100 VAL B C 1
ATOM 6252 O O . VAL B 1 100 ? 18 42.312 9.461 1 95.38 100 VAL B O 1
ATOM 6255 N N . HIS B 1 101 ? 16.375 40.875 9.344 1 94.5 101 HIS B N 1
ATOM 6256 C CA . HIS B 1 101 ? 15.758 41.562 8.219 1 94.5 101 HIS B CA 1
ATOM 6257 C C . HIS B 1 101 ? 14.242 41.469 8.289 1 94.5 101 HIS B C 1
ATOM 6259 O O . HIS B 1 101 ? 13.695 40.5 8.781 1 94.5 101 HIS B O 1
ATOM 6265 N N . GLU B 1 102 ? 13.648 42.5 7.836 1 94.75 102 GLU B N 1
ATOM 6266 C CA . GLU B 1 102 ? 12.195 42.5 7.676 1 94.75 102 GLU B CA 1
ATOM 6267 C C . GLU B 1 102 ? 11.773 41.719 6.43 1 94.75 102 GLU B C 1
ATOM 6269 O O . GLU B 1 102 ? 12.406 41.844 5.379 1 94.75 102 GLU B O 1
ATOM 6274 N N . ILE B 1 103 ? 10.844 40.906 6.566 1 96.56 103 ILE B N 1
ATOM 6275 C CA . ILE B 1 103 ? 10.219 40.25 5.418 1 96.56 103 ILE B CA 1
ATOM 6276 C C . ILE B 1 103 ? 8.984 41.062 4.984 1 96.56 103 ILE B C 1
ATOM 6278 O O . ILE B 1 103 ? 7.957 41.031 5.664 1 96.56 103 ILE B O 1
ATOM 6282 N N . LYS B 1 104 ? 8.984 41.625 3.824 1 94.31 104 LYS B N 1
ATOM 6283 C CA . LYS B 1 104 ? 7.973 42.594 3.402 1 94.31 104 LYS B CA 1
ATOM 6284 C C . LYS B 1 104 ? 6.781 41.906 2.76 1 94.31 104 LYS B C 1
ATOM 6286 O O . LYS B 1 104 ? 6.93 40.812 2.172 1 94.31 104 LYS B O 1
ATOM 6291 N N . ASN B 1 105 ? 5.613 42.5 2.918 1 92.56 105 ASN B N 1
ATOM 6292 C CA . ASN B 1 105 ? 4.375 42.156 2.23 1 92.56 105 ASN B CA 1
ATOM 6293 C C . ASN B 1 105 ? 3.932 40.719 2.568 1 92.56 105 ASN B C 1
ATOM 6295 O O . ASN B 1 105 ? 3.541 39.969 1.682 1 92.56 105 ASN B O 1
ATOM 6299 N N . VAL B 1 106 ? 4.137 40.344 3.809 1 95.88 106 VAL B N 1
ATOM 6300 C CA . VAL B 1 106 ? 3.674 39.031 4.254 1 95.88 106 VAL B CA 1
ATOM 6301 C C . VAL B 1 106 ? 2.957 39.156 5.594 1 95.88 106 VAL B C 1
ATOM 6303 O O . VAL B 1 106 ? 3.086 40.188 6.277 1 95.88 106 VAL B O 1
ATOM 6306 N N . HIS B 1 107 ? 2.109 38.219 5.898 1 95.56 107 HIS B N 1
ATOM 6307 C CA . HIS B 1 107 ? 1.549 38.031 7.234 1 95.56 107 HIS B CA 1
ATOM 6308 C C . HIS B 1 107 ? 2.166 36.844 7.945 1 95.56 107 HIS B C 1
ATOM 6310 O O . HIS B 1 107 ? 2.537 35.875 7.301 1 95.56 107 HIS B O 1
ATO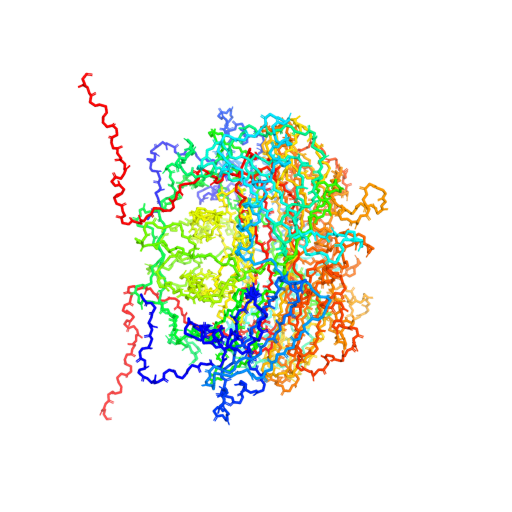M 6316 N N . ALA B 1 108 ? 2.281 36.969 9.273 1 95.88 108 ALA B N 1
ATOM 6317 C CA . ALA B 1 108 ? 2.725 35.844 10.094 1 95.88 108 ALA B CA 1
ATOM 6318 C C . ALA B 1 108 ? 1.697 34.719 10.07 1 95.88 108 ALA B C 1
ATOM 6320 O O . ALA B 1 108 ? 0.491 34.969 10.008 1 95.88 108 ALA B O 1
ATOM 6321 N N . PRO B 1 109 ? 2.162 33.438 10.094 1 95.88 109 PRO B N 1
ATOM 6322 C CA . PRO B 1 109 ? 1.217 32.375 10.352 1 95.88 109 PRO B CA 1
ATOM 6323 C C . PRO B 1 109 ? 0.53 32.469 11.711 1 95.88 109 PRO B C 1
ATOM 6325 O O . PRO B 1 109 ? 0.957 33.281 12.555 1 95.88 109 PRO B O 1
ATOM 6328 N N . ILE B 1 110 ? -0.549 31.734 11.844 1 96 110 ILE B N 1
ATOM 6329 C CA . ILE B 1 110 ? -1.262 31.75 13.117 1 96 110 ILE B CA 1
ATOM 6330 C C . ILE B 1 110 ? -0.494 30.938 14.156 1 96 110 ILE B C 1
ATOM 6332 O O . ILE B 1 110 ? -0.216 29.75 13.938 1 96 110 ILE B O 1
ATOM 6336 N N . THR B 1 111 ? -0.125 31.547 15.25 1 94.06 111 THR B N 1
ATOM 6337 C CA . THR B 1 111 ? 0.597 30.844 16.312 1 94.06 111 THR B CA 1
ATOM 6338 C C . THR B 1 111 ? -0.365 30.031 17.172 1 94.06 111 THR B C 1
ATOM 6340 O O . THR B 1 111 ? -1.573 30.281 17.172 1 94.06 111 THR B O 1
ATOM 6343 N N . LEU B 1 112 ? 0.148 29.109 17.906 1 91.38 112 LEU B N 1
ATOM 6344 C CA . LEU B 1 112 ? -0.672 28.281 18.781 1 91.38 112 LEU B CA 1
ATOM 6345 C C . LEU B 1 112 ? -1.382 29.141 19.828 1 91.38 112 LEU B C 1
ATOM 6347 O O . LEU B 1 112 ? -2.541 28.891 20.156 1 91.38 112 LEU B O 1
ATOM 6351 N N . ASP B 1 113 ? -0.723 30.109 20.344 1 92.44 113 ASP B N 1
ATOM 6352 C CA . ASP B 1 113 ? -1.313 31.016 21.328 1 92.44 113 ASP B CA 1
ATOM 6353 C C . ASP B 1 113 ? -2.48 31.797 20.734 1 92.44 113 ASP B C 1
ATOM 6355 O O . ASP B 1 113 ? -3.5 32 21.391 1 92.44 113 ASP B O 1
ATOM 6359 N N . GLU B 1 114 ? -2.271 32.219 19.562 1 93.94 114 GLU B N 1
ATOM 6360 C CA . GLU B 1 114 ? -3.309 33 18.906 1 93.94 114 GLU B CA 1
ATOM 6361 C C . GLU B 1 114 ? -4.562 32.156 18.672 1 93.94 114 GLU B C 1
ATOM 6363 O O . GLU B 1 114 ? -5.672 32.688 18.594 1 93.94 114 GLU B O 1
ATOM 6368 N N . PHE B 1 115 ? -4.387 30.891 18.516 1 89.81 115 PHE B N 1
ATOM 6369 C CA . PHE B 1 115 ? -5.543 30.016 18.359 1 89.81 115 PHE B CA 1
ATOM 6370 C C . PHE B 1 115 ? -6.488 30.156 19.547 1 89.81 115 PHE B C 1
ATOM 6372 O O . PHE B 1 115 ? -7.699 30.297 19.375 1 89.81 115 PHE B O 1
ATOM 6379 N N . GLY B 1 116 ? -5.949 30.141 20.766 1 91.25 116 GLY B N 1
ATOM 6380 C CA . GLY B 1 116 ? -6.738 30.328 21.969 1 91.25 116 GLY B CA 1
ATOM 6381 C C . GLY B 1 116 ? -7.25 31.75 22.141 1 91.25 116 GLY B C 1
ATOM 6382 O O . GLY B 1 116 ? -8.383 31.953 22.578 1 91.25 116 GLY B O 1
ATOM 6383 N N . GLU B 1 117 ? -6.445 32.688 21.781 1 95.44 117 GLU B N 1
ATOM 6384 C CA . GLU B 1 117 ? -6.828 34.094 21.891 1 95.44 117 GLU B CA 1
ATOM 6385 C C . GLU B 1 117 ? -7.988 34.438 20.953 1 95.44 117 GLU B C 1
ATOM 6387 O O . GLU B 1 117 ? -8.906 35.156 21.328 1 95.44 117 GLU B O 1
ATOM 6392 N N . CYS B 1 118 ? -7.875 33.875 19.797 1 97.19 118 CYS B N 1
ATOM 6393 C CA . CYS B 1 118 ? -8.93 34.094 18.812 1 97.19 118 CYS B CA 1
ATOM 6394 C C . CYS B 1 118 ? -10.25 33.5 19.281 1 97.19 118 CYS B C 1
ATOM 6396 O O . CYS B 1 118 ? -11.305 34.125 19.141 1 97.19 118 CYS B O 1
ATOM 6398 N N . GLU B 1 119 ? -10.227 32.312 19.844 1 97 119 GLU B N 1
ATOM 6399 C CA . GLU B 1 119 ? -11.422 31.703 20.406 1 97 119 GLU B CA 1
ATOM 6400 C C . GLU B 1 119 ? -12.055 32.594 21.469 1 97 119 GLU B C 1
ATOM 6402 O O . GLU B 1 119 ? -13.273 32.781 21.469 1 97 119 GLU B O 1
ATOM 6407 N N . LYS B 1 120 ? -11.25 33.156 22.328 1 97 120 LYS B N 1
ATOM 6408 C CA . LYS B 1 120 ? -11.75 34.031 23.375 1 97 120 LYS B CA 1
ATOM 6409 C C . LYS B 1 120 ? -12.359 35.281 22.797 1 97 120 LYS B C 1
ATOM 6411 O O . LYS B 1 120 ? -13.406 35.75 23.266 1 97 120 LYS B O 1
ATOM 6416 N N . ALA B 1 121 ? -11.703 35.844 21.812 1 98.25 121 ALA B N 1
ATOM 6417 C CA . ALA B 1 121 ? -12.203 37.062 21.172 1 98.25 121 ALA B CA 1
ATOM 6418 C C . ALA B 1 121 ? -13.586 36.812 20.562 1 98.25 121 ALA B C 1
ATOM 6420 O O . ALA B 1 121 ? -14.477 37.656 20.719 1 98.25 121 ALA B O 1
ATOM 6421 N N . VAL B 1 122 ? -13.766 35.719 19.922 1 98.56 122 VAL B N 1
ATOM 6422 C CA . VAL B 1 122 ? -15.031 35.406 19.266 1 98.56 122 VAL B CA 1
ATOM 6423 C C . VAL B 1 122 ? -16.109 35.125 20.312 1 98.56 122 VAL B C 1
ATOM 6425 O O . VAL B 1 122 ? -17.219 35.656 20.203 1 98.56 122 VAL B O 1
ATOM 6428 N N . ARG B 1 123 ? -15.781 34.406 21.344 1 97.81 123 ARG B N 1
ATOM 6429 C CA . ARG B 1 123 ? -16.719 34.094 22.422 1 97.81 123 ARG B CA 1
ATOM 6430 C C . ARG B 1 123 ? -17.25 35.375 23.078 1 97.81 123 ARG B C 1
ATOM 6432 O O . ARG B 1 123 ? -18.422 35.469 23.422 1 97.81 123 ARG B O 1
ATOM 6439 N N . ASN B 1 124 ? -16.391 36.312 23.188 1 97.44 124 ASN B N 1
ATOM 6440 C CA . ASN B 1 124 ? -16.703 37.5 23.984 1 97.44 124 ASN B CA 1
ATOM 6441 C C . ASN B 1 124 ? -17.312 38.625 23.109 1 97.44 124 ASN B C 1
ATOM 6443 O O . ASN B 1 124 ? -17.734 39.656 23.625 1 97.44 124 ASN B O 1
ATOM 6447 N N . ASP B 1 125 ? -17.344 38.438 21.844 1 98.38 125 ASP B N 1
ATOM 6448 C CA . ASP B 1 125 ? -17.922 39.469 20.969 1 98.38 125 ASP B CA 1
ATOM 6449 C C . ASP B 1 125 ? -19.438 39.5 21.109 1 98.38 125 ASP B C 1
ATOM 6451 O O . ASP B 1 125 ? -20.109 38.5 20.906 1 98.38 125 ASP B O 1
ATOM 6455 N N . LYS B 1 126 ? -19.953 40.656 21.406 1 98.06 126 LYS B N 1
ATOM 6456 C CA . LYS B 1 126 ? -21.391 40.812 21.672 1 98.06 126 LYS B CA 1
ATOM 6457 C C . LYS B 1 126 ? -22.219 40.531 20.438 1 98.06 126 LYS B C 1
ATOM 6459 O O . LYS B 1 126 ? -23.344 40.031 20.531 1 98.06 126 LYS B O 1
ATOM 6464 N N . ARG B 1 127 ? -21.781 40.875 19.312 1 98.06 127 ARG B N 1
ATOM 6465 C CA . ARG B 1 127 ? -22.531 40.625 18.078 1 98.06 127 ARG B CA 1
ATOM 6466 C C . ARG B 1 127 ? -22.656 39.156 17.781 1 98.06 127 ARG B C 1
ATOM 6468 O O . ARG B 1 127 ? -23.688 38.688 17.281 1 98.06 127 ARG B O 1
ATOM 6475 N N . VAL B 1 128 ? -21.562 38.438 18.031 1 98.12 128 VAL B N 1
ATOM 6476 C CA . VAL B 1 128 ? -21.609 36.969 17.875 1 98.12 128 VAL B CA 1
ATOM 6477 C C . VAL B 1 128 ? -22.625 36.375 18.828 1 98.12 128 VAL B C 1
ATOM 6479 O O . VAL B 1 128 ? -23.453 35.562 18.438 1 98.12 128 VAL B O 1
ATOM 6482 N N . GLN B 1 129 ? -22.625 36.812 20.078 1 98.06 129 GLN B N 1
ATOM 6483 C CA . GLN B 1 129 ? -23.578 36.344 21.078 1 98.06 129 GLN B CA 1
ATOM 6484 C C . GLN B 1 129 ? -25.016 36.656 20.672 1 98.06 129 GLN B C 1
ATOM 6486 O O . GLN B 1 129 ? -25.891 35.812 20.812 1 98.06 129 GLN B O 1
ATOM 6491 N N . GLU B 1 130 ? -25.203 37.812 20.172 1 97.5 130 GLU B N 1
ATOM 6492 C CA . GLU B 1 130 ? -26.531 38.219 19.734 1 97.5 130 GLU B CA 1
ATOM 6493 C C . GLU B 1 130 ? -27.016 37.344 18.578 1 97.5 130 GLU B C 1
ATOM 6495 O O . GLU B 1 130 ? -28.188 36.969 18.531 1 97.5 130 GLU B O 1
ATOM 6500 N N . ALA B 1 131 ? -26.109 37.156 17.703 1 97 131 ALA B N 1
ATOM 6501 C CA . ALA B 1 131 ? -26.469 36.281 16.562 1 97 131 ALA B CA 1
ATOM 6502 C C . ALA B 1 131 ? -26.844 34.875 17.031 1 97 131 ALA B C 1
ATOM 6504 O O . ALA B 1 131 ? -27.797 34.281 16.531 1 97 131 ALA B O 1
ATOM 6505 N N . LEU B 1 132 ? -26.141 34.312 17.969 1 97.44 132 LEU B N 1
ATOM 6506 C CA . LEU B 1 132 ? -26.438 32.969 18.531 1 97.44 132 LEU B CA 1
ATOM 6507 C C . LEU B 1 132 ? -27.75 33 19.297 1 97.44 132 LEU B C 1
ATOM 6509 O O . LEU B 1 132 ? -28.516 32.031 19.234 1 97.44 132 LEU B O 1
ATOM 6513 N N . GLN B 1 133 ? -27.984 34.094 19.984 1 96.88 133 GLN B N 1
ATOM 6514 C CA . GLN B 1 133 ? -29.219 34.25 20.734 1 96.88 133 GLN B CA 1
ATOM 6515 C C . GLN B 1 133 ? -30.422 34.312 19.797 1 96.88 133 GLN B C 1
ATOM 6517 O O . GLN B 1 133 ? -31.453 33.688 20.078 1 96.88 133 GLN B O 1
ATOM 6522 N N . LYS B 1 134 ? -30.281 35.031 18.766 1 95.81 134 LYS B N 1
ATOM 6523 C CA . LYS B 1 134 ? -31.359 35.125 17.781 1 95.81 134 LYS B CA 1
ATOM 6524 C C . LYS B 1 134 ? -31.719 33.781 17.219 1 95.81 134 LYS B C 1
ATOM 6526 O O . LYS B 1 134 ? -32.875 33.5 16.891 1 95.81 134 LYS B O 1
ATOM 6531 N N . ARG B 1 135 ? -30.703 32.906 17.156 1 94.94 135 ARG B N 1
ATOM 6532 C CA . ARG B 1 135 ? -30.922 31.578 16.641 1 94.94 135 ARG B CA 1
ATOM 6533 C C . ARG B 1 135 ? -31.391 30.625 17.75 1 94.94 135 ARG B C 1
ATOM 6535 O O . ARG B 1 135 ? -31.734 29.484 17.484 1 94.94 135 ARG B O 1
ATOM 6542 N N . GLY B 1 136 ? -31.391 31.062 18.969 1 95.31 136 GLY B N 1
ATOM 6543 C CA . GLY B 1 136 ? -31.828 30.266 20.094 1 95.31 136 GLY B CA 1
ATOM 6544 C C . GLY B 1 136 ? -30.797 29.25 20.547 1 95.31 136 GLY B C 1
ATOM 6545 O O . GLY B 1 136 ? -31.156 28.234 21.156 1 95.31 136 GLY B O 1
ATOM 6546 N N . ILE B 1 137 ? -29.516 29.516 20.234 1 96.5 137 ILE B N 1
ATOM 6547 C CA . ILE B 1 137 ? -28.547 28.453 20.5 1 96.5 137 ILE B CA 1
ATOM 6548 C C . ILE B 1 137 ? -27.391 29 21.344 1 96.5 137 ILE B C 1
ATOM 6550 O O . ILE B 1 137 ? -26.375 28.328 21.516 1 96.5 137 ILE B O 1
ATOM 6554 N N . LEU B 1 138 ? -27.453 30.203 21.844 1 97.19 138 LEU B N 1
ATOM 6555 C CA . LEU B 1 138 ? -26.406 30.719 22.719 1 97.19 138 LEU B CA 1
ATOM 6556 C C . LEU B 1 138 ? -26.312 29.875 24 1 97.19 138 LEU B C 1
ATOM 6558 O O . LEU B 1 138 ? -27.297 29.766 24.75 1 97.19 138 LEU B O 1
ATOM 6562 N N . PRO B 1 139 ? -25.172 29.312 24.234 1 96.75 139 PRO B N 1
ATOM 6563 C CA . PRO B 1 139 ? -25.062 28.516 25.469 1 96.75 139 PRO B CA 1
ATOM 6564 C C . PRO B 1 139 ? -24.969 29.391 26.719 1 96.75 139 PRO B C 1
ATOM 6566 O O . PRO B 1 139 ? -24.469 30.516 26.656 1 96.75 139 PRO B O 1
ATOM 6569 N N . ASN B 1 140 ? -25.344 28.812 27.844 1 95.12 140 ASN B N 1
ATOM 6570 C CA . ASN B 1 140 ? -25.266 29.531 29.109 1 95.12 140 ASN B CA 1
ATOM 6571 C C . ASN B 1 140 ? -23.812 29.703 29.578 1 95.12 140 ASN B C 1
ATOM 6573 O O . ASN B 1 140 ? -23.469 30.688 30.219 1 95.12 140 ASN B O 1
ATOM 6577 N N . ASP B 1 141 ? -23.047 28.734 29.312 1 96.81 141 ASP B N 1
ATOM 6578 C CA . ASP B 1 141 ? -21.609 28.766 29.547 1 96.81 141 ASP B CA 1
ATOM 6579 C C . ASP B 1 141 ? -20.844 28.922 28.234 1 96.81 141 ASP B C 1
ATOM 6581 O O . ASP B 1 141 ? -20.812 28 27.422 1 96.81 141 ASP B O 1
ATOM 6585 N N . LEU B 1 142 ? -20.188 30.047 28.078 1 96.62 142 LEU B N 1
ATOM 6586 C CA . LEU B 1 142 ? -19.516 30.359 26.828 1 96.62 142 LEU B CA 1
ATOM 6587 C C . LEU B 1 142 ? -18.375 29.391 26.562 1 96.62 142 LEU B C 1
ATOM 6589 O O . LEU B 1 142 ? -17.875 29.297 25.438 1 96.62 142 LEU B O 1
ATOM 6593 N N . ASN B 1 143 ? -17.969 28.672 27.594 1 94.81 143 ASN B N 1
ATOM 6594 C CA . ASN B 1 143 ? -16.922 27.672 27.406 1 94.81 143 ASN B CA 1
ATOM 6595 C C . ASN B 1 143 ? -17.406 26.484 26.562 1 94.81 143 ASN B C 1
ATOM 6597 O O . ASN B 1 143 ? -16.594 25.688 26.094 1 94.81 143 ASN B O 1
ATOM 6601 N N . LEU B 1 144 ? -18.672 26.391 26.359 1 96.88 144 LEU B N 1
ATOM 6602 C CA . LEU B 1 144 ? -19.234 25.344 25.531 1 96.88 144 LEU B CA 1
ATOM 6603 C C . LEU B 1 144 ? -19.172 25.719 24.047 1 96.88 144 LEU B C 1
ATOM 6605 O O . LEU B 1 144 ? -19.375 24.875 23.172 1 96.88 144 LEU B O 1
ATOM 6609 N N . LEU B 1 145 ? -18.953 27.016 23.812 1 97.94 145 LEU B N 1
ATOM 6610 C CA . LEU B 1 145 ? -18.781 27.469 22.438 1 97.94 145 LEU B CA 1
ATOM 6611 C C . LEU B 1 145 ? -17.359 27.188 21.953 1 97.94 145 LEU B C 1
ATOM 6613 O O . LEU B 1 145 ? -16.406 27.844 22.391 1 97.94 145 LEU B O 1
ATOM 6617 N N . ILE B 1 146 ? -17.281 26.219 21.078 1 97.38 146 ILE B N 1
ATOM 6618 C CA . ILE B 1 146 ? -16 25.875 20.469 1 97.38 146 ILE B CA 1
ATOM 6619 C C . ILE B 1 146 ? -15.758 26.734 19.234 1 97.38 146 ILE B C 1
ATOM 6621 O O . ILE B 1 146 ? -16.641 26.875 18.391 1 97.38 146 ILE B O 1
ATOM 6625 N N . VAL B 1 147 ? -14.562 27.344 19.172 1 97.81 147 VAL B N 1
ATOM 6626 C CA . VAL B 1 147 ? -14.203 28.188 18.031 1 97.81 147 VAL B CA 1
ATOM 6627 C C . VAL B 1 147 ? -12.852 27.75 17.469 1 97.81 147 VAL B C 1
ATOM 6629 O O . VAL B 1 147 ? -11.844 27.766 18.188 1 97.81 147 VAL B O 1
ATOM 6632 N N . ASP B 1 148 ? -12.82 27.297 16.266 1 96.5 148 ASP B N 1
ATOM 6633 C CA . ASP B 1 148 ? -11.562 27.078 15.562 1 96.5 148 ASP B CA 1
ATOM 6634 C C . ASP B 1 148 ? -11.188 28.281 14.695 1 96.5 148 ASP B C 1
ATOM 6636 O O . ASP B 1 148 ? -11.984 28.719 13.859 1 96.5 148 ASP B O 1
ATOM 6640 N N . CYS B 1 149 ? -10.008 28.734 14.898 1 95.75 149 CYS B N 1
ATOM 6641 C CA . CYS B 1 149 ? -9.492 29.891 14.156 1 95.75 149 CYS B CA 1
ATOM 6642 C C . CYS B 1 149 ? -8.836 29.438 12.852 1 95.75 149 CYS B C 1
ATOM 6644 O O . CYS B 1 149 ? -7.684 29 12.852 1 95.75 149 CYS B O 1
ATOM 6646 N N . TRP B 1 150 ? -9.531 29.672 11.719 1 96.75 150 TRP B N 1
ATOM 6647 C CA . TRP B 1 150 ? -9.039 29.172 10.438 1 96.75 150 TRP B CA 1
ATOM 6648 C C . TRP B 1 150 ? -8.477 30.312 9.594 1 96.75 150 TRP B C 1
ATOM 6650 O O . TRP B 1 150 ? -9.062 31.391 9.523 1 96.75 150 TRP B O 1
ATOM 6660 N N . SER B 1 151 ? -7.281 30.062 9.047 1 96.19 151 SER B N 1
ATOM 6661 C CA . SER B 1 151 ? -6.812 30.938 7.984 1 96.19 151 SER B CA 1
ATOM 6662 C C . SER B 1 151 ? -7.723 30.875 6.762 1 96.19 151 SER B C 1
ATOM 6664 O O . SER B 1 151 ? -7.988 29.781 6.238 1 96.19 151 SER B O 1
ATOM 6666 N N . PRO B 1 152 ? -8.227 32.031 6.324 1 95.75 152 PRO B N 1
ATOM 6667 C CA . PRO B 1 152 ? -9.078 31.984 5.133 1 95.75 152 PRO B CA 1
ATOM 6668 C C . PRO B 1 152 ? -8.305 31.625 3.869 1 95.75 152 PRO B C 1
ATOM 6670 O O . PRO B 1 152 ? -7.238 32.188 3.613 1 95.75 152 PRO B O 1
ATOM 6673 N N . GLY B 1 153 ? -8.875 30.75 3.098 1 94.44 153 GLY B N 1
ATOM 6674 C CA . GLY B 1 153 ? -8.258 30.406 1.824 1 94.44 153 GLY B CA 1
ATOM 6675 C C . GLY B 1 153 ? -8.297 31.531 0.817 1 94.44 153 GLY B C 1
ATOM 6676 O O . GLY B 1 153 ? -7.488 31.578 -0.111 1 94.44 153 GLY B O 1
ATOM 6677 N N . TYR B 1 154 ? -9.234 32.406 0.994 1 95.06 154 TYR B N 1
ATOM 6678 C CA . TYR B 1 154 ? -9.414 33.531 0.103 1 95.06 154 TYR B CA 1
ATOM 6679 C C . TYR B 1 154 ? -9.875 34.781 0.876 1 95.06 154 TYR B C 1
ATOM 6681 O O . TYR B 1 154 ? -10.758 34.688 1.73 1 95.06 154 TYR B O 1
ATOM 6689 N N . VAL B 1 155 ? -9.25 35.844 0.563 1 94.56 155 VAL B N 1
ATOM 6690 C CA . VAL B 1 155 ? -9.633 37.156 1.086 1 94.56 155 VAL B CA 1
ATOM 6691 C C . VAL B 1 155 ? -9.734 38.156 -0.06 1 94.56 155 VAL B C 1
ATOM 6693 O O . VAL B 1 155 ? -8.883 38.188 -0.95 1 94.56 155 VAL B O 1
ATOM 6696 N N . ASN B 1 156 ? -10.805 38.938 -0.007 1 91.75 156 ASN B N 1
ATOM 6697 C CA . ASN B 1 156 ? -10.953 39.969 -1.015 1 91.75 156 ASN B CA 1
ATOM 6698 C C . ASN B 1 156 ? -9.766 40.938 -1.014 1 91.75 156 ASN B C 1
ATOM 6700 O O . ASN B 1 156 ? -9.195 41.219 0.041 1 91.75 156 ASN B O 1
ATOM 6704 N N . GLU B 1 157 ? -9.523 41.438 -2.139 1 88.56 157 GLU B N 1
ATOM 6705 C CA . GLU B 1 157 ? -8.352 42.312 -2.318 1 88.56 157 GLU B CA 1
ATOM 6706 C C . GLU B 1 157 ? -8.391 43.5 -1.362 1 88.56 157 GLU B C 1
ATOM 6708 O O . GLU B 1 157 ? -7.355 43.906 -0.824 1 88.56 157 GLU B O 1
ATOM 6713 N N . ALA B 1 158 ? -9.547 43.969 -1.137 1 89 158 ALA B N 1
ATOM 6714 C CA . ALA B 1 158 ? -9.703 45.188 -0.323 1 89 158 ALA B CA 1
ATOM 6715 C C . ALA B 1 158 ? -9.352 44.906 1.137 1 89 158 ALA B C 1
ATOM 6717 O O . ALA B 1 158 ? -9.062 45.844 1.897 1 89 158 ALA B O 1
ATOM 6718 N N . GLU B 1 159 ? -9.266 43.688 1.491 1 90.88 159 GLU B N 1
ATOM 6719 C CA . GLU B 1 159 ? -9.055 43.344 2.893 1 90.88 159 GLU B CA 1
ATOM 6720 C C . GLU B 1 159 ? -7.699 42.656 3.092 1 90.88 159 GLU B C 1
ATOM 6722 O O . GLU B 1 159 ? -7.371 42.219 4.199 1 90.88 159 GLU B O 1
ATOM 6727 N N . ARG B 1 160 ? -6.855 42.625 2.135 1 88.62 160 ARG B N 1
ATOM 6728 C CA . ARG B 1 160 ? -5.629 41.844 2.172 1 88.62 160 ARG B CA 1
ATOM 6729 C C . ARG B 1 160 ? -4.551 42.562 2.988 1 88.62 160 ARG B C 1
ATOM 6731 O O . ARG B 1 160 ? -3.51 41.969 3.293 1 88.62 160 ARG B O 1
ATOM 6738 N N . ASN B 1 161 ? -4.824 43.719 3.371 1 89.12 161 ASN B N 1
ATOM 6739 C CA . ASN B 1 161 ? -3.875 44.438 4.23 1 89.12 161 ASN B CA 1
ATOM 6740 C C . ASN B 1 161 ? -4.059 44.062 5.695 1 89.12 161 ASN B C 1
ATOM 6742 O O . ASN B 1 161 ? -3.25 44.438 6.547 1 89.12 161 ASN B O 1
ATOM 6746 N N . LYS B 1 162 ? -5.035 43.25 6.008 1 93.38 162 LYS B N 1
ATOM 6747 C CA . LYS B 1 162 ? -5.297 42.75 7.355 1 93.38 162 LYS B CA 1
ATOM 6748 C C . LYS B 1 162 ? -4.945 41.281 7.484 1 93.38 162 LYS B C 1
ATOM 6750 O O . LYS B 1 162 ? -5.105 40.5 6.531 1 93.38 162 LYS B O 1
ATOM 6755 N N . ARG B 1 163 ? -4.418 40.969 8.648 1 96.25 163 ARG B N 1
ATOM 6756 C CA . ARG B 1 163 ? -4.211 39.562 8.992 1 96.25 163 ARG B CA 1
ATOM 6757 C C . ARG B 1 163 ? -5.48 38.938 9.562 1 96.25 163 ARG B C 1
ATOM 6759 O O . ARG B 1 163 ? -5.734 39.031 10.766 1 96.25 163 ARG B O 1
ATOM 6766 N N . LEU B 1 164 ? -6.234 38.25 8.672 1 96.75 164 LEU B N 1
ATOM 6767 C CA . LEU B 1 164 ? -7.598 37.875 9.023 1 96.75 164 LEU B CA 1
ATOM 6768 C C . LEU B 1 164 ? -7.695 36.375 9.266 1 96.75 164 LEU B C 1
ATOM 6770 O O . LEU B 1 164 ? -6.93 35.594 8.688 1 96.75 164 LEU B O 1
ATOM 6774 N N . ALA B 1 165 ? -8.602 36 10.109 1 97.19 165 ALA B N 1
ATOM 6775 C CA . ALA B 1 165 ? -9 34.625 10.344 1 97.19 165 ALA B CA 1
ATOM 6776 C C . ALA B 1 165 ? -10.516 34.5 10.445 1 97.19 165 ALA B C 1
ATOM 6778 O O . ALA B 1 165 ? -11.219 35.5 10.617 1 97.19 165 ALA B O 1
ATOM 6779 N N . ILE B 1 166 ? -11.008 33.344 10.211 1 97.5 166 ILE B N 1
ATOM 6780 C CA . ILE B 1 166 ? -12.43 33.062 10.398 1 97.5 166 ILE B CA 1
ATOM 6781 C C . ILE B 1 166 ? -12.609 32.094 11.578 1 97.5 166 ILE B C 1
ATOM 6783 O O . ILE B 1 166 ? -11.914 31.094 11.672 1 97.5 166 ILE B O 1
ATOM 6787 N N . GLY B 1 167 ? -13.523 32.469 12.477 1 97.81 167 GLY B N 1
ATOM 6788 C CA . GLY B 1 167 ? -13.859 31.562 13.578 1 97.81 167 GLY B CA 1
ATOM 6789 C C . GLY B 1 167 ? -15.023 30.641 13.258 1 97.81 167 GLY B C 1
ATOM 6790 O O . GLY B 1 167 ? -16.188 31.047 13.375 1 97.81 167 GLY B O 1
ATOM 6791 N N . TYR B 1 168 ? -14.758 29.406 12.891 1 97.25 168 TYR B N 1
ATOM 6792 C CA . TYR B 1 168 ? -15.82 28.406 12.742 1 97.25 168 TYR B CA 1
ATOM 6793 C C . TYR B 1 168 ? -16.234 27.844 14.094 1 97.25 168 TYR B C 1
ATOM 6795 O O . TYR B 1 168 ? -15.383 27.625 14.969 1 97.25 168 TYR B O 1
ATOM 6803 N N . MET B 1 169 ? -17.547 27.531 14.273 1 97.88 169 MET B N 1
ATOM 6804 C CA . MET B 1 169 ? -18 27.328 15.648 1 97.88 169 MET B CA 1
ATOM 6805 C C . MET B 1 169 ? -18.797 26.031 15.781 1 97.88 169 MET B C 1
ATOM 6807 O O . MET B 1 169 ? -19.422 25.594 14.82 1 97.88 169 MET B O 1
ATOM 6811 N N . TRP B 1 170 ? -18.781 25.438 16.906 1 97.56 170 TRP B N 1
ATOM 6812 C CA . TRP B 1 170 ? -19.578 24.328 17.406 1 97.56 170 TRP B CA 1
ATOM 6813 C C . TRP B 1 170 ? -20.062 24.609 18.828 1 97.56 170 TRP B C 1
ATOM 6815 O O . TRP B 1 170 ? -19.5 25.453 19.531 1 97.56 170 TRP B O 1
ATOM 6825 N N . ILE B 1 171 ? -21.109 23.969 19.203 1 97.69 171 ILE B N 1
ATOM 6826 C CA . ILE B 1 171 ? -21.609 24.125 20.562 1 97.69 171 ILE B CA 1
ATOM 6827 C C . ILE B 1 171 ? -21.734 22.766 21.234 1 97.69 171 ILE B C 1
ATOM 6829 O O . ILE B 1 171 ? -22.5 21.906 20.781 1 97.69 171 ILE B O 1
ATOM 6833 N N . LYS B 1 172 ? -21.016 22.625 22.312 1 96.62 172 LYS B N 1
ATOM 6834 C CA . LYS B 1 172 ? -21.078 21.391 23.094 1 96.62 172 LYS B CA 1
ATOM 6835 C C . LYS B 1 172 ? -22.312 21.391 24 1 96.62 172 LYS B C 1
ATOM 6837 O O . LYS B 1 172 ? -22.797 22.453 24.406 1 96.62 172 LYS B O 1
ATOM 6842 N N . LYS B 1 173 ? -22.781 20.188 24.359 1 95.94 173 LYS B N 1
ATOM 6843 C CA . LYS B 1 173 ? -23.859 20.047 25.328 1 95.94 173 LYS B CA 1
ATOM 6844 C C . LYS B 1 173 ? -23.344 20.203 26.766 1 95.94 173 LYS B C 1
ATOM 6846 O O . LYS B 1 173 ? -24.047 20.688 27.641 1 95.94 173 LYS B O 1
ATOM 6851 N N . ASP B 1 174 ? -22.203 19.734 26.969 1 94.75 174 ASP B N 1
ATOM 6852 C CA . ASP B 1 174 ? -21.453 19.859 28.219 1 94.75 174 ASP B CA 1
ATOM 6853 C C . ASP B 1 174 ? -19.953 19.812 27.969 1 94.75 174 ASP B C 1
ATOM 6855 O O . ASP B 1 174 ? -19.5 19.625 26.844 1 94.75 174 ASP B O 1
ATOM 6859 N N . LEU B 1 175 ? -19.141 19.953 28.969 1 92.56 175 LEU B N 1
ATOM 6860 C CA . LEU B 1 175 ? -17.703 20.156 28.812 1 92.56 175 LEU B CA 1
ATOM 6861 C C . LEU B 1 175 ? -17.031 18.875 28.312 1 92.56 175 LEU B C 1
ATOM 6863 O O . LEU B 1 175 ? -15.922 18.922 27.766 1 92.56 175 LEU B O 1
ATOM 6867 N N . LYS B 1 176 ? -17.656 17.734 28.469 1 92.06 176 LYS B N 1
ATOM 6868 C CA . LYS B 1 176 ? -17.047 16.453 28.062 1 92.06 176 LYS B CA 1
ATOM 6869 C C . LYS B 1 176 ? -17.594 15.992 26.719 1 92.06 176 LYS B C 1
ATOM 6871 O O . LYS B 1 176 ? -17.156 14.961 26.188 1 92.06 176 LYS B O 1
ATOM 6876 N N . ASP B 1 177 ? -18.422 16.797 26.141 1 93.94 177 ASP B N 1
ATOM 6877 C CA . ASP B 1 177 ? -19.031 16.484 24.859 1 93.94 177 ASP B CA 1
ATOM 6878 C C . ASP B 1 177 ? -18 16.578 23.734 1 93.94 177 ASP B C 1
ATOM 6880 O O . ASP B 1 177 ? -16.922 17.141 23.922 1 93.94 177 ASP B O 1
ATOM 6884 N N . ASN B 1 178 ? -18.297 15.867 22.641 1 95.5 178 ASN B N 1
ATOM 6885 C CA . ASN B 1 178 ? -17.5 15.961 21.406 1 95.5 178 ASN B CA 1
ATOM 6886 C C . ASN B 1 178 ? -17.438 17.391 20.891 1 95.5 178 ASN B C 1
ATOM 6888 O O . ASN B 1 178 ? -18.469 18.016 20.625 1 95.5 178 ASN B O 1
ATOM 6892 N N . ASN B 1 179 ? -16.25 17.906 20.703 1 96.19 179 ASN B N 1
ATOM 6893 C CA . ASN B 1 179 ? -16.047 19.297 20.312 1 96.19 179 ASN B CA 1
ATOM 6894 C C . ASN B 1 179 ? -16.688 19.594 18.953 1 96.19 179 ASN B C 1
ATOM 6896 O O . ASN B 1 179 ? -17.016 20.734 18.656 1 96.19 179 ASN B O 1
ATOM 6900 N N . TYR B 1 180 ? -16.922 18.562 18.125 1 97.38 180 TYR B N 1
ATOM 6901 C CA . TYR B 1 180 ? -17.203 18.828 16.719 1 97.38 180 TYR B CA 1
ATOM 6902 C C . TYR B 1 180 ? -18.531 18.203 16.312 1 97.38 180 TYR B C 1
ATOM 6904 O O . TYR B 1 180 ? -18.828 18.109 15.117 1 97.38 180 TYR B O 1
ATOM 6912 N N . ALA B 1 181 ? -19.344 17.797 17.266 1 97.06 181 ALA B N 1
ATOM 6913 C CA . ALA B 1 181 ? -20.562 17.047 16.938 1 97.06 181 ALA B CA 1
ATOM 6914 C C . ALA B 1 181 ? -21.688 18 16.531 1 97.06 181 ALA B C 1
ATOM 6916 O O . ALA B 1 181 ? -22.625 17.594 15.852 1 97.06 181 ALA B O 1
ATOM 6917 N N . ARG B 1 182 ? -21.625 19.25 16.969 1 97.31 182 ARG B N 1
ATOM 6918 C CA . ARG B 1 182 ? -22.734 20.172 16.781 1 97.31 182 ARG B CA 1
ATOM 6919 C C . ARG B 1 182 ? -22.281 21.484 16.156 1 97.31 182 ARG B C 1
ATOM 6921 O O . ARG B 1 182 ? -22.312 22.531 16.812 1 97.31 182 ARG B O 1
ATOM 6928 N N . PRO B 1 183 ? -22.016 21.5 14.844 1 97.38 183 PRO B N 1
ATOM 6929 C CA . PRO B 1 183 ? -21.516 22.688 14.148 1 97.38 183 PRO B CA 1
ATOM 6930 C C . PRO B 1 183 ? -22.578 23.781 14.008 1 97.38 183 PRO B C 1
ATOM 6932 O O . PRO B 1 183 ? -23.75 23.469 13.789 1 97.38 183 PRO B O 1
ATOM 6935 N N . VAL B 1 184 ? -22.125 25 14.164 1 97.44 184 VAL B N 1
ATOM 6936 C CA . VAL B 1 184 ? -22.984 26.172 13.906 1 97.44 184 VAL B CA 1
ATOM 6937 C C . VAL B 1 184 ? -22.906 26.531 12.422 1 97.44 184 VAL B C 1
ATOM 6939 O O . VAL B 1 184 ? -21.938 27.156 11.977 1 97.44 184 VAL B O 1
ATOM 6942 N N . HIS B 1 185 ? -23.969 26.312 11.75 1 95.19 185 HIS B N 1
ATOM 6943 C CA . HIS B 1 185 ? -24 26.5 10.297 1 95.19 185 HIS B CA 1
ATOM 6944 C C . HIS B 1 185 ? -24.078 27.969 9.938 1 95.19 185 HIS B C 1
ATOM 6946 O O . HIS B 1 185 ? -24.922 28.703 10.461 1 95.19 185 HIS B O 1
ATOM 6952 N N . GLY B 1 186 ? -23.156 28.422 9.133 1 95.06 186 GLY B N 1
ATOM 6953 C CA . GLY B 1 186 ? -23.328 29.641 8.352 1 95.06 186 GLY B CA 1
ATOM 6954 C C . GLY B 1 186 ? -22.906 30.891 9.102 1 95.06 186 GLY B C 1
ATOM 6955 O O . GLY B 1 186 ? -22.906 31.984 8.539 1 95.06 186 GLY B O 1
ATOM 6956 N N . LEU B 1 187 ? -22.625 30.797 10.352 1 96.81 187 LEU B N 1
ATOM 6957 C CA . LEU B 1 187 ? -22.156 31.969 11.094 1 96.81 187 LEU B CA 1
ATOM 6958 C C . LEU B 1 187 ? -20.641 32.031 11.125 1 96.81 187 LEU B C 1
ATOM 6960 O O . LEU B 1 187 ? -19.984 31.125 11.688 1 96.81 187 LEU B O 1
ATOM 6964 N N . MET B 1 188 ? -20.078 33.125 10.523 1 97.31 188 MET B N 1
ATOM 6965 C CA . MET B 1 188 ? -18.641 33.219 10.32 1 97.31 188 MET B CA 1
ATOM 6966 C C . MET B 1 188 ? -18.078 34.531 10.836 1 97.31 188 MET B C 1
ATOM 6968 O O . MET B 1 188 ? -17.953 35.5 10.078 1 97.31 188 MET B O 1
ATOM 6972 N N . PRO B 1 189 ? -17.719 34.562 12.078 1 98.25 189 PRO B N 1
ATOM 6973 C CA . PRO B 1 189 ? -17 35.75 12.547 1 98.25 189 PRO B CA 1
ATOM 6974 C C . PRO B 1 189 ? -15.602 35.844 11.953 1 98.25 189 PRO B C 1
ATOM 6976 O O . PRO B 1 189 ? -14.836 34.906 11.977 1 98.25 189 PRO B O 1
ATOM 6979 N N . TRP B 1 190 ? -15.297 37.031 11.406 1 98 190 TRP B N 1
ATOM 6980 C CA . TRP B 1 190 ? -13.969 37.344 10.906 1 98 190 TRP B CA 1
ATOM 6981 C C . TRP B 1 190 ? -13.164 38.125 11.953 1 98 190 TRP B C 1
ATOM 6983 O O . TRP B 1 190 ? -13.656 39.094 12.547 1 98 190 TRP B O 1
ATOM 6993 N N . VAL B 1 191 ? -11.938 37.656 12.219 1 98.19 191 VAL B N 1
ATOM 6994 C CA . VAL B 1 191 ? -11.102 38.219 13.273 1 98.19 191 VAL B CA 1
ATOM 6995 C C . VAL B 1 191 ? -9.852 38.844 12.656 1 98.19 191 VAL B C 1
ATOM 6997 O O . VAL B 1 191 ? -9.172 38.219 11.844 1 98.19 191 VAL B O 1
ATOM 7000 N N . ASP B 1 192 ? -9.586 40.094 12.984 1 96.94 192 ASP B N 1
ATOM 7001 C CA . ASP B 1 192 ? -8.258 40.656 12.766 1 96.94 192 ASP B CA 1
ATOM 7002 C C . ASP B 1 192 ? -7.273 40.188 13.836 1 96.94 192 ASP B C 1
ATOM 7004 O O . ASP B 1 192 ? -7.34 40.625 14.984 1 96.94 192 ASP B O 1
ATOM 7008 N N . LEU B 1 193 ? -6.332 39.406 13.477 1 96.06 193 LEU B N 1
ATOM 7009 C CA . LEU B 1 193 ? -5.48 38.719 14.43 1 96.06 193 LEU B CA 1
ATOM 7010 C C . LEU B 1 193 ? -4.477 39.688 15.07 1 96.06 193 LEU B C 1
ATOM 7012 O O . LEU B 1 193 ? -3.99 39.438 16.172 1 96.06 193 LEU B O 1
ATOM 7016 N N . ASN B 1 194 ? -4.145 40.75 14.391 1 93.88 194 ASN B N 1
ATOM 7017 C CA . ASN B 1 194 ? -3.24 41.719 14.984 1 93.88 194 ASN B CA 1
ATOM 7018 C C . ASN B 1 194 ? -3.922 42.5 16.094 1 93.88 194 ASN B C 1
ATOM 7020 O O . ASN B 1 194 ? -3.297 42.812 17.109 1 93.88 194 ASN B O 1
ATOM 7024 N N . LYS B 1 195 ? -5.164 42.75 15.875 1 93.69 195 LYS B N 1
ATOM 7025 C CA . LYS B 1 195 ? -5.945 43.469 16.875 1 93.69 195 LYS B CA 1
ATOM 7026 C C . LYS B 1 195 ? -6.668 42.5 17.812 1 93.69 195 LYS B C 1
ATOM 7028 O O . LYS B 1 195 ? -7.129 42.906 18.875 1 93.69 195 LYS B O 1
ATOM 7033 N N . MET B 1 196 ? -6.812 41.344 17.375 1 95.56 196 MET B N 1
ATOM 7034 C CA . MET B 1 196 ? -7.547 40.281 18.078 1 95.56 196 MET B CA 1
ATOM 7035 C C . MET B 1 196 ? -8.977 40.719 18.359 1 95.56 196 MET B C 1
ATOM 7037 O O . MET B 1 196 ? -9.43 40.656 19.5 1 95.56 196 MET B O 1
ATOM 7041 N N . GLU B 1 197 ? -9.625 41.156 17.297 1 96.81 197 GLU B N 1
ATOM 7042 C CA . GLU B 1 197 ? -11.008 41.625 17.375 1 96.81 197 GLU B CA 1
ATOM 7043 C C . GLU B 1 197 ? -11.828 41.125 16.203 1 96.81 197 GLU B C 1
ATOM 7045 O O . GLU B 1 197 ? -11.32 41.031 15.078 1 96.81 197 GLU B O 1
ATOM 7050 N N . VAL B 1 198 ? -13.086 40.844 16.5 1 98.38 198 VAL B N 1
ATOM 7051 C CA . VAL B 1 198 ? -14.008 40.5 15.43 1 98.38 198 VAL B CA 1
ATOM 7052 C C . VAL B 1 198 ? -14.312 41.75 14.602 1 98.38 198 VAL B C 1
ATOM 7054 O O . VAL B 1 198 ? -14.773 42.781 15.141 1 98.38 198 VAL B O 1
ATOM 7057 N N . VAL B 1 199 ? -14.141 41.656 13.305 1 97 199 VAL B N 1
ATOM 7058 C CA . VAL B 1 199 ? -14.281 42.844 12.484 1 97 199 VAL B CA 1
ATOM 7059 C C . VAL B 1 199 ? -15.5 42.719 11.57 1 97 199 VAL B C 1
ATOM 7061 O O . VAL B 1 199 ? -16 43.719 11.047 1 97 199 VAL B O 1
ATOM 7064 N N . ARG B 1 200 ? -15.898 41.531 11.391 1 95.44 200 ARG B N 1
ATOM 7065 C CA . ARG B 1 200 ? -17.031 41.219 10.516 1 95.44 200 ARG B CA 1
ATOM 7066 C C . ARG B 1 200 ? -17.672 39.906 10.891 1 95.44 200 ARG B C 1
ATOM 7068 O O . ARG B 1 200 ? -17.016 39.031 11.453 1 95.44 200 ARG B O 1
ATOM 7075 N N . ILE B 1 201 ? -18.984 39.812 10.688 1 97.5 201 ILE B N 1
ATOM 7076 C CA . ILE B 1 201 ? -19.703 38.562 10.859 1 97.5 201 ILE B CA 1
ATOM 7077 C C . ILE B 1 201 ? -20.531 38.25 9.617 1 97.5 201 ILE B C 1
ATOM 7079 O O . ILE B 1 201 ? -21.453 39 9.273 1 97.5 201 ILE B O 1
ATOM 7083 N N . ASP B 1 202 ? -20.141 37.219 8.891 1 96.19 202 ASP B N 1
ATOM 7084 C CA . ASP B 1 202 ? -21 36.719 7.82 1 96.19 202 ASP B CA 1
ATOM 7085 C C . ASP B 1 202 ? -22.031 35.719 8.359 1 96.19 202 ASP B C 1
ATOM 7087 O O . ASP B 1 202 ? -21.703 34.875 9.211 1 96.19 202 ASP B O 1
ATOM 7091 N N . ASP B 1 203 ? -23.203 35.812 7.957 1 95.5 203 ASP B N 1
ATOM 7092 C CA . ASP B 1 203 ? -24.281 34.969 8.422 1 95.5 203 ASP B CA 1
ATOM 7093 C C . ASP B 1 203 ? -25.078 34.406 7.25 1 95.5 203 ASP B C 1
ATOM 7095 O O . ASP B 1 203 ? -25.891 35.094 6.648 1 95.5 203 ASP B O 1
ATOM 7099 N N . PHE B 1 204 ? -24.891 33.156 6.984 1 89.31 204 PHE B N 1
ATOM 7100 C CA . PHE B 1 204 ? -25.578 32.438 5.91 1 89.31 204 PHE B CA 1
ATOM 7101 C C . PHE B 1 204 ? -26.406 31.281 6.469 1 89.31 204 PHE B C 1
ATOM 7103 O O . PHE B 1 204 ? -26.719 30.328 5.75 1 89.31 204 PHE B O 1
ATOM 7110 N N . GLY B 1 205 ? -26.719 31.281 7.66 1 80.88 205 GLY B N 1
ATOM 7111 C CA . GLY B 1 205 ? -27.188 30.141 8.422 1 80.88 205 GLY B CA 1
ATOM 7112 C C . GLY B 1 205 ? -28.641 29.781 8.133 1 80.88 205 GLY B C 1
ATOM 7113 O O . GLY B 1 205 ? -29.5 30.656 8.148 1 80.88 205 GLY B O 1
ATOM 7114 N N . GLU B 1 206 ? -28.859 28.562 7.762 1 77.69 206 GLU B N 1
ATOM 7115 C CA . GLU B 1 206 ? -30.219 28.062 7.512 1 77.69 206 GLU B CA 1
ATOM 7116 C C . GLU B 1 206 ? -30.469 26.75 8.234 1 77.69 206 GLU B C 1
ATOM 7118 O O . GLU B 1 206 ? -31.609 26.375 8.484 1 77.69 206 GLU B O 1
ATOM 7123 N N . ALA B 1 207 ? -29.516 26.109 8.656 1 86.69 207 ALA B N 1
ATOM 7124 C CA . ALA B 1 207 ? -29.688 24.781 9.242 1 86.69 207 ALA B CA 1
ATOM 7125 C C . ALA B 1 207 ? -29.719 24.859 10.766 1 86.69 207 ALA B C 1
ATOM 7127 O O . ALA B 1 207 ? -28.984 25.625 11.375 1 86.69 207 ALA B O 1
ATOM 7128 N N . PRO B 1 208 ? -30.547 23.969 11.367 1 92.5 208 PRO B N 1
ATOM 7129 C CA . PRO B 1 208 ? -30.578 23.906 12.828 1 92.5 208 PRO B CA 1
ATOM 7130 C C . PRO B 1 208 ? -29.328 23.281 13.422 1 92.5 208 PRO B C 1
ATOM 7132 O O . PRO B 1 208 ? -28.625 22.531 12.742 1 92.5 208 PRO B O 1
ATOM 7135 N N . LEU B 1 209 ? -29.031 23.641 14.688 1 95.94 209 LEU B N 1
ATOM 7136 C CA . LEU B 1 209 ? -27.953 23 15.414 1 95.94 209 LEU B CA 1
ATOM 7137 C C . LEU B 1 209 ? -28.234 21.516 15.625 1 95.94 209 LEU B C 1
ATOM 7139 O O . LEU B 1 209 ? -29.297 21.141 16.125 1 95.94 209 LEU B O 1
ATOM 7143 N N . PRO B 1 210 ? -27.328 20.641 15.258 1 95.88 210 PRO B N 1
ATOM 7144 C CA . PRO B 1 210 ? -27.531 19.203 15.438 1 95.88 210 PRO B CA 1
ATOM 7145 C C . PRO B 1 210 ? -27.797 18.828 16.891 1 95.88 210 PRO B C 1
ATOM 7147 O O . PRO B 1 210 ? -27.25 19.453 17.812 1 95.88 210 PRO B O 1
ATOM 7150 N N . GLU B 1 211 ? -28.516 17.672 17.109 1 93 211 GLU B N 1
ATOM 7151 C CA . GLU B 1 211 ? -28.906 17.266 18.453 1 93 211 GLU B CA 1
ATOM 7152 C C . GLU B 1 211 ? -28.062 16.109 18.953 1 93 211 GLU B C 1
ATOM 7154 O O . GLU B 1 211 ? -27.875 15.938 20.156 1 93 211 GLU B O 1
ATOM 7159 N N . LEU B 1 212 ? -27.516 15.383 18.062 1 88.38 212 LEU B N 1
ATOM 7160 C CA . LEU B 1 212 ? -26.797 14.18 18.453 1 88.38 212 LEU B CA 1
ATOM 7161 C C . LEU B 1 212 ? -25.406 14.516 19 1 88.38 212 LEU B C 1
ATOM 7163 O O . LEU B 1 212 ? -24.703 15.344 18.422 1 88.38 212 LEU B O 1
ATOM 7167 N N . SER B 1 213 ? -24.938 13.992 20.141 1 83.69 213 SER B N 1
ATOM 7168 C CA . SER B 1 213 ? -23.641 14.266 20.75 1 83.69 213 SER B CA 1
ATOM 7169 C C . SER B 1 213 ? -22.531 13.539 20.016 1 83.69 213 SER B C 1
ATOM 7171 O O . SER B 1 213 ? -21.375 14 20 1 83.69 213 SER B O 1
ATOM 7173 N N . SER B 1 214 ? -22.719 12.469 19.438 1 93.5 214 SER B N 1
ATOM 7174 C CA . SER B 1 214 ? -21.734 11.703 18.703 1 93.5 214 SER B CA 1
ATOM 7175 C C . SER B 1 214 ? -20.469 11.469 19.531 1 93.5 214 SER B C 1
ATOM 7177 O O . SER B 1 214 ? -19.359 11.758 19.094 1 93.5 214 SER B O 1
ATOM 7179 N N . ASP B 1 215 ? -20.562 10.922 20.734 1 94.12 215 ASP B N 1
ATOM 7180 C CA . ASP B 1 215 ? -19.484 10.688 21.688 1 94.12 215 ASP B CA 1
ATOM 7181 C C . ASP B 1 215 ? -18.562 9.57 21.203 1 94.12 215 ASP B C 1
ATOM 7183 O O . ASP B 1 215 ? -19 8.641 20.531 1 94.12 215 ASP B O 1
ATOM 7187 N N . TYR B 1 216 ? -17.266 9.711 21.594 1 94.62 216 TYR B N 1
ATOM 7188 C CA . TYR B 1 216 ? -16.312 8.664 21.219 1 94.62 216 TYR B CA 1
ATOM 7189 C C . TYR B 1 216 ? -15.484 8.227 22.406 1 94.62 216 TYR B C 1
ATOM 7191 O O . TYR B 1 216 ? -14.586 7.387 22.266 1 94.62 216 TYR B O 1
ATOM 7199 N N . THR B 1 217 ? -15.695 8.734 23.547 1 92.69 217 THR B N 1
ATOM 7200 C CA . THR B 1 217 ? -15.008 8.289 24.75 1 92.69 217 THR B CA 1
ATOM 7201 C C . THR B 1 217 ? -15.781 7.164 25.438 1 92.69 217 THR B C 1
ATOM 7203 O O . THR B 1 217 ? -17.016 7.172 25.453 1 92.69 217 THR B O 1
ATOM 7206 N N . PRO B 1 218 ? -15.055 6.199 26.016 1 88.81 218 PRO B N 1
ATOM 7207 C CA . PRO B 1 218 ? -15.742 5.062 26.625 1 88.81 218 PRO B CA 1
ATOM 7208 C C . PRO B 1 218 ? -16.688 5.477 27.75 1 88.81 218 PRO B C 1
ATOM 7210 O O . PRO B 1 218 ? -17.703 4.832 27.984 1 88.81 218 PRO B O 1
ATOM 7213 N N . GLU B 1 219 ? -16.375 6.531 28.5 1 90.19 219 GLU B N 1
ATOM 7214 C CA . GLU B 1 219 ? -17.188 7 29.625 1 90.19 219 GLU B CA 1
ATOM 7215 C C . GLU B 1 219 ? -18.562 7.465 29.141 1 90.19 219 GLU B C 1
ATOM 7217 O O . GLU B 1 219 ? -19.531 7.402 29.891 1 90.19 219 GLU B O 1
ATOM 7222 N N . ARG B 1 220 ? -18.609 7.805 27.953 1 92.75 220 ARG B N 1
ATOM 7223 C CA . ARG B 1 220 ? -19.844 8.43 27.453 1 92.75 220 ARG B CA 1
ATOM 7224 C C . ARG B 1 220 ? -20.578 7.508 26.5 1 92.75 220 ARG B C 1
ATOM 7226 O O . ARG B 1 220 ? -21.719 7.781 26.125 1 92.75 220 ARG B O 1
ATOM 7233 N N . ARG B 1 221 ? -19.906 6.527 26.094 1 91.25 221 ARG B N 1
ATOM 7234 C CA . ARG B 1 221 ? -20.562 5.559 25.219 1 91.25 221 ARG B CA 1
ATOM 7235 C C . ARG B 1 221 ? -21.141 4.395 26.016 1 91.25 221 ARG B C 1
ATOM 7237 O O . ARG B 1 221 ? -20.516 3.922 26.969 1 91.25 221 ARG B O 1
ATOM 7244 N N . LYS B 1 222 ? -22.297 3.928 25.609 1 85.56 222 LYS B N 1
ATOM 7245 C CA . LYS B 1 222 ? -22.969 2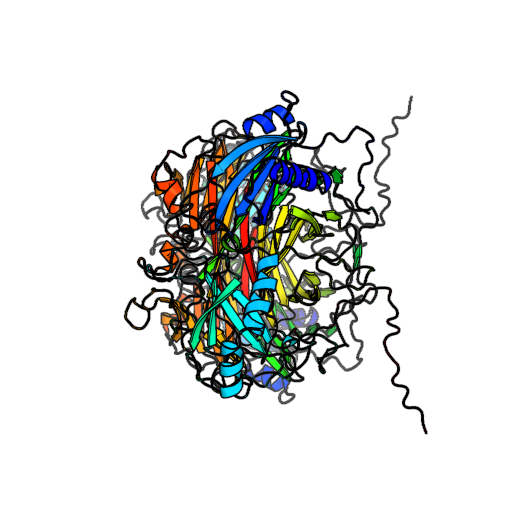.854 26.328 1 85.56 222 LYS B CA 1
ATOM 7246 C C . LYS B 1 222 ? -22.719 1.504 25.672 1 85.56 222 LYS B C 1
ATOM 7248 O O . LYS B 1 222 ? -23.078 0.459 26.219 1 85.56 222 LYS B O 1
ATOM 7253 N N . ASP B 1 223 ? -22.094 1.468 24.562 1 84.69 223 ASP B N 1
ATOM 7254 C CA . ASP B 1 223 ? -22.016 0.248 23.766 1 84.69 223 ASP B CA 1
ATOM 7255 C C . ASP B 1 223 ? -20.578 -0.264 23.688 1 84.69 223 ASP B C 1
ATOM 7257 O O . ASP B 1 223 ? -20.219 -1.021 22.781 1 84.69 223 ASP B O 1
ATOM 7261 N N . ILE B 1 224 ? -19.766 0.144 24.625 1 84.25 224 ILE B N 1
ATOM 7262 C CA . ILE B 1 224 ? -18.375 -0.305 24.578 1 84.25 224 ILE B CA 1
ATOM 7263 C C . ILE B 1 224 ? -18.312 -1.818 24.781 1 84.25 224 ILE B C 1
ATOM 7265 O O . ILE B 1 224 ? -18.922 -2.354 25.703 1 84.25 224 ILE B O 1
ATOM 7269 N N . GLN B 1 225 ? -17.75 -2.479 23.766 1 72.06 225 GLN B N 1
ATOM 7270 C CA . GLN B 1 225 ? -17.656 -3.934 23.781 1 72.06 225 GLN B CA 1
ATOM 7271 C C . GLN B 1 225 ? -16.438 -4.387 24.578 1 72.06 225 GLN B C 1
ATOM 7273 O O . GLN B 1 225 ? -15.297 -4.148 24.188 1 72.06 225 GLN B O 1
ATOM 7278 N N . VAL B 1 226 ? -16.781 -4.941 25.75 1 58.06 226 VAL B N 1
ATOM 7279 C CA . VAL B 1 226 ? -15.719 -5.367 26.656 1 58.06 226 VAL B CA 1
ATOM 7280 C C . VAL B 1 226 ? -15.203 -6.742 26.234 1 58.06 226 VAL B C 1
ATOM 7282 O O . VAL B 1 226 ? -14.117 -7.156 26.641 1 58.06 226 VAL B O 1
ATOM 7285 N N . ASP B 1 227 ? -16.047 -7.617 25.625 1 58.41 227 ASP B N 1
ATOM 7286 C CA . ASP B 1 227 ? -15.586 -8.953 25.266 1 58.41 227 ASP B CA 1
ATOM 7287 C C . ASP B 1 227 ? -14.711 -8.906 24.016 1 58.41 227 ASP B C 1
ATOM 7289 O O . ASP B 1 227 ? -15.141 -9.312 22.938 1 58.41 227 ASP B O 1
ATOM 7293 N N . SER B 1 228 ? -13.586 -8.133 24.281 1 69.38 228 SER B N 1
ATOM 7294 C CA . SER B 1 228 ? -12.594 -7.68 23.312 1 69.38 228 SER B CA 1
ATOM 7295 C C . SER B 1 228 ? -11.57 -8.773 23.016 1 69.38 228 SER B C 1
ATOM 7297 O O . SER B 1 228 ? -11.641 -9.859 23.578 1 69.38 228 SER B O 1
ATOM 7299 N N . LEU B 1 229 ? -10.734 -8.664 22 1 84.88 229 LEU B N 1
ATOM 7300 C CA . LEU B 1 229 ? -9.641 -9.516 21.531 1 84.88 229 LEU B CA 1
ATOM 7301 C C . LEU B 1 229 ? -8.625 -9.75 22.656 1 84.88 229 LEU B C 1
ATOM 7303 O O . LEU B 1 229 ? -8.336 -8.844 23.438 1 84.88 229 LEU B O 1
ATOM 7307 N N . LYS B 1 230 ? -8.297 -11.109 22.891 1 89.62 230 LYS B N 1
ATOM 7308 C CA . LYS B 1 230 ? -7.23 -11.453 23.812 1 89.62 230 LYS B CA 1
ATOM 7309 C C . LYS B 1 230 ? -5.953 -10.688 23.5 1 89.62 230 LYS B C 1
ATOM 7311 O O . LYS B 1 230 ? -5.668 -10.406 22.328 1 89.62 230 LYS B O 1
ATOM 7316 N N . PRO B 1 231 ? -5.188 -10.344 24.516 1 87.75 231 PRO B N 1
ATOM 7317 C CA . PRO B 1 231 ? -4.051 -9.445 24.328 1 87.75 231 PRO B CA 1
ATOM 7318 C C . PRO B 1 231 ? -2.932 -10.078 23.5 1 87.75 231 PRO B C 1
ATOM 7320 O O . PRO B 1 231 ? -2.68 -11.281 23.609 1 87.75 231 PRO B O 1
ATOM 7323 N N . ILE B 1 232 ? -2.262 -9.273 22.719 1 88.94 232 ILE B N 1
ATOM 7324 C CA . ILE B 1 232 ? -0.987 -9.555 22.078 1 88.94 232 ILE B CA 1
ATOM 7325 C C . ILE B 1 232 ? 0.122 -8.742 22.734 1 88.94 232 ILE B C 1
ATOM 7327 O O . ILE B 1 232 ? -0.05 -7.547 23 1 88.94 232 ILE B O 1
ATOM 7331 N N . GLU B 1 233 ? 1.225 -9.383 23.062 1 88.94 233 GLU B N 1
ATOM 7332 C CA . GLU B 1 233 ? 2.375 -8.703 23.656 1 88.94 233 GLU B CA 1
ATOM 7333 C C . GLU B 1 233 ? 3.596 -8.797 22.75 1 88.94 233 GLU B C 1
ATOM 7335 O O . GLU B 1 233 ? 3.877 -9.859 22.188 1 88.94 233 GLU B O 1
ATOM 7340 N N . ILE B 1 234 ? 4.188 -7.703 22.547 1 90.81 234 ILE B N 1
ATOM 7341 C CA . ILE B 1 234 ? 5.445 -7.66 21.812 1 90.81 234 ILE B CA 1
ATOM 7342 C C . ILE B 1 234 ? 6.602 -7.395 22.766 1 90.81 234 ILE B C 1
ATOM 7344 O O . ILE B 1 234 ? 6.703 -6.312 23.344 1 90.81 234 ILE B O 1
ATOM 7348 N N . LEU B 1 235 ? 7.488 -8.352 22.891 1 90.81 235 LEU B N 1
ATOM 7349 C CA . LEU B 1 235 ? 8.562 -8.281 23.875 1 90.81 235 LEU B CA 1
ATOM 7350 C C . LEU B 1 235 ? 9.922 -8.227 23.188 1 90.81 235 LEU B C 1
ATOM 7352 O O . LEU B 1 235 ? 10.078 -8.711 22.062 1 90.81 235 LEU B O 1
ATOM 7356 N N . GLN B 1 236 ? 10.797 -7.664 23.766 1 90.56 236 GLN B N 1
ATOM 7357 C CA . GLN B 1 236 ? 12.211 -7.637 23.406 1 90.56 236 GLN B CA 1
ATOM 7358 C C . GLN B 1 236 ? 13.086 -8 24.594 1 90.56 236 GLN B C 1
ATOM 7360 O O . GLN B 1 236 ? 13.797 -7.148 25.141 1 90.56 236 GLN B O 1
ATOM 7365 N N . PRO B 1 237 ? 13.133 -9.266 24.859 1 88.69 237 PRO B N 1
ATOM 7366 C CA . PRO B 1 237 ? 13.75 -9.75 26.094 1 88.69 237 PRO B CA 1
ATOM 7367 C C . PRO B 1 237 ? 15.227 -9.367 26.203 1 88.69 237 PRO B C 1
ATOM 7369 O O . PRO B 1 237 ? 15.75 -9.25 27.312 1 88.69 237 PRO B O 1
ATOM 7372 N N . GLN B 1 238 ? 15.891 -9.109 25.125 1 90.69 238 GLN B N 1
ATOM 7373 C CA . GLN B 1 238 ? 17.297 -8.734 25.156 1 90.69 238 GLN B CA 1
ATOM 7374 C C . GLN B 1 238 ? 17.469 -7.238 24.922 1 90.69 238 GLN B C 1
ATOM 7376 O O . GLN B 1 238 ? 18.578 -6.777 24.609 1 90.69 238 GLN B O 1
ATOM 7381 N N . GLY B 1 239 ? 16.391 -6.551 25 1 91.25 239 GLY B N 1
ATOM 7382 C CA . GLY B 1 239 ? 16.422 -5.121 24.719 1 91.25 239 GLY B CA 1
ATOM 7383 C C . GLY B 1 239 ? 16.266 -4.801 23.234 1 91.25 239 GLY B C 1
ATOM 7384 O O . GLY B 1 239 ? 16.219 -5.703 22.406 1 91.25 239 GLY B O 1
ATOM 7385 N N . SER B 1 240 ? 16.234 -3.586 22.969 1 92.38 240 SER B N 1
ATOM 7386 C CA . SER B 1 240 ? 16.062 -3.111 21.594 1 92.38 240 SER B CA 1
ATOM 7387 C C . SER B 1 240 ? 17.391 -3.154 20.844 1 92.38 240 SER B C 1
ATOM 7389 O O . SER B 1 240 ? 18.453 -3.086 21.438 1 92.38 240 SER B O 1
ATOM 7391 N N . SER B 1 241 ? 17.297 -3.299 19.547 1 94.56 241 SER B N 1
ATOM 7392 C CA . SER B 1 241 ? 18.484 -3.221 18.703 1 94.56 241 SER B CA 1
ATOM 7393 C C . SER B 1 241 ? 18.797 -1.778 18.328 1 94.56 241 SER B C 1
ATOM 7395 O O . SER B 1 241 ? 19.828 -1.509 17.688 1 94.56 241 SER B O 1
ATOM 7397 N N . VAL B 1 242 ? 17.969 -0.841 18.703 1 95.94 242 VAL B N 1
ATOM 7398 C CA . VAL B 1 242 ? 18.141 0.569 18.375 1 95.94 242 VAL B CA 1
ATOM 7399 C C . VAL B 1 242 ? 19.141 1.206 19.344 1 95.94 242 VAL B C 1
ATOM 7401 O O . VAL B 1 242 ? 19 1.066 20.562 1 95.94 242 VAL B O 1
ATOM 7404 N N . GLU B 1 243 ? 20.109 1.861 18.797 1 96.12 243 GLU B N 1
ATOM 7405 C CA . GLU B 1 243 ? 21.031 2.684 19.562 1 96.12 243 GLU B CA 1
ATOM 7406 C C . GLU B 1 243 ? 20.781 4.172 19.312 1 96.12 243 GLU B C 1
ATOM 7408 O O . GLU B 1 243 ? 20.641 4.598 18.172 1 96.12 243 GLU B O 1
ATOM 7413 N N . VAL B 1 244 ? 20.75 4.879 20.406 1 95.81 244 VAL B N 1
ATOM 7414 C CA . VAL B 1 244 ? 20.516 6.312 20.297 1 95.81 244 VAL B CA 1
ATOM 7415 C C . VAL B 1 244 ? 21.656 7.082 20.969 1 95.81 244 VAL B C 1
ATOM 7417 O O . VAL B 1 244 ? 22 6.828 22.125 1 95.81 244 VAL B O 1
ATOM 7420 N N . ASN B 1 245 ? 22.25 7.922 20.25 1 95.12 245 ASN B N 1
ATOM 7421 C CA . ASN B 1 245 ? 23.266 8.867 20.719 1 95.12 245 ASN B CA 1
ATOM 7422 C C . ASN B 1 245 ? 22.859 10.312 20.422 1 95.12 245 ASN B C 1
ATOM 7424 O O . ASN B 1 245 ? 23.172 10.828 19.344 1 95.12 245 ASN B O 1
ATOM 7428 N N . GLY B 1 246 ? 22.391 10.969 21.5 1 94.69 246 GLY B N 1
ATOM 7429 C CA . GLY B 1 246 ? 21.766 12.25 21.219 1 94.69 246 GLY B CA 1
ATOM 7430 C C . GLY B 1 246 ? 20.578 12.141 20.281 1 94.69 246 GLY B C 1
ATOM 7431 O O . GLY B 1 246 ? 19.609 11.438 20.562 1 94.69 246 GLY B O 1
ATOM 7432 N N . TYR B 1 247 ? 20.828 12.797 19.156 1 96.81 247 TYR B N 1
ATOM 7433 C CA . TYR B 1 247 ? 19.734 12.742 18.172 1 96.81 247 TYR B CA 1
ATOM 7434 C C . TYR B 1 247 ? 20.109 11.828 17 1 96.81 247 TYR B C 1
ATOM 7436 O O . TYR B 1 247 ? 19.406 11.812 15.984 1 96.81 247 TYR B O 1
ATOM 7444 N N . GLU B 1 248 ? 21.125 11.086 17.141 1 97.06 248 GLU B N 1
ATOM 7445 C CA . GLU B 1 248 ? 21.516 10.109 16.141 1 97.06 248 GLU B CA 1
ATOM 7446 C C . GLU B 1 248 ? 21 8.719 16.5 1 97.06 248 GLU B C 1
ATOM 7448 O O . GLU B 1 248 ? 21.047 8.312 17.656 1 97.06 248 GLU B O 1
ATOM 7453 N N . ILE B 1 249 ? 20.516 8.047 15.492 1 97.5 249 ILE B N 1
ATOM 7454 C CA . ILE B 1 249 ? 20 6.684 15.633 1 97.5 249 ILE B CA 1
ATOM 7455 C C . ILE B 1 249 ? 20.859 5.727 14.797 1 97.5 249 ILE B C 1
ATOM 7457 O O . ILE B 1 249 ? 21.188 6.027 13.648 1 97.5 249 ILE B O 1
ATOM 7461 N N . LYS B 1 250 ? 21.219 4.648 15.391 1 97.19 250 LYS B N 1
ATOM 7462 C CA . LYS B 1 250 ? 21.812 3.518 14.68 1 97.19 250 LYS B CA 1
ATOM 7463 C C . LYS B 1 250 ? 20.953 2.268 14.836 1 97.19 250 LYS B C 1
ATOM 7465 O O . LYS B 1 250 ? 20.547 1.918 15.945 1 97.19 250 LYS B O 1
ATOM 7470 N N . TRP B 1 251 ? 20.625 1.641 13.812 1 96.94 251 TRP B N 1
ATOM 7471 C CA . TRP B 1 251 ? 19.844 0.412 13.781 1 96.94 251 TRP B CA 1
ATOM 7472 C C . TRP B 1 251 ? 20.219 -0.442 12.57 1 96.94 251 TRP B C 1
ATOM 7474 O O . TRP B 1 251 ? 20.141 0.016 11.43 1 96.94 251 TRP B O 1
ATOM 7484 N N . TYR B 1 252 ? 20.641 -1.735 12.867 1 94.81 252 TYR B N 1
ATOM 7485 C CA . TYR B 1 252 ? 21.109 -2.596 11.789 1 94.81 252 TYR B CA 1
ATOM 7486 C C . TYR B 1 252 ? 22.188 -1.902 10.969 1 94.81 252 TYR B C 1
ATOM 7488 O O . TYR B 1 252 ? 23.234 -1.502 11.5 1 94.81 252 TYR B O 1
ATOM 7496 N N . ARG B 1 253 ? 21.953 -1.649 9.781 1 96.19 253 ARG B N 1
ATOM 7497 C CA . ARG B 1 253 ? 22.953 -1.033 8.922 1 96.19 253 ARG B CA 1
ATOM 7498 C C . ARG B 1 253 ? 22.625 0.431 8.656 1 96.19 253 ARG B C 1
ATOM 7500 O O . ARG B 1 253 ? 23.359 1.118 7.938 1 96.19 253 ARG B O 1
ATOM 7507 N N . TRP B 1 254 ? 21.609 0.926 9.305 1 97.81 254 TRP B N 1
ATOM 7508 C CA . TRP B 1 254 ? 21.156 2.301 9.109 1 97.81 254 TRP B CA 1
ATOM 7509 C C . TRP B 1 254 ? 21.75 3.227 10.156 1 97.81 254 TRP B C 1
ATOM 7511 O O . TRP B 1 254 ? 21.906 2.844 11.32 1 97.81 254 TRP B O 1
ATOM 7521 N N . ARG B 1 255 ? 22.062 4.379 9.719 1 98.06 255 ARG B N 1
ATOM 7522 C CA . ARG B 1 255 ? 22.391 5.508 10.578 1 98.06 255 ARG B CA 1
ATOM 7523 C C . ARG B 1 255 ? 21.688 6.777 10.117 1 98.06 255 ARG B C 1
ATOM 7525 O O . ARG B 1 255 ? 21.656 7.078 8.922 1 98.06 255 ARG B O 1
ATOM 7532 N N . LEU B 1 256 ? 21.031 7.488 10.992 1 98.5 256 LEU B N 1
ATOM 7533 C CA . LEU B 1 256 ? 20.328 8.727 10.656 1 98.5 256 LEU B CA 1
ATOM 7534 C C . LEU B 1 256 ? 20.234 9.648 11.867 1 98.5 256 LEU B C 1
ATOM 7536 O O . LEU B 1 256 ? 20.578 9.242 12.984 1 98.5 256 LEU B O 1
ATOM 7540 N N . ARG B 1 257 ? 19.859 10.867 11.633 1 98.06 257 ARG B N 1
ATOM 7541 C CA . ARG B 1 257 ? 19.703 11.852 12.695 1 98.06 257 ARG B CA 1
ATOM 7542 C C . ARG B 1 257 ? 18.312 12.445 12.688 1 98.06 257 ARG B C 1
ATOM 7544 O O . ARG B 1 257 ? 17.75 12.734 11.625 1 98.06 257 ARG B O 1
ATOM 7551 N N . ILE B 1 258 ? 17.828 12.688 13.906 1 97.94 258 ILE B N 1
ATOM 7552 C CA . ILE B 1 258 ? 16.484 13.211 14.086 1 97.94 258 ILE B CA 1
ATOM 7553 C C . ILE B 1 258 ? 16.531 14.719 14.32 1 97.94 258 ILE B C 1
ATOM 7555 O O . ILE B 1 258 ? 17.375 15.203 15.078 1 97.94 258 ILE B O 1
ATOM 7559 N N . GLY B 1 259 ? 15.672 15.391 13.625 1 98.19 259 GLY B N 1
ATOM 7560 C CA . GLY B 1 259 ? 15.477 16.812 13.859 1 98.19 259 GLY B CA 1
ATOM 7561 C C . GLY B 1 259 ? 14.023 17.188 14.086 1 98.19 259 GLY B C 1
ATOM 7562 O O . GLY B 1 259 ? 13.156 16.312 14.141 1 98.19 259 GLY B O 1
ATOM 7563 N N . TYR B 1 260 ? 13.906 18.484 14.258 1 98.06 260 TYR B N 1
ATOM 7564 C CA . TYR B 1 260 ? 12.57 19.016 14.523 1 98.06 260 TYR B CA 1
ATOM 7565 C C . TYR B 1 260 ? 12.484 20.484 14.133 1 98.06 260 TYR B C 1
ATOM 7567 O O . TYR B 1 260 ? 13.414 21.25 14.375 1 98.06 260 TYR B O 1
ATOM 7575 N N . THR B 1 261 ? 11.367 20.828 13.508 1 98.06 261 THR B N 1
ATOM 7576 C CA . THR B 1 261 ? 10.992 22.234 13.344 1 98.06 261 THR B CA 1
ATOM 7577 C C . THR B 1 261 ? 9.508 22.438 13.617 1 98.06 261 THR B C 1
ATOM 7579 O O . THR B 1 261 ? 8.711 21.5 13.484 1 98.06 261 THR B O 1
ATOM 7582 N N . PRO B 1 262 ? 9.141 23.656 13.961 1 97.06 262 PRO B N 1
ATOM 7583 C CA . PRO B 1 262 ? 7.723 23.922 14.234 1 97.06 262 PRO B CA 1
ATOM 7584 C C . PRO B 1 262 ? 6.844 23.766 12.992 1 97.06 262 PRO B C 1
ATOM 7586 O O . PRO B 1 262 ? 5.66 23.438 13.109 1 97.06 262 PRO B O 1
ATOM 7589 N N . ARG B 1 263 ? 7.359 23.938 11.836 1 97.12 263 ARG B N 1
ATOM 7590 C CA . ARG B 1 263 ? 6.582 23.797 10.609 1 97.12 263 ARG B CA 1
ATOM 7591 C C . ARG B 1 263 ? 6.492 22.344 10.188 1 97.12 263 ARG B C 1
ATOM 7593 O O . ARG B 1 263 ? 5.406 21.844 9.875 1 97.12 263 ARG B O 1
ATOM 7600 N N . GLU B 1 264 ? 7.566 21.625 10.266 1 98.19 264 GLU B N 1
ATOM 7601 C CA . GLU B 1 264 ? 7.668 20.312 9.625 1 98.19 264 GLU B CA 1
ATOM 7602 C C . GLU B 1 264 ? 7.41 19.203 10.625 1 98.19 264 GLU B C 1
ATOM 7604 O O . GLU B 1 264 ? 7.012 18.094 10.242 1 98.19 264 GLU B O 1
ATOM 7609 N N . GLY B 1 265 ? 7.609 19.422 11.828 1 98.19 265 GLY B N 1
ATOM 7610 C CA . GLY B 1 265 ? 7.664 18.312 12.773 1 98.19 265 GLY B CA 1
ATOM 7611 C C . GLY B 1 265 ? 8.945 17.516 12.68 1 98.19 265 GLY B C 1
ATOM 7612 O O . GLY B 1 265 ? 10.039 18.062 12.781 1 98.19 265 GLY B O 1
ATOM 7613 N N . LEU B 1 266 ? 8.844 16.281 12.398 1 98.5 266 LEU B N 1
ATOM 7614 C CA . LEU B 1 266 ? 9.984 15.391 12.258 1 98.5 266 LEU B CA 1
ATOM 7615 C C . LEU B 1 266 ? 10.781 15.703 11 1 98.5 266 LEU B C 1
ATOM 7617 O O . LEU B 1 266 ? 10.211 15.805 9.914 1 98.5 266 LEU B O 1
ATOM 7621 N N . VAL B 1 267 ? 12.062 15.914 11.203 1 98.75 267 VAL B N 1
ATOM 7622 C CA . VAL B 1 267 ? 13.016 16.031 10.109 1 98.75 267 VAL B CA 1
ATOM 7623 C C . VAL B 1 267 ? 14.062 14.914 10.211 1 98.75 267 VAL B C 1
ATOM 7625 O O . VAL B 1 267 ? 14.555 14.625 11.305 1 98.75 267 VAL B O 1
ATOM 7628 N N . ILE B 1 268 ? 14.352 14.305 9.117 1 98.81 268 ILE B N 1
ATOM 7629 C CA . ILE B 1 268 ? 15.359 13.25 9.078 1 98.81 268 ILE B CA 1
ATOM 7630 C C . ILE B 1 268 ? 16.594 13.742 8.328 1 98.81 268 ILE B C 1
ATOM 7632 O O . ILE B 1 268 ? 16.484 14.266 7.219 1 98.81 268 ILE B O 1
ATOM 7636 N N . TYR B 1 269 ? 17.797 13.578 9 1 98.56 269 TYR B N 1
ATOM 7637 C CA . TYR B 1 269 ? 19.031 14.039 8.398 1 98.56 269 TYR B CA 1
ATOM 7638 C C . TYR B 1 269 ? 20 12.875 8.188 1 98.56 269 TYR B C 1
ATOM 7640 O O . TYR B 1 269 ? 19.969 11.898 8.938 1 98.56 269 TYR B O 1
ATOM 7648 N N . ASP B 1 270 ? 20.828 13.047 7.234 1 98.25 270 ASP B N 1
ATOM 7649 C CA . ASP B 1 270 ? 22.062 12.281 7.09 1 98.25 270 ASP B CA 1
ATOM 7650 C C . ASP B 1 270 ? 21.797 10.781 7.156 1 98.25 270 ASP B C 1
ATOM 7652 O O . ASP B 1 270 ? 22.375 10.07 7.984 1 98.25 270 ASP B O 1
ATOM 7656 N N . VAL B 1 271 ? 20.938 10.336 6.297 1 98.81 271 VAL B N 1
ATOM 7657 C CA . VAL B 1 271 ? 20.578 8.922 6.242 1 98.81 271 VAL B CA 1
ATOM 7658 C C . VAL B 1 271 ? 21.625 8.148 5.445 1 98.81 271 VAL B C 1
ATOM 7660 O O . VAL B 1 271 ? 21.875 8.453 4.273 1 98.81 271 VAL B O 1
ATOM 7663 N N . ARG B 1 272 ? 22.188 7.168 6.098 1 98.5 272 ARG B N 1
ATOM 7664 C CA . ARG B 1 272 ? 23.219 6.352 5.48 1 98.5 272 ARG B CA 1
ATOM 7665 C C . ARG B 1 272 ? 22.984 4.867 5.742 1 98.5 272 ARG B C 1
ATOM 7667 O O . ARG B 1 272 ? 22.281 4.508 6.688 1 98.5 272 ARG B O 1
ATOM 7674 N N . TYR B 1 273 ? 23.531 4.105 4.887 1 97.94 273 TYR B N 1
ATOM 7675 C CA . TYR B 1 273 ? 23.469 2.652 4.98 1 97.94 273 TYR B CA 1
ATOM 7676 C C . TYR B 1 273 ? 24.875 2.041 4.918 1 97.94 273 TYR B C 1
ATOM 7678 O O . TYR B 1 273 ? 25.609 2.268 3.957 1 97.94 273 TYR B O 1
ATOM 7686 N N . ASN B 1 274 ? 25.234 1.279 5.949 1 96.81 274 ASN B N 1
ATOM 7687 C CA . ASN B 1 274 ? 26.516 0.592 5.945 1 96.81 274 ASN B CA 1
ATOM 7688 C C . ASN B 1 274 ? 26.469 -0.679 5.102 1 96.81 274 ASN B C 1
ATOM 7690 O O . ASN B 1 274 ? 25.828 -1.655 5.477 1 96.81 274 ASN B O 1
ATOM 7694 N N . TYR B 1 275 ? 27.156 -0.628 3.998 1 94.31 275 TYR B N 1
ATOM 7695 C CA . TYR B 1 275 ? 27.25 -1.774 3.1 1 94.31 275 TYR B CA 1
ATOM 7696 C C . TYR B 1 275 ? 28.688 -2.248 2.957 1 94.31 275 TYR B C 1
ATOM 7698 O O . TYR B 1 275 ? 29.531 -1.528 2.42 1 94.31 275 TYR B O 1
ATOM 7706 N N . LYS B 1 276 ? 28.938 -3.449 3.51 1 91.56 276 LYS B N 1
ATOM 7707 C CA . LYS B 1 276 ? 30.266 -4.078 3.443 1 91.56 276 LYS B CA 1
ATOM 7708 C C . LYS B 1 276 ? 31.328 -3.176 4.047 1 91.56 276 LYS B C 1
ATOM 7710 O O . LYS B 1 276 ? 32.406 -2.986 3.455 1 91.56 276 LYS B O 1
ATOM 7715 N N . GLY B 1 277 ? 30.953 -2.479 5.078 1 92.94 277 GLY B N 1
ATOM 7716 C CA . GLY B 1 277 ? 31.906 -1.713 5.863 1 92.94 277 GLY B CA 1
ATOM 7717 C C . GLY B 1 277 ? 31.984 -0.256 5.445 1 92.94 277 GLY B C 1
ATOM 7718 O O . GLY B 1 277 ? 32.719 0.533 6.066 1 92.94 277 GLY B O 1
ATOM 7719 N N . ARG B 1 278 ? 31.219 0.046 4.492 1 95.38 278 ARG B N 1
ATOM 7720 C CA . ARG B 1 278 ? 31.203 1.433 4.039 1 95.38 278 ARG B CA 1
ATOM 7721 C C . ARG B 1 278 ? 29.844 2.076 4.258 1 95.38 278 ARG B C 1
ATOM 7723 O O . ARG B 1 278 ? 28.828 1.567 3.779 1 95.38 278 ARG B O 1
ATOM 7730 N N . GLU B 1 279 ? 29.844 3.205 4.949 1 96.25 279 GLU B N 1
ATOM 7731 C CA . GLU B 1 279 ? 28.609 3.971 5.074 1 96.25 279 GLU B CA 1
ATOM 7732 C C . GLU B 1 279 ? 28.312 4.766 3.807 1 96.25 279 GLU B C 1
ATOM 7734 O O . GLU B 1 279 ? 29.078 5.664 3.441 1 96.25 279 GLU B O 1
ATOM 7739 N N . ARG B 1 280 ? 27.266 4.445 3.201 1 97.94 280 ARG B N 1
ATOM 7740 C CA . ARG B 1 280 ? 26.906 5.066 1.933 1 97.94 280 ARG B CA 1
ATOM 7741 C C . ARG B 1 280 ? 25.719 6.004 2.109 1 97.94 280 ARG B C 1
ATOM 7743 O O . ARG B 1 280 ? 24.672 5.605 2.639 1 97.94 280 ARG B O 1
ATOM 7750 N N . GLN B 1 281 ? 25.875 7.254 1.646 1 98 281 GLN B N 1
ATOM 7751 C CA . GLN B 1 281 ? 24.859 8.289 1.837 1 98 281 GLN B CA 1
ATOM 7752 C C . GLN B 1 281 ? 23.656 8.07 0.924 1 98 281 GLN B C 1
ATOM 7754 O O . GLN B 1 281 ? 23.812 7.699 -0.242 1 98 281 GLN B O 1
ATOM 7759 N N . ILE B 1 282 ? 22.438 8.375 1.428 1 98.81 282 ILE B N 1
ATOM 7760 C CA . ILE B 1 282 ? 21.234 8.234 0.623 1 98.81 282 ILE B CA 1
ATOM 7761 C C . ILE B 1 282 ? 20.406 9.523 0.7 1 98.81 282 ILE B C 1
ATOM 7763 O O . ILE B 1 282 ? 19.969 10.047 -0.326 1 98.81 282 ILE B O 1
ATOM 7767 N N . ILE B 1 283 ? 20.172 10.055 1.926 1 98.81 283 ILE B N 1
ATOM 7768 C CA . ILE B 1 283 ? 19.391 11.273 2.129 1 98.81 283 ILE B CA 1
ATOM 7769 C C . ILE B 1 283 ? 20.172 12.25 2.994 1 98.81 283 ILE B C 1
ATOM 7771 O O . ILE B 1 283 ? 20.688 11.883 4.055 1 98.81 283 ILE B O 1
ATOM 7775 N N . TYR B 1 284 ? 20.266 13.461 2.537 1 98.56 284 TYR B N 1
ATOM 7776 C CA . TYR B 1 284 ? 20.812 14.508 3.393 1 98.56 284 TYR B CA 1
ATOM 7777 C C . TYR B 1 284 ? 19.75 15.055 4.336 1 98.56 284 TYR B C 1
ATOM 7779 O O . TYR B 1 284 ? 20.016 15.242 5.527 1 98.56 284 TYR B O 1
ATOM 7787 N N . ARG B 1 285 ? 18.547 15.297 3.762 1 98.69 285 ARG B N 1
ATOM 7788 C CA . ARG B 1 285 ? 17.453 15.875 4.527 1 98.69 285 ARG B CA 1
ATOM 7789 C C . ARG B 1 285 ? 16.109 15.445 3.953 1 98.69 285 ARG B C 1
ATOM 7791 O O . ARG B 1 285 ? 15.914 15.438 2.734 1 98.69 285 ARG B O 1
ATOM 7798 N N . ALA B 1 286 ? 15.18 15.031 4.801 1 98.88 286 ALA B N 1
ATOM 7799 C CA . ALA B 1 286 ? 13.836 14.672 4.352 1 98.88 286 ALA B CA 1
ATOM 7800 C C . ALA B 1 286 ? 12.789 15.078 5.383 1 98.88 286 ALA B C 1
ATOM 7802 O O . ALA B 1 286 ? 13 14.93 6.586 1 98.88 286 ALA B O 1
ATOM 7803 N N . SER B 1 287 ? 11.641 15.578 4.918 1 98.69 287 SER B N 1
ATOM 7804 C CA . SER B 1 287 ? 10.516 15.906 5.789 1 98.69 287 SER B CA 1
ATOM 7805 C C . SER B 1 287 ? 9.266 16.219 4.98 1 98.69 287 SER B C 1
ATOM 7807 O O . SER B 1 287 ? 9.336 16.406 3.764 1 98.69 287 SER B O 1
ATOM 7809 N N . VAL B 1 288 ? 8.133 16.188 5.621 1 98.81 288 VAL B N 1
ATOM 7810 C CA . VAL B 1 288 ? 6.898 16.734 5.062 1 98.81 288 VAL B CA 1
ATOM 7811 C C . VAL B 1 288 ? 6.863 18.25 5.281 1 98.81 288 VAL B C 1
ATOM 7813 O O . VAL B 1 288 ? 6.84 18.719 6.418 1 98.81 288 VAL B O 1
ATOM 7816 N N . VAL B 1 289 ? 6.746 18.984 4.16 1 98.56 289 VAL B N 1
ATOM 7817 C CA . VAL B 1 289 ? 7.012 20.422 4.305 1 98.56 289 VAL B CA 1
ATOM 7818 C C . VAL B 1 289 ? 5.715 21.203 4.117 1 98.56 289 VAL B C 1
ATOM 7820 O O . VAL B 1 289 ? 5.652 22.391 4.434 1 98.56 289 VAL B O 1
ATOM 7823 N N . ASP B 1 290 ? 4.715 20.484 3.586 1 98.44 290 ASP B N 1
ATOM 7824 C CA . ASP B 1 290 ? 3.451 21.203 3.393 1 98.44 290 ASP B CA 1
ATOM 7825 C C . ASP B 1 290 ? 2.266 20.234 3.479 1 98.44 290 ASP B C 1
ATOM 7827 O O . ASP B 1 290 ? 2.428 19.031 3.309 1 98.44 290 ASP B O 1
ATOM 7831 N N . LEU B 1 291 ? 1.117 20.75 3.75 1 98.62 291 LEU B N 1
ATOM 7832 C CA . LEU B 1 291 ? -0.184 20.094 3.795 1 98.62 291 LEU B CA 1
ATOM 7833 C C . LEU B 1 291 ? -1.308 21.094 3.551 1 98.62 291 LEU B C 1
ATOM 7835 O O . LEU B 1 291 ? -1.498 22.031 4.34 1 98.62 291 LEU B O 1
ATOM 7839 N N . MET B 1 292 ? -1.962 20.969 2.469 1 98 292 MET B N 1
ATOM 7840 C CA . MET B 1 292 ? -3.143 21.766 2.16 1 98 292 MET B CA 1
ATOM 7841 C C . MET B 1 292 ? -4.395 20.891 2.113 1 98 292 MET B C 1
ATOM 7843 O O . MET B 1 292 ? -4.355 19.766 1.604 1 98 292 MET B O 1
ATOM 7847 N N . VAL B 1 293 ? -5.504 21.438 2.619 1 98.19 293 VAL B N 1
ATOM 7848 C CA . VAL B 1 293 ? -6.75 20.672 2.611 1 98.19 293 VAL B CA 1
ATOM 7849 C C . VAL B 1 293 ? -7.875 21.531 2.041 1 98.19 293 VAL B C 1
ATOM 7851 O O . VAL B 1 293 ? -8.633 22.156 2.793 1 98.19 293 VAL B O 1
ATOM 7854 N N . PRO B 1 294 ? -8.086 21.516 0.801 1 98.06 294 PRO B N 1
ATOM 7855 C CA . PRO B 1 294 ? -9.227 22.219 0.206 1 98.06 294 PRO B CA 1
ATOM 7856 C C . PRO B 1 294 ? -10.516 21.391 0.269 1 98.06 294 PRO B C 1
ATOM 7858 O O . PRO B 1 294 ? -10.5 20.188 -0.025 1 98.06 294 PRO B O 1
ATOM 7861 N N . TYR B 1 295 ? -11.594 22.031 0.654 1 98.06 295 TYR B N 1
ATOM 7862 C CA . TYR B 1 295 ? -12.914 21.406 0.669 1 98.06 295 TYR B CA 1
ATOM 7863 C C . TYR B 1 295 ? -13.672 21.703 -0.617 1 98.06 295 TYR B C 1
ATOM 7865 O O . TYR B 1 295 ? -13.57 22.812 -1.166 1 98.06 295 TYR B O 1
ATOM 7873 N N . GLY B 1 296 ? -14.453 20.75 -1.092 1 98.06 296 GLY B N 1
ATOM 7874 C CA . GLY B 1 296 ? -14.992 20.781 -2.441 1 98.06 296 GLY B CA 1
ATOM 7875 C C . GLY B 1 296 ? -16.406 21.328 -2.504 1 98.06 296 GLY B C 1
ATOM 7876 O O . GLY B 1 296 ? -17.047 21.297 -3.555 1 98.06 296 GLY B O 1
ATOM 7877 N N . ASP B 1 297 ? -16.984 21.844 -1.42 1 97.19 297 ASP B N 1
ATOM 7878 C CA . ASP B 1 297 ? -18.312 22.469 -1.39 1 97.19 297 ASP B CA 1
ATOM 7879 C C . ASP B 1 297 ? -18.234 23.938 -1.758 1 97.19 297 ASP B C 1
ATOM 7881 O O . ASP B 1 297 ? -17.547 24.719 -1.104 1 97.19 297 ASP B O 1
ATOM 7885 N N . PRO B 1 298 ? -19.016 24.375 -2.762 1 96.31 298 PRO B N 1
ATOM 7886 C CA . PRO B 1 298 ? -18.891 25.75 -3.256 1 96.31 298 PRO B CA 1
ATOM 7887 C C . PRO B 1 298 ? -19.688 26.75 -2.418 1 96.31 298 PRO B C 1
ATOM 7889 O O . PRO B 1 298 ? -19.672 27.953 -2.695 1 96.31 298 PRO B O 1
ATOM 7892 N N . SER B 1 299 ? -20.375 26.328 -1.408 1 93.62 299 SER B N 1
ATOM 7893 C CA . SER B 1 299 ? -21.203 27.234 -0.62 1 93.62 299 SER B CA 1
ATOM 7894 C C . SER B 1 299 ? -20.359 28.281 0.104 1 93.62 299 SER B C 1
ATOM 7896 O O . SER B 1 299 ? -19.172 28.047 0.371 1 93.62 299 SER B O 1
ATOM 7898 N N . PRO B 1 300 ? -20.938 29.375 0.466 1 92.75 300 PRO B N 1
ATOM 7899 C CA . PRO B 1 300 ? -20.172 30.453 1.101 1 92.75 300 PRO B CA 1
ATOM 7900 C C . PRO B 1 300 ? -19.562 30.031 2.436 1 92.75 300 PRO B C 1
ATOM 7902 O O . PRO B 1 300 ? -18.547 30.594 2.846 1 92.75 300 PRO B O 1
ATOM 7905 N N . PHE B 1 301 ? -20.125 29.094 3.016 1 92.62 301 PHE B N 1
ATOM 7906 C CA . PHE B 1 301 ? -19.609 28.625 4.293 1 92.62 301 PHE B CA 1
ATOM 7907 C C . PHE B 1 301 ? -18.328 27.812 4.094 1 92.62 301 PHE B C 1
ATOM 7909 O O . PHE B 1 301 ? -17.469 27.766 4.977 1 92.62 301 PHE B O 1
ATOM 7916 N N . HIS B 1 302 ? -18.203 27.203 2.877 1 95.12 302 HIS B N 1
ATOM 7917 C CA . HIS B 1 302 ? -17.141 26.203 2.732 1 95.12 302 HIS B CA 1
ATOM 7918 C C . HIS B 1 302 ? -16.094 26.656 1.728 1 95.12 302 HIS B C 1
ATOM 7920 O O . HIS B 1 302 ? -14.953 26.172 1.758 1 95.12 302 HIS B O 1
ATOM 7926 N N . TYR B 1 303 ? -16.344 27.484 0.755 1 95.06 303 TYR B N 1
ATOM 7927 C CA . TYR B 1 303 ? -15.492 27.688 -0.417 1 95.06 303 TYR B CA 1
ATOM 7928 C C . TYR B 1 303 ? -14.18 28.344 -0.034 1 95.06 303 TYR B C 1
ATOM 7930 O O . TYR B 1 303 ? -13.234 28.375 -0.822 1 95.06 303 TYR B O 1
ATOM 7938 N N . ARG B 1 304 ? -14.055 28.875 1.231 1 95.25 304 ARG B N 1
ATOM 7939 C CA . ARG B 1 304 ? -12.805 29.469 1.69 1 95.25 304 ARG B CA 1
ATOM 7940 C C . ARG B 1 304 ? -11.984 28.469 2.496 1 95.25 304 ARG B C 1
ATOM 7942 O O . ARG B 1 304 ? -10.883 28.781 2.947 1 95.25 304 ARG B O 1
ATOM 7949 N N . LYS B 1 305 ? -12.516 27.312 2.668 1 95.94 305 LYS B N 1
ATOM 7950 C CA . LYS B 1 305 ? -11.805 26.266 3.412 1 95.94 305 LYS B CA 1
ATOM 7951 C C . LYS B 1 305 ? -10.742 25.594 2.543 1 95.94 305 LYS B C 1
ATOM 7953 O O . LYS B 1 305 ? -10.922 24.453 2.117 1 95.94 305 LYS B O 1
ATOM 7958 N N . MET B 1 306 ? -9.703 26.266 2.309 1 94.62 306 MET B N 1
ATOM 7959 C CA . MET B 1 306 ? -8.5 25.766 1.637 1 94.62 306 MET B CA 1
ATOM 7960 C C . MET B 1 306 ? -7.266 26 2.498 1 94.62 306 MET B C 1
ATOM 7962 O O . MET B 1 306 ? -6.305 26.641 2.057 1 94.62 306 MET B O 1
ATOM 7966 N N . VAL B 1 307 ? -7.246 25.391 3.557 1 91.62 307 VAL B N 1
ATOM 7967 C CA . VAL B 1 307 ? -6.293 25.719 4.617 1 91.62 307 VAL B CA 1
ATOM 7968 C C . VAL B 1 307 ? -4.945 25.078 4.312 1 91.62 307 VAL B C 1
ATOM 7970 O O . VAL B 1 307 ? -4.883 23.922 3.883 1 91.62 307 VAL B O 1
ATOM 7973 N N . LEU B 1 308 ? -3.906 25.828 4.484 1 96.12 308 LEU B N 1
ATOM 7974 C CA . LEU B 1 308 ? -2.539 25.328 4.484 1 96.12 308 LEU B CA 1
ATOM 7975 C C . LEU B 1 308 ? -2.102 24.938 5.895 1 96.12 308 LEU B C 1
ATOM 7977 O O . LEU B 1 308 ? -1.408 25.719 6.562 1 96.12 308 LEU B O 1
ATOM 7981 N N . ASP B 1 309 ? -2.371 23.766 6.246 1 95.38 309 ASP B N 1
ATOM 7982 C CA . ASP B 1 309 ? -2.152 23.297 7.609 1 95.38 309 ASP B CA 1
ATOM 7983 C C . ASP B 1 309 ? -0.685 23.438 8.008 1 95.38 309 ASP B C 1
ATOM 7985 O O . ASP B 1 309 ? -0.376 23.828 9.141 1 95.38 309 ASP B O 1
ATOM 7989 N N . ALA B 1 310 ? 0.133 23.141 7.109 1 95.88 310 ALA B N 1
ATOM 7990 C CA . ALA B 1 310 ? 1.556 23.266 7.418 1 95.88 310 ALA B CA 1
ATOM 7991 C C . ALA B 1 310 ? 2.021 24.719 7.32 1 95.88 310 ALA B C 1
ATOM 7993 O O . ALA B 1 310 ? 2.662 25.234 8.242 1 95.88 310 ALA B O 1
ATOM 7994 N N . GLY B 1 311 ? 1.617 25.406 6.328 1 95.31 311 GLY B N 1
ATOM 7995 C CA . GLY B 1 311 ? 2.117 26.734 6.066 1 95.31 311 GLY B CA 1
ATOM 7996 C C . GLY B 1 311 ? 1.5 27.797 6.965 1 95.31 311 GLY B C 1
ATOM 7997 O O . GLY B 1 311 ? 2.172 28.75 7.363 1 95.31 311 GLY B O 1
ATOM 7998 N N . ASP B 1 312 ? 0.274 27.625 7.266 1 95.69 312 ASP B N 1
ATOM 7999 C CA . ASP B 1 312 ? -0.439 28.656 8.016 1 95.69 312 ASP B CA 1
ATOM 8000 C C . ASP B 1 312 ? -0.37 28.391 9.516 1 95.69 312 ASP B C 1
ATOM 8002 O O . ASP B 1 312 ? -0.672 29.281 10.32 1 95.69 312 ASP B O 1
ATOM 8006 N N . TYR B 1 313 ? -0.039 27.188 9.914 1 95.06 313 TYR B N 1
ATOM 8007 C CA . TYR B 1 313 ? -0.055 26.828 11.328 1 95.06 313 TYR B CA 1
ATOM 8008 C C . TYR B 1 313 ? 1.229 26.109 11.727 1 95.06 313 TYR B C 1
ATOM 8010 O O . TYR B 1 313 ? 1.867 26.469 12.719 1 95.06 313 TYR B O 1
ATOM 8018 N N . GLY B 1 314 ? 1.592 25.109 10.93 1 95.19 314 GLY B N 1
ATOM 8019 C CA . GLY B 1 314 ? 2.754 24.297 11.234 1 95.19 314 GLY B CA 1
ATOM 8020 C C . GLY B 1 314 ? 2.393 22.922 11.773 1 95.19 314 GLY B C 1
ATOM 8021 O O . GLY B 1 314 ? 1.728 22.812 12.812 1 95.19 314 GLY B O 1
ATOM 8022 N N . LEU B 1 315 ? 2.939 21.844 11.172 1 96.69 315 LEU B N 1
ATOM 8023 C CA . LEU B 1 315 ? 2.736 20.484 11.625 1 96.69 315 LEU B CA 1
ATOM 8024 C C . LEU B 1 315 ? 3.438 20.234 12.953 1 96.69 315 LEU B C 1
ATOM 8026 O O . LEU B 1 315 ? 2.863 19.641 13.867 1 96.69 315 LEU B O 1
ATOM 8030 N N . GLY B 1 316 ? 4.645 20.734 13.062 1 97 316 GLY B N 1
ATOM 8031 C CA . GLY B 1 316 ? 5.43 20.547 14.273 1 97 316 GLY B CA 1
ATOM 8032 C C . GLY B 1 316 ? 4.855 21.281 15.477 1 97 316 GLY B C 1
ATOM 8033 O O . GLY B 1 316 ? 5.039 20.844 16.609 1 97 316 GLY B O 1
ATOM 8034 N N . ASN B 1 317 ? 4.195 22.391 15.234 1 96.06 317 ASN B N 1
ATOM 8035 C CA . ASN B 1 317 ? 3.549 23.125 16.328 1 96.06 317 ASN B CA 1
ATOM 8036 C C . ASN B 1 317 ? 2.465 22.281 16.984 1 96.06 317 ASN B C 1
ATOM 8038 O O . ASN B 1 317 ? 2.197 22.438 18.188 1 96.06 317 ASN B O 1
ATOM 8042 N N . PHE B 1 318 ? 1.955 21.359 16.203 1 95.31 318 PHE B N 1
ATOM 8043 C CA . PHE B 1 318 ? 0.795 20.625 16.672 1 95.31 318 PHE B CA 1
ATOM 8044 C C . PHE B 1 318 ? 1.167 19.172 16.984 1 95.31 318 PHE B C 1
ATOM 8046 O O . PHE B 1 318 ? 0.299 18.297 17.031 1 95.31 318 PHE B O 1
ATOM 8053 N N . ILE B 1 319 ? 2.434 18.953 17.125 1 95.62 319 ILE B N 1
ATOM 8054 C CA . ILE B 1 319 ? 2.891 17.625 17.562 1 95.62 319 ILE B CA 1
ATOM 8055 C C . ILE B 1 319 ? 2.314 17.312 18.938 1 95.62 319 ILE B C 1
ATOM 8057 O O . ILE B 1 319 ? 2.264 18.172 19.812 1 95.62 319 ILE B O 1
ATOM 8061 N N . VAL B 1 320 ? 1.798 16.094 19.172 1 93.25 320 VAL B N 1
ATOM 8062 C CA . VAL B 1 320 ? 1.196 15.719 20.438 1 93.25 320 VAL B CA 1
ATOM 8063 C C . VAL B 1 320 ? 2.027 14.617 21.109 1 93.25 320 VAL B C 1
ATOM 8065 O O . VAL B 1 320 ? 2.633 13.789 20.422 1 93.25 320 VAL B O 1
ATOM 8068 N N . PRO B 1 321 ? 2.035 14.664 22.422 1 91.06 321 PRO B N 1
ATOM 8069 C CA . PRO B 1 321 ? 2.764 13.594 23.109 1 91.06 321 PRO B CA 1
ATOM 8070 C C . PRO B 1 321 ? 2.154 12.219 22.875 1 91.06 321 PRO B C 1
ATOM 8072 O O . PRO B 1 321 ? 0.929 12.086 22.812 1 91.06 321 PRO B O 1
ATOM 8075 N N . LEU B 1 322 ? 3.059 11.266 22.797 1 86.31 322 LEU B N 1
ATOM 8076 C CA . LEU B 1 322 ? 2.631 9.891 22.562 1 86.31 322 LEU B CA 1
ATOM 8077 C C . LEU B 1 322 ? 2.621 9.102 23.859 1 86.31 322 LEU B C 1
ATOM 8079 O O . LEU B 1 322 ? 3.361 9.414 24.797 1 86.31 322 LEU B O 1
ATOM 8083 N N . LYS B 1 323 ? 1.648 8.211 23.906 1 75.5 323 LYS B N 1
ATOM 8084 C CA . LYS B 1 323 ? 1.574 7.277 25.031 1 75.5 323 LYS B CA 1
ATOM 8085 C C . LYS B 1 323 ? 1.961 5.867 24.594 1 75.5 323 LYS B C 1
ATOM 8087 O O . LYS B 1 323 ? 1.8 5.5 23.438 1 75.5 323 LYS B O 1
ATOM 8092 N N . HIS B 1 324 ? 2.703 5.121 25.562 1 63 324 HIS B N 1
ATOM 8093 C CA . HIS B 1 324 ? 3.188 3.783 25.234 1 63 324 HIS B CA 1
ATOM 8094 C C . HIS B 1 324 ? 2.398 2.713 25.984 1 63 324 HIS B C 1
ATOM 8096 O O . HIS B 1 324 ? 2.031 2.904 27.141 1 63 324 HIS B O 1
ATOM 8102 N N . GLY B 1 325 ? 1.941 1.42 25.422 1 46.69 325 GLY B N 1
ATOM 8103 C CA . GLY B 1 325 ? 1.205 0.296 25.984 1 46.69 325 GLY B CA 1
ATOM 8104 C C . GLY B 1 325 ? 2.078 -0.65 26.781 1 46.69 325 GLY B C 1
ATOM 8105 O O . GLY B 1 325 ? 3.273 -0.404 26.953 1 46.69 325 GLY B O 1
ATOM 8106 N N . ASN B 1 326 ? 2.65 -1.648 27.297 1 44.94 326 ASN B N 1
ATOM 8107 C CA . ASN B 1 326 ? 2.986 -2.693 28.25 1 44.94 326 ASN B CA 1
ATOM 8108 C C . ASN B 1 326 ? 3.289 -2.111 29.625 1 44.94 326 ASN B C 1
ATOM 8110 O O . ASN B 1 326 ? 3.924 -2.766 30.469 1 44.94 326 ASN B O 1
ATOM 8114 N N . GLY B 1 327 ? 2.629 -0.738 30.328 1 43.81 327 GLY B N 1
ATOM 8115 C CA . GLY B 1 327 ? 2.475 -0.237 31.688 1 43.81 327 GLY B CA 1
ATOM 8116 C C . GLY B 1 327 ? 1.917 1.173 31.75 1 43.81 327 GLY B C 1
ATOM 8117 O O . GLY B 1 327 ? 1.164 1.513 32.656 1 43.81 327 GLY B O 1
ATOM 8118 N N . GLU B 1 328 ? 2.342 2.32 31.656 1 45.72 328 GLU B N 1
ATOM 8119 C CA . GLU B 1 328 ? 1.528 3.455 32.094 1 45.72 328 GLU B CA 1
ATOM 8120 C C . GLU B 1 328 ? 0.176 3.459 31.375 1 45.72 328 GLU B C 1
ATOM 8122 O O . GLU B 1 328 ? -0.018 2.742 30.391 1 45.72 328 GLU B O 1
ATOM 8127 N N . LEU B 1 329 ? -1.118 4.488 31.922 1 44.31 329 LEU B N 1
ATOM 8128 C CA . LEU B 1 329 ? -2.494 4.723 31.5 1 44.31 329 LEU B CA 1
ATOM 8129 C C . LEU B 1 329 ? -2.615 4.656 29.984 1 44.31 329 LEU B C 1
ATOM 8131 O O . LEU B 1 329 ? -2.16 5.562 29.281 1 44.31 329 LEU B O 1
ATOM 8135 N N . TYR B 1 330 ? -2.607 3.713 29.109 1 47.69 330 TYR B N 1
ATOM 8136 C CA . TYR B 1 330 ? -2.326 3.105 27.812 1 47.69 330 TYR B CA 1
ATOM 8137 C C . TYR B 1 330 ? -3.09 3.812 26.688 1 47.69 330 TYR B C 1
ATOM 8139 O O . TYR B 1 330 ? -4.316 3.727 26.625 1 47.69 330 TYR B O 1
ATOM 8147 N N . ASP B 1 331 ? -3.613 4.629 26.219 1 55.97 331 ASP B N 1
ATOM 8148 C CA . ASP B 1 331 ? -3.746 5.18 24.875 1 55.97 331 ASP B CA 1
ATOM 8149 C C . ASP B 1 331 ? -2.445 5.031 24.094 1 55.97 331 ASP B C 1
ATOM 8151 O O . ASP B 1 331 ? -1.476 5.754 24.344 1 55.97 331 ASP B O 1
ATOM 8155 N N . CYS B 1 332 ? -2.293 3.787 23.297 1 63.91 332 CYS B N 1
ATOM 8156 C CA . CYS B 1 332 ? -0.974 3.363 22.828 1 63.91 332 CYS B CA 1
ATOM 8157 C C . CYS B 1 332 ? -0.784 3.67 21.359 1 63.91 332 CYS B C 1
ATOM 8159 O O . CYS B 1 332 ? -1.378 3.014 20.5 1 63.91 332 CYS B O 1
ATOM 8161 N N . ASP B 1 333 ? -0.106 4.613 21.203 1 76.25 333 ASP B N 1
ATOM 8162 C CA . ASP B 1 333 ? 0.264 4.961 19.828 1 76.25 333 ASP B CA 1
ATOM 8163 C C . ASP B 1 333 ? 1.276 3.967 19.266 1 76.25 333 ASP B C 1
ATOM 8165 O O . ASP B 1 333 ? 1.245 3.648 18.078 1 76.25 333 ASP B O 1
ATOM 8169 N N . CYS B 1 334 ? 2.066 3.43 20.078 1 79.81 334 CYS B N 1
ATOM 8170 C CA . CYS B 1 334 ? 3.086 2.445 19.734 1 79.81 334 CYS B CA 1
ATOM 8171 C C . CYS B 1 334 ? 3.037 1.254 20.688 1 79.81 334 CYS B C 1
ATOM 8173 O O . CYS B 1 334 ? 2.891 1.427 21.891 1 79.81 334 CYS B O 1
ATOM 8175 N N . LEU B 1 335 ? 3.188 0.054 20.156 1 84.56 335 LEU B N 1
ATOM 8176 C CA . LEU B 1 335 ? 3.021 -1.144 20.984 1 84.56 335 LEU B CA 1
ATOM 8177 C C . LEU B 1 335 ? 4.324 -1.931 21.062 1 84.56 335 LEU B C 1
ATOM 8179 O O . LEU B 1 335 ? 4.996 -2.135 20.047 1 84.56 335 LEU B O 1
ATOM 8183 N N . GLY B 1 336 ? 4.617 -2.322 22.266 1 86.94 336 GLY B N 1
ATOM 8184 C CA . GLY B 1 336 ? 5.734 -3.232 22.453 1 86.94 336 GLY B CA 1
ATOM 8185 C C . GLY B 1 336 ? 6.785 -2.701 23.406 1 86.94 336 GLY B C 1
ATOM 8186 O O . GLY B 1 336 ? 6.598 -1.645 24.016 1 86.94 336 GLY B O 1
ATOM 8187 N N . GLU B 1 337 ? 7.816 -3.484 23.625 1 87.5 337 GLU B N 1
ATOM 8188 C CA . GLU B 1 337 ? 8.969 -3.104 24.438 1 87.5 337 GLU B CA 1
ATOM 8189 C C . GLU B 1 337 ? 10.055 -2.447 23.594 1 87.5 337 GLU B C 1
ATOM 8191 O O . GLU B 1 337 ? 10.016 -2.531 22.359 1 87.5 337 GLU B O 1
ATOM 8196 N N . GLY B 1 338 ? 10.891 -1.757 24.281 1 88.94 338 GLY B N 1
ATOM 8197 C CA . GLY B 1 338 ? 12.062 -1.218 23.609 1 88.94 338 GLY B CA 1
ATOM 8198 C C . GLY B 1 338 ? 11.766 0.029 22.797 1 88.94 338 GLY B C 1
ATOM 8199 O O . GLY B 1 338 ? 12.508 0.361 21.875 1 88.94 338 GLY B O 1
ATOM 8200 N N . ILE B 1 339 ? 10.711 0.714 23.094 1 91.38 339 ILE B N 1
ATOM 8201 C CA . ILE B 1 339 ? 10.328 1.925 22.375 1 91.38 339 ILE B CA 1
ATOM 8202 C C . ILE B 1 339 ? 11.07 3.127 22.953 1 91.38 339 ILE B C 1
ATOM 8204 O O . ILE B 1 339 ? 11.102 3.309 24.172 1 91.38 339 ILE B O 1
ATOM 8208 N N . TYR B 1 340 ? 11.656 3.893 22.156 1 93.31 340 TYR B N 1
ATOM 8209 C CA . TYR B 1 340 ? 12.32 5.129 22.562 1 93.31 340 TYR B CA 1
ATOM 8210 C C . TYR B 1 340 ? 11.547 6.348 22.062 1 93.31 340 TYR B C 1
ATOM 8212 O O . TYR B 1 340 ? 10.953 6.32 20.984 1 93.31 340 TYR B O 1
ATOM 8220 N N . HIS B 1 341 ? 11.562 7.426 22.875 1 93.56 341 HIS B N 1
ATOM 8221 C CA . HIS B 1 341 ? 10.914 8.664 22.469 1 93.56 341 HIS B CA 1
ATOM 8222 C C . HIS B 1 341 ? 11.867 9.852 22.562 1 93.56 341 HIS B C 1
ATOM 8224 O O . HIS B 1 341 ? 12.664 9.938 23.516 1 93.56 341 HIS B O 1
ATOM 8230 N N . PHE B 1 342 ? 11.805 10.641 21.594 1 95.56 342 PHE B N 1
ATOM 8231 C CA . PHE B 1 342 ? 12.453 11.945 21.672 1 95.56 342 PHE B CA 1
ATOM 8232 C C . PHE B 1 342 ? 11.477 13.008 22.156 1 95.56 342 PHE B C 1
ATOM 8234 O O . PHE B 1 342 ? 10.305 13 21.781 1 95.56 342 PHE B O 1
ATOM 8241 N N . ASP B 1 343 ? 12 13.875 23.031 1 95.31 343 ASP B N 1
ATOM 8242 C CA . ASP B 1 343 ? 11.32 15.141 23.297 1 95.31 343 ASP B CA 1
ATOM 8243 C C . ASP B 1 343 ? 11.703 16.203 22.281 1 95.31 343 ASP B C 1
ATOM 8245 O O . ASP B 1 343 ? 12.758 16.125 21.656 1 95.31 343 ASP B O 1
ATOM 8249 N N . VAL B 1 344 ? 10.812 17.125 22.094 1 96 344 VAL B N 1
ATOM 8250 C CA . VAL B 1 344 ? 11.164 18.281 21.281 1 96 344 VAL B CA 1
ATOM 8251 C C . VAL B 1 344 ? 10.766 19.578 22 1 96 344 VAL B C 1
ATOM 8253 O O . VAL B 1 344 ? 10.016 19.531 22.969 1 96 344 VAL B O 1
ATOM 8256 N N . VAL B 1 345 ? 11.406 20.688 21.562 1 97.5 345 VAL B N 1
ATOM 8257 C CA . VAL B 1 345 ? 11.148 21.969 22.219 1 97.5 345 VAL B CA 1
ATOM 8258 C C . VAL B 1 345 ? 10.727 23 21.172 1 97.5 345 VAL B C 1
ATOM 8260 O O . VAL B 1 345 ? 11.422 23.203 20.172 1 97.5 345 VAL B O 1
ATOM 8263 N N . ARG B 1 346 ? 9.625 23.594 21.344 1 96.25 346 ARG B N 1
ATOM 8264 C CA . ARG B 1 346 ? 9.219 24.75 20.562 1 96.25 346 ARG B CA 1
ATOM 8265 C C . ARG B 1 346 ? 9.125 26 21.438 1 96.25 346 ARG B C 1
ATOM 8267 O O . ARG B 1 346 ? 9.312 25.938 22.656 1 96.25 346 ARG B O 1
ATOM 8274 N N . ALA B 1 347 ? 8.906 27.141 20.797 1 97.06 347 ALA B N 1
ATOM 8275 C CA . ALA B 1 347 ? 8.781 28.406 21.531 1 97.06 347 ALA B CA 1
ATOM 8276 C C . ALA B 1 347 ? 7.332 28.875 21.562 1 97.06 347 ALA B C 1
ATOM 8278 O O . ALA B 1 347 ? 6.613 28.766 20.562 1 97.06 347 ALA B O 1
ATOM 8279 N N . SER B 1 348 ? 6.973 29.375 22.688 1 95.75 348 SER B N 1
ATOM 8280 C CA . SER B 1 348 ? 5.711 30.094 22.75 1 95.75 348 SER B CA 1
ATOM 8281 C C . SER B 1 348 ? 5.824 31.469 22.078 1 95.75 348 SER B C 1
ATOM 8283 O O . SER B 1 348 ? 6.922 31.875 21.703 1 95.75 348 SER B O 1
ATOM 8285 N N . SER B 1 349 ? 4.703 32.156 21.953 1 94.5 349 SER B N 1
ATOM 8286 C CA . SER B 1 349 ? 4.703 33.438 21.266 1 94.5 349 SER B CA 1
ATOM 8287 C C . SER B 1 349 ? 5.457 34.5 22.062 1 94.5 349 SER B C 1
ATOM 8289 O O . SER B 1 349 ? 5.875 35.531 21.516 1 94.5 349 SER B O 1
ATOM 8291 N N . ASP B 1 350 ? 5.621 34.312 23.344 1 93.44 350 ASP B N 1
ATOM 8292 C CA . ASP B 1 350 ? 6.387 35.25 24.156 1 93.44 350 ASP B CA 1
ATOM 8293 C C . ASP B 1 350 ? 7.848 34.812 24.266 1 93.44 350 ASP B C 1
ATOM 8295 O O . ASP B 1 350 ? 8.617 35.406 25.031 1 93.44 350 ASP B O 1
ATOM 8299 N N . GLY B 1 351 ? 8.203 33.719 23.609 1 95.12 351 GLY B N 1
ATOM 8300 C CA . GLY B 1 351 ? 9.602 33.312 23.5 1 95.12 351 GLY B CA 1
ATOM 8301 C C . GLY B 1 351 ? 10.023 32.312 24.547 1 95.12 351 GLY B C 1
ATOM 8302 O O . GLY B 1 351 ? 11.211 32 24.672 1 95.12 351 GLY B O 1
ATOM 8303 N N . LYS B 1 352 ? 9.109 31.766 25.281 1 96.94 352 LYS B N 1
ATOM 8304 C CA . LYS B 1 352 ? 9.438 30.766 26.281 1 96.94 352 LYS B CA 1
ATOM 8305 C C . LYS B 1 352 ? 9.5 29.359 25.656 1 96.94 352 LYS B C 1
ATOM 8307 O O . LYS B 1 352 ? 8.695 29.031 24.797 1 96.94 352 LYS B O 1
ATOM 8312 N N . PRO B 1 353 ? 10.508 28.578 26.109 1 97.75 353 PRO B N 1
ATOM 8313 C CA . PRO B 1 353 ? 10.562 27.203 25.609 1 97.75 353 PRO B CA 1
ATOM 8314 C C . PRO B 1 353 ? 9.398 26.359 26.109 1 97.75 353 PRO B C 1
ATOM 8316 O O . PRO B 1 353 ? 9.039 26.438 27.297 1 97.75 353 PRO B O 1
ATOM 8319 N N . VAL B 1 354 ? 8.805 25.625 25.25 1 96.88 354 VAL B N 1
ATOM 8320 C CA . VAL B 1 354 ? 7.77 24.656 25.562 1 96.88 354 VAL B CA 1
ATOM 8321 C C . VAL B 1 354 ? 8.234 23.25 25.156 1 96.88 354 VAL B C 1
ATOM 8323 O O . VAL B 1 354 ? 8.328 22.953 23.953 1 96.88 354 VAL B O 1
ATOM 8326 N N . LYS B 1 355 ? 8.453 22.438 26.141 1 96.38 355 LYS B N 1
ATOM 8327 C CA . LYS B 1 355 ? 8.922 21.078 25.875 1 96.38 355 LYS B CA 1
ATOM 8328 C C . LYS B 1 355 ? 7.746 20.125 25.672 1 96.38 355 LYS B C 1
ATOM 8330 O O . LYS B 1 355 ? 6.824 20.062 26.484 1 96.38 355 LYS B O 1
ATOM 8335 N N . VAL B 1 356 ? 7.73 19.422 24.562 1 94.81 356 VAL B N 1
ATOM 8336 C CA . VAL B 1 356 ? 6.781 18.344 24.297 1 94.81 356 VAL B CA 1
ATOM 8337 C C . VAL B 1 356 ? 7.461 16.984 24.531 1 94.81 356 VAL B C 1
ATOM 8339 O O . VAL B 1 356 ? 8.328 16.578 23.766 1 94.81 356 VAL B O 1
ATOM 8342 N N . LYS B 1 357 ? 7.039 16.328 25.562 1 93.44 357 LYS B N 1
ATOM 8343 C CA . LYS B 1 357 ? 7.633 15.039 25.891 1 93.44 357 LYS B CA 1
ATOM 8344 C C . LYS B 1 357 ? 7.082 13.93 25 1 93.44 357 LYS B C 1
ATOM 8346 O O . LYS B 1 357 ? 5.949 14.016 24.531 1 93.44 357 LYS B O 1
ATOM 8351 N N . LYS B 1 358 ? 7.906 12.914 24.719 1 93 358 LYS B N 1
ATOM 8352 C CA . LYS B 1 358 ? 7.535 11.75 23.922 1 93 358 LYS B CA 1
ATOM 8353 C C . LYS B 1 358 ? 6.902 12.164 22.594 1 93 358 LYS B C 1
ATOM 8355 O O . LYS B 1 358 ? 5.832 11.68 22.234 1 93 358 LYS B O 1
ATOM 8360 N N . ALA B 1 359 ? 7.613 13.086 21.969 1 95.38 359 ALA B N 1
ATOM 8361 C CA . ALA B 1 359 ? 7.07 13.711 20.75 1 95.38 359 ALA B CA 1
ATOM 8362 C C . ALA B 1 359 ? 7.285 12.82 19.531 1 95.38 359 ALA B C 1
ATOM 8364 O O . ALA B 1 359 ? 6.418 12.742 18.656 1 95.38 359 ALA B O 1
ATOM 8365 N N . ILE B 1 360 ? 8.453 12.18 19.438 1 96.5 360 ILE B N 1
ATOM 8366 C CA . ILE B 1 360 ? 8.82 11.336 18.312 1 96.5 360 ILE B CA 1
ATOM 8367 C C . ILE B 1 360 ? 9.125 9.922 18.797 1 96.5 360 ILE B C 1
ATOM 8369 O O . ILE B 1 360 ? 9.93 9.734 19.719 1 96.5 360 ILE B O 1
ATOM 8373 N N . CYS B 1 361 ? 8.492 8.984 18.172 1 95.06 361 CYS B N 1
ATOM 8374 C CA . CYS B 1 361 ? 8.633 7.59 18.578 1 95.06 361 CYS B CA 1
ATOM 8375 C C . CYS B 1 361 ? 9.609 6.855 17.656 1 95.06 361 CYS B C 1
ATOM 8377 O O . CYS B 1 361 ? 9.594 7.047 16.438 1 95.06 361 CYS B O 1
ATOM 8379 N N . VAL B 1 362 ? 10.484 6.023 18.281 1 96.06 362 VAL B N 1
ATOM 8380 C CA . VAL B 1 362 ? 11.438 5.184 17.562 1 96.06 362 VAL B CA 1
ATOM 8381 C C . VAL B 1 362 ? 11.344 3.744 18.062 1 96.06 362 VAL B C 1
ATOM 8383 O O . VAL B 1 362 ? 11.562 3.48 19.25 1 96.06 362 VAL B O 1
ATOM 8386 N N . HIS B 1 363 ? 11.008 2.832 17.203 1 94.31 363 HIS B N 1
ATOM 8387 C CA . HIS B 1 363 ? 10.961 1.426 17.594 1 94.31 363 HIS B CA 1
ATOM 8388 C C . HIS B 1 363 ? 11.133 0.52 16.375 1 94.31 363 HIS B C 1
ATOM 8390 O O . HIS B 1 363 ? 11.195 1 15.242 1 94.31 363 HIS B O 1
ATOM 8396 N N . GLU B 1 364 ? 11.289 -0.736 16.594 1 93.81 364 GLU B N 1
ATOM 8397 C CA . GLU B 1 364 ? 11.398 -1.736 15.531 1 93.81 364 GLU B CA 1
ATOM 8398 C C . GLU B 1 364 ? 10.141 -2.596 15.453 1 93.81 364 GLU B C 1
ATOM 8400 O O . GLU B 1 364 ? 9.461 -2.809 16.453 1 93.81 364 GLU B O 1
ATOM 8405 N N . GLU B 1 365 ? 9.867 -3.047 14.305 1 94.06 365 GLU B N 1
ATOM 8406 C CA . GLU B 1 365 ? 8.727 -3.934 14.078 1 94.06 365 GLU B CA 1
ATOM 8407 C C . GLU B 1 365 ? 9.117 -5.129 13.219 1 94.06 365 GLU B C 1
ATOM 8409 O O . GLU B 1 365 ? 9.977 -5.012 12.336 1 94.06 365 GLU B O 1
ATOM 8414 N N . ASP B 1 366 ? 8.523 -6.305 13.578 1 92.12 366 ASP B N 1
ATOM 8415 C CA . ASP B 1 366 ? 8.523 -7.402 12.617 1 92.12 366 ASP B CA 1
ATOM 8416 C C . ASP B 1 366 ? 7.531 -7.137 11.484 1 92.12 366 ASP B C 1
ATOM 8418 O O . ASP B 1 366 ? 6.391 -6.738 11.734 1 92.12 366 ASP B O 1
ATOM 8422 N N . PHE B 1 367 ? 8.008 -7.359 10.312 1 93.88 367 PHE B N 1
ATOM 8423 C CA . PHE B 1 367 ? 7.164 -7.074 9.156 1 93.88 367 PHE B CA 1
ATOM 8424 C C . PHE B 1 367 ? 7.113 -8.273 8.219 1 93.88 367 PHE B C 1
ATOM 8426 O O . PHE B 1 367 ? 7.238 -8.117 7.004 1 93.88 367 PHE B O 1
ATOM 8433 N N . ASN B 1 368 ? 7.027 -9.352 8.727 1 93.12 368 ASN B N 1
ATOM 8434 C CA . ASN B 1 368 ? 6.855 -10.609 8.008 1 93.12 368 ASN B CA 1
ATOM 8435 C C . ASN B 1 368 ? 8.148 -11.039 7.316 1 93.12 368 ASN B C 1
ATOM 8437 O O . ASN B 1 368 ? 9.203 -11.109 7.949 1 93.12 368 ASN B O 1
ATOM 8441 N N . VAL B 1 369 ? 8.086 -11.438 5.996 1 94.94 369 VAL B N 1
ATOM 8442 C CA . VAL B 1 369 ? 9.188 -12.094 5.289 1 94.94 369 VAL B CA 1
ATOM 8443 C C . VAL B 1 369 ? 9.898 -11.086 4.395 1 94.94 369 VAL B C 1
ATOM 8445 O O . VAL B 1 369 ? 9.25 -10.305 3.688 1 94.94 369 VAL B O 1
ATOM 8448 N N . ILE B 1 370 ? 11.242 -11.117 4.453 1 95.94 370 ILE B N 1
ATOM 8449 C CA . ILE B 1 370 ? 12.008 -10.227 3.588 1 95.94 370 ILE B CA 1
ATOM 8450 C C . ILE B 1 370 ? 12.391 -10.953 2.303 1 95.94 370 ILE B C 1
ATOM 8452 O O . ILE B 1 370 ? 12.461 -10.344 1.233 1 95.94 370 ILE B O 1
ATOM 8456 N N . TRP B 1 371 ? 12.711 -12.227 2.422 1 96.62 371 TRP B N 1
ATOM 8457 C CA . TRP B 1 371 ? 12.852 -13.086 1.251 1 96.62 371 TRP B CA 1
ATOM 8458 C C . TRP B 1 371 ? 12.727 -14.555 1.636 1 96.62 371 TRP B C 1
ATOM 8460 O O . TRP B 1 371 ? 12.891 -14.914 2.803 1 96.62 371 TRP B O 1
ATOM 8470 N N . ARG B 1 372 ? 12.375 -15.414 0.73 1 95.88 372 ARG B N 1
ATOM 8471 C CA . ARG B 1 372 ? 12.312 -16.859 0.93 1 95.88 372 ARG B CA 1
ATOM 8472 C C . ARG B 1 372 ? 12.461 -17.609 -0.394 1 95.88 372 ARG B C 1
ATOM 8474 O O . ARG B 1 372 ? 12.211 -17.031 -1.46 1 95.88 372 ARG B O 1
ATOM 8481 N N . HIS B 1 373 ? 12.852 -18.797 -0.272 1 96.06 373 HIS B N 1
ATOM 8482 C CA . HIS B 1 373 ? 12.82 -19.688 -1.418 1 96.06 373 HIS B CA 1
ATOM 8483 C C . HIS B 1 373 ? 12.758 -21.156 -0.971 1 96.06 373 HIS B C 1
ATOM 8485 O O . HIS B 1 373 ? 13.445 -21.547 -0.026 1 96.06 373 HIS B O 1
ATOM 8491 N N . THR B 1 374 ? 11.914 -21.875 -1.583 1 93.81 374 THR B N 1
ATOM 8492 C CA . THR B 1 374 ? 11.844 -23.312 -1.39 1 93.81 374 THR B CA 1
ATOM 8493 C C . THR B 1 374 ? 12.359 -24.062 -2.621 1 93.81 374 THR B C 1
ATOM 8495 O O . THR B 1 374 ? 11.898 -23.812 -3.738 1 93.81 374 THR B O 1
ATOM 8498 N N . ASP B 1 375 ? 13.336 -24.891 -2.426 1 92.69 375 ASP B N 1
ATOM 8499 C CA . ASP B 1 375 ? 13.773 -25.812 -3.463 1 92.69 375 ASP B CA 1
ATOM 8500 C C . ASP B 1 375 ? 12.836 -27.016 -3.566 1 92.69 375 ASP B C 1
ATOM 8502 O O . ASP B 1 375 ? 12.844 -27.891 -2.707 1 92.69 375 ASP B O 1
ATOM 8506 N N . LEU B 1 376 ? 12.148 -27.109 -4.676 1 89.38 376 LEU B N 1
ATOM 8507 C CA . LEU B 1 376 ? 11.102 -28.125 -4.82 1 89.38 376 LEU B CA 1
ATOM 8508 C C . LEU B 1 376 ? 11.719 -29.5 -5.012 1 89.38 376 LEU B C 1
ATOM 8510 O O . LEU B 1 376 ? 11.039 -30.516 -4.832 1 89.38 376 LEU B O 1
ATOM 8514 N N . ARG B 1 377 ? 12.922 -29.562 -5.395 1 90.5 377 ARG B N 1
ATOM 8515 C CA . ARG B 1 377 ? 13.578 -30.859 -5.621 1 90.5 377 ARG B CA 1
ATOM 8516 C C . ARG B 1 377 ? 14.047 -31.469 -4.312 1 90.5 377 ARG B C 1
ATOM 8518 O O . ARG B 1 377 ? 13.812 -32.656 -4.055 1 90.5 377 ARG B O 1
ATOM 8525 N N . SER B 1 378 ? 14.641 -30.656 -3.469 1 87.69 378 SER B N 1
ATOM 8526 C CA . SER B 1 378 ? 15.109 -31.156 -2.182 1 87.69 378 SER B CA 1
ATOM 8527 C C . SER B 1 378 ? 14.039 -31 -1.104 1 87.69 378 SER B C 1
ATOM 8529 O O . SER B 1 378 ? 14.07 -31.703 -0.086 1 87.69 378 SER B O 1
ATOM 8531 N N . GLY B 1 379 ? 13.148 -30.047 -1.311 1 87.06 379 GLY B N 1
ATOM 8532 C CA . GLY B 1 379 ? 12.172 -29.719 -0.286 1 87.06 379 GLY B CA 1
ATOM 8533 C C . GLY B 1 379 ? 12.688 -28.719 0.728 1 87.06 379 GLY B C 1
ATOM 8534 O O . GLY B 1 379 ? 11.93 -28.234 1.572 1 87.06 379 GLY B O 1
ATOM 8535 N N . ASP B 1 380 ? 13.938 -28.344 0.583 1 88.38 380 ASP B N 1
ATOM 8536 C CA . ASP B 1 380 ? 14.531 -27.391 1.526 1 88.38 380 ASP B CA 1
ATOM 8537 C C . ASP B 1 380 ? 13.992 -25.984 1.3 1 88.38 380 ASP B C 1
ATOM 8539 O O . ASP B 1 380 ? 13.805 -25.562 0.157 1 88.38 380 ASP B O 1
ATOM 8543 N N . SER B 1 381 ? 13.68 -25.344 2.432 1 90.94 381 SER B N 1
ATOM 8544 C CA . SER B 1 381 ? 13.18 -23.984 2.363 1 90.94 381 SER B CA 1
ATOM 8545 C C . SER B 1 381 ? 14.031 -23.047 3.217 1 90.94 381 SER B C 1
ATOM 8547 O O . SER B 1 381 ? 14.453 -23.406 4.316 1 90.94 381 SER B O 1
ATOM 8549 N N . GLU B 1 382 ? 14.352 -21.922 2.654 1 91.75 382 GLU B N 1
ATOM 8550 C CA . GLU B 1 382 ? 15.008 -20.844 3.367 1 91.75 382 GLU B CA 1
ATOM 8551 C C . GLU B 1 382 ? 14.086 -19.625 3.502 1 91.75 382 GLU B C 1
ATOM 8553 O O . GLU B 1 382 ? 13.43 -19.234 2.537 1 91.75 382 GLU B O 1
ATOM 8558 N N . VAL B 1 383 ? 13.953 -19.109 4.742 1 92.88 383 VAL B N 1
ATOM 8559 C CA . VAL B 1 383 ? 13.156 -17.922 4.992 1 92.88 383 VAL B CA 1
ATOM 8560 C C . VAL B 1 383 ? 13.93 -16.953 5.895 1 92.88 383 VAL B C 1
ATOM 8562 O O . VAL B 1 383 ? 14.602 -17.391 6.836 1 92.88 383 VAL B O 1
ATOM 8565 N N . ARG B 1 384 ? 13.891 -15.688 5.562 1 92.44 384 ARG B N 1
ATOM 8566 C CA . ARG B 1 384 ? 14.406 -14.633 6.43 1 92.44 384 ARG B CA 1
ATOM 8567 C C . ARG B 1 384 ? 13.32 -13.625 6.777 1 92.44 384 ARG B C 1
ATOM 8569 O O . ARG B 1 384 ? 12.508 -13.258 5.926 1 92.44 384 ARG B O 1
ATOM 8576 N N . ARG B 1 385 ? 13.344 -13.172 8.031 1 90.94 385 ARG B N 1
ATOM 8577 C CA . ARG B 1 385 ? 12.344 -12.219 8.508 1 90.94 385 ARG B CA 1
ATOM 8578 C C . ARG B 1 385 ? 12.68 -10.797 8.07 1 90.94 385 ARG B C 1
ATOM 8580 O O . ARG B 1 385 ? 13.852 -10.438 7.969 1 90.94 385 ARG B O 1
ATOM 8587 N N . ASN B 1 386 ? 11.609 -10.125 7.934 1 93.38 386 ASN B N 1
ATOM 8588 C CA . ASN B 1 386 ? 11.719 -8.703 7.652 1 93.38 386 ASN B CA 1
ATOM 8589 C C . ASN B 1 386 ? 11.539 -7.863 8.914 1 93.38 386 ASN B C 1
ATOM 8591 O O . ASN B 1 386 ? 10.492 -7.922 9.555 1 93.38 386 ASN B O 1
ATOM 8595 N N . ARG B 1 387 ? 12.562 -7.105 9.266 1 93.94 387 ARG B N 1
ATOM 8596 C CA . ARG B 1 387 ? 12.5 -6.125 10.344 1 93.94 387 ARG B CA 1
ATOM 8597 C C . ARG B 1 387 ? 12.594 -4.703 9.797 1 93.94 387 ARG B C 1
ATOM 8599 O O . ARG B 1 387 ? 13.234 -4.469 8.773 1 93.94 387 ARG B O 1
ATOM 8606 N N . ARG B 1 388 ? 11.867 -3.797 10.438 1 96.5 388 ARG B N 1
ATOM 8607 C CA . ARG B 1 388 ? 11.984 -2.404 10.016 1 96.5 388 ARG B CA 1
ATOM 8608 C C . ARG B 1 388 ? 12.078 -1.475 11.219 1 96.5 388 ARG B C 1
ATOM 8610 O O . ARG B 1 388 ? 11.531 -1.771 12.281 1 96.5 388 ARG B O 1
ATOM 8617 N N . LEU B 1 389 ? 12.867 -0.416 11.023 1 97.31 389 LEU B N 1
ATOM 8618 C CA . LEU B 1 389 ? 12.883 0.702 11.961 1 97.31 389 LEU B CA 1
ATOM 8619 C C . LEU B 1 389 ? 11.75 1.68 11.664 1 97.31 389 LEU B C 1
ATOM 8621 O O . LEU B 1 389 ? 11.539 2.055 10.508 1 97.31 389 LEU B O 1
ATOM 8625 N N . VAL B 1 390 ? 11.039 2.062 12.734 1 97.19 390 VAL B N 1
ATOM 8626 C CA . VAL B 1 390 ? 9.945 3.021 12.609 1 97.19 390 VAL B CA 1
ATOM 8627 C C . VAL B 1 390 ? 10.289 4.301 13.367 1 97.19 390 VAL B C 1
ATOM 8629 O O . VAL B 1 390 ? 10.578 4.262 14.562 1 97.19 390 VAL B O 1
ATOM 8632 N N . VAL B 1 391 ? 10.273 5.414 12.711 1 98.12 391 VAL B N 1
ATOM 8633 C CA . VAL B 1 391 ? 10.359 6.746 13.305 1 98.12 391 VAL B CA 1
ATOM 8634 C C . VAL B 1 391 ? 9.094 7.543 12.969 1 98.12 391 VAL B C 1
ATOM 8636 O O . VAL B 1 391 ? 8.789 7.77 11.797 1 98.12 391 VAL B O 1
ATOM 8639 N N . SER B 1 392 ? 8.383 7.934 14.031 1 96.88 392 SER B N 1
ATOM 8640 C CA . SER B 1 392 ? 7.074 8.492 13.703 1 96.88 392 SER B CA 1
ATOM 8641 C C . SER B 1 392 ? 6.656 9.547 14.727 1 96.88 392 SER B C 1
ATOM 8643 O O . SER B 1 392 ? 7.223 9.617 15.82 1 96.88 392 SER B O 1
ATOM 8645 N N . PHE B 1 393 ? 5.719 10.375 14.352 1 96.94 393 PHE B N 1
ATOM 8646 C CA . PHE B 1 393 ? 5.043 11.297 15.25 1 96.94 393 PHE B CA 1
ATOM 8647 C C . PHE B 1 393 ? 3.605 11.539 14.797 1 96.94 393 PHE B C 1
ATOM 8649 O O . PHE B 1 393 ? 3.229 11.172 13.688 1 96.94 393 PHE B O 1
ATOM 8656 N N . TRP B 1 394 ? 2.787 12.047 15.711 1 96.38 394 TRP B N 1
ATOM 8657 C CA . TRP B 1 394 ? 1.414 12.445 15.422 1 96.38 394 TRP B CA 1
ATOM 8658 C C . TRP B 1 394 ? 1.234 13.953 15.625 1 96.38 394 TRP B C 1
ATOM 8660 O O . TRP B 1 394 ? 1.794 14.531 16.562 1 96.38 394 TRP B O 1
ATOM 8670 N N . ALA B 1 395 ? 0.507 14.523 14.742 1 97 395 ALA B N 1
ATOM 8671 C CA . ALA B 1 395 ? 0.078 15.914 14.875 1 97 395 ALA B CA 1
ATOM 8672 C C . ALA B 1 395 ? -1.443 16.031 14.82 1 97 395 ALA B C 1
ATOM 8674 O O . ALA B 1 395 ? -2.086 15.438 13.953 1 97 395 ALA B O 1
ATOM 8675 N N . THR B 1 396 ? -1.99 16.719 15.75 1 95.75 396 THR B N 1
ATOM 8676 C CA . THR B 1 396 ? -3.424 16.984 15.734 1 95.75 396 THR B CA 1
ATOM 8677 C C . THR B 1 396 ? -3.695 18.438 15.328 1 95.75 396 THR B C 1
ATOM 8679 O O . THR B 1 396 ? -3.336 19.359 16.047 1 95.75 396 THR B O 1
ATOM 8682 N N . LEU B 1 397 ? -4.254 18.562 14.258 1 95 397 LEU B N 1
ATOM 8683 C CA . LEU B 1 397 ? -4.66 19.891 13.789 1 95 397 LEU B CA 1
ATOM 8684 C C . LEU B 1 397 ? -6.168 20.062 13.914 1 95 397 LEU B C 1
ATOM 8686 O O . LEU B 1 397 ? -6.918 19.75 12.992 1 95 397 LEU B O 1
ATOM 8690 N N . ALA B 1 398 ? -6.555 20.625 14.977 1 93.69 398 ALA B N 1
ATOM 8691 C CA . ALA B 1 398 ? -7.961 20.812 15.328 1 93.69 398 ALA B CA 1
ATOM 8692 C C . ALA B 1 398 ? -8.711 19.484 15.336 1 93.69 398 ALA B C 1
ATOM 8694 O O . ALA B 1 398 ? -8.57 18.688 16.281 1 93.69 398 ALA B O 1
ATOM 8695 N N . ASN B 1 399 ? -9.375 19.172 14.258 1 96.12 399 ASN B N 1
ATOM 8696 C CA . ASN B 1 399 ? -10.25 18.016 14.211 1 96.12 399 ASN B CA 1
ATOM 8697 C C . ASN B 1 399 ? -9.508 16.781 13.68 1 96.12 399 ASN B C 1
ATOM 8699 O O . ASN B 1 399 ? -9.812 15.656 14.078 1 96.12 399 ASN B O 1
ATOM 8703 N N . TYR B 1 400 ? -8.516 16.969 12.891 1 97.31 400 TYR B N 1
ATOM 8704 C CA . TYR B 1 400 ? -7.84 15.852 12.258 1 97.31 400 TYR B CA 1
ATOM 8705 C C . TYR B 1 400 ? -6.582 15.469 13.023 1 97.31 400 TYR B C 1
ATOM 8707 O O . TYR B 1 400 ? -5.934 16.328 13.633 1 97.31 400 TYR B O 1
ATOM 8715 N N . ASP B 1 401 ? -6.266 14.211 12.992 1 97.38 401 ASP B N 1
ATOM 8716 C CA . ASP B 1 401 ? -4.992 13.664 13.461 1 97.38 401 ASP B CA 1
ATOM 8717 C C . ASP B 1 401 ? -4.191 13.078 12.297 1 97.38 401 ASP B C 1
ATOM 8719 O O . ASP B 1 401 ? -4.695 12.234 11.547 1 97.38 401 ASP B O 1
ATOM 8723 N N . TYR B 1 402 ? -2.979 13.531 12.195 1 97.88 402 TYR B N 1
ATOM 8724 C CA . TYR B 1 402 ? -2.086 13.055 11.141 1 97.88 402 TYR B CA 1
ATOM 8725 C C . TYR B 1 402 ? -0.9 12.305 11.734 1 97.88 402 TYR B C 1
ATOM 8727 O O . TYR B 1 402 ? -0.224 12.805 12.633 1 97.88 402 TYR B O 1
ATOM 8735 N N . GLY B 1 403 ? -0.673 11.102 11.258 1 97.69 403 GLY B N 1
ATOM 8736 C CA . GLY B 1 403 ? 0.54 10.359 11.562 1 97.69 403 GLY B CA 1
ATOM 8737 C C . GLY B 1 403 ? 1.546 10.367 10.43 1 97.69 403 GLY B C 1
ATOM 8738 O O . GLY B 1 403 ? 1.172 10.273 9.258 1 97.69 403 GLY B O 1
ATOM 8739 N N . PHE B 1 404 ? 2.756 10.539 10.797 1 98.25 404 PHE B N 1
ATOM 8740 C CA . PHE B 1 404 ? 3.857 10.5 9.844 1 98.25 404 PHE B CA 1
ATOM 8741 C C . PHE B 1 404 ? 4.867 9.422 10.227 1 98.25 404 PHE B C 1
ATOM 8743 O O . PHE B 1 404 ? 5.566 9.547 11.227 1 98.25 404 PHE B O 1
ATOM 8750 N N . PHE B 1 405 ? 4.965 8.391 9.422 1 98.19 405 PHE B N 1
ATOM 8751 C CA . PHE B 1 405 ? 5.773 7.223 9.742 1 98.19 405 PHE B CA 1
ATOM 8752 C C . PHE B 1 405 ? 6.848 7 8.688 1 98.19 405 PHE B C 1
ATOM 8754 O O . PHE B 1 405 ? 6.535 6.734 7.523 1 98.19 405 PHE B O 1
ATOM 8761 N N . TRP B 1 406 ? 8.07 7.098 9.102 1 98.75 406 TRP B N 1
ATOM 8762 C CA . TRP B 1 406 ? 9.195 6.703 8.258 1 98.75 406 TRP B CA 1
ATOM 8763 C C . TRP B 1 406 ? 9.656 5.289 8.602 1 98.75 406 TRP B C 1
ATOM 8765 O O . TRP B 1 406 ? 9.922 4.977 9.766 1 98.75 406 TRP B O 1
ATOM 8775 N N . HIS B 1 407 ? 9.734 4.469 7.594 1 98.69 407 HIS B N 1
ATOM 8776 C CA . HIS B 1 407 ? 10.203 3.096 7.746 1 98.69 407 HIS B CA 1
ATOM 8777 C C . HIS B 1 407 ? 11.539 2.889 7.051 1 98.69 407 HIS B C 1
ATOM 8779 O O . HIS B 1 407 ? 11.719 3.305 5.902 1 98.69 407 HIS B O 1
ATOM 8785 N N . PHE B 1 408 ? 12.453 2.299 7.727 1 98.56 408 PHE B N 1
ATOM 8786 C CA . PHE B 1 408 ? 13.734 1.888 7.176 1 98.56 408 PHE B CA 1
ATOM 8787 C C . PHE B 1 408 ? 13.875 0.371 7.195 1 98.56 408 PHE B C 1
ATOM 8789 O O . PHE B 1 408 ? 13.906 -0.24 8.266 1 98.56 408 PHE B O 1
ATOM 8796 N N . TYR B 1 409 ? 13.992 -0.212 6.051 1 98.06 409 TYR B N 1
ATOM 8797 C CA . TYR B 1 409 ? 13.984 -1.665 5.922 1 98.06 409 TYR B CA 1
ATOM 8798 C C . TYR B 1 409 ? 15.406 -2.209 5.82 1 98.06 409 TYR B C 1
ATOM 8800 O O . TYR B 1 409 ? 16.328 -1.492 5.414 1 98.06 409 TYR B O 1
ATOM 8808 N N . GLN B 1 410 ? 15.516 -3.475 6.094 1 96.56 410 GLN B N 1
ATOM 8809 C CA . GLN B 1 410 ? 16.828 -4.121 6.051 1 96.56 410 GLN B CA 1
ATOM 8810 C C . GLN B 1 410 ? 17.359 -4.195 4.621 1 96.56 410 GLN B C 1
ATOM 8812 O O . GLN B 1 410 ? 18.562 -4.227 4.406 1 96.56 410 GLN B O 1
ATOM 8817 N N . ASP B 1 411 ? 16.5 -4.172 3.662 1 97.38 411 ASP B N 1
ATOM 8818 C CA . ASP B 1 411 ? 16.922 -4.32 2.277 1 97.38 411 ASP B CA 1
ATOM 8819 C C . ASP B 1 411 ? 17.328 -2.975 1.676 1 97.38 411 ASP B C 1
ATOM 8821 O O . ASP B 1 411 ? 17.484 -2.852 0.458 1 97.38 411 ASP B O 1
ATOM 8825 N N . GLY B 1 412 ? 17.375 -1.959 2.463 1 98.12 412 GLY B N 1
ATOM 8826 C CA . GLY B 1 412 ? 17.812 -0.65 2.008 1 98.12 412 GLY B CA 1
ATOM 8827 C C . GLY B 1 412 ? 16.672 0.241 1.555 1 98.12 412 GLY B C 1
ATOM 8828 O O . GLY B 1 412 ? 16.891 1.41 1.227 1 98.12 412 GLY B O 1
ATOM 8829 N N . SER B 1 413 ? 15.484 -0.205 1.561 1 98.56 413 SER B N 1
ATOM 8830 C CA . SER B 1 413 ? 14.336 0.6 1.16 1 98.56 413 SER B CA 1
ATOM 8831 C C . SER B 1 413 ? 13.922 1.563 2.268 1 98.56 413 SER B C 1
ATOM 8833 O O . SER B 1 413 ? 14.141 1.289 3.449 1 98.56 413 SER B O 1
ATOM 8835 N N . ILE B 1 414 ? 13.383 2.67 1.861 1 98.88 414 ILE B N 1
ATOM 8836 C CA . ILE B 1 414 ? 12.82 3.678 2.75 1 98.88 414 ILE B CA 1
ATOM 8837 C C . ILE B 1 414 ? 11.383 3.99 2.332 1 98.88 414 ILE B C 1
ATOM 8839 O O . ILE B 1 414 ? 11.102 4.148 1.142 1 98.88 414 ILE B O 1
ATOM 8843 N N . GLU B 1 415 ? 10.5 4.008 3.338 1 98.56 415 GLU B N 1
ATOM 8844 C CA . GLU B 1 415 ? 9.094 4.289 3.072 1 98.56 415 GLU B CA 1
ATOM 8845 C C . GLU B 1 415 ? 8.57 5.406 3.971 1 98.56 415 GLU B C 1
ATOM 8847 O O . GLU B 1 415 ? 8.898 5.457 5.16 1 98.56 415 GLU B O 1
ATOM 8852 N N . LEU B 1 416 ? 7.859 6.324 3.328 1 98.75 416 LEU B N 1
ATOM 8853 C CA . LEU B 1 416 ? 7.008 7.203 4.121 1 98.75 416 LEU B CA 1
ATOM 8854 C C . LEU B 1 416 ? 5.547 6.781 4.023 1 98.75 416 LEU B C 1
ATOM 8856 O O . LEU B 1 416 ? 5.039 6.543 2.924 1 98.75 416 LEU B O 1
ATOM 8860 N N . MET B 1 417 ? 4.926 6.664 5.188 1 98.12 417 MET B N 1
ATOM 8861 C CA . MET B 1 417 ? 3.492 6.398 5.285 1 98.12 417 MET B CA 1
ATOM 8862 C C . MET B 1 417 ? 2.801 7.457 6.141 1 98.12 417 MET B C 1
ATOM 8864 O O . MET B 1 417 ? 3.123 7.613 7.32 1 98.12 417 MET B O 1
ATOM 8868 N N . VAL B 1 418 ? 1.878 8.172 5.52 1 98.56 418 VAL B N 1
ATOM 8869 C CA . VAL B 1 418 ? 1.044 9.078 6.305 1 98.56 418 VAL B CA 1
ATOM 8870 C C . VAL B 1 418 ? -0.238 8.359 6.727 1 98.56 418 VAL B C 1
ATOM 8872 O O . VAL B 1 418 ? -0.757 7.52 5.988 1 98.56 418 VAL B O 1
ATOM 8875 N N . LYS B 1 419 ? -0.677 8.672 7.867 1 98.06 419 LYS B N 1
ATOM 8876 C CA . LYS B 1 419 ? -1.924 8.156 8.422 1 98.06 419 LYS B CA 1
ATOM 8877 C C . LYS B 1 419 ? -2.877 9.289 8.789 1 98.06 419 LYS B C 1
ATOM 8879 O O . LYS B 1 419 ? -2.484 10.242 9.461 1 98.06 419 LYS B O 1
ATOM 8884 N N . LEU B 1 420 ? -4.078 9.195 8.289 1 98.56 420 LEU B N 1
ATOM 8885 C CA . LEU B 1 420 ? -5.09 10.211 8.562 1 98.56 420 LEU B CA 1
ATOM 8886 C C . LEU B 1 420 ? -6.227 9.633 9.398 1 98.56 420 LEU B C 1
ATOM 8888 O O . LEU B 1 420 ? -6.773 8.578 9.062 1 98.56 420 LEU B O 1
ATOM 8892 N N . THR B 1 421 ? -6.559 10.219 10.422 1 98.31 421 THR B N 1
ATOM 8893 C CA . THR B 1 421 ? -7.688 9.883 11.281 1 98.31 421 THR B CA 1
ATOM 8894 C C . THR B 1 421 ? -8.211 11.125 11.992 1 98.31 421 THR B C 1
ATOM 8896 O O . THR B 1 421 ? -8.117 12.234 11.477 1 98.31 421 THR B O 1
ATOM 8899 N N . GLY B 1 422 ? -8.914 10.93 13.062 1 98.06 422 GLY B N 1
ATOM 8900 C CA . GLY B 1 422 ? -9.547 12.055 13.727 1 98.06 422 GLY B CA 1
ATOM 8901 C C . GLY B 1 422 ? -10.969 12.289 13.273 1 98.06 422 GLY B C 1
ATOM 8902 O O . GLY B 1 422 ? -11.672 11.352 12.891 1 98.06 422 GLY B O 1
ATOM 8903 N N . ILE B 1 423 ? -11.414 13.555 13.469 1 98.31 423 ILE B N 1
ATOM 8904 C CA . ILE B 1 423 ? -12.797 13.906 13.188 1 98.31 423 ILE B CA 1
ATOM 8905 C C . ILE B 1 423 ? -12.867 14.727 11.906 1 98.31 423 ILE B C 1
ATOM 8907 O O . ILE B 1 423 ? -12.156 15.719 11.758 1 98.31 423 ILE B O 1
ATOM 8911 N N . ILE B 1 424 ? -13.719 14.305 10.992 1 98.06 424 ILE B N 1
ATOM 8912 C CA . ILE B 1 424 ? -13.844 15.016 9.727 1 98.06 424 ILE B CA 1
ATOM 8913 C C . ILE B 1 424 ? -14.406 16.422 9.977 1 98.06 424 ILE B C 1
ATOM 8915 O O . ILE B 1 424 ? -15.164 16.625 10.922 1 98.06 424 ILE B O 1
ATOM 8919 N N . ASN B 1 425 ? -13.969 17.359 9.117 1 97.38 425 ASN B N 1
ATOM 8920 C CA . ASN B 1 425 ? -14.688 18.641 9.125 1 97.38 425 ASN B CA 1
ATOM 8921 C C . ASN B 1 425 ? -16.141 18.453 8.703 1 97.38 425 ASN B C 1
ATOM 8923 O O . ASN B 1 425 ? -16.438 17.656 7.809 1 97.38 425 ASN B O 1
ATOM 8927 N N . ASP B 1 426 ? -16.969 19.188 9.359 1 96.62 426 ASP B N 1
ATOM 8928 C CA . ASP B 1 426 ? -18.391 18.938 9.18 1 96.62 426 ASP B CA 1
ATOM 8929 C C . ASP B 1 426 ? -19.188 20.234 9.172 1 96.62 426 ASP B C 1
ATOM 8931 O O . ASP B 1 426 ? -18.609 21.312 9.289 1 96.62 426 ASP B O 1
ATOM 8935 N N . ASP B 1 427 ? -20.391 20.109 8.875 1 96.06 427 ASP B N 1
ATOM 8936 C CA . ASP B 1 427 ? -21.391 21.172 8.914 1 96.06 427 ASP B CA 1
ATOM 8937 C C . ASP B 1 427 ? -22.781 20.609 9.25 1 96.06 427 ASP B C 1
ATOM 8939 O O . ASP B 1 427 ? -23.016 19.406 9.125 1 96.06 427 ASP B O 1
ATOM 8943 N N . ALA B 1 428 ? -23.609 21.531 9.789 1 96 428 ALA B N 1
ATOM 8944 C CA . ALA B 1 428 ? -25 21.156 10.031 1 96 428 ALA B CA 1
ATOM 8945 C C . ALA B 1 428 ? -25.797 21.125 8.727 1 96 428 ALA B C 1
ATOM 8947 O O . ALA B 1 428 ? -25.547 21.938 7.828 1 96 428 ALA B O 1
ATOM 8948 N N . ALA B 1 429 ? -26.656 20.203 8.617 1 92.44 429 ALA B N 1
ATOM 8949 C CA . ALA B 1 429 ? -27.562 20.094 7.484 1 92.44 429 ALA B CA 1
ATOM 8950 C C . ALA B 1 429 ? -28.984 19.844 7.953 1 92.44 429 ALA B C 1
ATOM 8952 O O . ALA B 1 429 ? -29.203 19.219 9 1 92.44 429 ALA B O 1
ATOM 8953 N N . PRO B 1 430 ? -29.938 20.453 7.078 1 88.19 430 PRO B N 1
ATOM 8954 C CA . PRO B 1 430 ? -31.312 20.016 7.359 1 88.19 430 PRO B CA 1
ATOM 8955 C C . PRO B 1 430 ? -31.469 18.5 7.273 1 88.19 430 PRO B C 1
ATOM 8957 O O . PRO B 1 430 ? -30.844 17.859 6.422 1 88.19 430 PRO B O 1
ATOM 8960 N N . LYS B 1 431 ? -32.344 18.125 8.07 1 83.81 431 LYS B N 1
ATOM 8961 C CA . LYS B 1 431 ? -32.469 16.672 8.219 1 83.81 431 LYS B CA 1
ATOM 8962 C C . LYS B 1 431 ? -32.75 16 6.875 1 83.81 431 LYS B C 1
ATOM 8964 O O . LYS B 1 431 ? -33.688 16.391 6.176 1 83.81 431 LYS B O 1
ATOM 8969 N N . GLY B 1 432 ? -31.859 15.094 6.52 1 76.88 432 GLY B N 1
ATOM 8970 C CA . GLY B 1 432 ? -32.031 14.203 5.379 1 76.88 432 GLY B CA 1
ATOM 8971 C C . GLY B 1 432 ? -31.672 14.859 4.055 1 76.88 432 GLY B C 1
ATOM 8972 O O . GLY B 1 432 ? -31.781 14.234 3 1 76.88 432 GLY B O 1
ATOM 8973 N N . GLN B 1 433 ? -31.203 16.016 4.035 1 80.94 433 GLN B N 1
ATOM 8974 C CA . GLN B 1 433 ? -30.891 16.688 2.777 1 80.94 433 GLN B CA 1
ATOM 8975 C C . GLN B 1 433 ? -29.578 16.156 2.191 1 80.94 433 GLN B C 1
ATOM 8977 O O . GLN B 1 433 ? -28.516 16.266 2.814 1 80.94 433 GLN B O 1
ATOM 8982 N N . LYS B 1 434 ? -29.781 15.586 1.027 1 80.62 434 LYS B N 1
ATOM 8983 C CA . LYS B 1 434 ? -28.578 15.094 0.341 1 80.62 434 LYS B CA 1
ATOM 8984 C C . LYS B 1 434 ? -27.828 16.234 -0.33 1 80.62 434 LYS B C 1
ATOM 8986 O O . LYS B 1 434 ? -28.438 17.172 -0.853 1 80.62 434 LYS B O 1
ATOM 8991 N N . ARG B 1 435 ? -26.5 16.031 -0.202 1 84.69 435 ARG B N 1
ATOM 8992 C CA . ARG B 1 435 ? -25.656 17.062 -0.786 1 84.69 435 ARG B CA 1
ATOM 8993 C C . ARG B 1 435 ? -24.703 16.469 -1.824 1 84.69 435 ARG B C 1
ATOM 8995 O O . ARG B 1 435 ? -24.125 15.406 -1.605 1 84.69 435 ARG B O 1
ATOM 9002 N N . LYS B 1 436 ? -24.5 17.188 -2.875 1 93.75 436 LYS B N 1
ATOM 9003 C CA . LYS B 1 436 ? -23.688 16.781 -4.016 1 93.75 436 LYS B CA 1
ATOM 9004 C C . LYS B 1 436 ? -22.203 16.734 -3.648 1 93.75 436 LYS B C 1
ATOM 9006 O O . LYS B 1 436 ? -21.453 15.891 -4.141 1 93.75 436 LYS B O 1
ATOM 9011 N N . TYR B 1 437 ? -21.812 17.594 -2.77 1 97.5 437 TYR B N 1
ATOM 9012 C CA . TYR B 1 437 ? -20.391 17.844 -2.541 1 97.5 437 TYR B CA 1
ATOM 9013 C C . TYR B 1 437 ? -19.938 17.234 -1.225 1 97.5 437 TYR B C 1
ATOM 9015 O O . TYR B 1 437 ? -19.016 17.734 -0.581 1 97.5 437 TYR B O 1
ATOM 9023 N N . GLY B 1 438 ? -20.641 16.188 -0.789 1 96.31 438 GLY B N 1
ATOM 9024 C CA . GLY B 1 438 ? -20.281 15.5 0.442 1 96.31 438 GLY B CA 1
ATOM 9025 C C . GLY B 1 438 ? -21.281 14.43 0.845 1 96.31 438 GLY B C 1
ATOM 9026 O O . GLY B 1 438 ? -22.031 13.922 0.004 1 96.31 438 GLY B O 1
ATOM 9027 N N . THR B 1 439 ? -21.141 13.984 2.127 1 96.19 439 THR B N 1
ATOM 9028 C CA . THR B 1 439 ? -21.953 12.867 2.615 1 96.19 439 THR B CA 1
ATOM 9029 C C . THR B 1 439 ? -22.547 13.188 3.982 1 96.19 439 THR B C 1
ATOM 9031 O O . THR B 1 439 ? -21.875 13.766 4.84 1 96.19 439 THR B O 1
ATOM 9034 N N . LEU B 1 440 ? -23.875 12.906 4.125 1 96.31 440 LEU B N 1
ATOM 9035 C CA . LEU B 1 440 ? -24.438 12.906 5.477 1 96.31 440 LEU B CA 1
ATOM 9036 C C . LEU B 1 440 ? -23.859 11.766 6.305 1 96.31 440 LEU B C 1
ATOM 9038 O O . LEU B 1 440 ? -23.875 10.609 5.879 1 96.31 440 LEU B O 1
ATOM 9042 N N . VAL B 1 441 ? -23.328 12.109 7.449 1 96.69 441 VAL B N 1
ATOM 9043 C CA . VAL B 1 441 ? -22.781 11.07 8.312 1 96.69 441 VAL B CA 1
ATOM 9044 C C . VAL B 1 441 ? -23.719 10.836 9.5 1 96.69 441 VAL B C 1
ATOM 9046 O O . VAL B 1 441 ? -23.625 9.805 10.172 1 96.69 441 VAL B O 1
ATOM 9049 N N . THR B 1 442 ? -24.516 11.719 9.883 1 96.31 442 THR B N 1
ATOM 9050 C CA . THR B 1 442 ? -25.734 11.617 10.68 1 96.31 442 THR B CA 1
ATOM 9051 C C . THR B 1 442 ? -26.906 12.289 9.961 1 96.31 442 THR B C 1
ATOM 9053 O O . THR B 1 442 ? -26.719 12.93 8.93 1 96.31 442 THR B O 1
ATOM 9056 N N . PRO B 1 443 ? -28.094 12.125 10.508 1 94.44 443 PRO B N 1
ATOM 9057 C CA . PRO B 1 443 ? -29.219 12.805 9.844 1 94.44 443 PRO B CA 1
ATOM 9058 C C . PRO B 1 443 ? -29.047 14.328 9.812 1 94.44 443 PRO B C 1
ATOM 9060 O O . PRO B 1 443 ? -29.688 15.008 9.008 1 94.44 443 PRO B O 1
ATOM 9063 N N . GLU B 1 444 ? -28.141 14.867 10.648 1 94.94 444 GLU B N 1
ATOM 9064 C CA . GLU B 1 444 ? -28.062 16.312 10.797 1 94.94 444 GLU B CA 1
ATOM 9065 C C . GLU B 1 444 ? -26.656 16.828 10.5 1 94.94 444 GLU B C 1
ATOM 9067 O O . GLU B 1 444 ? -26.406 18.031 10.508 1 94.94 444 GLU B O 1
ATOM 9072 N N . VAL B 1 445 ? -25.703 15.93 10.312 1 95.94 445 VAL B N 1
ATOM 9073 C CA . VAL B 1 445 ? -24.312 16.328 10.133 1 95.94 445 VAL B CA 1
ATOM 9074 C C . VAL B 1 445 ? -23.828 15.898 8.75 1 95.94 445 VAL B C 1
ATOM 9076 O O . VAL B 1 445 ? -24 14.742 8.359 1 95.94 445 VAL B O 1
ATOM 9079 N N . TYR B 1 446 ? -23.219 16.812 8.109 1 94.06 446 TYR B N 1
ATOM 9080 C CA . TYR B 1 446 ? -22.719 16.688 6.746 1 94.06 446 TYR B CA 1
ATOM 9081 C C . TYR B 1 446 ? -21.203 16.828 6.715 1 94.06 446 TYR B C 1
ATOM 9083 O O . TYR B 1 446 ? -20.625 17.688 7.383 1 94.06 446 TYR B O 1
ATOM 9091 N N . GLY B 1 447 ? -20.469 15.859 6.035 1 97.25 447 GLY B N 1
ATOM 9092 C CA . GLY B 1 447 ? -19.031 15.992 5.789 1 97.25 447 GLY B CA 1
ATOM 9093 C C . GLY B 1 447 ? -18.719 16.281 4.336 1 97.25 447 GLY B C 1
ATOM 9094 O O . GLY B 1 447 ? -18.938 15.445 3.463 1 97.25 447 GLY B O 1
ATOM 9095 N N . PRO B 1 448 ? -18.203 17.469 4.016 1 97.81 448 PRO B N 1
ATOM 9096 C CA . PRO B 1 448 ? -17.859 17.797 2.633 1 97.81 448 PRO B CA 1
ATOM 9097 C C . PRO B 1 448 ? -16.672 17 2.105 1 97.81 448 PRO B C 1
ATOM 9099 O O . PRO B 1 448 ? -15.773 16.656 2.873 1 97.81 448 PRO B O 1
ATOM 9102 N N . ILE B 1 449 ? -16.672 16.781 0.783 1 98.31 449 ILE B N 1
ATOM 9103 C CA . ILE B 1 449 ? -15.555 16.125 0.116 1 98.31 449 ILE B CA 1
ATOM 9104 C C . ILE B 1 449 ? -14.312 17.016 0.197 1 98.31 449 ILE B C 1
ATOM 9106 O O . ILE B 1 449 ? -14.422 18.25 0.194 1 98.31 449 ILE B O 1
ATOM 9110 N N . HIS B 1 450 ? -13.172 16.438 0.323 1 98.56 450 HIS B N 1
ATOM 9111 C CA . HIS B 1 450 ? -11.93 17.219 0.392 1 98.56 450 HIS B CA 1
ATOM 9112 C C . HIS B 1 450 ? -10.727 16.344 0.04 1 98.56 450 HIS B C 1
ATOM 9114 O O . HIS B 1 450 ? -10.859 15.125 -0.107 1 98.56 450 HIS B O 1
ATOM 9120 N N . ILE B 1 451 ? -9.602 16.922 -0.181 1 98.44 451 ILE B N 1
ATOM 9121 C CA . ILE B 1 451 ? -8.344 16.234 -0.46 1 98.44 451 ILE B CA 1
ATOM 9122 C C . ILE B 1 451 ? -7.25 16.766 0.466 1 98.44 451 ILE B C 1
ATOM 9124 O O . ILE B 1 451 ? -7.152 17.969 0.699 1 98.44 451 ILE B O 1
ATOM 9128 N N . HIS B 1 452 ? -6.473 15.883 1.067 1 98.69 452 HIS B N 1
ATOM 9129 C CA . HIS B 1 452 ? -5.254 16.25 1.785 1 98.69 452 HIS B CA 1
ATOM 9130 C C . HIS B 1 452 ? -4.039 16.203 0.864 1 98.69 452 HIS B C 1
ATOM 9132 O O . HIS B 1 452 ? -3.639 15.141 0.4 1 98.69 452 HIS B O 1
ATOM 9138 N N . TRP B 1 453 ? -3.467 17.359 0.622 1 98.69 453 TRP B N 1
ATOM 9139 C CA . TRP B 1 453 ? -2.291 17.469 -0.237 1 98.69 453 TRP B CA 1
ATOM 9140 C C . TRP B 1 453 ? -1.022 17.625 0.594 1 98.69 453 TRP B C 1
ATOM 9142 O O . TRP B 1 453 ? -0.724 18.719 1.072 1 98.69 453 TRP B O 1
ATOM 9152 N N . PHE B 1 454 ? -0.254 16.609 0.635 1 98.81 454 PHE B N 1
ATOM 9153 C CA . PHE B 1 454 ? 1.055 16.672 1.275 1 98.81 454 PHE B CA 1
ATOM 9154 C C . PHE B 1 454 ? 2.143 17 0.258 1 98.81 454 PHE B C 1
ATOM 9156 O O . PHE B 1 454 ? 2.018 16.656 -0.92 1 98.81 454 PHE B O 1
ATOM 9163 N N . ASN B 1 455 ? 3.131 17.625 0.717 1 98.88 455 ASN B N 1
ATOM 9164 C CA . ASN B 1 455 ? 4.371 17.719 -0.048 1 98.88 455 ASN B CA 1
ATOM 9165 C C . ASN B 1 455 ? 5.566 17.234 0.768 1 98.88 455 ASN B C 1
ATOM 9167 O O . ASN B 1 455 ? 5.734 17.641 1.923 1 98.88 455 ASN B O 1
ATOM 9171 N N . ILE B 1 456 ? 6.328 16.391 0.216 1 98.94 456 ILE B N 1
ATOM 9172 C CA . ILE B 1 456 ? 7.512 15.82 0.85 1 98.94 456 ILE B CA 1
ATOM 9173 C C . ILE B 1 456 ? 8.766 16.312 0.129 1 98.94 456 ILE B C 1
ATOM 9175 O O . ILE B 1 456 ? 8.891 16.156 -1.089 1 98.94 456 ILE B O 1
ATOM 9179 N N . ARG B 1 457 ? 9.625 16.922 0.855 1 98.88 457 ARG B N 1
ATOM 9180 C CA . ARG B 1 457 ? 10.906 17.406 0.349 1 98.88 457 ARG B CA 1
ATOM 9181 C C . ARG B 1 457 ? 12.016 16.391 0.644 1 98.88 457 ARG B C 1
ATOM 9183 O O . ARG B 1 457 ? 12.25 16.047 1.802 1 98.88 457 ARG B O 1
ATOM 9190 N N . LEU B 1 458 ? 12.688 15.938 -0.407 1 98.88 458 LEU B N 1
ATOM 9191 C CA . LEU B 1 458 ? 13.742 14.938 -0.313 1 98.88 458 LEU B CA 1
ATOM 9192 C C . LEU B 1 458 ? 15.039 15.461 -0.919 1 98.88 458 LEU B C 1
ATOM 9194 O O . LEU B 1 458 ? 15.219 15.438 -2.139 1 98.88 458 LEU B O 1
ATOM 9198 N N . ASP B 1 459 ? 15.891 15.852 -0.054 1 98.75 459 ASP B N 1
ATOM 9199 C CA . ASP B 1 459 ? 17.25 16.156 -0.477 1 98.75 459 ASP B CA 1
ATOM 9200 C C . ASP B 1 459 ? 18.094 14.875 -0.54 1 98.75 459 ASP B C 1
ATOM 9202 O O . ASP B 1 459 ? 18.703 14.484 0.454 1 98.75 459 ASP B O 1
ATOM 9206 N N . LEU B 1 460 ? 18.219 14.352 -1.702 1 98.06 460 LEU B N 1
ATOM 9207 C CA . LEU B 1 460 ? 18.828 13.039 -1.882 1 98.06 460 LEU B CA 1
ATOM 9208 C C . LEU B 1 460 ? 20.312 13.172 -2.223 1 98.06 460 LEU B C 1
ATOM 9210 O O . LEU B 1 460 ? 20.703 14.055 -2.99 1 98.06 460 LEU B O 1
ATOM 9214 N N . ASP B 1 461 ? 21.078 12.383 -1.627 1 98.12 461 ASP B N 1
ATOM 9215 C CA . ASP B 1 461 ? 22.5 12.227 -1.886 1 98.12 461 ASP B CA 1
ATOM 9216 C C . ASP B 1 461 ? 22.859 10.766 -2.135 1 98.12 461 ASP B C 1
ATOM 9218 O O . ASP B 1 461 ? 23.484 10.117 -1.285 1 98.12 461 ASP B O 1
ATOM 9222 N N . ILE B 1 462 ? 22.547 10.281 -3.285 1 98.75 462 ILE B N 1
ATOM 9223 C CA . ILE B 1 462 ? 22.812 8.875 -3.6 1 98.75 462 ILE B CA 1
ATOM 9224 C C . ILE B 1 462 ? 24.312 8.664 -3.793 1 98.75 462 ILE B C 1
ATOM 9226 O O . ILE B 1 462 ? 24.844 8.898 -4.883 1 98.75 462 ILE B O 1
ATOM 9230 N N . ASP B 1 463 ? 24.969 8.164 -2.791 1 98 463 ASP B N 1
ATOM 9231 C CA . ASP B 1 463 ? 26.406 7.969 -2.748 1 98 463 ASP B CA 1
ATOM 9232 C C . ASP B 1 463 ? 27.141 9.258 -3.113 1 98 463 ASP B C 1
ATOM 9234 O O . ASP B 1 463 ? 28.172 9.219 -3.791 1 98 463 ASP B O 1
ATOM 9238 N N . GLY B 1 464 ? 26.594 10.352 -2.822 1 97.19 464 GLY B N 1
ATOM 9239 C CA . GLY B 1 464 ? 27.172 11.664 -3.086 1 97.19 464 GLY B CA 1
ATOM 9240 C C . GLY B 1 464 ? 26.125 12.711 -3.43 1 97.19 464 GLY B C 1
ATOM 9241 O O . GLY B 1 464 ? 24.953 12.391 -3.654 1 97.19 464 GLY B O 1
ATOM 9242 N N . GLN B 1 465 ? 26.562 13.953 -3.557 1 97.5 465 GLN B N 1
ATOM 9243 C CA . GLN B 1 465 ? 25.656 15.086 -3.705 1 97.5 465 GLN B CA 1
ATOM 9244 C C . GLN B 1 465 ? 25.188 15.234 -5.152 1 97.5 465 GLN B C 1
ATOM 9246 O O . GLN B 1 465 ? 24.125 15.805 -5.414 1 97.5 465 GLN B O 1
ATOM 9251 N N . ILE B 1 466 ? 26 14.758 -6.098 1 98.31 466 ILE B N 1
ATOM 9252 C CA . ILE B 1 466 ? 25.75 15 -7.512 1 98.31 466 ILE B CA 1
ATOM 9253 C C . ILE B 1 466 ? 24.906 13.859 -8.086 1 98.31 466 ILE B C 1
ATOM 9255 O O . ILE B 1 466 ? 25.344 12.703 -8.102 1 98.31 466 ILE B O 1
ATOM 9259 N N . ASN B 1 467 ? 23.688 14.203 -8.547 1 98.75 467 ASN B N 1
ATOM 9260 C CA . ASN B 1 467 ? 22.734 13.219 -9.062 1 98.75 467 ASN B CA 1
ATOM 9261 C C . ASN B 1 467 ? 21.969 13.758 -10.266 1 98.75 467 ASN B C 1
ATOM 9263 O O . ASN B 1 467 ? 22.078 14.938 -10.602 1 98.75 467 ASN B O 1
ATOM 9267 N N . ARG B 1 468 ? 21.266 12.953 -10.898 1 98.81 468 ARG B N 1
ATOM 9268 C CA . ARG B 1 468 ? 20.297 13.258 -11.961 1 98.81 468 ARG B CA 1
ATOM 9269 C C . ARG B 1 468 ? 19.078 12.367 -11.867 1 98.81 468 ARG B C 1
ATOM 9271 O O . ARG B 1 468 ? 19.078 11.383 -11.117 1 98.81 468 ARG B O 1
ATOM 9278 N N . VAL B 1 469 ? 17.969 12.719 -12.633 1 98.88 469 VAL B N 1
ATOM 9279 C CA . VAL B 1 469 ? 16.719 11.969 -12.508 1 98.88 469 VAL B CA 1
ATOM 9280 C C . VAL B 1 469 ? 16.297 11.453 -13.883 1 98.88 469 VAL B C 1
ATOM 9282 O O . VAL B 1 469 ? 16.25 12.211 -14.852 1 98.88 469 VAL B O 1
ATOM 9285 N N . TYR B 1 470 ? 16 10.172 -13.961 1 98.88 470 TYR B N 1
ATOM 9286 C CA . TYR B 1 470 ? 15.344 9.57 -15.117 1 98.88 470 TYR B CA 1
ATOM 9287 C C . TYR B 1 470 ? 13.898 9.219 -14.805 1 98.88 470 TYR B C 1
ATOM 9289 O O . TYR B 1 470 ? 13.586 8.734 -13.711 1 98.88 470 TYR B O 1
ATOM 9297 N N . GLU B 1 471 ? 13.016 9.562 -15.711 1 98.88 471 GLU B N 1
ATOM 9298 C CA . GLU B 1 471 ? 11.672 9.008 -15.695 1 98.88 471 GLU B CA 1
ATOM 9299 C C . GLU B 1 471 ? 11.609 7.676 -16.438 1 98.88 471 GLU B C 1
ATOM 9301 O O . GLU B 1 471 ? 12.109 7.566 -17.562 1 98.88 471 GLU B O 1
ATOM 9306 N N . VAL B 1 472 ? 11.023 6.699 -15.781 1 98.69 472 VAL B N 1
ATOM 9307 C CA . VAL B 1 472 ? 11.008 5.375 -16.391 1 98.69 472 VAL B CA 1
ATOM 9308 C C . VAL B 1 472 ? 9.57 4.953 -16.672 1 98.69 472 VAL B C 1
ATOM 9310 O O . VAL B 1 472 ? 8.711 5.031 -15.789 1 98.69 472 VAL B O 1
ATOM 9313 N N . ASN B 1 473 ? 9.266 4.535 -17.844 1 98.5 473 ASN B N 1
ATOM 9314 C CA . ASN B 1 473 ? 7.977 4.012 -18.281 1 98.5 473 ASN B CA 1
ATOM 9315 C C . ASN B 1 473 ? 8.141 2.709 -19.062 1 98.5 473 ASN B C 1
ATOM 9317 O O . ASN B 1 473 ? 9.117 2.531 -19.781 1 98.5 473 ASN B O 1
ATOM 9321 N N . LEU B 1 474 ? 7.199 1.839 -18.922 1 98.62 474 LEU B N 1
ATOM 9322 C CA . LEU B 1 474 ? 7.172 0.654 -19.781 1 98.62 474 LEU B CA 1
ATOM 9323 C C . LEU B 1 474 ? 6.691 1.006 -21.188 1 98.62 474 LEU B C 1
ATOM 9325 O O . LEU B 1 474 ? 5.723 1.75 -21.344 1 98.62 474 LEU B O 1
ATOM 9329 N N . LYS B 1 475 ? 7.402 0.501 -22.141 1 98.19 475 LYS B N 1
ATOM 9330 C CA . LYS B 1 475 ? 7.066 0.741 -23.547 1 98.19 475 LYS B CA 1
ATOM 9331 C C . LYS B 1 475 ? 7.082 -0.559 -24.344 1 98.19 475 LYS B C 1
ATOM 9333 O O . LYS B 1 475 ? 7.949 -1.41 -24.141 1 98.19 475 LYS B O 1
ATOM 9338 N N . PRO B 1 476 ? 6.129 -0.756 -25.25 1 97.88 476 PRO B N 1
ATOM 9339 C CA . PRO B 1 476 ? 6.121 -1.943 -26.109 1 97.88 476 PRO B CA 1
ATOM 9340 C C . PRO B 1 476 ? 7.102 -1.84 -27.266 1 97.88 476 PRO B C 1
ATOM 9342 O O . PRO B 1 476 ? 7.477 -0.734 -27.672 1 97.88 476 PRO B O 1
ATOM 9345 N N . GLU B 1 477 ? 7.512 -2.973 -27.719 1 97.56 477 GLU B N 1
ATOM 9346 C CA . GLU B 1 477 ? 8.07 -3.064 -29.062 1 97.56 477 GLU B CA 1
ATOM 9347 C C . GLU B 1 477 ? 6.984 -3.301 -30.109 1 97.56 477 GLU B C 1
ATOM 9349 O O . GLU B 1 477 ? 6.023 -4.031 -29.859 1 97.56 477 GLU B O 1
ATOM 9354 N N . SER B 1 478 ? 7.191 -2.723 -31.297 1 97.12 478 SER B N 1
ATOM 9355 C CA . SER B 1 478 ? 6.246 -3 -32.375 1 97.12 478 SER B CA 1
ATOM 9356 C C . SER B 1 478 ? 6.328 -4.457 -32.812 1 97.12 478 SER B C 1
ATOM 9358 O O . SER B 1 478 ? 7.391 -5.074 -32.75 1 97.12 478 SER B O 1
ATOM 9360 N N . ILE B 1 479 ? 5.199 -4.988 -33.25 1 97.69 479 ILE B N 1
ATOM 9361 C CA . ILE B 1 479 ? 5.195 -6.332 -33.844 1 97.69 479 ILE B CA 1
ATOM 9362 C C . ILE B 1 479 ? 5.883 -6.324 -35.188 1 97.69 479 ILE B C 1
ATOM 9364 O O . ILE B 1 479 ? 5.641 -5.438 -36 1 97.69 479 ILE B O 1
ATOM 9368 N N . GLY B 1 480 ? 6.734 -7.254 -35.406 1 96.81 480 GLY B N 1
ATOM 9369 C CA . GLY B 1 480 ? 7.516 -7.422 -36.625 1 96.81 480 GLY B CA 1
ATOM 9370 C C . GLY B 1 480 ? 8.422 -8.641 -36.594 1 96.81 480 GLY B C 1
ATOM 9371 O O . GLY B 1 480 ? 8.266 -9.508 -35.75 1 96.81 480 GLY B O 1
ATOM 9372 N N . PRO B 1 481 ? 9.336 -8.773 -37.531 1 96.06 481 PRO B N 1
ATOM 9373 C CA . PRO B 1 481 ? 10.219 -9.945 -37.562 1 96.06 481 PRO B CA 1
ATOM 9374 C C . PRO B 1 481 ? 11.039 -10.125 -36.312 1 96.06 481 PRO B C 1
ATOM 9376 O O . PRO B 1 481 ? 11.359 -11.258 -35.938 1 96.06 481 PRO B O 1
ATOM 9379 N N . GLU B 1 482 ? 11.32 -9.016 -35.625 1 95.38 482 GLU B N 1
ATOM 9380 C CA . GLU B 1 482 ? 12.148 -9.078 -34.438 1 95.38 482 GLU B CA 1
ATOM 9381 C C . GLU B 1 482 ? 11.297 -9.281 -33.188 1 95.38 482 GLU B C 1
ATOM 9383 O O . GLU B 1 482 ? 11.828 -9.453 -32.094 1 95.38 482 GLU B O 1
ATOM 9388 N N . ASN B 1 483 ? 10.039 -9.242 -33.312 1 97.31 483 ASN B N 1
ATOM 9389 C CA . ASN B 1 483 ? 9.055 -9.422 -32.25 1 97.31 483 ASN B CA 1
ATOM 9390 C C . ASN B 1 483 ? 7.754 -10.016 -32.812 1 97.31 483 ASN B C 1
ATOM 9392 O O . ASN B 1 483 ? 6.691 -9.398 -32.688 1 97.31 483 ASN B O 1
ATOM 9396 N N . PRO B 1 484 ? 7.887 -11.18 -33.281 1 95.06 484 PRO B N 1
ATOM 9397 C CA . PRO B 1 484 ? 6.781 -11.734 -34.094 1 95.06 484 PRO B CA 1
ATOM 9398 C C . PRO B 1 484 ? 5.531 -11.992 -33.25 1 95.06 484 PRO B C 1
ATOM 9400 O O . PRO B 1 484 ? 4.41 -11.922 -33.75 1 95.06 484 PRO B O 1
ATOM 9403 N N . LEU B 1 485 ? 5.668 -12.258 -31.969 1 96.75 485 LEU B N 1
ATOM 9404 C CA . LEU B 1 485 ? 4.508 -12.602 -31.156 1 96.75 485 LEU B CA 1
ATOM 9405 C C . LEU B 1 485 ? 4.023 -11.398 -30.359 1 96.75 485 LEU B C 1
ATOM 9407 O O . LEU B 1 485 ? 3 -11.461 -29.688 1 96.75 485 LEU B O 1
ATOM 9411 N N . GLY B 1 486 ? 4.762 -10.273 -30.422 1 98 486 GLY B N 1
ATOM 9412 C CA . GLY B 1 486 ? 4.371 -9.047 -29.75 1 98 486 GLY B CA 1
ATOM 9413 C C . GLY B 1 486 ? 4.535 -9.109 -28.25 1 98 486 GLY B C 1
ATOM 9414 O O . GLY B 1 486 ? 3.793 -8.453 -27.516 1 98 486 GLY B O 1
ATOM 9415 N N . ASN B 1 487 ? 5.457 -9.891 -27.734 1 98.19 487 ASN B N 1
ATOM 9416 C CA . ASN B 1 487 ? 5.645 -10.047 -26.297 1 98.19 487 ASN B CA 1
ATOM 9417 C C . ASN B 1 487 ? 6.66 -9.047 -25.75 1 98.19 487 ASN B C 1
ATOM 9419 O O . ASN B 1 487 ? 6.773 -8.875 -24.547 1 98.19 487 ASN B O 1
ATOM 9423 N N . ALA B 1 488 ? 7.391 -8.328 -26.578 1 98.5 488 ALA B N 1
ATOM 9424 C CA . ALA B 1 488 ? 8.555 -7.566 -26.141 1 98.5 488 ALA B CA 1
ATOM 9425 C C . ALA B 1 488 ? 8.148 -6.199 -25.609 1 98.5 488 ALA B C 1
A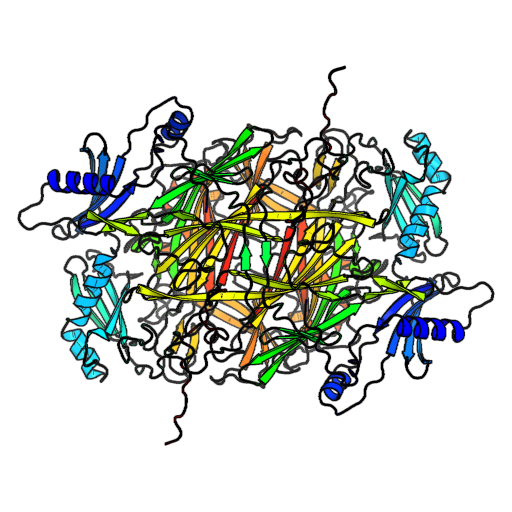TOM 9427 O O . ALA B 1 488 ? 7.297 -5.523 -26.188 1 98.5 488 ALA B O 1
ATOM 9428 N N . PHE B 1 489 ? 8.688 -5.793 -24.531 1 98.5 489 PHE B N 1
ATOM 9429 C CA . PHE B 1 489 ? 8.586 -4.465 -23.953 1 98.5 489 PHE B CA 1
ATOM 9430 C C . PHE B 1 489 ? 9.82 -4.145 -23.109 1 98.5 489 PHE B C 1
ATOM 9432 O O . PHE B 1 489 ? 10.648 -5.02 -22.859 1 98.5 489 PHE B O 1
ATOM 9439 N N . TYR B 1 490 ? 10.047 -2.945 -22.781 1 98.44 490 TYR B N 1
ATOM 9440 C CA . TYR B 1 490 ? 11.234 -2.518 -22.062 1 98.44 490 TYR B CA 1
ATOM 9441 C C . TYR B 1 490 ? 10.938 -1.292 -21.203 1 98.44 490 TYR B C 1
ATOM 9443 O O . TYR B 1 490 ? 9.891 -0.665 -21.344 1 98.44 490 TYR B O 1
ATOM 9451 N N . ALA B 1 491 ? 11.781 -1.067 -20.25 1 98.19 491 ALA B N 1
ATOM 9452 C CA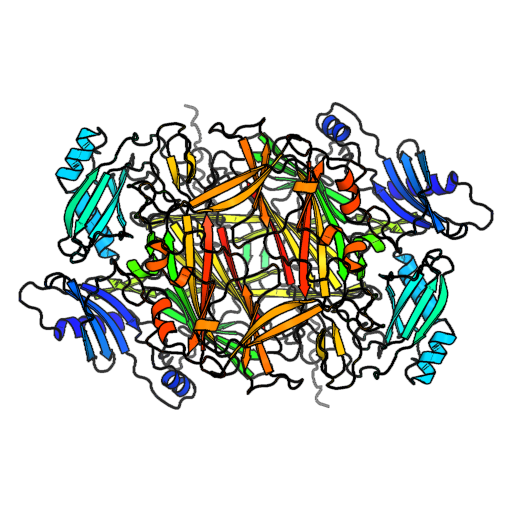 . ALA B 1 491 ? 11.719 0.139 -19.422 1 98.19 491 ALA B CA 1
ATOM 9453 C C . ALA B 1 491 ? 12.484 1.288 -20.078 1 98.19 491 ALA B C 1
ATOM 9455 O O . ALA B 1 491 ? 13.711 1.27 -20.141 1 98.19 491 ALA B O 1
ATOM 9456 N N . GLU B 1 492 ? 11.734 2.242 -20.5 1 98.38 492 GLU B N 1
ATOM 9457 C CA . GLU B 1 492 ? 12.359 3.389 -21.156 1 98.38 492 GLU B CA 1
ATOM 9458 C C . GLU B 1 492 ? 12.75 4.457 -20.141 1 98.38 492 GLU B C 1
ATOM 9460 O O . GLU B 1 492 ? 11.906 4.91 -19.344 1 98.38 492 GLU B O 1
ATOM 9465 N N . GLU B 1 493 ? 13.984 4.809 -20.188 1 97.94 493 GLU B N 1
ATOM 9466 C CA . GLU B 1 493 ? 14.477 5.883 -19.328 1 97.94 493 GLU B CA 1
ATOM 9467 C C . GLU B 1 493 ? 14.562 7.203 -20.094 1 97.94 493 GLU B C 1
ATOM 9469 O O . GLU B 1 493 ? 15.141 7.262 -21.172 1 97.94 493 GLU B O 1
ATOM 9474 N N . THR B 1 494 ? 13.938 8.188 -19.531 1 98.75 494 THR B N 1
ATOM 9475 C CA . THR B 1 494 ? 14.016 9.539 -20.094 1 98.75 494 THR B CA 1
ATOM 9476 C C . THR B 1 494 ? 14.625 10.5 -19.078 1 98.75 494 THR B C 1
ATOM 9478 O O . THR B 1 494 ? 14.102 10.672 -17.969 1 98.75 494 THR B O 1
ATOM 9481 N N . LEU B 1 495 ? 15.711 11.109 -19.438 1 98.81 495 LEU B N 1
ATOM 9482 C CA . LEU B 1 495 ? 16.375 12.07 -18.562 1 98.81 495 LEU B CA 1
ATOM 9483 C C . LEU B 1 495 ? 15.539 13.328 -18.391 1 98.81 495 LEU B C 1
ATOM 9485 O O . LEU B 1 495 ? 15.078 13.906 -19.375 1 98.81 495 LEU B O 1
ATOM 9489 N N . LEU B 1 496 ? 15.266 13.719 -17.203 1 98.88 496 LEU B N 1
ATOM 9490 C CA . LEU B 1 496 ? 14.688 15.031 -16.938 1 98.88 496 LEU B CA 1
ATOM 9491 C C . LEU B 1 496 ? 15.766 16.094 -16.828 1 98.88 496 LEU B C 1
ATOM 9493 O O . LEU B 1 496 ? 16.609 16.047 -15.914 1 98.88 496 LEU B O 1
ATOM 9497 N N . LYS B 1 497 ? 15.672 17.125 -17.625 1 98.88 497 LYS B N 1
ATOM 9498 C CA . LYS B 1 497 ? 16.859 17.953 -17.844 1 98.88 497 LYS B CA 1
ATOM 9499 C C . LYS B 1 497 ? 16.797 19.219 -17 1 98.88 497 LYS B C 1
ATOM 9501 O O . LYS B 1 497 ? 17.828 19.797 -16.656 1 98.88 497 LYS B O 1
ATOM 9506 N N . ASN B 1 498 ? 15.633 19.719 -16.797 1 98.81 498 ASN B N 1
ATOM 9507 C CA . ASN B 1 498 ? 15.484 20.969 -16.078 1 98.81 498 ASN B CA 1
ATOM 9508 C C . ASN B 1 498 ? 14.227 20.984 -15.203 1 98.81 498 ASN B C 1
ATOM 9510 O O . ASN B 1 498 ? 13.438 20.031 -15.242 1 98.81 498 ASN B O 1
ATOM 9514 N N . GLU B 1 499 ? 14.07 22.016 -14.445 1 98.88 499 GLU B N 1
ATOM 9515 C CA . GLU B 1 499 ? 13.016 22.109 -13.438 1 98.88 499 GLU B CA 1
ATOM 9516 C C . GLU B 1 499 ? 11.633 22.047 -14.078 1 98.88 499 GLU B C 1
ATOM 9518 O O . GLU B 1 499 ? 10.727 21.406 -13.547 1 98.88 499 GLU B O 1
ATOM 9523 N N . LEU B 1 500 ? 11.406 22.703 -15.141 1 98.75 500 LEU B N 1
ATOM 9524 C CA . LEU B 1 500 ? 10.094 22.734 -15.773 1 98.75 500 LEU B CA 1
ATOM 9525 C C . LEU B 1 500 ? 9.758 21.375 -16.391 1 98.75 500 LEU B C 1
ATOM 9527 O O . LEU B 1 500 ? 8.617 20.922 -16.297 1 98.75 500 LEU B O 1
ATOM 9531 N N . GLU B 1 501 ? 10.742 20.703 -16.938 1 98.19 501 GLU B N 1
ATOM 9532 C CA . GLU B 1 501 ? 10.547 19.359 -17.484 1 98.19 501 GLU B CA 1
ATOM 9533 C C . GLU B 1 501 ? 10.273 18.344 -16.375 1 98.19 501 GLU B C 1
ATOM 9535 O O . GLU B 1 501 ? 9.625 17.328 -16.625 1 98.19 501 GLU B O 1
ATOM 9540 N N . ALA B 1 502 ? 10.68 18.656 -15.234 1 98.69 502 ALA B N 1
ATOM 9541 C CA . ALA B 1 502 ? 10.609 17.688 -14.133 1 98.69 502 ALA B CA 1
ATOM 9542 C C . ALA B 1 502 ? 9.266 17.781 -13.414 1 98.69 502 ALA B C 1
ATOM 9544 O O . ALA B 1 502 ? 9.016 17.062 -12.453 1 98.69 502 ALA B O 1
ATOM 9545 N N . ARG B 1 503 ? 8.414 18.734 -13.891 1 98.75 503 ARG B N 1
ATOM 9546 C CA . ARG B 1 503 ? 7.035 18.719 -13.406 1 98.75 503 ARG B CA 1
ATOM 9547 C C . ARG B 1 503 ? 6.254 17.562 -14.016 1 98.75 503 ARG B C 1
ATOM 9549 O O . ARG B 1 503 ? 5.836 17.625 -15.172 1 98.75 503 ARG B O 1
ATOM 9556 N N . ARG B 1 504 ? 6.062 16.516 -13.156 1 98.56 504 ARG B N 1
ATOM 9557 C CA . ARG B 1 504 ? 5.504 15.281 -13.703 1 98.56 504 ARG B CA 1
ATOM 9558 C C . ARG B 1 504 ? 4.332 14.789 -12.867 1 98.56 504 ARG B C 1
ATOM 9560 O O . ARG B 1 504 ? 4.184 15.188 -11.703 1 98.56 504 ARG B O 1
ATOM 9567 N N . HIS B 1 505 ? 3.504 13.969 -13.477 1 97.94 505 HIS B N 1
ATOM 9568 C CA . HIS B 1 505 ? 2.424 13.258 -12.812 1 97.94 505 HIS B CA 1
ATOM 9569 C C . HIS B 1 505 ? 2.74 11.766 -12.688 1 97.94 505 HIS B C 1
ATOM 9571 O O . HIS B 1 505 ? 3.463 11.211 -13.516 1 97.94 505 HIS B O 1
ATOM 9577 N N . VAL B 1 506 ? 2.242 11.203 -11.594 1 97.25 506 VAL B N 1
ATOM 9578 C CA . VAL B 1 506 ? 2.287 9.75 -11.5 1 97.25 506 VAL B CA 1
ATOM 9579 C C . VAL B 1 506 ? 1.484 9.133 -12.648 1 97.25 506 VAL B C 1
ATOM 9581 O O . VAL B 1 506 ? 0.565 9.766 -13.172 1 97.25 506 VAL B O 1
ATOM 9584 N N . ASN B 1 507 ? 1.898 7.984 -13.047 1 95.44 507 ASN B N 1
ATOM 9585 C CA . ASN B 1 507 ? 1.212 7.227 -14.094 1 95.44 507 ASN B CA 1
ATOM 9586 C C . ASN B 1 507 ? 1.368 5.723 -13.891 1 95.44 507 ASN B C 1
ATOM 9588 O O . ASN B 1 507 ? 2.18 5.082 -14.555 1 95.44 507 ASN B O 1
ATOM 9592 N N . PRO B 1 508 ? 0.567 5.199 -13.031 1 90.56 508 PRO B N 1
ATOM 9593 C CA . PRO B 1 508 ? 0.692 3.76 -12.789 1 90.56 508 PRO B CA 1
ATOM 9594 C C . PRO B 1 508 ? 0.409 2.926 -14.039 1 90.56 508 PRO B C 1
ATOM 9596 O O . PRO B 1 508 ? 0.911 1.806 -14.164 1 90.56 508 PRO B O 1
ATOM 9599 N N . GLN B 1 509 ? -0.294 3.414 -14.984 1 93.06 509 GLN B N 1
ATOM 9600 C CA . GLN B 1 509 ? -0.632 2.654 -16.188 1 93.06 509 GLN B CA 1
ATOM 9601 C C . GLN B 1 509 ? 0.623 2.252 -16.953 1 93.06 509 GLN B C 1
ATOM 9603 O O . GLN B 1 509 ? 0.692 1.152 -17.516 1 93.06 509 GLN B O 1
ATOM 9608 N N . SER B 1 510 ? 1.567 3.09 -16.906 1 96.12 510 SER B N 1
ATOM 9609 C CA . SER B 1 510 ? 2.801 2.777 -17.625 1 96.12 510 SER B CA 1
ATOM 9610 C C . SER B 1 510 ? 3.879 2.271 -16.672 1 96.12 510 SER B C 1
ATOM 9612 O O . SER B 1 510 ? 5.051 2.188 -17.047 1 96.12 510 SER B O 1
ATOM 9614 N N . GLY B 1 511 ? 3.5 2.031 -15.461 1 96.75 511 GLY B N 1
ATOM 9615 C CA . GLY B 1 511 ? 4.492 1.614 -14.484 1 96.75 511 GLY B CA 1
ATOM 9616 C C . GLY B 1 511 ? 5.543 2.676 -14.203 1 96.75 511 GLY B C 1
ATOM 9617 O O . GLY B 1 511 ? 6.719 2.359 -14.016 1 96.75 511 GLY B O 1
ATOM 9618 N N . ARG B 1 512 ? 5.141 3.949 -14.156 1 97.62 512 ARG B N 1
ATOM 9619 C CA . ARG B 1 512 ? 6.09 5.055 -14.062 1 97.62 512 ARG B CA 1
ATOM 9620 C C . ARG B 1 512 ? 6.73 5.105 -12.68 1 97.62 512 ARG B C 1
ATOM 9622 O O . ARG B 1 512 ? 6.039 5.02 -11.664 1 97.62 512 ARG B O 1
ATOM 9629 N N . TYR B 1 513 ? 7.977 5.191 -12.617 1 98.44 513 TYR B N 1
ATOM 9630 C CA . TYR B 1 513 ? 8.766 5.57 -11.453 1 98.44 513 TYR B CA 1
ATOM 9631 C C . TYR B 1 513 ? 9.93 6.469 -11.844 1 98.44 513 TYR B C 1
ATOM 9633 O O . TYR B 1 513 ? 10.148 6.727 -13.031 1 98.44 513 TYR B O 1
ATOM 9641 N N . TRP B 1 514 ? 10.555 7.043 -10.906 1 98.88 514 TRP B N 1
ATOM 9642 C CA . TRP B 1 514 ? 11.703 7.906 -11.18 1 98.88 514 TRP B CA 1
ATOM 9643 C C . TRP B 1 514 ? 12.977 7.324 -10.57 1 98.88 514 TRP B C 1
ATOM 9645 O O . TRP B 1 514 ? 12.953 6.781 -9.469 1 98.88 514 TRP B O 1
ATOM 9655 N N . LYS B 1 515 ? 13.992 7.371 -11.297 1 98.81 515 LYS B N 1
ATOM 9656 C CA . LYS B 1 515 ? 15.289 6.84 -10.891 1 98.81 515 LYS B CA 1
ATOM 9657 C C . LYS B 1 515 ? 16.297 7.961 -10.633 1 98.81 515 LYS B C 1
ATOM 9659 O O . LYS B 1 515 ? 16.547 8.781 -11.516 1 98.81 515 LYS B O 1
ATOM 9664 N N . ILE B 1 516 ? 16.781 8.055 -9.445 1 98.94 516 ILE B N 1
ATOM 9665 C CA . ILE B 1 516 ? 17.828 9.008 -9.078 1 98.94 516 ILE B CA 1
ATOM 9666 C C . ILE B 1 516 ? 19.203 8.336 -9.188 1 98.94 516 ILE B C 1
ATOM 9668 O O . ILE B 1 516 ? 19.469 7.348 -8.508 1 98.94 516 ILE B O 1
ATOM 9672 N N . VAL B 1 517 ? 20.062 8.961 -10.008 1 98.81 517 VAL B N 1
ATOM 9673 C CA . VAL B 1 517 ? 21.266 8.25 -10.414 1 98.81 517 VAL B CA 1
ATOM 9674 C C . VAL B 1 517 ? 22.5 9.094 -10.102 1 98.81 517 VAL B C 1
ATOM 9676 O O . VAL B 1 517 ? 22.5 10.312 -10.305 1 98.81 517 VAL B O 1
ATOM 9679 N N . ASN B 1 518 ? 23.531 8.469 -9.547 1 98.81 518 ASN B N 1
ATOM 9680 C CA . ASN B 1 518 ? 24.875 9.023 -9.453 1 98.81 518 ASN B CA 1
ATOM 9681 C C . ASN B 1 518 ? 25.812 8.414 -10.492 1 98.81 518 ASN B C 1
ATOM 9683 O O . ASN B 1 518 ? 26.234 7.262 -10.359 1 98.81 518 ASN B O 1
ATOM 9687 N N . LEU B 1 519 ? 26.281 9.164 -11.461 1 98.12 519 LEU B N 1
ATOM 9688 C CA . LEU B 1 519 ? 27.094 8.641 -12.547 1 98.12 519 LEU B CA 1
ATOM 9689 C C . LEU B 1 519 ? 28.547 8.492 -12.102 1 98.12 519 LEU B C 1
ATOM 9691 O O . LEU B 1 519 ? 29.344 7.832 -12.773 1 98.12 519 LEU B O 1
ATOM 9695 N N . LYS B 1 520 ? 28.875 9.055 -11.062 1 97.69 520 LYS B N 1
ATOM 9696 C CA . LYS B 1 520 ? 30.266 9.07 -10.625 1 97.69 520 LYS B CA 1
ATOM 9697 C C . LYS B 1 520 ? 30.594 7.828 -9.805 1 97.69 520 LYS B C 1
ATOM 9699 O O . LYS B 1 520 ? 31.766 7.562 -9.516 1 97.69 520 LYS B O 1
ATOM 9704 N N . LYS B 1 521 ? 29.594 7.191 -9.406 1 97.69 521 LYS B N 1
ATOM 9705 C CA . LYS B 1 521 ? 29.766 5.961 -8.641 1 97.69 521 LYS B CA 1
ATOM 9706 C C . LYS B 1 521 ? 29.188 4.762 -9.391 1 97.69 521 LYS B C 1
ATOM 9708 O O . LYS B 1 521 ? 28.125 4.863 -10.008 1 97.69 521 LYS B O 1
ATOM 9713 N N . SER B 1 522 ? 29.906 3.678 -9.336 1 97.25 522 SER B N 1
ATOM 9714 C CA . SER B 1 522 ? 29.453 2.473 -10.023 1 97.25 522 SER B CA 1
ATOM 9715 C C . SER B 1 522 ? 29.359 1.291 -9.062 1 97.25 522 SER B C 1
ATOM 9717 O O . SER B 1 522 ? 30.094 1.229 -8.07 1 97.25 522 SER B O 1
ATOM 9719 N N . ASN B 1 523 ? 28.484 0.397 -9.383 1 96 523 ASN B N 1
ATOM 9720 C CA . ASN B 1 523 ? 28.406 -0.858 -8.641 1 96 523 ASN B CA 1
ATOM 9721 C C . ASN B 1 523 ? 29.375 -1.896 -9.203 1 96 523 ASN B C 1
ATOM 9723 O O . ASN B 1 523 ? 30.203 -1.581 -10.062 1 96 523 ASN B O 1
ATOM 9727 N N . TYR B 1 524 ? 29.281 -3.125 -8.695 1 93.25 524 TYR B N 1
ATOM 9728 C CA . TYR B 1 524 ? 30.25 -4.16 -9.023 1 93.25 524 TYR B CA 1
ATOM 9729 C C . TYR B 1 524 ? 30.141 -4.566 -10.492 1 93.25 524 TYR B C 1
ATOM 9731 O O . TYR B 1 524 ? 31.062 -5.156 -11.055 1 93.25 524 TYR B O 1
ATOM 9739 N N . LEU B 1 525 ? 29.078 -4.191 -11.164 1 95.06 525 LEU B N 1
ATOM 9740 C CA . LEU B 1 525 ? 28.875 -4.516 -12.57 1 95.06 525 LEU B CA 1
ATOM 9741 C C . LEU B 1 525 ? 29.281 -3.34 -13.453 1 95.06 525 LEU B C 1
ATOM 9743 O O . LEU B 1 525 ? 29.125 -3.396 -14.68 1 95.06 525 LEU B O 1
ATOM 9747 N N . GLY B 1 526 ? 29.719 -2.301 -12.859 1 95.19 526 GLY B N 1
ATOM 9748 C CA . GLY B 1 526 ? 30.141 -1.125 -13.594 1 95.19 526 GLY B CA 1
ATOM 9749 C C . GLY B 1 526 ? 29 -0.193 -13.961 1 95.19 526 GLY B C 1
ATOM 9750 O O . GLY B 1 526 ? 29.188 0.741 -14.742 1 95.19 526 GLY B O 1
ATOM 9751 N N . GLU B 1 527 ? 27.859 -0.438 -13.438 1 95.56 527 GLU B N 1
ATOM 9752 C CA . GLU B 1 527 ? 26.688 0.402 -13.703 1 95.56 527 GLU B CA 1
ATOM 9753 C C . GLU B 1 527 ? 26.562 1.509 -12.656 1 95.56 527 GLU B C 1
ATOM 9755 O O . GLU B 1 527 ? 26.906 1.313 -11.492 1 95.56 527 GLU B O 1
ATOM 9760 N N . PRO B 1 528 ? 26.062 2.686 -13.094 1 97.75 528 PRO B N 1
ATOM 9761 C CA . PRO B 1 528 ? 25.859 3.752 -12.109 1 97.75 528 PRO B CA 1
ATOM 9762 C C . PRO B 1 528 ? 24.906 3.344 -10.984 1 97.75 528 PRO B C 1
ATOM 9764 O O . PRO B 1 528 ? 23.906 2.662 -11.227 1 97.75 528 PRO B O 1
ATOM 9767 N N . VAL B 1 529 ? 25.219 3.803 -9.766 1 98.56 529 VAL B N 1
ATOM 9768 C CA . VAL B 1 529 ? 24.359 3.471 -8.633 1 98.56 529 VAL B CA 1
ATOM 9769 C C . VAL B 1 529 ? 23.109 4.355 -8.648 1 98.56 529 VAL B C 1
ATOM 9771 O O . VAL B 1 529 ? 23.156 5.477 -9.156 1 98.56 529 VAL B O 1
ATOM 9774 N N . ALA B 1 530 ? 22.016 3.814 -8.039 1 98.81 530 ALA B N 1
ATOM 9775 C CA . ALA B 1 530 ? 20.766 4.566 -8.125 1 98.81 530 ALA B CA 1
ATOM 9776 C C . ALA B 1 530 ? 19.766 4.098 -7.07 1 98.81 530 ALA B C 1
ATOM 9778 O O . ALA B 1 530 ? 19.984 3.074 -6.414 1 98.81 530 ALA B O 1
ATOM 9779 N N . TYR B 1 531 ? 18.781 4.91 -6.867 1 98.81 531 TYR B N 1
ATOM 9780 C CA . TYR B 1 531 ? 17.547 4.582 -6.176 1 98.81 531 TYR B CA 1
ATOM 9781 C C . TYR B 1 531 ? 16.344 4.863 -7.059 1 98.81 531 TYR B C 1
ATOM 9783 O O . TYR B 1 531 ? 16.344 5.816 -7.84 1 98.81 531 TYR B O 1
ATOM 9791 N N . ARG B 1 532 ? 15.266 3.998 -6.84 1 98.19 532 ARG B N 1
ATOM 9792 C CA . ARG B 1 532 ? 13.961 4.266 -7.438 1 98.19 532 ARG B CA 1
ATOM 9793 C C . ARG B 1 532 ? 13.047 4.988 -6.453 1 98.19 532 ARG B C 1
ATOM 9795 O O . ARG B 1 532 ? 12.992 4.633 -5.273 1 98.19 532 ARG B O 1
ATOM 9802 N N . PHE B 1 533 ? 12.469 6.047 -7.004 1 98.62 533 PHE B N 1
ATOM 9803 C CA . PHE B 1 533 ? 11.297 6.602 -6.324 1 98.62 533 PHE B CA 1
ATOM 9804 C C . PHE B 1 533 ? 10.016 6.012 -6.891 1 98.62 533 PHE B C 1
ATOM 9806 O O . PHE B 1 533 ? 9.664 6.262 -8.047 1 98.62 533 PHE B O 1
ATOM 9813 N N . ILE B 1 534 ? 9.227 5.285 -6.039 1 98.19 534 ILE B N 1
ATOM 9814 C CA . ILE B 1 534 ? 8.039 4.559 -6.477 1 98.19 534 ILE B CA 1
ATOM 9815 C C . ILE B 1 534 ? 6.793 5.164 -5.832 1 98.19 534 ILE B C 1
ATOM 9817 O O . ILE B 1 534 ? 6.566 5.012 -4.629 1 98.19 534 ILE B O 1
ATOM 9821 N N . PRO B 1 535 ? 5.965 5.781 -6.684 1 96.44 535 PRO B N 1
ATOM 9822 C CA . PRO B 1 535 ? 4.703 6.273 -6.133 1 96.44 535 PRO B CA 1
ATOM 9823 C C . PRO B 1 535 ? 3.746 5.148 -5.75 1 96.44 535 PRO B C 1
ATOM 9825 O O . PRO B 1 535 ? 3.832 4.043 -6.297 1 96.44 535 PRO B O 1
ATOM 9828 N N . ARG B 1 536 ? 2.881 5.414 -4.816 1 94 536 ARG B N 1
ATOM 9829 C CA . ARG B 1 536 ? 1.79 4.523 -4.43 1 94 536 ARG B CA 1
ATOM 9830 C C . ARG B 1 536 ? 0.445 5.234 -4.523 1 94 536 ARG B C 1
ATOM 9832 O O . ARG B 1 536 ? 0.078 5.746 -5.582 1 94 536 ARG B O 1
ATOM 9839 N N . GLU B 1 537 ? -0.262 5.281 -3.414 1 90.81 537 GLU B N 1
ATOM 9840 C CA . GLU B 1 537 ? -1.538 5.988 -3.424 1 90.81 537 GLU B CA 1
ATOM 9841 C C . GLU B 1 537 ? -1.354 7.453 -3.812 1 90.81 537 GLU B C 1
ATOM 9843 O O . GLU B 1 537 ? -0.447 8.125 -3.316 1 90.81 537 GLU B O 1
ATOM 9848 N N . ASN B 1 538 ? -2.236 7.918 -4.738 1 96.62 538 ASN B N 1
ATOM 9849 C CA . ASN B 1 538 ? -2.211 9.328 -5.117 1 96.62 538 ASN B CA 1
ATOM 9850 C C . ASN B 1 538 ? -3.396 9.688 -6.008 1 96.62 538 ASN B C 1
ATOM 9852 O O . ASN B 1 538 ? -4.145 8.812 -6.441 1 96.62 538 ASN B O 1
ATOM 9856 N N . VAL B 1 539 ? -3.666 10.953 -6.176 1 97.62 539 VAL B N 1
ATOM 9857 C CA . VAL B 1 539 ? -4.703 11.484 -7.055 1 97.62 539 VAL B CA 1
ATOM 9858 C C . VAL B 1 539 ? -4.211 12.766 -7.715 1 97.62 539 VAL B C 1
ATOM 9860 O O . VAL B 1 539 ? -3.359 13.469 -7.164 1 97.62 539 VAL B O 1
ATOM 9863 N N . ALA B 1 540 ? -4.648 13.016 -8.906 1 97.5 540 ALA B N 1
ATOM 9864 C CA . ALA B 1 540 ? -4.371 14.305 -9.523 1 97.5 540 ALA B CA 1
ATOM 9865 C C . ALA B 1 540 ? -5.383 15.359 -9.078 1 97.5 540 ALA B C 1
ATOM 9867 O O . ALA B 1 540 ? -6.508 15.023 -8.695 1 97.5 540 ALA B O 1
ATOM 9868 N N . CYS B 1 541 ? -4.953 16.578 -9.086 1 98.12 541 CYS B N 1
ATOM 9869 C CA . CYS B 1 541 ? -5.863 17.672 -8.727 1 98.12 541 CYS B CA 1
ATOM 9870 C C . CYS B 1 541 ? -7.062 17.703 -9.664 1 98.12 541 CYS B C 1
ATOM 9872 O O . CYS B 1 541 ? -6.906 17.891 -10.875 1 98.12 541 CYS B O 1
ATOM 9874 N N . PRO B 1 542 ? -8.219 17.516 -9.156 1 98.12 542 PRO B N 1
ATOM 9875 C CA . PRO B 1 542 ? -9.391 17.453 -10.031 1 98.12 542 PRO B CA 1
ATOM 9876 C C . PRO B 1 542 ? -9.906 18.828 -10.43 1 98.12 542 PRO B C 1
ATOM 9878 O O . PRO B 1 542 ? -10.82 18.953 -11.25 1 98.12 542 PRO B O 1
ATOM 9881 N N . LEU B 1 543 ? -9.367 19.891 -10 1 98.5 543 LEU B N 1
ATOM 9882 C CA . LEU B 1 543 ? -9.914 21.234 -10.133 1 98.5 543 LEU B CA 1
ATOM 9883 C C . LEU B 1 543 ? -9.523 21.844 -11.469 1 98.5 543 LEU B C 1
ATOM 9885 O O . LEU B 1 543 ? -8.5 21.484 -12.047 1 98.5 543 LEU B O 1
ATOM 9889 N N . PRO B 1 544 ? -10.312 22.812 -11.891 1 97.88 544 PRO B N 1
ATOM 9890 C CA . PRO B 1 544 ? -9.938 23.5 -13.133 1 97.88 544 PRO B CA 1
ATOM 9891 C C . PRO B 1 544 ? -8.602 24.234 -13.016 1 97.88 544 PRO B C 1
ATOM 9893 O O . PRO B 1 544 ? -8.211 24.641 -11.922 1 97.88 544 PRO B O 1
ATOM 9896 N N . ASP B 1 545 ? -7.984 24.484 -14.109 1 96.38 545 ASP B N 1
ATOM 9897 C CA . ASP B 1 545 ? -6.664 25.109 -14.148 1 96.38 545 ASP B CA 1
ATOM 9898 C C . ASP B 1 545 ? -6.688 26.5 -13.516 1 96.38 545 ASP B C 1
ATOM 9900 O O . ASP B 1 545 ? -5.707 26.922 -12.898 1 96.38 545 ASP B O 1
ATOM 9904 N N . GLU B 1 546 ? -7.836 27.172 -13.617 1 97 546 GLU B N 1
ATOM 9905 C CA . GLU B 1 546 ? -7.914 28.547 -13.164 1 97 546 GLU B CA 1
ATOM 9906 C C . GLU B 1 546 ? -8.375 28.625 -11.711 1 97 546 GLU B C 1
ATOM 9908 O O . GLU B 1 546 ? -8.562 29.719 -11.172 1 97 546 GLU B O 1
ATOM 9913 N N . SER B 1 547 ? -8.539 27.516 -11.109 1 97.81 547 SER B N 1
ATOM 9914 C CA . SER B 1 547 ? -8.977 27.469 -9.719 1 97.81 547 SER B CA 1
ATOM 9915 C C . SER B 1 547 ? -8.047 28.281 -8.82 1 97.81 547 SER B C 1
ATOM 9917 O O . SER B 1 547 ? -6.824 28.234 -8.984 1 97.81 547 SER B O 1
ATOM 9919 N N . PHE B 1 548 ? -8.664 29 -7.895 1 97.25 548 PHE B N 1
ATOM 9920 C CA . PHE B 1 548 ? -7.879 29.766 -6.93 1 97.25 548 PHE B CA 1
ATOM 9921 C C . PHE B 1 548 ? -7.074 28.828 -6.035 1 97.25 548 PHE B C 1
ATOM 9923 O O . PHE B 1 548 ? -5.977 29.172 -5.598 1 97.25 548 PHE B O 1
ATOM 9930 N N . VAL B 1 549 ? -7.602 27.641 -5.773 1 97.88 549 VAL B N 1
ATOM 9931 C CA . VAL B 1 549 ? -6.906 26.641 -4.969 1 97.88 549 VAL B CA 1
ATOM 9932 C C . VAL B 1 549 ? -5.57 26.297 -5.617 1 97.88 549 VAL B C 1
ATOM 9934 O O . VAL B 1 549 ? -4.547 26.188 -4.934 1 97.88 549 VAL B O 1
ATOM 9937 N N . ARG B 1 550 ? -5.52 26.141 -6.91 1 97.69 550 ARG B N 1
ATOM 9938 C CA . ARG B 1 550 ? -4.328 25.781 -7.676 1 97.69 550 ARG B CA 1
ATOM 9939 C C . ARG B 1 550 ? -3.309 26.922 -7.66 1 97.69 550 ARG B C 1
ATOM 9941 O O . ARG B 1 550 ? -2.117 26.688 -7.883 1 97.69 550 ARG B O 1
ATOM 9948 N N . LYS B 1 551 ? -3.811 28.094 -7.441 1 96.81 551 LYS B N 1
ATOM 9949 C CA . LYS B 1 551 ? -2.91 29.234 -7.344 1 96.81 551 LYS B CA 1
ATOM 9950 C C . LYS B 1 551 ? -2.332 29.359 -5.938 1 96.81 551 LYS B C 1
ATOM 9952 O O . LYS B 1 551 ? -1.148 29.672 -5.773 1 96.81 551 LYS B O 1
ATOM 9957 N N . ARG B 1 552 ? -3.148 29.125 -4.953 1 96.25 552 ARG B N 1
ATOM 9958 C CA . ARG B 1 552 ? -2.742 29.25 -3.555 1 96.25 552 ARG B CA 1
ATOM 9959 C C . ARG B 1 552 ? -1.732 28.172 -3.18 1 96.25 552 ARG B C 1
ATOM 9961 O O . ARG B 1 552 ? -0.715 28.469 -2.545 1 96.25 552 ARG B O 1
ATOM 9968 N N . GLY B 1 553 ? -2.074 26.953 -3.504 1 97.38 553 GLY B N 1
ATOM 9969 C CA . GLY B 1 553 ? -1.186 25.828 -3.299 1 97.38 553 GLY B CA 1
ATOM 9970 C C . GLY B 1 553 ? -0.652 25.234 -4.594 1 97.38 553 GLY B C 1
ATOM 9971 O O . GLY B 1 553 ? -0.907 24.078 -4.906 1 97.38 553 GLY B O 1
ATOM 9972 N N . GLY B 1 554 ? 0.114 26 -5.297 1 98.06 554 GLY B N 1
ATOM 9973 C CA . GLY B 1 554 ? 0.495 25.672 -6.66 1 98.06 554 GLY B CA 1
ATOM 9974 C C . GLY B 1 554 ? 1.256 24.359 -6.766 1 98.06 554 GLY B C 1
ATOM 9975 O O . GLY B 1 554 ? 1.312 23.75 -7.836 1 98.06 554 GLY B O 1
ATOM 9976 N N . TYR B 1 555 ? 1.81 23.828 -5.688 1 98.62 555 TYR B N 1
ATOM 9977 C CA . TYR B 1 555 ? 2.564 22.578 -5.727 1 98.62 555 TYR B CA 1
ATOM 9978 C C . TYR B 1 555 ? 1.655 21.406 -6.051 1 98.62 555 TYR B C 1
ATOM 9980 O O . TYR B 1 555 ? 2.127 20.344 -6.488 1 98.62 555 TYR B O 1
ATOM 9988 N N . ILE B 1 556 ? 0.312 21.5 -5.945 1 98.56 556 ILE B N 1
ATOM 9989 C CA . ILE B 1 556 ? -0.617 20.391 -6.137 1 98.56 556 ILE B CA 1
ATOM 9990 C C . ILE B 1 556 ? -0.788 20.125 -7.629 1 98.56 556 ILE B C 1
ATOM 9992 O O . ILE B 1 556 ? -1.365 19.109 -8.016 1 98.56 556 ILE B O 1
ATOM 9996 N N . ASN B 1 557 ? -0.254 21.016 -8.484 1 98.5 557 ASN B N 1
ATOM 9997 C CA . ASN B 1 557 ? -0.476 20.922 -9.922 1 98.5 557 ASN B CA 1
ATOM 9998 C C . ASN B 1 557 ? 0.31 19.766 -10.539 1 98.5 557 ASN B C 1
ATOM 10000 O O . ASN B 1 557 ? 0.017 19.328 -11.656 1 98.5 557 ASN B O 1
ATOM 10004 N N . TYR B 1 558 ? 1.346 19.328 -9.867 1 98.5 558 TYR B N 1
ATOM 10005 C CA . TYR B 1 558 ? 2.135 18.172 -10.289 1 98.5 558 TYR B CA 1
ATOM 10006 C C . TYR B 1 558 ? 2.492 17.297 -9.102 1 98.5 558 TYR B C 1
ATOM 10008 O O . TYR B 1 558 ? 2.445 17.734 -7.957 1 98.5 558 TYR B O 1
ATOM 10016 N N . HIS B 1 559 ? 2.771 16.078 -9.453 1 98.62 559 HIS B N 1
ATOM 10017 C CA . HIS B 1 559 ? 3.129 15.148 -8.391 1 98.62 559 HIS B CA 1
ATOM 10018 C C . HIS B 1 559 ? 4.625 15.195 -8.094 1 98.62 559 HIS B C 1
ATOM 10020 O O . HIS B 1 559 ? 5.043 15 -6.949 1 98.62 559 HIS B O 1
ATOM 10026 N N . LEU B 1 560 ? 5.406 15.422 -9.078 1 98.88 560 LEU B N 1
ATOM 10027 C CA . LEU B 1 560 ? 6.855 15.5 -8.914 1 98.88 560 LEU B CA 1
ATOM 10028 C C . LEU B 1 560 ? 7.379 16.859 -9.344 1 98.88 560 LEU B C 1
ATOM 10030 O O . LEU B 1 560 ? 6.953 17.406 -10.359 1 98.88 560 LEU B O 1
ATOM 10034 N N . TRP B 1 561 ? 8.219 17.391 -8.562 1 98.88 561 TRP B N 1
ATOM 10035 C CA . TRP B 1 561 ? 9.078 18.547 -8.852 1 98.88 561 TRP B CA 1
ATOM 10036 C C . TRP B 1 561 ? 10.531 18.234 -8.492 1 98.88 561 TRP B C 1
ATOM 10038 O O . TRP B 1 561 ? 10.805 17.5 -7.547 1 98.88 561 TRP B O 1
ATOM 10048 N N . VAL B 1 562 ? 11.453 18.766 -9.273 1 98.94 562 VAL B N 1
ATOM 10049 C CA . VAL B 1 562 ? 12.875 18.625 -8.953 1 98.94 562 VAL B CA 1
ATOM 10050 C C . VAL B 1 562 ? 13.57 19.969 -9.117 1 98.94 562 VAL B C 1
ATOM 10052 O O . VAL B 1 562 ? 13.352 20.672 -10.109 1 98.94 562 VAL B O 1
ATOM 10055 N N . THR B 1 563 ? 14.328 20.375 -8.156 1 98.88 563 THR B N 1
ATOM 10056 C CA . THR B 1 563 ? 15.148 21.578 -8.227 1 98.88 563 THR B CA 1
ATOM 10057 C C . THR B 1 563 ? 16.578 21.281 -7.82 1 98.88 563 THR B C 1
ATOM 10059 O O . THR B 1 563 ? 16.844 20.297 -7.121 1 98.88 563 THR B O 1
ATOM 10062 N N . PRO B 1 564 ? 17.531 22.156 -8.305 1 98.62 564 PRO B N 1
ATOM 10063 C CA . PRO B 1 564 ? 18.812 22.109 -7.598 1 98.62 564 PRO B CA 1
ATOM 10064 C C . PRO B 1 564 ? 18.703 22.578 -6.145 1 98.62 564 PRO B C 1
ATOM 10066 O O . PRO B 1 564 ? 17.812 23.359 -5.809 1 98.62 564 PRO B O 1
ATOM 10069 N N . TYR B 1 565 ? 19.625 22.094 -5.391 1 98.31 565 TYR B N 1
ATOM 10070 C CA . TYR B 1 565 ? 19.641 22.469 -3.979 1 98.31 565 TYR B CA 1
ATOM 10071 C C . TYR B 1 565 ? 19.844 23.969 -3.814 1 98.31 565 TYR B C 1
ATOM 10073 O O . TYR B 1 565 ? 20.734 24.547 -4.426 1 98.31 565 TYR B O 1
ATOM 10081 N N . ASP B 1 566 ? 19 24.547 -3.141 1 97.75 566 ASP B N 1
ATOM 10082 C CA . ASP B 1 566 ? 19.062 25.922 -2.664 1 97.75 566 ASP B CA 1
ATOM 10083 C C . ASP B 1 566 ? 18.594 26.031 -1.216 1 97.75 566 ASP B C 1
ATOM 10085 O O . ASP B 1 566 ? 17.453 25.703 -0.906 1 97.75 566 ASP B O 1
ATOM 10089 N N . PRO B 1 567 ? 19.5 26.484 -0.317 1 95.88 567 PRO B N 1
ATOM 10090 C CA . PRO B 1 567 ? 19.141 26.484 1.105 1 95.88 567 PRO B CA 1
ATOM 10091 C C . PRO B 1 567 ? 17.938 27.375 1.413 1 95.88 567 PRO B C 1
ATOM 10093 O O . PRO B 1 567 ? 17.328 27.234 2.477 1 95.88 567 PRO B O 1
ATOM 10096 N N . ASN B 1 568 ? 17.578 28.234 0.506 1 95.56 568 ASN B N 1
ATOM 10097 C CA . ASN B 1 568 ? 16.469 29.156 0.757 1 95.56 568 ASN B CA 1
ATOM 10098 C C . ASN B 1 568 ? 15.148 28.609 0.228 1 95.56 568 ASN B C 1
ATOM 10100 O O . ASN B 1 568 ? 14.086 29.172 0.498 1 95.56 568 ASN B O 1
ATOM 10104 N N . GLU B 1 569 ? 15.172 27.562 -0.56 1 98 569 GLU B N 1
ATOM 10105 C CA . GLU B 1 569 ? 13.969 26.891 -1.031 1 98 569 GLU B CA 1
ATOM 10106 C C . GLU B 1 569 ? 13.578 25.75 -0.093 1 98 569 GLU B C 1
ATOM 10108 O O . GLU B 1 569 ? 14.008 24.609 -0.276 1 98 569 GLU B O 1
ATOM 10113 N N . ARG B 1 570 ? 12.648 26.109 0.813 1 97.31 570 ARG B N 1
ATOM 10114 C CA . ARG B 1 570 ? 12.453 25.188 1.935 1 97.31 570 ARG B CA 1
ATOM 10115 C C . ARG B 1 570 ? 11.07 24.562 1.895 1 97.31 570 ARG B C 1
ATOM 10117 O O . ARG B 1 570 ? 10.883 23.422 2.316 1 97.31 570 ARG B O 1
ATOM 10124 N N . TYR B 1 571 ? 10.094 25.328 1.459 1 98.5 571 TYR B N 1
ATOM 10125 C CA . TYR B 1 571 ? 8.711 24.875 1.579 1 98.5 571 TYR B CA 1
ATOM 10126 C C . TYR B 1 571 ? 7.984 25 0.246 1 98.5 571 TYR B C 1
ATOM 10128 O O . TYR B 1 571 ? 8.227 25.938 -0.522 1 98.5 571 TYR B O 1
ATOM 10136 N N . ALA B 1 572 ? 7.055 24.141 -0.006 1 98.62 572 ALA B N 1
ATOM 10137 C CA . ALA B 1 572 ? 6.379 24.047 -1.297 1 98.62 572 ALA B CA 1
ATOM 10138 C C . ALA B 1 572 ? 5.488 25.266 -1.54 1 98.62 572 ALA B C 1
ATOM 10140 O O . ALA B 1 572 ? 5.219 25.625 -2.688 1 98.62 572 ALA B O 1
ATOM 10141 N N . THR B 1 573 ? 5 25.891 -0.474 1 98.12 573 THR B N 1
ATOM 10142 C CA . THR B 1 573 ? 4.176 27.094 -0.621 1 98.12 573 THR B CA 1
ATOM 10143 C C . THR B 1 573 ? 4.941 28.328 -0.176 1 98.12 573 THR B C 1
ATOM 10145 O O . THR B 1 573 ? 4.344 29.375 0.075 1 98.12 573 THR B O 1
ATOM 10148 N N . GLY B 1 574 ? 6.234 28.219 0.045 1 97.44 574 GLY B N 1
ATOM 10149 C CA . GLY B 1 574 ? 7.039 29.328 0.509 1 97.44 574 GLY B CA 1
ATOM 10150 C C . GLY B 1 574 ? 7.035 29.484 2.02 1 97.44 574 GLY B C 1
ATOM 10151 O O . GLY B 1 574 ? 6.316 28.766 2.719 1 97.44 574 GLY B O 1
ATOM 10152 N N . ASP B 1 575 ? 7.809 30.422 2.484 1 96.69 575 ASP B N 1
ATOM 10153 C CA . ASP B 1 575 ? 8.023 30.594 3.918 1 96.69 575 ASP B CA 1
ATOM 10154 C C . ASP B 1 575 ? 6.785 31.203 4.586 1 96.69 575 ASP B C 1
ATOM 10156 O O . ASP B 1 575 ? 6.473 30.875 5.734 1 96.69 575 ASP B O 1
ATOM 10160 N N . TYR B 1 576 ? 6.133 32.094 3.889 1 96.88 576 TYR B N 1
ATOM 10161 C CA . TYR B 1 576 ? 4.996 32.812 4.457 1 96.88 576 TYR B CA 1
ATOM 10162 C C . TYR B 1 576 ? 3.816 32.812 3.494 1 96.88 576 TYR B C 1
ATOM 10164 O O . TYR B 1 576 ? 3.477 33.844 2.92 1 96.88 576 TYR B O 1
ATOM 10172 N N . PRO B 1 577 ? 3.096 31.75 3.418 1 96.06 577 PRO B N 1
ATOM 10173 C CA . PRO B 1 577 ? 2.035 31.625 2.416 1 96.06 577 PRO B CA 1
ATOM 10174 C C . PRO B 1 577 ? 0.723 32.281 2.861 1 96.06 577 PRO B C 1
ATOM 10176 O O . PRO B 1 577 ? -0.229 32.344 2.08 1 96.06 577 PRO B O 1
ATOM 10179 N N . TYR B 1 578 ? 0.646 32.812 4.016 1 95.56 578 TYR B N 1
ATOM 10180 C CA . TYR B 1 578 ? -0.603 33.312 4.562 1 95.56 578 TYR B CA 1
ATOM 10181 C C . TYR B 1 578 ? -1.209 34.375 3.635 1 95.56 578 TYR B C 1
ATOM 10183 O O . TYR B 1 578 ? -0.604 35.406 3.389 1 95.56 578 TYR B O 1
ATOM 10191 N N . GLU B 1 579 ? -2.441 34.125 3.059 1 93.06 579 GLU B N 1
ATOM 10192 C CA . GLU B 1 579 ? -3.201 35.031 2.182 1 93.06 579 GLU B CA 1
ATOM 10193 C C . GLU B 1 579 ? -2.41 35.375 0.922 1 93.06 579 GLU B C 1
ATOM 10195 O O . GLU B 1 579 ? -2.496 36.469 0.41 1 93.06 579 GLU B O 1
ATOM 10200 N N . ARG B 1 580 ? -1.569 34.469 0.481 1 93.5 580 ARG B N 1
ATOM 10201 C CA . ARG B 1 580 ? -0.759 34.688 -0.712 1 93.5 580 ARG B CA 1
ATOM 10202 C C . ARG B 1 580 ? -0.953 33.562 -1.72 1 93.5 580 ARG B C 1
ATOM 10204 O O . ARG B 1 580 ? -1.433 32.469 -1.367 1 93.5 580 ARG B O 1
ATOM 10211 N N . ILE B 1 581 ? -0.613 33.844 -3.004 1 93.19 581 ILE B N 1
ATOM 10212 C CA . ILE B 1 581 ? -0.68 32.875 -4.086 1 93.19 581 ILE B CA 1
ATOM 10213 C C . ILE B 1 581 ? 0.63 32.875 -4.871 1 93.19 581 ILE B C 1
ATOM 10215 O O . ILE B 1 581 ? 1.4 33.844 -4.793 1 93.19 581 ILE B O 1
ATOM 10219 N N . GLY B 1 582 ? 0.882 31.844 -5.582 1 93.88 582 GLY B N 1
ATOM 10220 C CA . GLY B 1 582 ? 1.969 31.781 -6.547 1 93.88 582 GLY B CA 1
ATOM 10221 C C . GLY B 1 582 ? 3.334 31.672 -5.895 1 93.88 582 GLY B C 1
ATOM 10222 O O . GLY B 1 582 ? 4.359 31.906 -6.543 1 93.88 582 GLY B O 1
ATOM 10223 N N . GLU B 1 583 ? 3.434 31.297 -4.656 1 95.44 583 GLU B N 1
ATOM 10224 C CA . GLU B 1 583 ? 4.691 31.188 -3.928 1 95.44 583 GLU B CA 1
ATOM 10225 C C . GLU B 1 583 ? 5.195 29.734 -3.926 1 95.44 583 GLU B C 1
ATOM 10227 O O . GLU B 1 583 ? 4.512 28.844 -4.406 1 95.44 583 GLU B O 1
ATOM 10232 N N . GLY B 1 584 ? 6.43 29.531 -3.439 1 97.88 584 GLY B N 1
ATOM 10233 C CA . GLY B 1 584 ? 6.969 28.188 -3.314 1 97.88 584 GLY B CA 1
ATOM 10234 C C . GLY B 1 584 ? 7.41 27.609 -4.641 1 97.88 584 GLY B C 1
ATOM 10235 O O . GLY B 1 584 ? 8.102 28.266 -5.422 1 97.88 584 GLY B O 1
ATOM 10236 N N . LEU B 1 585 ? 7.012 26.406 -4.906 1 98.62 585 LEU B N 1
ATOM 10237 C CA . LEU B 1 585 ? 7.527 25.594 -6.004 1 98.62 585 LEU B CA 1
ATOM 10238 C C . LEU B 1 585 ? 7.211 26.234 -7.352 1 98.62 585 LEU B C 1
ATOM 10240 O O . LEU B 1 585 ? 8.07 26.297 -8.234 1 98.62 585 LEU B O 1
ATOM 10244 N N . PRO B 1 586 ? 5.961 26.797 -7.516 1 98 586 PRO B N 1
ATOM 10245 C CA . PRO B 1 586 ? 5.73 27.469 -8.797 1 98 586 PRO B CA 1
ATOM 10246 C C . PRO B 1 586 ? 6.727 28.594 -9.062 1 98 586 PRO B C 1
ATOM 10248 O O . PRO B 1 586 ? 7.125 28.812 -10.211 1 98 586 PRO B O 1
ATOM 10251 N N . LYS B 1 587 ? 7.113 29.25 -8.047 1 98 587 LYS B N 1
ATOM 10252 C CA . LYS B 1 587 ? 8.07 30.344 -8.188 1 98 587 LYS B CA 1
ATOM 10253 C C . LYS B 1 587 ? 9.5 29.812 -8.312 1 98 587 LYS B C 1
ATOM 10255 O O . LYS B 1 587 ? 10.289 30.328 -9.102 1 98 587 LYS B O 1
ATOM 10260 N N . TYR B 1 588 ? 9.867 28.797 -7.496 1 98.62 588 TYR B N 1
ATOM 10261 C CA . TYR B 1 588 ? 11.219 28.25 -7.508 1 98.62 588 TYR B CA 1
ATOM 10262 C C . TYR B 1 588 ? 11.617 27.812 -8.914 1 98.62 588 TYR B C 1
ATOM 10264 O O . TYR B 1 588 ? 12.758 28.016 -9.336 1 98.62 588 TYR B O 1
ATOM 10272 N N . VAL B 1 589 ? 10.703 27.234 -9.68 1 98.56 589 VAL B N 1
ATOM 10273 C CA . VAL B 1 589 ? 11.062 26.547 -10.922 1 98.56 589 VAL B CA 1
ATOM 10274 C C . VAL B 1 589 ? 11.047 27.547 -12.078 1 98.56 589 VAL B C 1
ATOM 10276 O O . VAL B 1 589 ? 11.375 27.188 -13.211 1 98.56 589 VAL B O 1
ATOM 10279 N N . GLU B 1 590 ? 10.648 28.766 -11.82 1 97.56 590 GLU B N 1
ATOM 10280 C CA . GLU B 1 590 ? 10.641 29.781 -12.867 1 97.56 590 GLU B CA 1
ATOM 10281 C C . GLU B 1 590 ? 12.039 29.984 -13.445 1 97.56 590 GLU B C 1
ATOM 10283 O O . GLU B 1 590 ? 12.195 30.344 -14.617 1 97.56 590 GLU B O 1
ATOM 10288 N N . LYS B 1 591 ? 12.969 29.703 -12.664 1 97.06 591 LYS B N 1
ATOM 10289 C CA . LYS B 1 591 ? 14.359 29.844 -13.094 1 97.06 591 LYS B CA 1
ATOM 10290 C C . LYS B 1 591 ? 14.727 28.781 -14.125 1 97.06 591 LYS B C 1
ATOM 10292 O O . LYS B 1 591 ? 15.68 28.953 -14.891 1 97.06 591 LYS B O 1
ATOM 10297 N N . ASN B 1 592 ? 14.062 27.672 -14.07 1 98.62 592 ASN B N 1
ATOM 10298 C CA . ASN B 1 592 ? 14.211 26.547 -14.984 1 98.62 592 ASN B CA 1
ATOM 10299 C C . ASN B 1 592 ? 15.648 26.062 -15.047 1 98.62 592 ASN B C 1
ATOM 10301 O O . ASN B 1 592 ? 16.219 25.922 -16.141 1 98.62 592 ASN B O 1
ATOM 10305 N N . ARG B 1 593 ? 16.312 25.953 -13.977 1 98.56 593 ARG B N 1
ATOM 10306 C CA . ARG B 1 593 ? 17.703 25.531 -13.867 1 98.56 593 ARG B CA 1
ATOM 10307 C C . ARG B 1 593 ? 17.859 24.078 -14.281 1 98.56 593 ARG B C 1
ATOM 10309 O O . ARG B 1 593 ? 16.906 23.297 -14.227 1 98.56 593 ARG B O 1
ATOM 10316 N N . SER B 1 594 ? 19.047 23.75 -14.672 1 98.75 594 SER B N 1
ATOM 10317 C CA . SER B 1 594 ? 19.375 22.359 -14.969 1 98.75 594 SER B CA 1
ATOM 10318 C C . SER B 1 594 ? 19.375 21.516 -13.695 1 98.75 594 SER B C 1
ATOM 10320 O O . SER B 1 594 ? 19.828 21.969 -12.641 1 98.75 594 SER B O 1
ATOM 10322 N N . ILE B 1 595 ? 18.922 20.297 -13.844 1 98.81 595 ILE B N 1
ATOM 10323 C CA . ILE B 1 595 ? 18.953 19.359 -12.727 1 98.81 595 ILE B CA 1
ATOM 10324 C C . ILE B 1 595 ? 19.797 18.141 -13.102 1 98.81 595 ILE B C 1
ATOM 10326 O O . ILE B 1 595 ? 19.656 17.078 -12.508 1 98.81 595 ILE B O 1
ATOM 10330 N N . VAL B 1 596 ? 20.625 18.281 -14.133 1 98.81 596 VAL B N 1
ATOM 10331 C CA . VAL B 1 596 ? 21.469 17.188 -14.609 1 98.81 596 VAL B CA 1
ATOM 10332 C C . VAL B 1 596 ? 22.812 17.234 -13.875 1 98.81 596 VAL B C 1
ATOM 10334 O O . VAL B 1 596 ? 23.578 18.203 -14.008 1 98.81 596 VAL B O 1
ATOM 10337 N N . ASP B 1 597 ? 23.125 16.188 -13.164 1 98.56 597 ASP B N 1
ATOM 10338 C CA . ASP B 1 597 ? 24.375 16.062 -12.438 1 98.56 597 ASP B CA 1
ATOM 10339 C C . ASP B 1 597 ? 24.594 17.234 -11.484 1 98.56 597 ASP B C 1
ATOM 10341 O O . ASP B 1 597 ? 25.625 17.891 -11.531 1 98.56 597 ASP B O 1
ATOM 10345 N N . LYS B 1 598 ? 23.594 17.438 -10.703 1 98.5 598 LYS B N 1
ATOM 10346 C CA . LYS B 1 598 ? 23.578 18.5 -9.703 1 98.5 598 LYS B CA 1
ATOM 10347 C C . LYS B 1 598 ? 23.203 17.969 -8.328 1 98.5 598 LYS B C 1
ATOM 10349 O O . LYS B 1 598 ? 22.812 16.797 -8.203 1 98.5 598 LYS B O 1
ATOM 10354 N N . ASP B 1 599 ? 23.5 18.75 -7.332 1 98.5 599 ASP B N 1
ATOM 10355 C CA . ASP B 1 599 ? 22.844 18.547 -6.047 1 98.5 599 ASP B CA 1
ATOM 10356 C C . ASP B 1 599 ? 21.344 18.844 -6.145 1 98.5 599 ASP B C 1
ATOM 10358 O O . ASP B 1 599 ? 20.953 20.016 -6.223 1 98.5 599 ASP B O 1
ATOM 10362 N N . ILE B 1 600 ? 20.547 17.797 -6.152 1 98.56 600 ILE B N 1
ATOM 10363 C CA . ILE B 1 600 ? 19.156 18.016 -6.512 1 98.56 600 ILE B CA 1
ATOM 10364 C C . ILE B 1 600 ? 18.25 17.719 -5.309 1 98.56 600 ILE B C 1
ATOM 10366 O O . ILE B 1 600 ? 18.656 17 -4.395 1 98.56 600 ILE B O 1
ATOM 10370 N N . VAL B 1 601 ? 17.094 18.281 -5.32 1 98.88 601 VAL B N 1
ATOM 10371 C CA . VAL B 1 601 ? 16.016 18.078 -4.348 1 98.88 601 VAL B CA 1
ATOM 10372 C C . VAL B 1 601 ? 14.75 17.625 -5.062 1 98.88 601 VAL B C 1
ATOM 10374 O O . VAL B 1 601 ? 14.289 18.281 -6 1 98.88 601 VAL B O 1
ATOM 10377 N N . LEU B 1 602 ? 14.242 16.5 -4.629 1 98.88 602 LEU B N 1
ATOM 10378 C CA . LEU B 1 602 ? 12.945 16.031 -5.098 1 98.88 602 LEU B CA 1
ATOM 10379 C C . LEU B 1 602 ? 11.828 16.547 -4.191 1 98.88 602 LEU B C 1
ATOM 10381 O O . LEU B 1 602 ? 11.953 16.5 -2.965 1 98.88 602 LEU B O 1
ATOM 10385 N N . TRP B 1 603 ? 10.797 17.078 -4.828 1 98.88 603 TRP B N 1
ATOM 10386 C CA . TRP B 1 603 ? 9.562 17.453 -4.141 1 98.88 603 TRP B CA 1
ATOM 10387 C C . TRP B 1 603 ? 8.398 16.578 -4.605 1 98.88 603 TRP B C 1
ATOM 10389 O O . TRP B 1 603 ? 7.996 16.641 -5.77 1 98.88 603 TRP B O 1
ATOM 10399 N N . TYR B 1 604 ? 7.844 15.789 -3.693 1 98.88 604 TYR B N 1
ATOM 10400 C CA . TYR B 1 604 ? 6.766 14.883 -4.07 1 98.88 604 TYR B CA 1
ATOM 10401 C C . TYR B 1 604 ? 5.441 15.32 -3.457 1 98.88 604 TYR B C 1
ATOM 10403 O O . TYR B 1 604 ? 5.344 15.508 -2.242 1 98.88 604 TYR B O 1
ATOM 10411 N N . THR B 1 605 ? 4.453 15.477 -4.316 1 98.81 605 THR B N 1
ATOM 10412 C CA . THR B 1 605 ? 3.1 15.828 -3.895 1 98.81 605 THR B CA 1
ATOM 10413 C C . THR B 1 605 ? 2.23 14.578 -3.779 1 98.81 605 THR B C 1
ATOM 10415 O O . THR B 1 605 ? 2.045 13.852 -4.758 1 98.81 605 THR B O 1
ATOM 10418 N N . LEU B 1 606 ? 1.748 14.359 -2.633 1 98.69 606 LEU B N 1
ATOM 10419 C CA . LEU B 1 606 ? 0.87 13.227 -2.336 1 98.69 606 LEU B CA 1
ATOM 10420 C C . LEU B 1 606 ? -0.547 13.711 -2.037 1 98.69 606 LEU B C 1
ATOM 10422 O O . LEU B 1 606 ? -0.765 14.445 -1.075 1 98.69 606 LEU B O 1
ATOM 10426 N N . GLY B 1 607 ? -1.48 13.312 -2.902 1 98.38 607 GLY B N 1
ATOM 10427 C CA . GLY B 1 607 ? -2.885 13.617 -2.674 1 98.38 607 GLY B CA 1
ATOM 10428 C C . GLY B 1 607 ? -3.668 12.438 -2.125 1 98.38 607 GLY B C 1
ATOM 10429 O O . GLY B 1 607 ? -3.607 11.336 -2.672 1 98.38 607 GLY B O 1
ATOM 10430 N N . VAL B 1 608 ? -4.387 12.719 -1.066 1 98.25 608 VAL B N 1
ATOM 10431 C CA . VAL B 1 608 ? -5.289 11.727 -0.479 1 98.25 608 VAL B CA 1
ATOM 10432 C C . VAL B 1 608 ? -6.723 12.258 -0.511 1 98.25 608 VAL B C 1
ATOM 10434 O O . VAL B 1 608 ? -7.102 13.086 0.316 1 98.25 608 VAL B O 1
ATOM 10437 N N . GLU B 1 609 ? -7.453 11.734 -1.416 1 97.88 609 GLU B N 1
ATOM 10438 C CA . GLU B 1 609 ? -8.844 12.172 -1.519 1 97.88 609 GLU B CA 1
ATOM 10439 C C . GLU B 1 609 ? -9.695 11.562 -0.41 1 97.88 609 GLU B C 1
ATOM 10441 O O . GLU B 1 609 ? -9.461 10.43 0.011 1 97.88 609 GLU B O 1
ATOM 10446 N N . HIS B 1 610 ? -10.617 12.281 0.02 1 98.25 610 HIS B N 1
ATOM 10447 C CA . HIS B 1 610 ? -11.555 11.828 1.036 1 98.25 610 HIS B CA 1
ATOM 10448 C C . HIS B 1 610 ? -13 12.023 0.583 1 98.25 610 HIS B C 1
ATOM 10450 O O . HIS B 1 610 ? -13.602 13.062 0.865 1 98.25 610 HIS B O 1
ATOM 10456 N N . VAL B 1 611 ? -13.516 11.078 -0.082 1 98.31 611 VAL B N 1
ATOM 10457 C CA . VAL B 1 611 ? -14.961 10.969 -0.244 1 98.31 611 VAL B CA 1
ATOM 10458 C C . VAL B 1 611 ? -15.586 10.406 1.034 1 98.31 611 VAL B C 1
ATOM 10460 O O . VAL B 1 611 ? -15.609 9.195 1.241 1 98.31 611 VAL B O 1
ATOM 10463 N N . VAL B 1 612 ? -16.109 11.25 1.794 1 98.19 612 VAL B N 1
ATOM 10464 C CA . VAL B 1 612 ? -16.5 10.938 3.168 1 98.19 612 VAL B CA 1
ATOM 10465 C C . VAL B 1 612 ? -17.5 9.789 3.18 1 98.19 612 VAL B C 1
ATOM 10467 O O . VAL B 1 612 ? -18.406 9.734 2.336 1 98.19 612 VAL B O 1
ATOM 10470 N N . ARG B 1 613 ? -17.406 8.867 4.148 1 97.88 613 ARG B N 1
ATOM 10471 C CA . ARG B 1 613 ? -18.312 7.758 4.379 1 97.88 613 ARG B CA 1
ATOM 10472 C C . ARG B 1 613 ? -19.031 7.914 5.715 1 97.88 613 ARG B C 1
ATOM 10474 O O . ARG B 1 613 ? -18.547 8.609 6.609 1 97.88 613 ARG B O 1
ATOM 10481 N N . VAL B 1 614 ? -20.141 7.199 5.812 1 97.44 614 VAL B N 1
ATOM 10482 C CA . VAL B 1 614 ? -20.844 7.164 7.086 1 97.44 614 VAL B CA 1
ATOM 10483 C C . VAL B 1 614 ? -19.938 6.59 8.172 1 97.44 614 VAL B C 1
ATOM 10485 O O . VAL B 1 614 ? -19.984 7.031 9.32 1 97.44 614 VAL B O 1
ATOM 10488 N N . GLU B 1 615 ? -19.078 5.684 7.805 1 98.38 615 GLU B N 1
ATOM 10489 C CA . GLU B 1 615 ? -18.172 4.992 8.711 1 98.38 615 GLU B CA 1
ATOM 10490 C C . GLU B 1 615 ? -17.078 5.926 9.203 1 98.38 615 GLU B C 1
ATOM 10492 O O . GLU B 1 615 ? -16.312 5.57 10.109 1 98.38 615 GLU B O 1
ATOM 10497 N N . ASP B 1 616 ? -16.984 7.16 8.719 1 98.44 616 ASP B N 1
ATOM 10498 C CA . ASP B 1 616 ? -15.945 8.102 9.109 1 98.44 616 ASP B CA 1
ATOM 10499 C C . ASP B 1 616 ? -16.391 8.961 10.289 1 98.44 616 ASP B C 1
ATOM 10501 O O . ASP B 1 616 ? -15.758 9.969 10.602 1 98.44 616 ASP B O 1
ATOM 10505 N N . TRP B 1 617 ? -17.438 8.648 10.938 1 98 617 TRP B N 1
ATOM 10506 C CA . TRP B 1 617 ? -18.031 9.383 12.055 1 98 617 TRP B CA 1
ATOM 10507 C C . TRP B 1 617 ? -18.25 8.461 13.25 1 98 617 TRP B C 1
ATOM 10509 O O . TRP B 1 617 ? -18.672 7.316 13.094 1 98 617 TRP B O 1
ATOM 10519 N N . PRO B 1 618 ? -17.969 8.977 14.484 1 97.62 618 PRO B N 1
ATOM 10520 C CA . PRO B 1 618 ? -17.547 10.312 14.906 1 97.62 618 PRO B CA 1
ATOM 10521 C C . PRO B 1 618 ? -16.047 10.531 14.758 1 97.62 618 PRO B C 1
ATOM 10523 O O . PRO B 1 618 ? -15.594 11.68 14.664 1 97.62 618 PRO B O 1
ATOM 10526 N N . VAL B 1 619 ? -15.258 9.43 14.859 1 98.25 619 VAL B N 1
ATOM 10527 C CA . VAL B 1 619 ? -13.82 9.461 14.586 1 98.25 619 VAL B CA 1
ATOM 10528 C C . VAL B 1 619 ? -13.492 8.477 13.469 1 98.25 619 VAL B C 1
ATOM 10530 O O . VAL B 1 619 ? -13.789 7.285 13.57 1 98.25 619 VAL B O 1
ATOM 10533 N N . MET B 1 620 ? -12.922 8.945 12.422 1 98.44 620 MET B N 1
ATOM 10534 C CA . MET B 1 620 ? -12.766 8.109 11.242 1 98.44 620 MET B CA 1
ATOM 10535 C C . MET B 1 620 ? -11.641 7.094 11.438 1 98.44 620 MET B C 1
ATOM 10537 O O . MET B 1 620 ? -10.625 7.398 12.062 1 98.44 620 MET B O 1
ATOM 10541 N N . PRO B 1 621 ? -11.828 5.801 10.891 1 98.25 621 PRO B N 1
ATOM 10542 C CA . PRO B 1 621 ? -10.688 4.883 10.859 1 98.25 621 PRO B CA 1
ATOM 10543 C C . PRO B 1 621 ? -9.523 5.422 10.023 1 98.25 621 PRO B C 1
ATOM 10545 O O . PRO B 1 621 ? -9.734 6.219 9.109 1 98.25 621 PRO B O 1
ATOM 10548 N N . VAL B 1 622 ? -8.336 4.949 10.312 1 98.25 622 VAL B N 1
ATOM 10549 C CA . VAL B 1 622 ? -7.113 5.445 9.695 1 98.25 622 VAL B CA 1
ATOM 10550 C C . VAL B 1 622 ? -7.145 5.184 8.195 1 98.25 622 VAL B C 1
ATOM 10552 O O . VAL B 1 622 ? -7.469 4.074 7.758 1 98.25 622 VAL B O 1
ATOM 10555 N N . GLU B 1 623 ? -6.879 6.195 7.461 1 97.69 623 GLU B N 1
ATOM 10556 C CA . GLU B 1 623 ? -6.523 6.105 6.047 1 97.69 623 GLU B CA 1
ATOM 10557 C C . GLU B 1 623 ? -5.02 6.262 5.844 1 97.69 623 GLU B C 1
ATOM 10559 O O . GLU B 1 623 ? -4.391 7.113 6.48 1 97.69 623 GLU B O 1
ATOM 10564 N N . MET B 1 624 ? -4.441 5.438 5.004 1 97.31 624 MET B N 1
ATOM 10565 C CA . MET B 1 624 ? -2.992 5.457 4.816 1 97.31 624 MET B CA 1
ATOM 10566 C C . MET B 1 624 ? -2.633 5.773 3.369 1 97.31 624 MET B C 1
ATOM 10568 O O . MET B 1 624 ? -3.35 5.379 2.447 1 97.31 624 MET B O 1
ATOM 10572 N N . ALA B 1 625 ? -1.52 6.426 3.131 1 97.69 625 ALA B N 1
ATOM 10573 C CA . ALA B 1 625 ? -0.931 6.684 1.819 1 97.69 625 ALA B CA 1
ATOM 10574 C C . ALA B 1 625 ? 0.563 6.969 1.936 1 97.69 625 ALA B C 1
ATOM 10576 O O . ALA B 1 625 ? 1.042 7.387 2.992 1 97.69 625 ALA B O 1
ATOM 10577 N N . GLY B 1 626 ? 1.332 6.738 0.867 1 97.75 626 GLY B N 1
ATOM 10578 C CA . GLY B 1 626 ? 2.76 7.004 0.947 1 97.75 626 GLY B CA 1
ATOM 10579 C C . GLY B 1 626 ? 3.496 6.707 -0.345 1 97.75 626 GLY B C 1
ATOM 10580 O O . GLY B 1 626 ? 2.912 6.777 -1.429 1 97.75 626 GLY B O 1
ATOM 10581 N N . PHE B 1 627 ? 4.816 6.543 -0.205 1 98 627 PHE B N 1
ATOM 10582 C CA . PHE B 1 627 ? 5.699 6.195 -1.312 1 98 627 PHE B CA 1
ATOM 10583 C C . PHE B 1 627 ? 6.863 5.336 -0.829 1 98 627 PHE B C 1
ATOM 10585 O O . PHE B 1 627 ? 7.012 5.102 0.373 1 98 627 PHE B O 1
ATOM 10592 N N . MET B 1 628 ? 7.637 4.84 -1.783 1 98.12 628 MET B N 1
ATOM 10593 C CA . MET B 1 628 ? 8.789 4 -1.467 1 98.12 628 MET B CA 1
ATOM 10594 C C . MET B 1 628 ? 10.031 4.473 -2.223 1 98.12 628 MET B C 1
ATOM 10596 O O . MET B 1 628 ? 9.945 4.836 -3.396 1 98.12 628 MET B O 1
ATOM 10600 N N . LEU B 1 629 ? 11.164 4.543 -1.528 1 98.69 629 LEU B N 1
ATOM 10601 C CA . LEU B 1 629 ? 12.492 4.594 -2.127 1 98.69 629 LEU B CA 1
ATOM 10602 C C . LEU B 1 629 ? 13.172 3.232 -2.057 1 98.69 629 LEU B C 1
ATOM 10604 O O . LEU B 1 629 ? 13.328 2.664 -0.974 1 98.69 629 LEU B O 1
ATOM 10608 N N . ARG B 1 630 ? 13.578 2.766 -3.201 1 98.5 630 ARG B N 1
ATOM 10609 C CA . ARG B 1 630 ? 14.164 1.43 -3.26 1 98.5 630 ARG B CA 1
ATOM 10610 C C . ARG B 1 630 ? 15.492 1.443 -4.008 1 98.5 630 ARG B C 1
ATOM 10612 O O . ARG B 1 630 ? 15.633 2.123 -5.027 1 98.5 630 ARG B O 1
ATOM 10619 N N . PRO B 1 631 ? 16.516 0.674 -3.502 1 98.69 631 PRO B N 1
ATOM 10620 C CA . PRO B 1 631 ? 17.781 0.606 -4.234 1 98.69 631 PRO B CA 1
ATOM 10621 C C . PRO B 1 631 ? 17.625 0.018 -5.633 1 98.69 631 PRO B C 1
ATOM 10623 O O . PRO B 1 631 ? 16.828 -0.91 -5.832 1 98.69 631 PRO B O 1
ATOM 10626 N N . ASP B 1 632 ? 18.312 0.554 -6.523 1 98.31 632 ASP B N 1
ATOM 10627 C CA . ASP B 1 632 ? 18.375 0.099 -7.906 1 98.31 632 ASP B CA 1
ATOM 10628 C C . ASP B 1 632 ? 19.812 0.102 -8.422 1 98.31 632 ASP B C 1
ATOM 10630 O O . ASP B 1 632 ? 20.25 1.054 -9.078 1 98.31 632 ASP B O 1
ATOM 10634 N N . GLY B 1 633 ? 20.453 -1.021 -8.258 1 98 633 GLY B N 1
ATOM 10635 C CA . GLY B 1 633 ? 21.875 -1.101 -8.57 1 98 633 GLY B CA 1
ATOM 10636 C C . GLY B 1 633 ? 22.75 -0.353 -7.582 1 98 633 GLY B C 1
ATOM 10637 O O . GLY B 1 633 ? 23.891 -0.024 -7.887 1 98 633 GLY B O 1
ATOM 10638 N N . PHE B 1 634 ? 22.188 0.02 -6.457 1 98.56 634 PHE B N 1
ATOM 10639 C CA . PHE B 1 634 ? 22.938 0.663 -5.387 1 98.56 634 PHE B CA 1
ATOM 10640 C C . PHE B 1 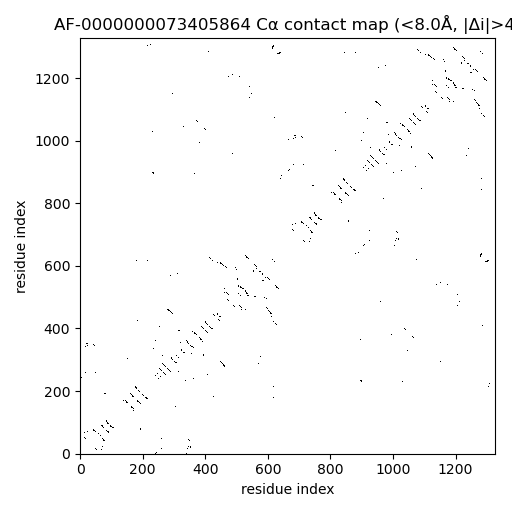634 ? 23.844 -0.342 -4.684 1 98.56 634 PHE B C 1
ATOM 10642 O O . PHE B 1 634 ? 24.953 -0.001 -4.273 1 98.56 634 PHE B O 1
ATOM 10649 N N . PHE B 1 635 ? 23.328 -1.554 -4.531 1 98.06 635 PHE B N 1
ATOM 10650 C CA . PHE B 1 635 ? 24.078 -2.666 -3.959 1 98.06 635 PHE B CA 1
ATOM 10651 C C . PHE B 1 635 ? 24.5 -3.654 -5.039 1 98.06 635 PHE B C 1
ATOM 10653 O O . PHE B 1 635 ? 24.078 -3.531 -6.195 1 98.06 635 PHE B O 1
ATOM 10660 N N . ASP B 1 636 ? 25.297 -4.613 -4.645 1 96.81 636 ASP B N 1
ATOM 10661 C CA . ASP B 1 636 ? 25.875 -5.535 -5.609 1 96.81 636 ASP B CA 1
ATOM 10662 C C . ASP B 1 636 ? 25.062 -6.824 -5.707 1 96.81 636 ASP B C 1
ATOM 10664 O O . ASP B 1 636 ? 25.312 -7.66 -6.578 1 96.81 636 ASP B O 1
ATOM 10668 N N . GLU B 1 637 ? 24.172 -7.07 -4.883 1 96.81 637 GLU B N 1
ATOM 10669 C CA . GLU B 1 637 ? 23.25 -8.188 -4.758 1 96.81 637 GLU B CA 1
ATOM 10670 C C . GLU B 1 637 ? 22.156 -7.895 -3.727 1 96.81 637 GLU B C 1
ATOM 10672 O O . GLU B 1 637 ? 22.078 -6.777 -3.211 1 96.81 637 GLU B O 1
ATOM 10677 N N . ASN B 1 638 ? 21.234 -8.844 -3.516 1 97.38 638 ASN B N 1
ATOM 10678 C CA . ASN B 1 638 ? 20.312 -8.703 -2.395 1 97.38 638 ASN B CA 1
ATOM 10679 C C . ASN B 1 638 ? 21.047 -8.383 -1.099 1 97.38 638 ASN B C 1
ATOM 10681 O O . ASN B 1 638 ? 21.797 -9.211 -0.576 1 97.38 638 ASN B O 1
ATOM 10685 N N . PRO B 1 639 ? 20.797 -7.176 -0.583 1 96.12 639 PRO B N 1
ATOM 10686 C CA . PRO B 1 639 ? 21.578 -6.785 0.595 1 96.12 639 PRO B CA 1
ATOM 10687 C C . PRO B 1 639 ? 21.188 -7.566 1.847 1 96.12 639 PRO B C 1
ATOM 10689 O O . PRO B 1 639 ? 21.828 -7.441 2.887 1 96.12 639 PRO B O 1
ATOM 10692 N N . CYS B 1 640 ? 20.156 -8.391 1.756 1 95.25 640 CYS B N 1
ATOM 10693 C CA . CYS B 1 640 ? 19.703 -9.164 2.908 1 95.25 640 CYS B CA 1
ATOM 10694 C C . CYS B 1 640 ? 20.062 -10.641 2.752 1 95.25 640 CYS B C 1
ATOM 10696 O O . CYS B 1 640 ? 19.625 -11.469 3.553 1 95.25 640 CYS B O 1
ATOM 10698 N N . ILE B 1 641 ? 20.812 -10.961 1.766 1 95.44 641 ILE B N 1
ATOM 10699 C CA . ILE B 1 641 ? 21.125 -12.359 1.481 1 95.44 641 ILE B CA 1
ATOM 10700 C C . ILE B 1 641 ? 22.016 -12.922 2.582 1 95.44 641 ILE B C 1
ATOM 10702 O O . ILE B 1 641 ? 22.109 -14.141 2.756 1 95.44 641 ILE B O 1
ATOM 10706 N N . ASP B 1 642 ? 22.703 -12.07 3.334 1 93.06 642 ASP B N 1
ATOM 10707 C CA . ASP B 1 642 ? 23.641 -12.477 4.363 1 93.06 642 ASP B CA 1
ATOM 10708 C C . ASP B 1 642 ? 22.984 -12.531 5.734 1 93.06 642 ASP B C 1
ATOM 10710 O O . ASP B 1 642 ? 23.656 -12.695 6.754 1 93.06 642 ASP B O 1
ATOM 10714 N N . LEU B 1 643 ? 21.656 -12.352 5.777 1 91.69 643 LEU B N 1
ATOM 10715 C CA . LEU B 1 643 ? 20.938 -12.477 7.043 1 91.69 643 LEU B CA 1
ATOM 10716 C C . LEU B 1 643 ? 20.938 -13.922 7.527 1 91.69 643 LEU B C 1
ATOM 10718 O O . LEU B 1 643 ? 20.781 -14.852 6.727 1 91.69 643 LEU B O 1
ATOM 10722 N N . PRO B 1 644 ? 21.078 -14.133 8.836 1 87.81 644 PRO B N 1
ATOM 10723 C CA . PRO B 1 644 ? 20.984 -15.492 9.375 1 87.81 644 PRO B CA 1
ATOM 10724 C C . PRO B 1 644 ? 19.547 -15.992 9.445 1 87.81 644 PRO B C 1
ATOM 10726 O O . PRO B 1 644 ? 18.609 -15.195 9.367 1 87.81 644 PRO B O 1
ATOM 10729 N N . ARG B 1 645 ? 19.438 -17.328 9.57 1 84.06 645 ARG B N 1
ATOM 10730 C CA . ARG B 1 645 ? 18.141 -17.875 9.906 1 84.06 645 ARG B CA 1
ATOM 10731 C C . ARG B 1 645 ? 17.641 -17.344 11.25 1 84.06 645 ARG B C 1
ATOM 10733 O O . ARG B 1 645 ? 18.453 -17.031 12.133 1 84.06 645 ARG B O 1
ATOM 10740 N N . GLU B 1 646 ? 16.312 -17.141 11.344 1 76.06 646 GLU B N 1
ATOM 10741 C CA . GLU B 1 646 ? 15.766 -16.703 12.625 1 76.06 646 GLU B CA 1
ATOM 10742 C C . GLU B 1 646 ? 16.016 -17.75 13.711 1 76.06 646 GLU B C 1
ATOM 10744 O O . GLU B 1 646 ? 15.844 -18.938 13.484 1 76.06 646 GLU B O 1
ATOM 10749 N N . LEU B 1 647 ? 16.75 -17.297 14.875 1 62.66 647 LEU B N 1
ATOM 10750 C CA . LEU B 1 647 ? 17.078 -18.188 15.984 1 62.66 647 LEU B CA 1
ATOM 10751 C C . LEU B 1 647 ? 15.906 -18.297 16.953 1 62.66 647 LEU B C 1
ATOM 10753 O O . LEU B 1 647 ? 15.164 -17.328 17.156 1 62.66 647 LEU B O 1
ATOM 10757 N N . PRO B 1 648 ? 15.602 -19.578 17.438 1 55.34 648 PRO B N 1
ATOM 10758 C CA . PRO B 1 648 ? 14.617 -19.656 18.516 1 55.34 648 PRO B CA 1
ATOM 10759 C C . PRO B 1 648 ? 15.023 -18.859 19.766 1 55.34 648 PRO B C 1
ATOM 10761 O O . PRO B 1 648 ? 16.219 -18.703 20.031 1 55.34 648 PRO B O 1
ATOM 10764 N N . SER B 1 649 ? 14.195 -18 20.281 1 50.41 649 SER B N 1
ATOM 10765 C CA . SER B 1 649 ? 14.484 -17.203 21.453 1 50.41 649 SER B CA 1
ATOM 10766 C C . SER B 1 649 ? 15.227 -18.016 22.516 1 50.41 649 SER B C 1
ATOM 10768 O O . SER B 1 649 ? 16.109 -17.484 23.203 1 50.41 649 SER B O 1
ATOM 10770 N N . ASN B 1 650 ? 14.688 -19.219 22.953 1 42.91 650 ASN B N 1
ATOM 10771 C CA . ASN B 1 650 ? 15.266 -19.953 24.078 1 42.91 650 ASN B CA 1
ATOM 10772 C C . ASN B 1 650 ? 16.562 -20.641 23.672 1 42.91 650 ASN B C 1
ATOM 10774 O O . ASN B 1 650 ? 17.109 -21.453 24.438 1 42.91 650 ASN B O 1
ATOM 10778 N N . ASN B 1 651 ? 16.844 -21.016 22.422 1 37.72 651 ASN B N 1
ATOM 10779 C CA . ASN B 1 651 ? 17.984 -21.906 22.203 1 37.72 651 ASN B CA 1
ATOM 10780 C C . ASN B 1 651 ? 19.297 -21.203 22.516 1 37.72 651 ASN B C 1
ATOM 10782 O O . ASN B 1 651 ? 19.562 -20.109 22 1 37.72 651 ASN B O 1
ATOM 10786 N N . GLU B 1 652 ? 20.016 -21.516 23.609 1 36.84 652 GLU B N 1
ATOM 10787 C CA . GLU B 1 652 ? 21.438 -21.812 23.688 1 36.84 652 GLU B CA 1
ATOM 10788 C C . GLU B 1 652 ? 21.969 -22.391 22.375 1 36.84 652 GLU B C 1
ATOM 10790 O O . GLU B 1 652 ? 21.594 -23.5 21.984 1 36.84 652 GLU B O 1
ATOM 10795 N N . ASN B 1 653 ? 22.047 -21.828 21.453 1 31.53 653 ASN B N 1
ATOM 10796 C CA . ASN B 1 653 ? 22.859 -22.328 20.344 1 31.53 653 ASN B CA 1
ATOM 10797 C C . ASN B 1 653 ? 24.125 -23.016 20.844 1 31.53 653 ASN B C 1
ATOM 10799 O O . ASN B 1 653 ? 25.062 -22.359 21.281 1 31.53 653 ASN B O 1
ATOM 10803 N N . LYS B 1 654 ? 24.094 -24.281 21.281 1 30.59 654 LYS B N 1
ATOM 10804 C CA . LYS B 1 654 ? 25.203 -25.219 21.391 1 30.59 654 LYS B CA 1
ATOM 10805 C C . LYS B 1 654 ? 26.016 -25.266 20.109 1 30.59 654 LYS B C 1
ATOM 10807 O O . LYS B 1 654 ? 27.047 -25.938 20.031 1 30.59 654 LYS B O 1
ATOM 10812 N N . TYR B 1 655 ? 25.391 -24.969 18.969 1 27.33 655 TYR B N 1
ATOM 10813 C CA . TYR B 1 655 ? 26.266 -25.141 17.812 1 27.33 655 TYR B CA 1
ATOM 10814 C C . TYR B 1 655 ? 27.25 -23.984 17.719 1 27.33 655 TYR B C 1
ATOM 10816 O O . TYR B 1 655 ? 27.844 -23.766 16.656 1 27.33 655 TYR B O 1
ATOM 10824 N N . ARG B 1 656 ? 27.312 -23.094 18.547 1 29.66 656 ARG B N 1
ATOM 10825 C CA . ARG B 1 656 ? 28.594 -22.391 18.594 1 29.66 656 ARG B CA 1
ATOM 10826 C C . ARG B 1 656 ? 29.734 -23.344 18.969 1 29.66 656 ARG B C 1
ATOM 10828 O O . ARG B 1 656 ? 29.875 -23.719 20.141 1 29.66 656 ARG B O 1
ATOM 10835 N N . MET B 1 657 ? 29.984 -24.375 18.109 1 25.08 657 MET B N 1
ATOM 10836 C CA . MET B 1 657 ? 31.234 -25.094 18.359 1 25.08 657 MET B CA 1
ATOM 10837 C C . MET B 1 657 ? 32.375 -24.125 18.609 1 25.08 657 MET B C 1
ATOM 10839 O O . MET B 1 657 ? 32.594 -23.203 17.828 1 25.08 657 MET B O 1
ATOM 10843 N N . LYS B 1 658 ? 32.656 -23.969 19.797 1 27.78 658 LYS B N 1
ATOM 10844 C CA . LYS B 1 658 ? 33.969 -23.453 20.234 1 27.78 658 LYS B CA 1
ATOM 10845 C C . LYS B 1 658 ? 35.094 -24.094 19.438 1 27.78 658 LYS B C 1
ATOM 10847 O O . LYS B 1 658 ? 35.312 -25.312 19.484 1 27.78 658 LYS B O 1
ATOM 10852 N N . HIS B 1 659 ? 35.406 -23.781 18.141 1 25.12 659 HIS B N 1
ATOM 10853 C CA . HIS B 1 659 ? 36.75 -24.156 17.719 1 25.12 659 HIS B CA 1
ATOM 10854 C C . HIS B 1 659 ? 37.781 -23.734 18.766 1 25.12 659 HIS B C 1
ATOM 10856 O O . HIS B 1 659 ? 38.125 -22.547 18.859 1 25.12 659 HIS B O 1
ATOM 10862 N N . THR B 1 660 ? 37.719 -24.188 20 1 25.03 660 THR B N 1
ATOM 10863 C CA . THR B 1 660 ? 38.906 -24.172 20.844 1 25.03 660 THR B CA 1
ATOM 10864 C C . THR B 1 660 ? 40.094 -24.781 20.109 1 25.03 660 THR B C 1
ATOM 10866 O O . THR B 1 660 ? 40.031 -25.922 19.641 1 25.03 660 THR B O 1
ATOM 10869 N N . HIS B 1 661 ? 40.938 -24.016 19.391 1 24.2 661 HIS B N 1
ATOM 10870 C CA . HIS B 1 661 ? 42.344 -24.281 19.125 1 24.2 661 HIS B CA 1
ATOM 10871 C C . HIS B 1 661 ? 43.062 -24.797 20.375 1 24.2 661 HIS B C 1
ATOM 10873 O O . HIS B 1 661 ? 43 -24.156 21.422 1 24.2 661 HIS B O 1
ATOM 10879 N N . GLY B 1 662 ? 42.938 -26.094 20.719 1 21.27 662 GLY B N 1
ATOM 10880 C CA . GLY B 1 662 ? 43.969 -26.781 21.484 1 21.27 662 GLY B CA 1
ATOM 10881 C C . GLY B 1 662 ? 45.375 -26.359 21.078 1 21.27 662 GLY B C 1
ATOM 10882 O O . GLY B 1 662 ? 45.688 -26.219 19.891 1 21.27 662 GLY B O 1
ATOM 10883 N N . SER B 1 663 ? 46.094 -25.562 21.875 1 22.3 663 SER B N 1
ATOM 10884 C CA . SER B 1 663 ? 47.531 -25.469 22.094 1 22.3 663 SER B CA 1
ATOM 10885 C C . SER B 1 663 ? 48.156 -26.844 22.188 1 22.3 663 SER B C 1
ATOM 10887 O O . SER B 1 663 ? 47.906 -27.578 23.141 1 22.3 663 SER B O 1
ATOM 10889 N N . HIS B 1 664 ? 48 -27.781 21.203 1 20.2 664 HIS B N 1
ATOM 10890 C CA . HIS B 1 664 ? 49.344 -28.406 21.094 1 20.2 664 HIS B CA 1
ATOM 10891 C C . HIS B 1 664 ? 50.281 -27.516 20.328 1 20.2 664 HIS B C 1
ATOM 10893 O O . HIS B 1 664 ? 49.875 -26.812 19.391 1 20.2 664 HIS B O 1
#

Solvent-accessible surface area (backbone atoms only — not comparable to full-atom values): 67640 Å² total; per-residue (Å²): 97,49,50,61,70,77,68,81,57,80,76,73,77,57,67,66,45,50,48,50,55,66,55,38,38,51,49,40,49,44,48,63,70,66,50,85,60,59,93,90,55,57,68,35,36,66,40,54,34,52,39,69,62,56,68,67,54,49,56,32,31,75,70,69,71,38,86,68,84,55,33,33,33,35,31,31,29,26,42,84,61,81,28,45,26,36,42,30,36,26,33,63,84,76,61,40,76,73,45,72,47,74,49,78,96,46,41,70,54,54,44,77,64,50,39,56,50,45,30,50,34,53,64,67,31,64,67,54,47,49,54,31,45,75,70,71,64,56,62,92,52,63,83,30,53,37,45,47,64,36,60,48,49,63,72,59,78,91,53,61,88,51,55,57,29,34,38,46,37,17,51,35,91,46,91,84,43,35,69,74,42,18,24,47,35,32,48,38,41,28,27,33,62,63,75,55,39,71,76,44,73,48,76,67,54,81,34,58,69,38,83,61,55,60,62,73,47,71,94,71,40,88,67,55,46,76,93,57,76,51,58,76,45,43,41,28,92,77,24,39,56,48,36,44,58,90,49,31,40,38,41,91,48,38,35,34,31,49,32,53,39,52,46,39,21,62,30,43,31,55,31,28,40,49,55,97,88,39,75,38,40,44,31,52,35,37,35,48,44,32,31,34,41,41,32,14,30,47,50,88,80,34,51,35,43,41,33,38,53,18,49,33,53,15,40,24,64,29,52,40,66,58,29,51,40,84,64,61,102,38,44,38,67,47,81,39,53,33,65,40,61,40,64,46,51,43,42,39,42,84,30,46,57,43,76,40,55,36,31,33,42,38,38,71,44,83,61,52,58,30,32,40,42,50,42,81,86,79,63,50,63,50,34,31,69,22,50,31,40,38,43,31,40,39,25,45,62,76,50,33,27,39,33,45,36,40,37,42,38,70,66,63,31,38,33,45,39,39,33,40,28,7,28,69,68,66,36,30,32,50,74,72,65,84,54,79,28,36,30,63,41,46,61,28,36,30,26,54,20,33,35,44,35,36,30,34,40,37,31,46,16,55,73,39,52,48,25,28,42,28,43,30,32,50,40,47,42,74,69,40,92,77,18,72,53,17,47,20,32,31,72,42,75,42,77,36,54,25,18,63,67,30,54,34,69,86,38,47,54,39,55,40,34,35,37,43,34,12,81,88,41,59,30,87,81,67,43,50,20,24,34,33,43,39,77,57,61,43,40,48,69,55,48,48,88,82,11,47,57,49,35,42,44,31,44,56,81,31,28,33,37,40,41,53,69,44,95,84,71,73,32,46,40,30,89,54,32,42,88,44,60,57,36,21,43,59,48,64,38,68,72,46,50,64,29,61,68,25,44,36,26,43,36,40,39,38,31,46,75,39,79,53,42,18,32,35,31,62,50,12,55,53,44,78,42,38,41,39,36,35,63,38,26,56,46,69,27,25,72,55,59,37,57,53,66,59,73,48,83,82,60,76,66,73,76,63,67,72,81,69,79,72,81,121,94,48,51,62,69,76,66,81,58,80,76,75,78,58,68,67,44,48,49,50,56,67,54,37,38,50,48,37,49,43,48,63,71,67,50,85,61,59,92,89,54,58,67,35,34,66,41,53,35,52,38,70,63,57,69,67,56,50,56,33,32,74,71,70,71,39,87,69,84,55,34,32,34,36,31,31,28,27,43,84,61,81,27,46,26,36,43,30,35,26,32,63,84,76,60,40,76,74,45,73,46,75,49,78,96,47,38,70,52,54,44,76,64,49,39,58,51,45,30,51,35,54,65,67,31,64,66,55,47,48,56,33,44,75,71,71,63,56,62,93,52,64,84,29,53,38,44,48,64,36,61,48,49,64,72,59,78,93,52,62,89,52,54,57,30,33,37,46,36,17,50,35,91,47,92,85,44,35,70,74,42,17,25,47,36,32,49,39,39,28,28,33,62,63,75,54,37,72,75,45,71,49,75,69,54,81,35,57,69,36,84,60,54,59,61,74,48,72,92,71,39,89,66,56,46,77,93,58,79,51,59,76,43,43,41,29,92,77,21,38,56,49,37,44,56,90,49,32,41,38,43,92,48,38,35,33,31,49,33,54,40,52,45,39,22,62,30,42,29,55,30,28,38,48,56,96,86,38,76,38,40,44,32,52,36,37,34,49,45,33,32,35,42,42,32,14,29,48,48,87,80,35,51,34,42,41,34,38,52,17,49,33,53,15,40,24,64,28,52,38,65,57,37,52,36,85,62,64,98,27,33,37,67,47,82,39,52,32,63,40,61,40,64,46,50,44,44,38,43,84,31,46,58,43,76,39,55,37,32,34,41,39,37,73,45,83,60,52,58,32,33,38,43,51,42,81,86,81,63,50,62,50,33,31,70,20,49,31,42,38,44,30,40,40,25,45,62,76,50,34,26,39,34,45,35,39,36,43,36,71,64,62,30,38,33,46,39,38,33,40,27,5,28,70,67,64,37,30,32,52,76,72,63,84,53,80,28,35,28,64,43,46,63,29,35,29,25,54,19,33,36,44,36,35,30,33,41,36,32,45,16,54,72,39,52,46,24,29,42,28,42,31,32,51,40,48,43,72,68,41,94,74,18,73,52,19,48,19,33,31,73,43,74,40,75,37,55,25,17,63,67,30,54,33,68,85,39,49,53,38,54,40,34,34,36,42,34,12,83,90,41,60,28,87,80,67,42,51,22,24,33,32,43,38,77,59,60,43,42,48,67,57,48,49,88,80,11,47,57,51,35,42,45,31,44,56,80,31,29,32,37,41,40,53,69,46,95,84,72,72,31,46,41,31,89,54,33,42,88,46,59,56,35,21,43,58,47,65,38,68,70,46,49,64,29,60,68,25,43,34,27,42,36,40,38,39,30,46,76,39,79,52,41,18,33,35,30,63,51,12,55,54,44,75,42,39,40,38,38,35,63,38,27,54,46,68,26,24,73,52,59,37,58,54,68,70,73,50,82,82,60,75,68,72,76,64,65,70,81,70,79,72,85,120

InterPro domains:
  IPR000269 Copper amine oxidase [PTHR10638] (13-647)
  IPR015798 Copper amine oxidase, catalytic domain [PF01179] (244-646)
  IPR015800 Copper amine oxidase, N2-terminal [PF02727] (15-99)
  IPR015802 Copper amine oxidase, N3-terminal [PF02728] (109-203)
  IPR016182 Copper amine oxidase, N-terminal [SSF54416] (15-107)
  IPR016182 Copper amine oxidase, N-terminal [SSF54416] (110-223)
  IPR036460 Copper amine oxidase, catalytic domain superfamily [G3DSA:2.70.98.20] (218-645)
  IPR036460 Copper amine oxidase, catalytic domain superfamily [SSF49998] (227-649)
  IPR049947 Copper amine oxidase, copper-binding site [PS01165] (605-618)
  IPR049948 Copper amine oxidase, TPQ-binding site [PS01164] (389-402)

Secondary structure (DSSP, 8-state):
--EE----S-----TTSPP-HHHHHHHHHHHHHHS-PPTT---EEEEEEE-PPPHHHHHHHHTTS-----EEEEEEEEGGGTTEEEEEEEETTTTEEEEEEEETT--PPPPHHHHHHHHHHHHH-HHHHHHHHHTT---SSGGGEEEEEE--S---GGGTTS-EEEEEEEE-SSTTS-TTSSB-TTEEEEEETTTTEEEEEEE---SPPP------STTT-S----SPPPP-EEE-TT--S-EEETTEEEETTEEEEEEEETTTEEEEEEEEEEETTEEEEEEEEEEEEEEEEEB---STTTTT-EEEIIIII-TGGGB----BSSSSS---SB-SSS-EEEEEEEE-TTS-EEEEEEEEEEEEEEEEEEEEEE-TTT--EEEEEEEEEEEEEEEEETTEEEEEEEEEETTS-EEEEEEEEE----EE--TT---TTEEESSSSEEEE-EEEEEEEEEEE-TTSSEEEEEEEEEEEPPSBTTBTTS--EEEEEEEE-BTTTT-B---GGGT-EEEEEEEEEE-TTSPEEEEEEEE-S-----S-TT-HHHHHTGGGG-SEEEEE--TT---TT-S--TT--S-SHHHHGGG--B-TTEEEEEEEEEEEEE---GGG-SSEEEEEEEEEEEESSSSSS-TTTTPPPPPPTT---TTS--------/--EE----S-----TTSPP-HHHHHHHHHHHHHHS---TT---EEEEEEE-PPPHHHHHHHHTTS-----EEEEEEEEGGGTTEEEEEEEETTTTEEEEEEEETT--PPPPHHHHHHHHHHHHH-HHHHHHHHHTT---SSGGGEEEEEE--S---GGGTTS-EEEEEEEE-SSTTS-TTSSB-TTEEEEEETTTTEEEEEEE---SPPP------STTT-S----SPPPP-EEE-TT--S-EEETTEEEETTEEEEEEEETTTEEEEEEEEEEETTEEEEEEEEEEEEEEEEEB---STTTTT-EEEIIIII-TGGGB----BSSSSS---SB-SSS-EEEEEEEE-TTS-EEEEEEEEEEEEEEEEEEEEEE-TTT--EEEEEEEEEEEEEEEEETTEEEEEEEEEETTS-EEEEEEEEE----EE--TT---TTEEESSSSEEEE-EEEEEEEEEEE-TTSSEEEEEEEEEEEPPSBTTBTTS--EEEEEEEE-BTTTT-B---GGGT-EEEEEEEEEE-TTSPEEEEEEEE-S-----S-TT-HHHHHTGGGG-SEEEEE--TT---TT-S--TT--S-SHHHHGGG--B-TTEEEEEEEEEEEEE---GGG-SSEEEEEEEEEEEESSSSSS-TTTTPPPPPPTT---TT---------